Protein AF-0000000083780263 (afdb_homodimer)

InterPro domains:
  IPR006042 Xanthine/uracil permease [PS01116] (402-422)
  IPR006043 Nucleobase cation symporter 2 family [PF00860] (25-453)

Nearest PDB structures (foldseek):
  8jez-assembly1_A-2  TM=9.555E-01  e=4.041E-41  Homo sapiens
  8jew-assembly1_A-2  TM=9.636E-01  e=8.286E-41  Homo sapiens
  7ytw-assembly1_A  TM=9.635E-01  e=2.331E-39  Mus musculus
  8jf0-assembly1_A-2  TM=9.544E-01  e=4.760E-33  Homo sapiens
  8jf1-assembly1_A-2  TM=8.698E-01  e=3.124E-35  Homo sapiens

Radius of gyration: 29.52 Å; Cα contacts (8 Å, |Δi|>4): 2027; chains: 2; bounding box: 71×80×85 Å

Foldseek 3Di:
DCPPPPCPCLVPLDQDDPLVVLVVVLVLLLLLCLLVLLLLLQLVCVLLLCPLPLQVSLLLSLLQLQLQLVLLLLCCPFALVWLFGKTFDLLLRQLLSLLSLAPVNDQDPLSVPNVSDDPPDPVSLCNRLVSLLALLQLLLLLLVVLLCCLQVLCVVVVVLLQALLLQLLLQLCSLVVCVVVLCVLQQLAVVLLVQLLVQLCCLQPVLQPPWDWDFDADPVPGTDTDTDRCSNRNSNVVSLVVSLVVLAVCQVVVVADCDPPDRRNLSHLCSQVCSLVVWDQFDDQDFQPSHNHDYALLSNLLSNSSLVSLLSVQLVLQQLSCVLLVHPRRDSSSSSRSSNSQSVSSNVSSRSRSSGGMHTDSSSSVVCNVVVDTYNSSSSVSSVVSSVCSGGSSNSSVSSSRGSSSSSSSSVPVSVVSSVVSNVSCVLPDCVDPLSVCQSVVLNVQLNPQLVVCSVVVPPQCPPDPSVSSNCSSQRNHSSNSSSVSSSVSCNPPPDNPPRVVVVVVVSD/DPPPPPCPCLVPLDQDDPLVVLVVVLVLLLLLCLLVLLLLLQLVCVLLLCPLPLQVSLLLSLLQLQLQLVLLLLCCPFALVWLFGKTFDLLLRQLLSLLSLAPVNDDDPLSVDNVSDDPPDPVSLCNRLVSLLALLQLLLLLLVVLLCCLQVLVVVVVVLLQALLLQLLLQLCSLVVCVVVLCVLQQLAVVLLVQLLVQLCCLQPVCQPPWDWDFDADPVPGTDTDTDRCSNRNSNVVSLVVSLVVLAVCQVVVVADCDPPDRRNLSHLCSLVCSLVPWDQFDDQDFQPSHNHDYALLSNLLSNSSLVSLLSVQLVLQQLSCVLLVHPRRDSSSSSRSSNSQSVSSNVSSRSRSSGGMHTDSSSSVVCNVVVDTYNSSSSVSSVVSSVCSGGSSNSSVSSSRGSSSSSSSSVPVSVVSSVVSNVSCVLPDCVDPLSVCQSVVLNVQLNPQLVVCSVVVPPQCPPDPSVSSNCSSQRNHSSNSSSVSSSVSCNPPPDNPPRSVVVVVVSD

Solvent-accessible surface area (backbone atoms only — not comparable to full-atom values): 48495 Å² total; per-residue (Å²): 136,84,85,67,77,69,79,72,59,77,57,54,72,53,62,73,64,61,69,76,72,27,59,77,51,11,57,47,50,46,55,42,48,45,63,47,46,52,47,50,47,61,58,48,23,60,54,32,50,36,75,76,33,52,51,60,51,6,51,36,30,10,35,36,32,25,43,17,9,53,35,14,40,46,30,39,73,67,18,54,55,48,58,53,48,33,24,55,38,67,44,39,44,49,22,52,46,34,46,30,63,34,81,92,42,54,69,60,73,56,54,76,34,70,90,64,56,49,82,82,36,68,67,52,44,49,58,28,31,54,50,41,16,31,44,11,25,7,34,30,59,26,18,47,52,39,27,48,36,10,70,69,51,47,52,63,65,52,52,73,63,52,47,41,52,17,48,16,29,24,43,18,27,50,22,56,66,42,30,64,62,28,22,59,28,17,62,39,26,54,69,54,9,50,49,19,35,49,41,23,46,42,24,51,55,67,38,25,83,49,61,41,78,35,88,37,74,38,91,87,63,41,81,36,72,41,75,38,46,56,28,54,54,37,16,62,60,51,16,50,50,53,42,46,50,49,29,40,53,35,42,75,68,58,72,46,49,87,49,83,89,41,82,27,23,55,40,36,44,70,81,48,54,62,29,45,73,69,32,47,64,67,41,83,79,43,69,42,72,65,43,77,59,34,75,36,73,30,37,22,54,18,30,38,49,13,51,53,51,36,50,57,54,29,54,52,43,50,44,51,37,20,56,49,38,70,42,69,72,70,51,69,67,37,50,17,33,24,42,15,40,40,13,50,30,12,28,48,24,10,41,42,52,44,65,42,37,43,29,62,41,59,57,32,42,52,46,27,59,70,70,50,61,38,34,40,51,28,42,44,53,20,14,52,49,30,32,54,50,14,31,25,27,38,56,17,18,54,62,56,42,53,24,45,10,46,52,12,11,49,38,45,48,53,31,7,33,44,19,25,57,13,51,39,40,39,76,67,44,64,56,84,36,67,67,50,27,41,40,39,8,32,12,44,37,45,17,48,16,50,17,53,42,41,70,76,36,75,74,72,65,76,82,83,45,69,67,58,33,44,33,48,49,14,45,54,44,18,24,26,48,44,4,23,48,46,7,34,52,45,57,73,64,42,78,80,48,68,81,58,48,58,60,41,54,60,69,78,90,136,82,84,66,79,69,79,72,60,77,59,55,71,52,62,74,66,61,70,76,70,27,59,77,52,11,58,48,48,46,54,41,47,43,62,48,44,52,47,50,47,59,59,48,24,61,52,34,52,36,75,75,33,52,52,61,51,6,51,36,29,10,36,37,33,26,45,18,10,52,34,14,41,48,29,38,72,67,17,52,54,49,57,53,47,33,25,55,37,67,45,38,45,50,22,50,46,34,45,30,63,34,82,91,42,54,68,60,72,57,56,76,34,68,90,64,55,50,84,80,37,67,69,52,46,48,56,28,29,55,50,41,17,32,44,12,24,7,34,31,59,23,18,48,54,37,27,48,36,10,71,69,50,48,51,64,66,52,51,74,63,51,49,42,53,16,48,15,29,22,43,17,27,50,24,56,66,42,30,64,62,30,22,59,28,16,64,38,27,52,69,53,7,49,50,19,35,49,40,23,46,42,24,50,55,68,37,26,84,50,61,43,77,36,86,36,75,37,92,86,63,42,79,33,72,40,74,38,46,55,28,55,54,36,16,61,61,51,16,49,51,54,41,46,50,51,28,41,53,36,41,75,68,59,71,47,50,88,48,82,88,40,82,28,24,57,40,35,44,71,82,50,54,62,28,43,73,69,32,47,67,66,41,82,78,43,69,42,71,64,43,78,59,34,74,36,72,32,35,23,54,18,30,37,50,14,50,52,52,36,49,55,54,30,54,52,41,51,44,50,39,20,55,50,39,72,41,69,72,72,50,70,68,38,51,17,34,25,41,16,40,40,13,49,31,13,29,48,24,9,42,42,52,41,65,42,37,43,28,63,41,59,55,32,41,52,47,29,59,69,69,52,60,37,34,41,50,27,40,45,53,19,14,53,50,29,31,54,48,14,30,24,26,37,57,17,18,54,62,55,41,55,22,44,10,44,52,11,11,50,37,45,49,52,30,7,34,42,19,24,57,13,51,38,40,40,78,65,44,66,57,83,37,68,66,50,27,41,40,39,9,32,11,43,36,45,17,48,16,49,18,55,42,40,71,77,36,75,74,70,67,76,81,84,44,68,67,57,33,44,32,49,50,15,43,51,44,17,25,27,48,44,4,23,49,46,8,33,52,46,56,74,64,40,79,79,48,69,80,56,48,59,60,42,53,57,68,77,88

Sequence (1018 aa):
MDYSFPFRMRNHLTLVSSCLHCFPVSPQHCLTAFGGIIAIPLILSQGLCLQHDGLTQGHLISTIFFVSGVCTLLQVTFGIRLPIIQGGTFTLLAPSMAMLSMPEWRCPAWTQNSSLVNATSPEYIEVWQSRMRALQGSIMVGSLFQVLVGFSGLIGLFMRFIGPLTIAPTISLIGLSLYDSAGRSAGNHWGISAMTTALIILFSQYLRHIPIPFPTYSRSNKLHTSRIYIFQILPVLLGITLSWLMCYIFTVFNVLPTQPDQYGYLARTDLKGDVIDRAPWFRFPYPGQWGLPTVSLAGVVGILAGVISSMIESVGDYHACARLSGAPPPPKHAINRGIGIEGLGCLLAGAWGTGNGTTSYSENVGALGITKVGSRMVIIVGGVLMIIMGLFGKIGAIFTTIPTPVVGGMFLVMFGVISAAGVANLQYADMNSSRNIFIFGFSMFSGLVIPNWLLKNPDAISTGVVELDQLLQVLLTTSMFIGGFFGFFLDNTIPGKLNMLGQMHSLLCMDYSFPFRMRNHLTLVSSCLHCFPVSPQHCLTAFGGIIAIPLILSQGLCLQHDGLTQGHLISTIFFVSGVCTLLQVTFGIRLPIIQGGTFTLLAPSMAMLSMPEWRCPAWTQNSSLVNATSPEYIEVWQSRMRALQGSIMVGSLFQVLVGFSGLIGLFMRFIGPLTIAPTISLIGLSLYDSAGRSAGNHWGISAMTTALIILFSQYLRHIPIPFPTYSRSNKLHTSRIYIFQILPVLLGITLSWLMCYIFTVFNVLPTQPDQYGYLARTDLKGDVIDRAPWFRFPYPGQWGLPTVSLAGVVGILAGVISSMIESVGDYHACARLSGAPPPPKHAINRGIGIEGLGCLLAGAWGTGNGTTSYSENVGALGITKVGSRMVIIVGGVLMIIMGLFGKIGAIFTTIPTPVVGGMFLVMFGVISAAGVANLQYADMNSSRNIFIFGFSMFSGLVIPNWLLKNPDAISTGVVELDQLLQVLLTTSMFIGGFFGFFLDNTIPGKLNMLGQMHSLLC

pLDDT: mean 88.38, std 15.38, range [19.67, 98.81]

Organism: Esox lucius (NCBI:txid8010)

Secondary structure (DSSP, 8-state):
------------S-S-S-HHHHTTTHHHHHHTTHHHHHHHHHHHHHHHT-TT-HHHHHHHHHHHHHHHHHHHHHHHHHSS-SS--EE--GGGHHHHHHHHTSGGGPPPGGGG-TTT--TT-HHHHHHHHHHHHHHHHHHHHHHHHHHHHHHHTTHHHHHHH--HHHHHHHHHHHHHTTHHHHHHHHTT-HHHHHHHHHHHHIIIIISTT--EEEEEEETTTEEEEEEE-HHHH-HHHHHHHHHHHHHHHHHHTT-S-SSTTSTTGGG-SSTTHHHHHHS-SB----TTTT-S----HHHHHHHHHHHHHHHHHHHHHHHHHHHHTTPPPPPHHHHHHHHHHHHHHHHHHHHHT-SS--EE-HHHHHHHHHH----HHHHHHHHHHHHHHHHBHHHHHHHHTS-HHHHHHHHHHHHHHHHHHHHGGGGGS-TT-HHHHHHHHHHHHHHHHHHHHHHH-TT----S-HHHHHHHHHHHT-HHHHHHHHHHHHHHHSS--HHHHHHHHHHH-/------------S-S-S-HHHHTTTHHHHHHTTHHHHHHHHHHHHHHHT-TT-HHHHHHHHHHHHHHHHHHHHHHHHHSS-SS--EE--GGGHHHHHHHHTSGGGPPPGGGG-TTT--TT-HHHHHHHHHHHHHHHHHHHHHHHHHHHHHHHTTHHHHHHH--HHHHHHHHHHHHHTTHHHHHHHHTT-HHHHHHHHHHHHIIIIISTT-PEEEEEEETTTEEEEEEE-HHHH-HHHHHHHHHHHHHHHHHHTT-S--STTSTTGGG-SSTTHHHHHHS-SB----TTTT-S----HHHHHHHHHHHHHHHHHHHHHHHHHHHHTTPPPPPHHHHHHHHHHHHHHHHHHHHHT-SS--EE-HHHHHHHHHH----HHHHHHHHHHHHHHHHBHHHHHHHHTS-HHHHHHHHHHHHHHHHHHHHGGGGGS-TT-HHHHHHHHHHHHHHHHHHHHHHH-TT----S-HHHHHHHHHHHT-HHHHHHHHHHHHHHHSS--HHHHHHHHHHH-

Structure (mmCIF, N/CA/C/O backbone):
data_AF-0000000083780263-model_v1
#
loop_
_entity.id
_entity.type
_entity.pdbx_description
1 polymer 'Uncharacterized protein'
#
loop_
_atom_site.group_PDB
_atom_site.id
_atom_site.type_symbol
_atom_site.label_atom_id
_atom_site.label_alt_id
_atom_site.label_comp_id
_atom_site.label_asym_id
_atom_site.label_entity_id
_atom_site.label_seq_id
_atom_site.pdbx_PDB_ins_code
_atom_site.Cartn_x
_atom_site.Cartn_y
_atom_site.Cartn_z
_atom_site.occupancy
_atom_site.B_iso_or_equiv
_atom_site.auth_seq_id
_atom_site.auth_comp_id
_atom_site.auth_asym_id
_atom_site.auth_atom_id
_atom_site.pdbx_PDB_model_num
ATOM 1 N N . MET A 1 1 ? -22.578 6.152 46.688 1 20.19 1 MET A N 1
ATOM 2 C CA . MET A 1 1 ? -22.609 7.508 46.156 1 20.19 1 MET A CA 1
ATOM 3 C C . MET A 1 1 ? -22.344 7.496 44.656 1 20.19 1 MET A C 1
ATOM 5 O O . MET A 1 1 ? -21.328 6.949 44.219 1 20.19 1 MET A O 1
ATOM 9 N N . ASP A 1 2 ? -23.516 7.59 43.812 1 20.22 2 ASP A N 1
ATOM 10 C CA . ASP A 1 2 ? -23.891 7.441 42.406 1 20.22 2 ASP A CA 1
ATOM 11 C C . ASP A 1 2 ? -23.188 8.477 41.531 1 20.22 2 ASP A C 1
ATOM 13 O O . ASP A 1 2 ? -23.438 9.68 41.656 1 20.22 2 ASP A O 1
ATOM 17 N N . TYR A 1 3 ? -21.922 8.469 41.406 1 23.23 3 TYR A N 1
ATOM 18 C CA . TYR A 1 3 ? -21.078 9.398 40.656 1 23.23 3 TYR A CA 1
ATOM 19 C C . TYR A 1 3 ? -21.594 9.594 39.25 1 23.23 3 TYR A C 1
ATOM 21 O O . TYR A 1 3 ? -21.266 8.812 38.344 1 23.23 3 TYR A O 1
ATOM 29 N N . SER A 1 4 ? -23.016 9.906 39.094 1 24.27 4 SER A N 1
ATOM 30 C CA . SER A 1 4 ? -23.844 10.258 37.938 1 24.27 4 SER A CA 1
ATOM 31 C C . SER A 1 4 ? -23.297 11.5 37.25 1 24.27 4 SER A C 1
ATOM 33 O O . SER A 1 4 ? -23.312 12.594 37.812 1 24.27 4 SER A O 1
ATOM 35 N N . PHE A 1 5 ? -22.156 11.383 36.656 1 28.11 5 PHE A N 1
ATOM 36 C CA . PHE A 1 5 ? -21.781 12.516 35.812 1 28.11 5 PHE A CA 1
ATOM 37 C C . PHE A 1 5 ? -22.953 12.977 34.938 1 28.11 5 PHE A C 1
ATOM 39 O O . PHE A 1 5 ? -23.438 12.234 34.094 1 28.11 5 PHE A O 1
ATOM 46 N N . PRO A 1 6 ? -23.953 13.758 35.438 1 28.98 6 PRO A N 1
ATOM 47 C CA . PRO A 1 6 ? -25.156 14.32 34.844 1 28.98 6 PRO A CA 1
ATOM 48 C C . PRO A 1 6 ? -24.875 15.133 33.594 1 28.98 6 PRO A C 1
ATOM 50 O O . PRO A 1 6 ? -25.734 15.875 33.125 1 28.98 6 PRO A O 1
ATOM 53 N N . PHE A 1 7 ? -23.641 15.43 33.281 1 28.5 7 PHE A N 1
ATOM 54 C CA . PHE A 1 7 ? -23.656 16.328 32.125 1 28.5 7 PHE A CA 1
ATOM 55 C C . PHE A 1 7 ? -24.266 15.641 30.922 1 28.5 7 PHE A C 1
ATOM 57 O O . PHE A 1 7 ? -23.609 14.82 30.266 1 28.5 7 PHE A O 1
ATOM 64 N N . ARG A 1 8 ? -25.406 15.086 31.016 1 32.28 8 ARG A N 1
ATOM 65 C CA . ARG A 1 8 ? -26.203 14.844 29.828 1 32.28 8 ARG A CA 1
ATOM 66 C C . ARG A 1 8 ? -26.25 16.094 28.938 1 32.28 8 ARG A C 1
ATOM 68 O O . ARG A 1 8 ? -27.188 16.891 29.047 1 32.28 8 ARG A O 1
ATOM 75 N N . MET A 1 9 ? -25.109 16.781 28.766 1 26.61 9 MET A N 1
ATOM 76 C CA . MET A 1 9 ? -25.203 17.875 27.797 1 26.61 9 MET A CA 1
ATOM 77 C C . MET A 1 9 ? -25.688 17.359 26.438 1 26.61 9 MET A C 1
ATOM 79 O O . MET A 1 9 ? -24.906 16.781 25.688 1 26.61 9 MET A O 1
ATOM 83 N N . ARG A 1 10 ? -26.656 16.641 26.328 1 33.88 10 ARG A N 1
ATOM 84 C CA . ARG A 1 10 ? -27.375 16.688 25.062 1 33.88 10 ARG A CA 1
ATOM 85 C C . ARG A 1 10 ? -27.469 18.109 24.531 1 33.88 10 ARG A C 1
ATOM 87 O O . ARG A 1 10 ? -28.531 18.719 24.562 1 33.88 10 ARG A O 1
ATOM 94 N N . ASN A 1 11 ? -26.609 19 24.922 1 29.05 11 ASN A N 1
ATOM 95 C CA . ASN A 1 11 ? -26.688 20.359 24.375 1 29.05 11 ASN A CA 1
ATOM 96 C C . ASN A 1 11 ? -26.672 20.344 22.844 1 29.05 11 ASN A C 1
ATOM 98 O O . ASN A 1 11 ? -25.734 19.844 22.234 1 29.05 11 ASN A O 1
ATOM 102 N N . HIS A 1 12 ? -27.766 20.312 22.125 1 33.72 12 HIS A N 1
ATOM 103 C CA . HIS A 1 12 ? -28 20.719 20.734 1 33.72 12 HIS A CA 1
ATOM 104 C C . HIS A 1 12 ? -26.922 21.688 20.266 1 33.72 12 HIS A C 1
ATOM 106 O O . HIS A 1 12 ? -26.219 22.297 21.078 1 33.72 12 HIS A O 1
ATOM 112 N N . LEU A 1 13 ? -26.719 21.734 18.781 1 38.69 13 LEU A N 1
ATOM 113 C CA . LEU A 1 13 ? -25.953 22.719 18.016 1 38.69 13 LEU A CA 1
ATOM 114 C C . LEU A 1 13 ? -25.984 24.078 18.703 1 38.69 13 LEU A C 1
ATOM 116 O O . LEU A 1 13 ? -25.656 25.094 18.094 1 38.69 13 LEU A O 1
ATOM 120 N N . THR A 1 14 ? -26.703 24.141 19.797 1 34.56 14 THR A N 1
ATOM 121 C CA . THR A 1 14 ? -26.938 25.516 20.203 1 34.56 14 THR A CA 1
ATOM 122 C C . THR A 1 14 ? -25.641 26.172 20.688 1 34.56 14 THR A C 1
ATOM 124 O O . THR A 1 14 ? -24.828 25.516 21.344 1 34.56 14 THR A O 1
ATOM 127 N N . LEU A 1 15 ? -25.266 27.297 20.125 1 37.91 15 LEU A N 1
ATOM 128 C CA . LEU A 1 15 ? -24.266 28.344 20.359 1 37.91 15 LEU A CA 1
ATOM 129 C C . LEU A 1 15 ? -24.031 28.531 21.844 1 37.91 15 LEU A C 1
ATOM 131 O O . LEU A 1 15 ? -23 29.078 22.25 1 37.91 15 LEU A O 1
ATOM 135 N N . VAL A 1 16 ? -25.125 28.547 22.625 1 36.53 16 VAL A N 1
ATOM 136 C CA . VAL A 1 16 ? -25.047 29.438 23.766 1 36.53 16 VAL A CA 1
ATOM 137 C C . VAL A 1 16 ? -24.328 28.734 24.922 1 36.53 16 VAL A C 1
ATOM 139 O O . VAL A 1 16 ? -24.594 29.031 26.094 1 36.53 16 VAL A O 1
ATOM 142 N N . SER A 1 17 ? -23.891 27.547 24.875 1 42.94 17 SER A N 1
ATOM 143 C CA . SER A 1 17 ? -23.266 27.266 26.156 1 42.94 17 SER A CA 1
ATOM 144 C C . SER A 1 17 ? -22.156 28.266 26.469 1 42.94 17 SER A C 1
ATOM 146 O O . SER A 1 17 ? -21.516 28.797 25.547 1 42.94 17 SER A O 1
ATOM 148 N N . SER A 1 18 ? -22.047 28.875 27.688 1 45.88 18 SER A N 1
ATOM 149 C CA . SER A 1 18 ? -21.172 29.938 28.156 1 45.88 18 SER A CA 1
ATOM 150 C C . SER A 1 18 ? -19.734 29.703 27.703 1 45.88 18 SER A C 1
ATOM 152 O O . SER A 1 18 ? -19.219 28.578 27.797 1 45.88 18 SER A O 1
ATOM 154 N N . CYS A 1 19 ? -19.266 30.594 26.75 1 49.28 19 CYS A N 1
ATOM 155 C CA . CYS A 1 19 ? -17.891 30.766 26.266 1 49.28 19 CYS A CA 1
ATOM 156 C C . CYS A 1 19 ? -16.891 30.281 27.297 1 49.28 19 CYS A C 1
ATOM 158 O O . CYS A 1 19 ? -15.875 29.672 26.953 1 49.28 19 CYS A O 1
ATOM 160 N N . LEU A 1 20 ? -17.234 30.469 28.594 1 48.38 20 LEU A N 1
ATOM 161 C CA . LEU A 1 20 ? -16.266 30.172 29.641 1 48.38 20 LEU A CA 1
ATOM 162 C C . LEU A 1 20 ? -16.047 28.672 29.766 1 48.38 20 LEU A C 1
ATOM 164 O O . LEU A 1 20 ? -14.945 28.219 30.094 1 48.38 20 LEU A O 1
ATOM 168 N N . HIS A 1 21 ? -17.141 27.938 29.406 1 53.41 21 HIS A N 1
ATOM 169 C CA . HIS A 1 21 ? -17 26.484 29.562 1 53.41 21 HIS A CA 1
ATOM 170 C C . HIS A 1 21 ? -16.328 25.859 28.344 1 53.41 21 HIS A C 1
ATOM 172 O O . HIS A 1 21 ? -15.852 24.734 28.406 1 53.41 21 HIS A O 1
ATOM 178 N N . CYS A 1 22 ? -16.141 26.703 27.312 1 64.06 22 CYS A N 1
ATOM 179 C CA . CYS A 1 22 ? -15.594 26.172 26.062 1 64.06 22 CYS A CA 1
ATOM 180 C C . CYS A 1 22 ? -14.07 26.234 26.078 1 64.06 22 CYS A C 1
ATOM 182 O O . CYS A 1 22 ? -13.406 25.469 25.375 1 64.06 22 CYS A O 1
ATOM 184 N N . PHE A 1 23 ? -13.523 27.078 26.953 1 63.72 23 PHE A N 1
ATOM 185 C CA . PHE A 1 23 ? -12.102 27.391 26.906 1 63.72 23 PHE A CA 1
ATOM 186 C C . PHE A 1 23 ? -11.266 26.172 27.234 1 63.72 23 PHE A C 1
ATOM 188 O O . PHE A 1 23 ? -10.242 25.922 26.594 1 63.72 23 PHE A O 1
ATOM 195 N N . PRO A 1 24 ? -11.812 25.406 28.125 1 66.75 24 PRO A N 1
ATOM 196 C CA . PRO A 1 24 ? -10.961 24.25 28.406 1 66.75 24 PRO A CA 1
ATOM 197 C C . PRO A 1 24 ? -11.031 23.172 27.328 1 66.75 24 PRO A C 1
ATOM 199 O O . PRO A 1 24 ? -10.078 22.406 27.156 1 66.75 24 PRO A O 1
ATOM 202 N N . VAL A 1 25 ? -12.023 23.234 26.469 1 73.44 25 VAL A N 1
ATOM 203 C CA . VAL A 1 25 ? -12.242 22.141 25.516 1 73.44 25 VAL A CA 1
ATOM 204 C C . VAL A 1 25 ? -11.727 22.547 24.141 1 73.44 25 VAL A C 1
ATOM 206 O O . VAL A 1 25 ? -11.312 21.703 23.344 1 73.44 25 VAL A O 1
ATOM 209 N N . SER A 1 26 ? -11.617 23.844 23.938 1 82.25 26 SER A N 1
ATOM 210 C CA . SER A 1 26 ? -11.266 24.344 22.609 1 82.25 26 SER A CA 1
ATOM 211 C C . SER A 1 26 ? -9.836 23.953 22.234 1 82.25 26 SER A C 1
ATOM 213 O O . SER A 1 26 ? -9.586 23.516 21.125 1 82.25 26 SER A O 1
ATOM 215 N N . PRO A 1 27 ? -8.883 24.078 23.141 1 80 27 PRO A N 1
ATOM 216 C CA . PRO A 1 27 ? -7.523 23.672 22.781 1 80 27 PRO A CA 1
ATOM 217 C C . PRO A 1 27 ? -7.426 22.188 22.406 1 80 27 PRO A C 1
ATOM 219 O O . PRO A 1 27 ? -6.609 21.828 21.562 1 80 27 PRO A O 1
ATOM 222 N N . GLN A 1 28 ? -8.273 21.453 22.938 1 76.69 28 GLN A N 1
ATOM 223 C CA . GLN A 1 28 ? -8.258 20.016 22.641 1 76.69 28 GLN A CA 1
ATOM 224 C C . GLN A 1 28 ? -8.586 19.766 21.172 1 76.69 28 GLN A C 1
ATOM 226 O O . GLN A 1 28 ? -7.938 18.938 20.531 1 76.69 28 GLN A O 1
ATOM 231 N N . HIS A 1 29 ? -9.508 20.406 20.688 1 82.25 29 HIS A N 1
ATOM 232 C CA . HIS A 1 29 ? -9.898 20.234 19.297 1 82.25 29 HIS A CA 1
ATOM 233 C C . HIS A 1 29 ? -8.836 20.797 18.359 1 82.25 29 HIS A C 1
ATOM 235 O O . HIS A 1 29 ? -8.531 20.188 17.328 1 82.25 29 HIS A O 1
ATOM 241 N N . CYS A 1 30 ? -8.266 21.891 18.766 1 84.94 30 CYS A N 1
ATOM 242 C CA . CYS A 1 30 ? -7.215 22.5 17.953 1 84.94 30 CYS A CA 1
ATOM 243 C C . CYS A 1 30 ? -5.988 21.609 17.875 1 84.94 30 CYS A C 1
ATOM 245 O O . CYS A 1 30 ? -5.363 21.5 16.812 1 84.94 30 CYS A O 1
ATOM 247 N N . LEU A 1 31 ? -5.75 20.969 18.969 1 81.06 31 LEU A N 1
ATOM 248 C CA . LEU A 1 31 ? -4.531 20.172 19.078 1 81.06 31 LEU A CA 1
ATOM 249 C C . LEU A 1 31 ? -4.625 18.922 18.203 1 81.06 31 LEU A C 1
ATOM 251 O O . LEU A 1 31 ? -3.604 18.359 17.828 1 81.06 31 LEU A O 1
ATOM 255 N N . THR A 1 32 ? -5.828 18.5 17.844 1 80.25 32 THR A N 1
ATOM 256 C CA . THR A 1 32 ? -5.992 17.344 16.969 1 80.25 32 THR A CA 1
ATOM 257 C C . THR A 1 32 ? -5.488 17.641 15.562 1 80.25 32 THR A C 1
ATOM 259 O O . THR A 1 32 ? -5.191 16.719 14.797 1 80.25 32 THR A O 1
ATOM 262 N N . ALA A 1 33 ? -5.379 18.891 15.219 1 86.62 33 ALA A N 1
ATOM 263 C CA . ALA A 1 33 ? -4.977 19.297 13.875 1 86.62 33 ALA A CA 1
ATOM 264 C C . ALA A 1 33 ? -3.467 19.5 13.789 1 86.62 33 ALA A C 1
ATOM 266 O O . ALA A 1 33 ? -2.914 19.672 12.703 1 86.62 33 ALA A O 1
ATOM 267 N N . PHE A 1 34 ? -2.756 19.438 14.914 1 85.62 34 PHE A N 1
ATOM 268 C CA . PHE A 1 34 ? -1.34 19.766 14.961 1 85.62 34 PHE A CA 1
ATOM 269 C C . PHE A 1 34 ? -0.521 18.812 14.109 1 85.62 34 PHE A C 1
ATOM 271 O O . PHE A 1 34 ? 0.417 19.219 13.43 1 85.62 34 PHE A O 1
ATOM 278 N N . GLY A 1 35 ? -0.938 17.594 14.117 1 82.06 35 GLY A N 1
ATOM 279 C CA . GLY A 1 35 ? -0.195 16.625 13.32 1 82.06 35 GLY A CA 1
ATOM 280 C C . GLY A 1 35 ? -0.08 17.031 11.859 1 82.06 35 GLY A C 1
ATOM 281 O O . GLY A 1 35 ? 1.02 17.062 11.305 1 82.06 35 GLY A O 1
ATOM 282 N N . GLY A 1 36 ? -1.175 17.359 11.273 1 86.25 36 GLY A N 1
ATOM 283 C CA . GLY A 1 36 ? -1.183 17.766 9.883 1 86.25 36 GLY A CA 1
ATOM 284 C C . GLY A 1 36 ? -0.553 19.125 9.656 1 86.25 36 GLY A C 1
ATOM 285 O O . GLY A 1 36 ? 0.207 19.328 8.711 1 86.25 36 GLY A O 1
ATOM 286 N N . ILE A 1 37 ? -0.791 20.031 10.57 1 89.19 37 ILE A N 1
ATOM 287 C CA . ILE A 1 37 ? -0.328 21.406 10.422 1 89.19 37 ILE A CA 1
ATOM 288 C C . ILE A 1 37 ? 1.196 21.453 10.508 1 89.19 37 ILE A C 1
ATOM 290 O O . ILE A 1 37 ? 1.839 22.266 9.836 1 89.19 37 ILE A O 1
ATOM 294 N N . ILE A 1 38 ? 1.729 20.5 11.203 1 88.12 38 ILE A N 1
ATOM 295 C CA . ILE A 1 38 ? 3.18 20.469 11.359 1 88.12 38 ILE A CA 1
ATOM 296 C C . ILE A 1 38 ? 3.795 19.609 10.258 1 88.12 38 ILE A C 1
ATOM 298 O O . ILE A 1 38 ? 4.805 19.984 9.664 1 88.12 38 ILE A O 1
ATOM 302 N N . ALA A 1 39 ? 3.154 18.516 9.914 1 90.5 39 ALA A N 1
ATOM 303 C CA . ALA A 1 39 ? 3.721 17.531 9 1 90.5 39 ALA A CA 1
ATOM 304 C C . ALA A 1 39 ? 3.748 18.078 7.566 1 90.5 39 ALA A C 1
ATOM 306 O O . ALA A 1 39 ? 4.723 17.875 6.84 1 90.5 39 ALA A O 1
ATOM 307 N N . ILE A 1 40 ? 2.785 18.75 7.191 1 94.94 40 ILE A N 1
ATOM 308 C CA . ILE A 1 40 ? 2.609 19.156 5.797 1 94.94 40 ILE A CA 1
ATOM 309 C C . ILE A 1 40 ? 3.723 20.109 5.395 1 94.94 40 ILE A C 1
ATOM 311 O O . ILE A 1 40 ? 4.434 19.875 4.414 1 94.94 40 ILE A O 1
ATOM 315 N N . PRO A 1 41 ? 4.027 21.156 6.18 1 94.75 41 PRO A N 1
ATOM 316 C CA . PRO A 1 41 ? 5.113 22.062 5.766 1 94.75 41 PRO A CA 1
ATOM 317 C C . PRO A 1 41 ? 6.48 21.375 5.812 1 94.75 41 PRO A C 1
ATOM 319 O O . PRO A 1 41 ? 7.359 21.703 5.008 1 94.75 41 PRO A O 1
ATOM 322 N N . LEU A 1 42 ? 6.633 20.469 6.711 1 91.25 42 LEU A N 1
ATOM 323 C CA . LEU A 1 42 ? 7.922 19.797 6.812 1 91.25 42 LEU A CA 1
ATOM 324 C C . LEU A 1 42 ? 8.164 18.906 5.59 1 91.25 42 LEU A C 1
ATOM 326 O O . LEU A 1 42 ? 9.281 18.859 5.07 1 91.25 42 LEU A O 1
ATOM 330 N N . ILE A 1 43 ? 7.148 18.234 5.141 1 92.62 43 ILE A N 1
ATOM 331 C CA . ILE A 1 43 ? 7.277 17.422 3.939 1 92.62 43 ILE A CA 1
ATOM 332 C C . ILE A 1 43 ? 7.414 18.312 2.715 1 92.62 43 ILE A C 1
ATOM 334 O O . ILE A 1 43 ? 8.258 18.078 1.848 1 92.62 43 ILE A O 1
ATOM 338 N N . LEU A 1 44 ? 6.684 19.328 2.697 1 95.25 44 LEU A N 1
ATOM 339 C CA . LEU A 1 44 ? 6.684 20.25 1.569 1 95.25 44 LEU A CA 1
ATOM 340 C C . LEU A 1 44 ? 8.031 20.953 1.441 1 95.25 44 LEU A C 1
ATOM 342 O O . LEU A 1 44 ? 8.438 21.328 0.341 1 95.25 44 LEU A O 1
ATOM 346 N N . SER A 1 45 ? 8.719 21.125 2.527 1 94.31 45 SER A N 1
ATOM 347 C CA . SER A 1 45 ? 10.008 21.828 2.541 1 94.31 45 SER A CA 1
ATOM 348 C C . SER A 1 45 ? 11.039 21.094 1.686 1 94.31 45 SER A C 1
ATOM 350 O O . SER A 1 45 ? 11.938 21.719 1.122 1 94.31 45 SER A O 1
ATOM 352 N N . GLN A 1 46 ? 10.852 19.828 1.567 1 91.38 46 GLN A N 1
ATOM 353 C CA . GLN A 1 46 ? 11.758 19.062 0.712 1 91.38 46 GLN A CA 1
ATOM 354 C C . GLN A 1 46 ? 11.609 19.484 -0.75 1 91.38 46 GLN A C 1
ATOM 356 O O . GLN A 1 46 ? 12.602 19.656 -1.45 1 91.38 46 GLN A O 1
ATOM 361 N N . GLY A 1 47 ? 10.406 19.688 -1.182 1 93.81 47 GLY A N 1
ATOM 362 C CA . GLY A 1 47 ? 10.148 20.094 -2.553 1 93.81 47 GLY A CA 1
ATOM 363 C C . GLY A 1 47 ? 10.461 21.547 -2.809 1 93.81 47 GLY A C 1
ATOM 364 O O . GLY A 1 47 ? 10.781 21.938 -3.934 1 93.81 47 GLY A O 1
ATOM 365 N N . LEU A 1 48 ? 10.461 22.312 -1.745 1 97.5 48 LEU A N 1
ATOM 366 C CA . LEU A 1 48 ? 10.703 23.75 -1.862 1 97.5 48 LEU A CA 1
ATOM 367 C C . LEU A 1 48 ? 12.188 24.062 -1.687 1 97.5 48 LEU A C 1
ATOM 369 O O . LEU A 1 48 ? 12.594 25.219 -1.786 1 97.5 48 LEU A O 1
ATOM 373 N N . CYS A 1 49 ? 13.008 23.078 -1.418 1 96.62 49 CYS A N 1
ATOM 374 C CA . CYS A 1 49 ? 14.445 23.219 -1.218 1 96.62 49 CYS A CA 1
ATOM 375 C C . CYS A 1 49 ? 14.75 23.984 0.057 1 96.62 49 CYS A C 1
ATOM 377 O O . CYS A 1 49 ? 15.664 24.812 0.084 1 96.62 49 CYS A O 1
ATOM 379 N N . LEU A 1 50 ? 13.914 23.719 1.088 1 95.31 50 LEU A N 1
ATOM 380 C CA . LEU A 1 50 ? 14.031 24.469 2.334 1 95.31 50 LEU A CA 1
ATOM 381 C C . LEU A 1 50 ? 14.547 23.562 3.457 1 95.31 50 LEU A C 1
ATOM 383 O O . LEU A 1 50 ? 14.336 23.859 4.637 1 95.31 50 LEU A O 1
ATOM 387 N N . GLN A 1 51 ? 15.172 22.5 3.148 1 88.19 51 GLN A N 1
ATOM 388 C CA . GLN A 1 51 ? 15.547 21.5 4.133 1 88.19 51 GLN A CA 1
ATOM 389 C C . GLN A 1 51 ? 16.453 22.078 5.203 1 88.19 51 GLN A C 1
ATOM 391 O O . GLN A 1 51 ? 16.391 21.703 6.371 1 88.19 51 GLN A O 1
ATOM 396 N N . HIS A 1 52 ? 17.297 23.078 4.82 1 87.81 52 HIS A N 1
ATOM 397 C CA . HIS A 1 52 ? 18.281 23.594 5.754 1 87.81 52 HIS A CA 1
ATOM 398 C C . HIS A 1 52 ? 17.969 25.031 6.152 1 87.81 52 HIS A C 1
ATOM 400 O O . HIS A 1 52 ? 18.859 25.766 6.594 1 87.81 52 HIS A O 1
ATOM 406 N N . ASP A 1 53 ? 16.766 25.453 5.992 1 92.69 53 ASP A N 1
ATOM 407 C CA . ASP A 1 53 ? 16.297 26.766 6.414 1 92.69 53 ASP A CA 1
ATOM 408 C C . ASP A 1 53 ? 15.156 26.656 7.418 1 92.69 53 ASP A C 1
ATOM 410 O O . ASP A 1 53 ? 13.984 26.812 7.059 1 92.69 53 ASP A O 1
ATOM 414 N N . GLY A 1 54 ? 15.578 26.531 8.617 1 92.06 54 GLY A N 1
ATOM 415 C CA . GLY A 1 54 ? 14.609 26.312 9.68 1 92.06 54 GLY A CA 1
ATOM 416 C C . GLY A 1 54 ? 13.719 27.531 9.93 1 92.06 54 GLY A C 1
ATOM 417 O O . GLY A 1 54 ? 12.555 27.375 10.305 1 92.06 54 GLY A O 1
ATOM 418 N N . LEU A 1 55 ? 14.258 28.672 9.711 1 94.19 55 LEU A N 1
ATOM 419 C CA . LEU A 1 55 ? 13.484 29.891 9.945 1 94.19 55 LEU A CA 1
ATOM 420 C C . LEU A 1 55 ? 12.305 29.984 8.984 1 94.19 55 LEU A C 1
ATOM 422 O O . LEU A 1 55 ? 11.172 30.219 9.406 1 94.19 55 LEU A O 1
ATOM 426 N N . THR A 1 56 ? 12.578 29.781 7.734 1 95.44 56 THR A N 1
ATOM 427 C CA . THR A 1 56 ? 11.516 29.828 6.738 1 95.44 56 THR A CA 1
ATOM 428 C C . THR A 1 56 ? 10.516 28.688 6.953 1 95.44 56 THR A C 1
ATOM 430 O O . THR A 1 56 ? 9.312 28.875 6.742 1 95.44 56 THR A O 1
ATOM 433 N N . GLN A 1 57 ? 11.008 27.516 7.312 1 95.12 57 GLN A N 1
ATOM 434 C CA . GLN A 1 57 ? 10.094 26.438 7.66 1 95.12 57 GLN A CA 1
ATOM 435 C C . GLN A 1 57 ? 9.141 26.844 8.773 1 95.12 57 GLN A C 1
ATOM 437 O O . GLN A 1 57 ? 7.945 26.547 8.719 1 95.12 57 GLN A O 1
ATOM 442 N N . GLY A 1 58 ? 9.695 27.547 9.75 1 94.81 58 GLY A N 1
ATOM 443 C CA . GLY A 1 58 ? 8.867 28.047 10.836 1 94.81 58 GLY A CA 1
ATOM 444 C C . GLY A 1 58 ? 7.812 29.047 10.367 1 94.81 58 GLY A C 1
ATOM 445 O O . GLY A 1 58 ? 6.676 29.016 10.844 1 94.81 58 GLY A O 1
ATOM 446 N N . HIS A 1 59 ? 8.195 29.891 9.43 1 96.12 59 HIS A N 1
ATOM 447 C CA . HIS A 1 59 ? 7.246 30.844 8.867 1 96.12 59 HIS A CA 1
ATOM 448 C C . HIS A 1 59 ? 6.121 30.125 8.133 1 96.12 59 HIS A C 1
ATOM 450 O O . HIS A 1 59 ? 4.965 30.547 8.188 1 96.12 59 HIS A O 1
ATOM 456 N N . LEU A 1 60 ? 6.465 29.062 7.457 1 96.62 60 LEU A N 1
ATOM 457 C CA . LEU A 1 60 ? 5.453 28.297 6.75 1 96.62 60 LEU A CA 1
ATOM 458 C C . LEU A 1 60 ? 4.477 27.641 7.73 1 96.62 60 LEU A C 1
ATOM 460 O O . LEU A 1 60 ? 3.268 27.641 7.496 1 96.62 60 LEU A O 1
ATOM 464 N N . ILE A 1 61 ? 4.984 27.109 8.805 1 96.19 61 ILE A N 1
ATOM 465 C CA . ILE A 1 61 ? 4.148 26.5 9.82 1 96.19 61 ILE A CA 1
ATOM 466 C C . ILE A 1 61 ? 3.211 27.531 10.422 1 96.19 61 ILE A C 1
ATOM 468 O O . ILE A 1 61 ? 2.01 27.297 10.57 1 96.19 61 ILE A O 1
ATOM 472 N N . SER A 1 62 ? 3.775 28.703 10.703 1 96.75 62 SER A N 1
ATOM 473 C CA . SER A 1 62 ? 2.971 29.781 11.258 1 96.75 62 SER A CA 1
ATOM 474 C C . SER A 1 62 ? 1.881 30.219 10.289 1 96.75 62 SER A C 1
ATOM 476 O O . SER A 1 62 ? 0.747 30.469 10.695 1 96.75 62 SER A O 1
ATOM 478 N N . THR A 1 63 ? 2.203 30.266 9.07 1 97.81 63 THR A N 1
ATOM 479 C CA . THR A 1 63 ? 1.242 30.672 8.047 1 97.81 63 THR A CA 1
ATOM 480 C C . THR A 1 63 ? 0.104 29.656 7.949 1 97.81 63 THR A C 1
ATOM 482 O O . THR A 1 63 ? -1.062 30.031 7.824 1 97.81 63 THR A O 1
ATOM 485 N N . ILE A 1 64 ? 0.416 28.391 7.957 1 97.38 64 ILE A N 1
ATOM 486 C CA . ILE A 1 64 ? -0.612 27.359 7.883 1 97.38 64 ILE A CA 1
ATOM 487 C C . ILE A 1 64 ? -1.505 27.438 9.117 1 97.38 64 ILE A C 1
ATOM 489 O O . ILE A 1 64 ? -2.725 27.281 9.023 1 97.38 64 ILE A O 1
ATOM 493 N N . PHE A 1 65 ? -0.913 27.688 10.297 1 96.75 65 PHE A N 1
ATOM 494 C CA . PHE A 1 65 ? -1.709 27.875 11.508 1 96.75 65 PHE A CA 1
ATOM 495 C C . PHE A 1 65 ? -2.701 29.016 11.328 1 96.75 65 PHE A C 1
ATOM 497 O O . PHE A 1 65 ? -3.898 28.859 11.578 1 96.75 65 PHE A O 1
ATOM 504 N N . PHE A 1 66 ? -2.199 30.078 10.898 1 97.88 66 PHE A N 1
ATOM 505 C CA . PHE A 1 66 ? -2.998 31.297 10.75 1 97.88 66 PHE A CA 1
ATOM 506 C C . PHE A 1 66 ? -4.16 31.062 9.797 1 97.88 66 PHE A C 1
ATOM 508 O O . PHE A 1 66 ? -5.312 31.344 10.125 1 97.88 66 PHE A O 1
ATOM 515 N N . VAL A 1 67 ? -3.852 30.547 8.672 1 98.25 67 VAL A N 1
ATOM 516 C CA . VAL A 1 67 ? -4.863 30.375 7.637 1 98.25 67 VAL A CA 1
ATOM 517 C C . VAL A 1 67 ? -5.844 29.281 8.055 1 98.25 67 VAL A C 1
ATOM 519 O O . VAL A 1 67 ? -7.039 29.359 7.75 1 98.25 67 VAL A O 1
ATOM 522 N N . SER A 1 68 ? -5.371 28.203 8.672 1 97.62 68 SER A N 1
ATOM 523 C CA . SER A 1 68 ? -6.266 27.172 9.195 1 97.62 68 SER A CA 1
ATOM 524 C C . SER A 1 68 ? -7.289 27.766 10.156 1 97.62 68 SER A C 1
ATOM 526 O O . SER A 1 68 ? -8.461 27.391 10.125 1 97.62 68 SER A O 1
ATOM 528 N N . GLY A 1 69 ? -6.797 28.688 11.039 1 97.75 69 GLY A N 1
ATOM 529 C CA . GLY A 1 69 ? -7.715 29.375 11.93 1 97.75 69 GLY A CA 1
ATOM 530 C C . GLY A 1 69 ? -8.773 30.172 11.203 1 97.75 69 GLY A C 1
ATOM 531 O O . GLY A 1 69 ? -9.961 30.078 11.508 1 97.75 69 GLY A O 1
ATOM 532 N N . VAL A 1 70 ? -8.359 30.906 10.242 1 98.38 70 VAL A N 1
ATOM 533 C CA . VAL A 1 70 ? -9.258 31.734 9.445 1 98.38 70 VAL A CA 1
ATOM 534 C C . VAL A 1 70 ? -10.289 30.844 8.734 1 98.38 70 VAL A C 1
ATOM 536 O O . VAL A 1 70 ? -11.484 31.141 8.766 1 98.38 70 VAL A O 1
ATOM 539 N N . CYS A 1 71 ? -9.789 29.797 8.133 1 98.12 71 CYS A N 1
ATOM 540 C CA . CYS A 1 71 ? -10.664 28.906 7.383 1 98.12 71 CYS A CA 1
ATOM 541 C C . CYS A 1 71 ? -11.641 28.188 8.312 1 98.12 71 CYS A C 1
ATOM 543 O O . CYS A 1 71 ? -12.781 27.922 7.938 1 98.12 71 CYS A O 1
ATOM 545 N N . THR A 1 72 ? -11.156 27.797 9.477 1 97.88 72 THR A N 1
ATOM 546 C CA . THR A 1 72 ? -12.031 27.188 10.461 1 97.88 72 THR A CA 1
ATOM 547 C C . THR A 1 72 ? -13.18 28.125 10.82 1 97.88 72 THR A C 1
ATOM 549 O O . THR A 1 72 ? -14.344 27.719 10.859 1 97.88 72 THR A O 1
ATOM 552 N N . LEU A 1 73 ? -12.883 29.422 11.07 1 98.25 73 LEU A N 1
ATOM 553 C CA . LEU A 1 73 ? -13.898 30.406 11.43 1 98.25 73 LEU A CA 1
ATOM 554 C C . LEU A 1 73 ? -14.883 30.609 10.281 1 98.25 73 LEU A C 1
ATOM 556 O O . LEU A 1 73 ? -16.094 30.703 10.508 1 98.25 73 LEU A O 1
ATOM 560 N N . LEU A 1 74 ? -14.398 30.672 9.102 1 98.31 74 LEU A N 1
ATOM 561 C CA . LEU A 1 74 ? -15.266 30.828 7.938 1 98.31 74 LEU A CA 1
ATOM 562 C C . LEU A 1 74 ? -16.203 29.641 7.801 1 98.31 74 LEU A C 1
ATOM 564 O O . LEU A 1 74 ? -17.391 29.812 7.527 1 98.31 74 LEU A O 1
ATOM 568 N N . GLN A 1 75 ? -15.68 28.453 7.965 1 97.94 75 GLN A N 1
ATOM 569 C CA . GLN A 1 75 ? -16.438 27.219 7.77 1 97.94 75 GLN A CA 1
ATOM 570 C C . GLN A 1 75 ? -17.531 27.078 8.828 1 97.94 75 GLN A C 1
ATOM 572 O O . GLN A 1 75 ? -18.672 26.719 8.508 1 97.94 75 GLN A O 1
ATOM 577 N N . VAL A 1 76 ? -17.219 27.375 10.07 1 96.56 76 VAL A N 1
ATOM 578 C CA . VAL A 1 76 ? -18.141 27.172 11.172 1 96.56 76 VAL A CA 1
ATOM 579 C C . VAL A 1 76 ? -19.203 28.266 11.172 1 96.56 76 VAL A C 1
ATOM 581 O O . VAL A 1 76 ? -20.344 28.047 11.586 1 96.56 76 VAL A O 1
ATOM 584 N N . THR A 1 77 ? -18.906 29.422 10.656 1 96.69 77 THR A N 1
ATOM 585 C CA . THR A 1 77 ? -19.828 30.547 10.68 1 96.69 77 THR A CA 1
ATOM 586 C C . THR A 1 77 ? -20.688 30.562 9.422 1 96.69 77 THR A C 1
ATOM 588 O O . THR A 1 77 ? -21.906 30.781 9.492 1 96.69 77 THR A O 1
ATOM 591 N N . PHE A 1 78 ? -20.047 30.297 8.25 1 96.94 78 PHE A N 1
ATOM 592 C CA . PHE A 1 78 ? -20.766 30.5 6.996 1 96.94 78 PHE A CA 1
ATOM 593 C C . PHE A 1 78 ? -20.859 29.203 6.199 1 96.94 78 PHE A C 1
ATOM 595 O O . PHE A 1 78 ? -21.672 29.094 5.27 1 96.94 78 PHE A O 1
ATOM 602 N N . GLY A 1 79 ? -20.062 28.266 6.5 1 97.5 79 GLY A N 1
ATOM 603 C CA . GLY A 1 79 ? -19.969 27.047 5.699 1 97.5 79 GLY A CA 1
ATOM 604 C C . GLY A 1 79 ? -21 26.016 6.078 1 97.5 79 GLY A C 1
ATOM 605 O O . GLY A 1 79 ? -22.203 26.266 5.996 1 97.5 79 GLY A O 1
ATOM 606 N N . ILE A 1 80 ? -20.469 24.875 6.5 1 96.5 80 ILE A N 1
ATOM 607 C CA . ILE A 1 80 ? -21.328 23.75 6.867 1 96.5 80 ILE A CA 1
ATOM 608 C C . ILE A 1 80 ? -22 24.031 8.211 1 96.5 80 ILE A C 1
ATOM 610 O O . ILE A 1 80 ? -23.031 23.453 8.531 1 96.5 80 ILE A O 1
ATOM 614 N N . ARG A 1 81 ? -21.375 24.828 9.102 1 95.81 81 ARG A N 1
ATOM 615 C CA . ARG A 1 81 ? -21.875 25.234 10.406 1 95.81 81 ARG A CA 1
ATOM 616 C C . ARG A 1 81 ? -21.969 24.047 11.352 1 95.81 81 ARG A C 1
ATOM 618 O O . ARG A 1 81 ? -22.984 23.875 12.047 1 95.81 81 ARG A O 1
ATOM 625 N N . LEU A 1 82 ? -21.125 23.141 11.227 1 95.31 82 LEU A N 1
ATOM 626 C CA . LEU A 1 82 ? -20.844 22.047 12.164 1 95.31 82 LEU A CA 1
ATOM 627 C C . LEU A 1 82 ? -19.516 22.281 12.883 1 95.31 82 LEU A C 1
ATOM 629 O O . LEU A 1 82 ? -18.703 23.094 12.438 1 95.31 82 LEU A O 1
ATOM 633 N N . PRO A 1 83 ? -19.344 21.781 14.023 1 93.81 83 PRO A N 1
ATOM 634 C CA . PRO A 1 83 ? -18.094 21.969 14.758 1 93.81 83 PRO A CA 1
ATOM 635 C C . PRO A 1 83 ? -16.938 21.203 14.156 1 93.81 83 PRO A C 1
ATOM 637 O O . PRO A 1 83 ? -16.438 20.25 14.766 1 93.81 83 PRO A O 1
ATOM 640 N N . ILE A 1 84 ? -16.438 21.672 13.055 1 94.69 84 ILE A N 1
ATOM 641 C CA . ILE A 1 84 ? -15.367 21 12.32 1 94.69 84 ILE A CA 1
ATOM 642 C C . ILE A 1 84 ? -14.188 21.969 12.148 1 94.69 84 ILE A C 1
ATOM 644 O O . ILE A 1 84 ? -14.383 23.141 11.797 1 94.69 84 ILE A O 1
ATOM 648 N N . ILE A 1 85 ? -13.07 21.469 12.469 1 95.19 85 ILE A N 1
ATOM 649 C CA . ILE A 1 85 ? -11.836 22.219 12.258 1 95.19 85 ILE A CA 1
ATOM 650 C C . ILE A 1 85 ? -11.383 22.078 10.805 1 95.19 85 ILE A C 1
ATOM 652 O O . ILE A 1 85 ? -11.516 21 10.211 1 95.19 85 ILE A O 1
ATOM 656 N N . GLN A 1 86 ? -10.914 23.203 10.258 1 96.62 86 GLN A N 1
ATOM 657 C CA . GLN A 1 86 ? -10.281 23.234 8.938 1 96.62 86 GLN A CA 1
ATOM 658 C C . GLN A 1 86 ? -8.773 23.406 9.055 1 96.62 86 GLN A C 1
ATOM 660 O O . GLN A 1 86 ? -8.289 24.062 9.977 1 96.62 86 GLN A O 1
ATOM 665 N N . GLY A 1 87 ? -8.062 22.828 8.164 1 95.81 87 GLY A N 1
ATOM 666 C CA . GLY A 1 87 ? -6.621 23 8.148 1 95.81 87 GLY A CA 1
ATOM 667 C C . GLY A 1 87 ? -5.953 22.391 6.93 1 95.81 87 GLY A C 1
ATOM 668 O O . GLY A 1 87 ? -6.629 22.031 5.965 1 95.81 87 GLY A O 1
ATOM 669 N N . GLY A 1 88 ? -4.652 22.391 6.961 1 95.62 88 GLY A N 1
ATOM 670 C CA . GLY A 1 88 ? -3.912 21.797 5.855 1 95.62 88 GLY A CA 1
ATOM 671 C C . GLY A 1 88 ? -4.379 20.406 5.492 1 95.62 88 GLY A C 1
ATOM 672 O O . GLY A 1 88 ? -4.871 19.672 6.348 1 95.62 88 GLY A O 1
ATOM 673 N N . THR A 1 89 ? -4.16 20.047 4.211 1 95.5 89 THR A N 1
ATOM 674 C CA . THR A 1 89 ? -4.695 18.781 3.734 1 95.5 89 THR A CA 1
ATOM 675 C C . THR A 1 89 ? -3.604 17.938 3.076 1 95.5 89 THR A C 1
ATOM 677 O O . THR A 1 89 ? -2.814 18.453 2.281 1 95.5 89 THR A O 1
ATOM 680 N N . PHE A 1 90 ? -3.619 16.672 3.342 1 93.38 90 PHE A N 1
ATOM 681 C CA . PHE A 1 90 ? -2.668 15.758 2.729 1 93.38 90 PHE A CA 1
ATOM 682 C C . PHE A 1 90 ? -3.061 15.453 1.289 1 93.38 90 PHE A C 1
ATOM 684 O O . PHE A 1 90 ? -2.24 14.969 0.505 1 93.38 90 PHE A O 1
ATOM 691 N N . THR A 1 91 ? -4.262 15.766 0.892 1 94.62 91 THR A N 1
ATOM 692 C CA . THR A 1 91 ? -4.73 15.469 -0.459 1 94.62 91 THR A CA 1
ATOM 693 C C . THR A 1 91 ? -4.008 16.344 -1.482 1 94.62 91 THR A C 1
ATOM 695 O O . THR A 1 91 ? -3.939 15.992 -2.664 1 94.62 91 THR A O 1
ATOM 698 N N . LEU A 1 92 ? -3.498 17.438 -1.024 1 96.31 92 LEU A N 1
ATOM 699 C CA . LEU A 1 92 ? -2.811 18.312 -1.966 1 96.31 92 LEU A CA 1
ATOM 700 C C . LEU A 1 92 ? -1.3 18.125 -1.888 1 96.31 92 LEU A C 1
ATOM 702 O O . LEU A 1 92 ? -0.555 18.672 -2.701 1 96.31 92 LEU A O 1
ATOM 706 N N . LEU A 1 93 ? -0.915 17.359 -0.949 1 94.12 93 LEU A N 1
ATOM 707 C CA . LEU A 1 93 ? 0.517 17.172 -0.743 1 94.12 93 LEU A CA 1
ATOM 708 C C . LEU A 1 93 ? 1.132 16.375 -1.891 1 94.12 93 LEU A C 1
ATOM 710 O O . LEU A 1 93 ? 2.143 16.781 -2.465 1 94.12 93 LEU A O 1
ATOM 714 N N . ALA A 1 94 ? 0.473 15.32 -2.24 1 90.12 94 ALA A N 1
ATOM 715 C CA . ALA A 1 94 ? 1.024 14.43 -3.26 1 90.12 94 ALA A CA 1
ATOM 716 C C . ALA A 1 94 ? 1.11 15.133 -4.609 1 90.12 94 ALA A C 1
ATOM 718 O O . ALA A 1 94 ? 2.162 15.125 -5.254 1 90.12 94 ALA A O 1
ATOM 719 N N . PRO A 1 95 ? 0.091 15.766 -5.051 1 93.06 95 PRO A N 1
ATOM 720 C CA . PRO A 1 95 ? 0.209 16.469 -6.328 1 93.06 95 PRO A CA 1
ATOM 721 C C . PRO A 1 95 ? 1.225 17.609 -6.285 1 93.06 95 PRO A C 1
ATOM 723 O O . PRO A 1 95 ? 1.891 17.891 -7.285 1 93.06 95 PRO A O 1
ATOM 726 N N . SER A 1 96 ? 1.334 18.25 -5.148 1 95.5 96 SER A N 1
ATOM 727 C CA . SER A 1 96 ? 2.334 19.297 -5.004 1 95.5 96 SER A CA 1
ATOM 728 C C . SER A 1 96 ? 3.748 18.75 -5.129 1 95.5 96 SER A C 1
ATOM 730 O O . SER A 1 96 ? 4.586 19.312 -5.836 1 95.5 96 SER A O 1
ATOM 732 N N . MET A 1 97 ? 3.941 17.656 -4.48 1 92.88 97 MET A N 1
ATOM 733 C CA . MET A 1 97 ? 5.258 17.031 -4.547 1 92.88 97 MET A CA 1
ATOM 734 C C . MET A 1 97 ? 5.543 16.516 -5.953 1 92.88 97 MET A C 1
ATOM 736 O O . MET A 1 97 ? 6.684 16.562 -6.418 1 92.88 97 MET A O 1
ATOM 740 N N . ALA A 1 98 ? 4.508 15.992 -6.582 1 91.31 98 ALA A N 1
ATOM 741 C CA . ALA A 1 98 ? 4.66 15.531 -7.957 1 91.31 98 ALA A CA 1
ATOM 742 C C . ALA A 1 98 ? 5.078 16.672 -8.883 1 91.31 98 ALA A C 1
ATOM 744 O O . ALA A 1 98 ? 5.957 16.516 -9.727 1 91.31 98 ALA A O 1
ATOM 745 N N . MET A 1 99 ? 4.488 17.781 -8.727 1 92.81 99 MET A N 1
ATOM 746 C CA . MET A 1 99 ? 4.828 18.953 -9.523 1 92.81 99 MET A CA 1
ATOM 747 C C . MET A 1 99 ? 6.27 19.375 -9.281 1 92.81 99 MET A C 1
ATOM 749 O O . MET A 1 99 ? 7.016 19.641 -10.227 1 92.81 99 MET A O 1
ATOM 753 N N . LEU A 1 100 ? 6.652 19.359 -8.055 1 93.38 100 LEU A N 1
ATOM 754 C CA . LEU A 1 100 ? 7.969 19.859 -7.668 1 93.38 100 LEU A CA 1
ATOM 755 C C . LEU A 1 100 ? 9.055 18.828 -7.98 1 93.38 100 LEU A C 1
ATOM 757 O O . LEU A 1 100 ? 10.242 19.141 -7.918 1 93.38 100 LEU A O 1
ATOM 761 N N . SER A 1 101 ? 8.656 17.641 -8.383 1 87.75 101 SER A N 1
ATOM 762 C CA . SER A 1 101 ? 9.625 16.609 -8.734 1 87.75 101 SER A CA 1
ATOM 763 C C . SER A 1 101 ? 9.961 16.656 -10.219 1 87.75 101 SER A C 1
ATOM 765 O O . SER A 1 101 ? 10.852 15.938 -10.68 1 87.75 101 SER A O 1
ATOM 767 N N . MET A 1 102 ? 9.297 17.484 -10.93 1 87.88 102 MET A N 1
ATOM 768 C CA . MET A 1 102 ? 9.578 17.625 -12.359 1 87.88 102 MET A CA 1
ATOM 769 C C . MET A 1 102 ? 10.969 18.219 -12.586 1 87.88 102 MET A C 1
ATOM 771 O O . MET A 1 102 ? 11.477 18.969 -11.75 1 87.88 102 MET A O 1
ATOM 775 N N . PRO A 1 103 ? 11.57 17.906 -13.734 1 85 103 PRO A N 1
ATOM 776 C CA . PRO A 1 103 ? 12.945 18.328 -14.016 1 85 103 PRO A CA 1
ATOM 777 C C . PRO A 1 103 ? 13.125 19.844 -13.914 1 85 103 PRO A C 1
ATOM 779 O O . PRO A 1 103 ? 14.164 20.312 -13.461 1 85 103 PRO A O 1
ATOM 782 N N . GLU A 1 104 ? 12.109 20.562 -14.281 1 86.81 104 GLU A N 1
ATOM 783 C CA . GLU A 1 104 ? 12.219 22.016 -14.258 1 86.81 104 GLU A CA 1
ATOM 784 C C . GLU A 1 104 ? 12.25 22.547 -12.828 1 86.81 104 GLU A C 1
ATOM 786 O O . GLU A 1 104 ? 12.719 23.656 -12.586 1 86.81 104 GLU A O 1
ATOM 791 N N . TRP A 1 105 ? 11.797 21.797 -11.867 1 91.5 105 TRP A N 1
ATOM 792 C CA . TRP A 1 105 ? 11.703 22.25 -10.492 1 91.5 105 TRP A CA 1
ATOM 793 C C . TRP A 1 105 ? 12.688 21.516 -9.594 1 91.5 105 TRP A C 1
ATOM 795 O O . TRP A 1 105 ? 12.633 21.641 -8.367 1 91.5 105 TRP A O 1
ATOM 805 N N . ARG A 1 106 ? 13.648 20.797 -10.164 1 88.19 106 ARG A N 1
ATOM 806 C CA . ARG A 1 106 ? 14.648 20.078 -9.375 1 88.19 106 ARG A CA 1
ATOM 807 C C . ARG A 1 106 ? 15.484 21.047 -8.547 1 88.19 106 ARG A C 1
ATOM 809 O O . ARG A 1 106 ? 15.953 22.062 -9.055 1 88.19 106 ARG A O 1
ATOM 816 N N . CYS A 1 107 ? 15.625 20.734 -7.234 1 94.69 107 CYS A N 1
ATOM 817 C CA . CYS A 1 107 ? 16.422 21.594 -6.367 1 94.69 107 CYS A CA 1
ATOM 818 C C . CYS A 1 107 ? 17.891 21.547 -6.773 1 94.69 107 CYS A C 1
ATOM 820 O O . CYS A 1 107 ? 18.453 20.484 -7.023 1 94.69 107 CYS A O 1
ATOM 822 N N . PRO A 1 108 ? 18.547 22.734 -6.867 1 95 108 PRO A N 1
ATOM 823 C CA . PRO A 1 108 ? 20 22.734 -7.098 1 95 108 PRO A CA 1
ATOM 824 C C . PRO A 1 108 ? 20.766 21.938 -6.039 1 95 108 PRO A C 1
ATOM 826 O O . PRO A 1 108 ? 20.406 21.969 -4.859 1 95 108 PRO A O 1
ATOM 829 N N . ALA A 1 109 ? 21.844 21.312 -6.484 1 92.69 109 ALA A N 1
ATOM 830 C CA . ALA A 1 109 ? 22.609 20.391 -5.625 1 92.69 109 ALA A CA 1
ATOM 831 C C . ALA A 1 109 ? 23.109 21.109 -4.383 1 92.69 109 ALA A C 1
ATOM 833 O O . ALA A 1 109 ? 23.172 20.531 -3.299 1 92.69 109 ALA A O 1
ATOM 834 N N . TRP A 1 110 ? 23.469 22.359 -4.582 1 92.62 110 TRP A N 1
ATOM 835 C CA . TRP A 1 110 ? 24.062 23.109 -3.477 1 92.62 110 TRP A CA 1
ATOM 836 C C . TRP A 1 110 ? 23.031 23.328 -2.363 1 92.62 110 TRP A C 1
ATOM 838 O O . TRP A 1 110 ? 23.406 23.531 -1.206 1 92.62 110 TRP A O 1
ATOM 848 N N . THR A 1 111 ? 21.719 23.281 -2.619 1 92.44 111 THR A N 1
ATOM 849 C CA . THR A 1 111 ? 20.703 23.469 -1.605 1 92.44 111 THR A CA 1
ATOM 850 C C . THR A 1 111 ? 20.609 22.266 -0.681 1 92.44 111 THR A C 1
ATOM 852 O O . THR A 1 111 ? 20 22.344 0.394 1 92.44 111 THR A O 1
ATOM 855 N N . GLN A 1 112 ? 21.219 21.125 -1.099 1 86.44 112 GLN A N 1
ATOM 856 C CA . GLN A 1 112 ? 21.141 19.891 -0.33 1 86.44 112 GLN A CA 1
ATOM 857 C C . GLN A 1 112 ? 22.312 19.766 0.643 1 86.44 112 GLN A C 1
ATOM 859 O O . GLN A 1 112 ? 22.328 18.859 1.475 1 86.44 112 GLN A O 1
ATOM 864 N N . ASN A 1 113 ? 23.266 20.703 0.504 1 85.88 113 ASN A N 1
ATOM 865 C CA . ASN A 1 113 ? 24.422 20.75 1.387 1 85.88 113 ASN A CA 1
ATOM 866 C C . ASN A 1 113 ? 24.312 21.891 2.398 1 85.88 113 ASN A C 1
ATOM 868 O O . ASN A 1 113 ? 24.453 23.062 2.045 1 85.88 113 ASN A O 1
ATOM 872 N N . SER A 1 114 ? 24.172 21.547 3.619 1 83.25 114 SER A N 1
ATOM 873 C CA . SER A 1 114 ? 23.922 22.531 4.676 1 83.25 114 SER A CA 1
ATOM 874 C C . SER A 1 114 ? 25.047 23.562 4.738 1 83.25 114 SER A C 1
ATOM 876 O O . SER A 1 114 ? 24.812 24.719 5.082 1 83.25 114 SER A O 1
ATOM 878 N N . SER A 1 115 ? 26.219 23.156 4.379 1 85 115 SER A N 1
ATOM 879 C CA . SER A 1 115 ? 27.375 24.047 4.465 1 85 115 SER A CA 1
ATOM 880 C C . SER A 1 115 ? 27.359 25.078 3.346 1 85 115 SER A C 1
ATOM 882 O O . SER A 1 115 ? 28 26.141 3.453 1 85 115 SER A O 1
ATOM 884 N N . LEU A 1 116 ? 26.562 24.797 2.346 1 90.06 116 LEU A N 1
ATOM 885 C CA . LEU A 1 116 ? 26.578 25.672 1.181 1 90.06 116 LEU A CA 1
ATOM 886 C C . LEU A 1 116 ? 25.359 26.578 1.176 1 90.06 116 LEU A C 1
ATOM 888 O O . LEU A 1 116 ? 25.297 27.531 0.4 1 90.06 116 LEU A O 1
ATOM 892 N N . VAL A 1 117 ? 24.453 26.391 2.041 1 90.31 117 VAL A N 1
ATOM 893 C CA . VAL A 1 117 ? 23.188 27.125 2.031 1 90.31 117 VAL A CA 1
ATOM 894 C C . VAL A 1 117 ? 23.344 28.422 2.826 1 90.31 117 VAL A C 1
ATOM 896 O O . VAL A 1 117 ? 23.781 28.391 3.98 1 90.31 117 VAL A O 1
ATOM 899 N N . ASN A 1 118 ? 23.141 29.516 2.074 1 92 118 ASN A N 1
ATOM 900 C CA . ASN A 1 118 ? 22.969 30.828 2.691 1 92 118 ASN A CA 1
ATOM 901 C C . ASN A 1 118 ? 21.531 31.328 2.58 1 92 118 ASN A C 1
ATOM 903 O O . ASN A 1 118 ? 21.125 31.844 1.539 1 92 118 ASN A O 1
ATOM 907 N N . ALA A 1 119 ? 20.812 31.344 3.68 1 90.88 119 ALA A N 1
ATOM 908 C CA . ALA A 1 119 ? 19.359 31.562 3.697 1 90.88 119 ALA A CA 1
ATOM 909 C C . ALA A 1 119 ? 19.031 33 3.385 1 90.88 119 ALA A C 1
ATOM 911 O O . ALA A 1 119 ? 17.891 33.344 3.055 1 90.88 119 ALA A O 1
ATOM 912 N N . THR A 1 120 ? 20.016 33.875 3.461 1 91.5 120 THR A N 1
ATOM 913 C CA . THR A 1 120 ? 19.75 35.281 3.227 1 91.5 120 THR A CA 1
ATOM 914 C C . THR A 1 120 ? 20.156 35.688 1.81 1 91.5 120 THR A C 1
ATOM 916 O O . THR A 1 120 ? 19.906 36.812 1.374 1 91.5 120 THR A O 1
ATOM 919 N N . SER A 1 121 ? 20.75 34.719 1.138 1 95.12 121 SER A N 1
ATOM 920 C CA . SER A 1 121 ? 21.156 35 -0.23 1 95.12 121 SER A CA 1
ATOM 921 C C . SER A 1 121 ? 19.953 35.156 -1.149 1 95.12 121 SER A C 1
ATOM 923 O O . SER A 1 121 ? 19 34.375 -1.064 1 95.12 121 SER A O 1
ATOM 925 N N . PRO A 1 122 ? 20.016 36.188 -1.99 1 96.19 122 PRO A N 1
ATOM 926 C CA . PRO A 1 122 ? 18.906 36.406 -2.936 1 96.19 122 PRO A CA 1
ATOM 927 C C . PRO A 1 122 ? 18.719 35.219 -3.867 1 96.19 122 PRO A C 1
ATOM 929 O O . PRO A 1 122 ? 17.578 34.906 -4.254 1 96.19 122 PRO A O 1
ATOM 932 N N . GLU A 1 123 ? 19.781 34.625 -4.176 1 95.81 123 GLU A N 1
ATOM 933 C CA . GLU A 1 123 ? 19.688 33.438 -5.039 1 95.81 123 GLU A CA 1
ATOM 934 C C . GLU A 1 123 ? 18.906 32.312 -4.363 1 95.81 123 GLU A C 1
ATOM 936 O O . GLU A 1 123 ? 18.031 31.703 -4.973 1 95.81 123 GLU A O 1
ATOM 941 N N . TYR A 1 124 ? 19.234 32.062 -3.154 1 96.69 124 TYR A N 1
ATOM 942 C CA . TYR A 1 124 ? 18.547 31.016 -2.396 1 96.69 124 TYR A CA 1
ATOM 943 C C . TYR A 1 124 ? 17.078 31.359 -2.207 1 96.69 124 TYR A C 1
ATOM 945 O O . TYR A 1 124 ? 16.203 30.5 -2.371 1 96.69 124 TYR A O 1
ATOM 953 N N . ILE A 1 125 ? 16.797 32.562 -1.938 1 97.12 125 ILE A N 1
ATOM 954 C CA . ILE A 1 125 ? 15.43 33.031 -1.706 1 97.12 125 ILE A CA 1
ATOM 955 C C . ILE A 1 125 ? 14.602 32.875 -2.975 1 97.12 125 ILE A C 1
ATOM 957 O O . ILE A 1 125 ? 13.445 32.406 -2.914 1 97.12 125 ILE A O 1
ATOM 961 N N . GLU A 1 126 ? 15.203 33.125 -4.066 1 97 126 GLU A N 1
ATOM 962 C CA . GLU A 1 126 ? 14.477 33 -5.324 1 97 126 GLU A CA 1
ATOM 963 C C . GLU A 1 126 ? 14.219 31.516 -5.652 1 97 126 GLU A C 1
ATOM 965 O O . GLU A 1 126 ? 13.188 31.188 -6.242 1 97 126 GLU A O 1
ATOM 970 N N . VAL A 1 127 ? 15.086 30.656 -5.227 1 96.88 127 VAL A N 1
ATOM 971 C CA . VAL A 1 127 ? 14.93 29.234 -5.504 1 96.88 127 VAL A CA 1
ATOM 972 C C . VAL A 1 127 ? 13.648 28.703 -4.848 1 96.88 127 VAL A C 1
ATOM 974 O O . VAL A 1 127 ? 12.812 28.094 -5.516 1 96.88 127 VAL A O 1
ATOM 977 N N . TRP A 1 128 ? 13.453 28.984 -3.6 1 97.56 128 TRP A N 1
ATOM 978 C CA . TRP A 1 128 ? 12.289 28.391 -2.945 1 97.56 128 TRP A CA 1
ATOM 979 C C . TRP A 1 128 ? 11.039 29.234 -3.184 1 97.56 128 TRP A C 1
ATOM 981 O O . TRP A 1 128 ? 9.93 28.703 -3.279 1 97.56 128 TRP A O 1
ATOM 991 N N . GLN A 1 129 ? 11.18 30.531 -3.354 1 98.06 129 GLN A N 1
ATOM 992 C CA . GLN A 1 129 ? 9.992 31.359 -3.525 1 98.06 129 GLN A CA 1
ATOM 993 C C . GLN A 1 129 ? 9.375 31.172 -4.906 1 98.06 129 GLN A C 1
ATOM 995 O O . GLN A 1 129 ? 8.156 31.25 -5.062 1 98.06 129 GLN A O 1
ATOM 1000 N N . SER A 1 130 ? 10.188 30.969 -5.922 1 97.62 130 SER A N 1
ATOM 1001 C CA . SER A 1 130 ? 9.641 30.688 -7.246 1 97.62 130 SER A CA 1
ATOM 1002 C C . SER A 1 130 ? 8.805 29.406 -7.234 1 97.62 130 SER A C 1
ATOM 1004 O O . SER A 1 130 ? 7.75 29.344 -7.867 1 97.62 130 SER A O 1
ATOM 1006 N N . ARG A 1 131 ? 9.242 28.406 -6.531 1 97.38 131 ARG A N 1
ATOM 1007 C CA . ARG A 1 131 ? 8.508 27.156 -6.367 1 97.38 131 ARG A CA 1
ATOM 1008 C C . ARG A 1 131 ? 7.215 27.375 -5.586 1 97.38 131 ARG A C 1
ATOM 1010 O O . ARG A 1 131 ? 6.16 26.859 -5.965 1 97.38 131 ARG A O 1
ATOM 1017 N N . MET A 1 132 ? 7.344 28.219 -4.594 1 98.06 132 MET A N 1
ATOM 1018 C CA . MET A 1 132 ? 6.172 28.531 -3.783 1 98.06 132 MET A CA 1
ATOM 1019 C C . MET A 1 132 ? 5.133 29.297 -4.598 1 98.06 132 MET A C 1
ATOM 1021 O O . MET A 1 132 ? 3.938 29.016 -4.5 1 98.06 132 MET A O 1
ATOM 1025 N N . ARG A 1 133 ? 5.59 30.203 -5.371 1 98.44 133 ARG A N 1
ATOM 1026 C CA . ARG A 1 133 ? 4.688 31 -6.188 1 98.44 133 ARG A CA 1
ATOM 1027 C C . ARG A 1 133 ? 3.939 30.125 -7.191 1 98.44 133 ARG A C 1
ATOM 1029 O O . ARG A 1 133 ? 2.746 30.328 -7.43 1 98.44 133 ARG A O 1
ATOM 1036 N N . ALA A 1 134 ? 4.617 29.156 -7.734 1 96.88 134 ALA A N 1
ATOM 1037 C CA . ALA A 1 134 ? 3.977 28.234 -8.672 1 96.88 134 ALA A CA 1
ATOM 1038 C C . ALA A 1 134 ? 2.926 27.391 -7.969 1 96.88 134 ALA A C 1
ATOM 1040 O O . ALA A 1 134 ? 1.851 27.141 -8.516 1 96.88 134 ALA A O 1
ATOM 1041 N N . LEU A 1 135 ? 3.266 26.969 -6.801 1 96.88 135 LEU A N 1
ATOM 1042 C CA . LEU A 1 135 ? 2.326 26.172 -6.008 1 96.88 135 LEU A CA 1
ATOM 1043 C C . LEU A 1 135 ? 1.11 27.016 -5.621 1 96.88 135 LEU A C 1
ATOM 1045 O O . LEU A 1 135 ? -0.027 26.547 -5.73 1 96.88 135 LEU A O 1
ATOM 1049 N N . GLN A 1 136 ? 1.404 28.219 -5.188 1 97.88 136 GLN A N 1
ATOM 1050 C CA . GLN A 1 136 ? 0.349 29.141 -4.789 1 97.88 136 GLN A CA 1
ATOM 1051 C C . GLN A 1 136 ? -0.644 29.359 -5.926 1 97.88 136 GLN A C 1
ATOM 1053 O O . GLN A 1 136 ? -1.856 29.25 -5.73 1 97.88 136 GLN A O 1
ATOM 1058 N N . GLY A 1 137 ? -0.114 29.688 -7.016 1 98 137 GLY A N 1
ATOM 1059 C CA . GLY A 1 137 ? -0.981 29.938 -8.156 1 98 137 GLY A CA 1
ATOM 1060 C C . GLY A 1 137 ? -1.785 28.719 -8.578 1 98 137 GLY A C 1
ATOM 1061 O O . GLY A 1 137 ? -2.967 28.844 -8.914 1 98 137 GLY A O 1
ATOM 1062 N N . SER A 1 138 ? -1.16 27.578 -8.555 1 97.69 138 SER A N 1
ATOM 1063 C CA . SER A 1 138 ? -1.843 26.344 -8.922 1 97.69 138 SER A CA 1
ATOM 1064 C C . SER A 1 138 ? -2.969 26.031 -7.941 1 97.69 138 SER A C 1
ATOM 1066 O O . SER A 1 138 ? -4.047 25.594 -8.352 1 97.69 138 SER A O 1
ATOM 1068 N N . ILE A 1 139 ? -2.756 26.25 -6.719 1 98.06 139 ILE A N 1
ATOM 1069 C CA . ILE A 1 139 ? -3.76 26 -5.688 1 98.06 139 ILE A CA 1
ATOM 1070 C C . ILE A 1 139 ? -4.918 26.984 -5.844 1 98.06 139 ILE A C 1
ATOM 1072 O O . ILE A 1 139 ? -6.086 26.594 -5.773 1 98.06 139 ILE A O 1
ATOM 1076 N N . MET A 1 140 ? -4.59 28.219 -6.086 1 98.25 140 MET A N 1
ATOM 1077 C CA . MET A 1 140 ? -5.625 29.234 -6.227 1 98.25 140 MET A CA 1
ATOM 1078 C C . MET A 1 140 ? -6.535 28.922 -7.41 1 98.25 140 MET A C 1
ATOM 1080 O O . MET A 1 140 ? -7.758 28.938 -7.277 1 98.25 140 MET A O 1
ATOM 1084 N N . VAL A 1 141 ? -5.93 28.578 -8.5 1 98 141 VAL A N 1
ATOM 1085 C CA . VAL A 1 141 ? -6.719 28.281 -9.695 1 98 141 VAL A CA 1
ATOM 1086 C C . VAL A 1 141 ? -7.484 26.984 -9.5 1 98 141 VAL A C 1
ATOM 1088 O O . VAL A 1 141 ? -8.672 26.891 -9.836 1 98 141 VAL A O 1
ATOM 1091 N N . GLY A 1 142 ? -6.793 26 -9 1 96.75 142 GLY A N 1
ATOM 1092 C CA . GLY A 1 142 ? -7.461 24.734 -8.742 1 96.75 142 GLY A CA 1
ATOM 1093 C C . GLY A 1 142 ? -8.617 24.859 -7.773 1 96.75 142 GLY A C 1
ATOM 1094 O O . GLY A 1 142 ? -9.633 24.172 -7.918 1 96.75 142 GLY A O 1
ATOM 1095 N N . SER A 1 143 ? -8.508 25.734 -6.809 1 97.5 143 SER A N 1
ATOM 1096 C CA . SER A 1 143 ? -9.523 25.891 -5.773 1 97.5 143 SER A CA 1
ATOM 1097 C C . SER A 1 143 ? -10.789 26.516 -6.332 1 97.5 143 SER A C 1
ATOM 1099 O O . SER A 1 143 ? -11.875 26.344 -5.777 1 97.5 143 SER A O 1
ATOM 1101 N N . LEU A 1 144 ? -10.664 27.266 -7.398 1 97.75 144 LEU A N 1
ATOM 1102 C CA . LEU A 1 144 ? -11.836 27.859 -8.031 1 97.75 144 LEU A CA 1
ATOM 1103 C C . LEU A 1 144 ? -12.82 26.797 -8.484 1 97.75 144 LEU A C 1
ATOM 1105 O O . LEU A 1 144 ? -14.039 27.016 -8.453 1 97.75 14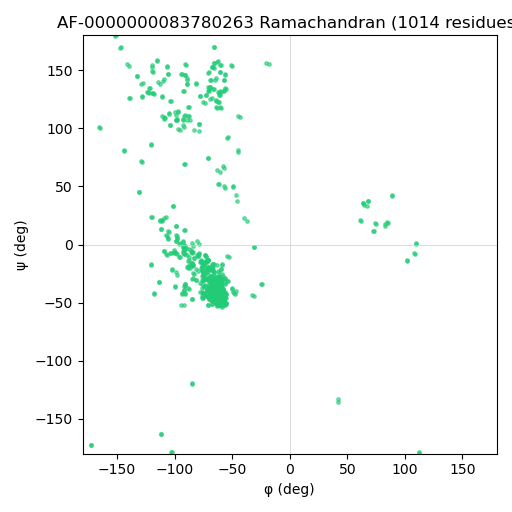4 LEU A O 1
ATOM 1109 N N . PHE A 1 145 ? -12.266 25.703 -8.883 1 96.31 145 PHE A N 1
ATOM 1110 C CA . PHE A 1 145 ? -13.141 24.578 -9.227 1 96.31 145 PHE A CA 1
ATOM 1111 C C . PHE A 1 145 ? -13.977 24.156 -8.031 1 96.31 145 PHE A C 1
ATOM 1113 O O . PHE A 1 145 ? -15.18 23.922 -8.164 1 96.31 145 PHE A O 1
ATOM 1120 N N . GLN A 1 146 ? -13.367 24.016 -6.914 1 96.69 146 GLN A N 1
ATOM 1121 C CA . GLN A 1 146 ? -14.07 23.641 -5.695 1 96.69 146 GLN A CA 1
ATOM 1122 C C . GLN A 1 146 ? -15.109 24.688 -5.305 1 96.69 146 GLN A C 1
ATOM 1124 O O . GLN A 1 146 ? -16.203 24.344 -4.848 1 96.69 146 GLN A O 1
ATOM 1129 N N . VAL A 1 147 ? -14.758 25.938 -5.453 1 97.75 147 VAL A N 1
ATOM 1130 C CA . VAL A 1 147 ? -15.695 27.031 -5.188 1 97.75 147 VAL A CA 1
ATOM 1131 C C . VAL A 1 147 ? -16.906 26.906 -6.105 1 97.75 147 VAL A C 1
ATOM 1133 O O . VAL A 1 147 ? -18.047 27 -5.648 1 97.75 147 VAL A O 1
ATOM 1136 N N . LEU A 1 148 ? -16.656 26.625 -7.32 1 96.94 148 LEU A N 1
ATOM 1137 C CA . LEU A 1 148 ? -17.719 26.516 -8.312 1 96.94 148 LEU A CA 1
ATOM 1138 C C . LEU A 1 148 ? -18.609 25.297 -8.016 1 96.94 148 LEU A C 1
ATOM 1140 O O . LEU A 1 148 ? -19.844 25.406 -8.047 1 96.94 148 LEU A O 1
ATOM 1144 N N . VAL A 1 149 ? -17.984 24.203 -7.754 1 95.06 149 VAL A N 1
ATOM 1145 C CA . VAL A 1 149 ? -18.734 22.984 -7.477 1 95.06 149 VAL A CA 1
ATOM 1146 C C . VAL A 1 149 ? -19.594 23.188 -6.223 1 95.06 149 VAL A C 1
ATOM 1148 O O . VAL A 1 149 ? -20.75 22.797 -6.191 1 95.06 149 VAL A O 1
ATOM 1151 N N . GLY A 1 150 ? -18.969 23.781 -5.23 1 95.69 150 GLY A N 1
ATOM 1152 C CA . GLY A 1 150 ? -19.672 24 -3.971 1 95.69 150 GLY A CA 1
ATOM 1153 C C . GLY A 1 150 ? -20.859 24.922 -4.098 1 95.69 150 GLY A C 1
ATOM 1154 O O . GLY A 1 150 ? -22 24.531 -3.779 1 95.69 150 GLY A O 1
ATOM 1155 N N . PHE A 1 151 ? -20.719 26.047 -4.668 1 95.94 151 PHE A N 1
ATOM 1156 C CA . PHE A 1 151 ? -21.766 27.062 -4.656 1 95.94 151 PHE A CA 1
ATOM 1157 C C . PHE A 1 151 ? -22.766 26.828 -5.781 1 95.94 151 PHE A C 1
ATOM 1159 O O . PHE A 1 151 ? -23.891 27.344 -5.738 1 95.94 151 PHE A O 1
ATOM 1166 N N . SER A 1 152 ? -22.422 25.984 -6.797 1 94.81 152 SER A N 1
ATOM 1167 C CA . SER A 1 152 ? -23.359 25.656 -7.859 1 94.81 152 SER A CA 1
ATOM 1168 C C . SER A 1 152 ? -24.281 24.5 -7.449 1 94.81 152 SER A C 1
ATOM 1170 O O . SER A 1 152 ? -25.297 24.25 -8.094 1 94.81 152 SER A O 1
ATOM 1172 N N . GLY A 1 153 ? -23.906 23.781 -6.477 1 90.94 153 GLY A N 1
ATOM 1173 C CA . GLY A 1 153 ? -24.719 22.656 -6.047 1 90.94 153 GLY A CA 1
ATOM 1174 C C . GLY A 1 153 ? -24.438 21.391 -6.84 1 90.94 153 GLY A C 1
ATOM 1175 O O . GLY A 1 153 ? -25.234 20.453 -6.82 1 90.94 153 GLY A O 1
ATOM 1176 N N . LEU A 1 154 ? -23.328 21.328 -7.492 1 89.75 154 LEU A N 1
ATOM 1177 C CA . LEU A 1 154 ? -23 20.188 -8.352 1 89.75 154 LEU A CA 1
ATOM 1178 C C . LEU A 1 154 ? -22.484 19.016 -7.527 1 89.75 154 LEU A C 1
ATOM 1180 O O . LEU A 1 154 ? -22.297 17.922 -8.055 1 89.75 154 LEU A O 1
ATOM 1184 N N . ILE A 1 155 ? -22.234 19.234 -6.266 1 86.44 155 ILE A N 1
ATOM 1185 C CA . ILE A 1 155 ? -21.688 18.188 -5.426 1 86.44 155 ILE A CA 1
ATOM 1186 C C . ILE A 1 155 ? -22.609 16.984 -5.43 1 86.44 155 ILE A C 1
ATOM 1188 O O . ILE A 1 155 ? -22.156 15.836 -5.402 1 86.44 155 ILE A O 1
ATOM 1192 N N . GLY A 1 156 ? -23.938 17.234 -5.422 1 80.81 156 GLY A N 1
ATOM 1193 C CA . GLY A 1 156 ? -24.891 16.141 -5.461 1 80.81 156 GLY A CA 1
ATOM 1194 C C . GLY A 1 156 ? -24.75 15.266 -6.688 1 80.81 156 GLY A C 1
ATOM 1195 O O . GLY A 1 156 ? -24.859 14.039 -6.594 1 80.81 156 GLY A O 1
ATOM 1196 N N . LEU A 1 157 ? -24.5 15.898 -7.785 1 81.44 157 LEU A N 1
ATOM 1197 C CA . LEU A 1 157 ? -24.297 15.156 -9.023 1 81.44 157 LEU A CA 1
ATOM 1198 C C . LEU A 1 157 ? -23.047 14.281 -8.938 1 81.44 157 LEU A C 1
ATOM 1200 O O . LEU A 1 157 ? -23.062 13.133 -9.383 1 81.44 157 LEU A O 1
ATOM 1204 N N . PHE A 1 158 ? -22.031 14.797 -8.328 1 81.5 158 PHE A N 1
ATOM 1205 C CA . PHE A 1 158 ? -20.781 14.062 -8.188 1 81.5 158 PHE A CA 1
ATOM 1206 C C . PHE A 1 158 ? -20.953 12.891 -7.223 1 81.5 158 PHE A C 1
ATOM 1208 O O . PHE A 1 158 ? -20.469 11.789 -7.48 1 81.5 158 PHE A O 1
ATOM 1215 N N . MET A 1 159 ? -21.656 13.195 -6.211 1 80.75 159 MET A N 1
ATOM 1216 C CA . MET A 1 159 ? -21.781 12.203 -5.152 1 80.75 159 MET A CA 1
ATOM 1217 C C . MET A 1 159 ? -22.625 11.016 -5.617 1 80.75 159 MET A C 1
ATOM 1219 O O . MET A 1 159 ? -22.531 9.922 -5.059 1 80.75 159 MET A O 1
ATOM 1223 N N . ARG A 1 160 ? -23.438 11.25 -6.668 1 83.19 160 ARG A N 1
ATOM 1224 C CA . ARG A 1 160 ? -24.25 10.164 -7.223 1 83.19 160 ARG A CA 1
ATOM 1225 C C . ARG A 1 160 ? -23.359 9.094 -7.852 1 83.19 160 ARG A C 1
ATOM 1227 O O . ARG A 1 160 ? -23.734 7.914 -7.871 1 83.19 160 ARG A O 1
ATOM 1234 N N . PHE A 1 161 ? -22.172 9.484 -8.234 1 87.31 161 PHE A N 1
ATOM 1235 C CA . PHE A 1 161 ? -21.328 8.547 -8.969 1 87.31 161 PHE A CA 1
ATOM 1236 C C . PHE A 1 161 ? -20.156 8.094 -8.109 1 87.31 161 PHE A C 1
ATOM 1238 O O . PHE A 1 161 ? -19.375 7.238 -8.523 1 87.31 161 PHE A O 1
ATOM 1245 N N . ILE A 1 162 ? -20.047 8.656 -6.988 1 87.88 162 ILE A N 1
ATOM 1246 C CA . ILE A 1 162 ? -18.906 8.328 -6.129 1 87.88 162 ILE A CA 1
ATOM 1247 C C . ILE A 1 162 ? -19.375 7.398 -5.004 1 87.88 162 ILE A C 1
ATOM 1249 O O . ILE A 1 162 ? -20.078 7.828 -4.086 1 87.88 162 ILE A O 1
ATOM 1253 N N . GLY A 1 163 ? -19.109 6.117 -5.09 1 88.75 163 GLY A N 1
ATOM 1254 C CA . GLY A 1 163 ? -19.438 5.133 -4.07 1 88.75 163 GLY A CA 1
ATOM 1255 C C . GLY A 1 163 ? -18.25 4.723 -3.229 1 88.75 163 GLY A C 1
ATOM 1256 O O . GLY A 1 163 ? -17.156 5.285 -3.363 1 88.75 163 GLY A O 1
ATOM 1257 N N . PRO A 1 164 ? -18.469 3.838 -2.33 1 92.5 164 PRO A N 1
ATOM 1258 C CA . PRO A 1 164 ? -17.406 3.381 -1.438 1 92.5 164 PRO A CA 1
ATOM 1259 C C . PRO A 1 164 ? -16.188 2.836 -2.195 1 92.5 164 PRO A C 1
ATOM 1261 O O . PRO A 1 164 ? -15.055 2.961 -1.727 1 92.5 164 PRO A O 1
ATOM 1264 N N . LEU A 1 165 ? -16.422 2.287 -3.393 1 96.19 165 LEU A N 1
ATOM 1265 C CA . LEU A 1 165 ? -15.352 1.677 -4.168 1 96.19 165 LEU A CA 1
ATOM 1266 C C . LEU A 1 165 ? -14.492 2.742 -4.836 1 96.19 165 LEU A C 1
ATOM 1268 O O . LEU A 1 165 ? -13.398 2.447 -5.324 1 96.19 165 LEU A O 1
ATOM 1272 N N . THR A 1 166 ? -14.977 3.977 -4.867 1 94.69 166 THR A N 1
ATOM 1273 C CA . THR A 1 166 ? -14.172 5.113 -5.305 1 94.69 166 THR A CA 1
ATOM 1274 C C . THR A 1 166 ? -13.508 5.793 -4.113 1 94.69 166 THR A C 1
ATOM 1276 O O . THR A 1 166 ? -12.32 6.141 -4.176 1 94.69 166 THR A O 1
ATOM 1279 N N . ILE A 1 167 ? -14.203 5.965 -3.023 1 92.56 167 ILE A N 1
ATOM 1280 C CA . ILE A 1 167 ? -13.75 6.699 -1.847 1 92.56 167 ILE A CA 1
ATOM 1281 C C . ILE A 1 167 ? -12.609 5.941 -1.174 1 92.56 167 ILE A C 1
ATOM 1283 O O . ILE A 1 167 ? -11.578 6.527 -0.84 1 92.56 167 ILE A O 1
ATOM 1287 N N . ALA A 1 168 ? -12.781 4.637 -0.998 1 96.12 168 ALA A N 1
ATOM 1288 C CA . ALA A 1 168 ? -11.844 3.824 -0.224 1 96.12 168 ALA A CA 1
ATOM 1289 C C . ALA A 1 168 ? -10.445 3.879 -0.826 1 96.12 168 ALA A C 1
ATOM 1291 O O . ALA A 1 168 ? -9.484 4.238 -0.142 1 96.12 168 ALA A O 1
ATOM 1292 N N . PRO A 1 169 ? -10.305 3.578 -2.15 1 97.44 169 PRO A N 1
ATOM 1293 C CA . PRO A 1 169 ? -8.945 3.666 -2.689 1 97.44 169 PRO A CA 1
ATOM 1294 C C . PRO A 1 169 ? -8.414 5.098 -2.717 1 97.44 169 PRO A C 1
ATOM 1296 O O . PRO A 1 169 ? -7.223 5.32 -2.486 1 97.44 169 PRO A O 1
ATOM 1299 N N . THR A 1 170 ? -9.242 6.082 -2.969 1 95 170 THR A N 1
ATOM 1300 C CA . THR A 1 170 ? -8.812 7.473 -3.041 1 95 170 THR A CA 1
ATOM 1301 C C . THR A 1 170 ? -8.211 7.926 -1.71 1 95 170 THR A C 1
ATOM 1303 O O . THR A 1 170 ? -7.074 8.391 -1.661 1 95 170 THR A O 1
ATOM 1306 N N . ILE A 1 171 ? -8.898 7.73 -0.641 1 92.81 171 ILE A N 1
ATOM 1307 C CA . ILE A 1 171 ? -8.469 8.219 0.667 1 92.81 171 ILE A CA 1
ATOM 1308 C C . ILE A 1 171 ? -7.328 7.344 1.193 1 92.81 171 ILE A C 1
ATOM 1310 O O . ILE A 1 171 ? -6.355 7.855 1.752 1 92.81 171 ILE A O 1
ATOM 1314 N N . SER A 1 172 ? -7.422 6.023 1.021 1 97.12 172 SER A N 1
ATOM 1315 C CA . SER A 1 172 ? -6.383 5.125 1.504 1 97.12 172 SER A CA 1
ATOM 1316 C C . SER A 1 172 ? -5.027 5.469 0.893 1 97.12 172 SER A C 1
ATOM 1318 O O . SER A 1 172 ? -4.004 5.426 1.578 1 97.12 172 SER A O 1
ATOM 1320 N N . LEU A 1 173 ? -5.047 5.824 -0.376 1 97.44 173 LEU A N 1
ATOM 1321 C CA . LEU A 1 173 ? -3.801 6.047 -1.099 1 97.44 173 LEU A CA 1
ATOM 1322 C C . LEU A 1 173 ? -3.225 7.422 -0.782 1 97.44 173 LEU A C 1
ATOM 1324 O O . LEU A 1 173 ? -2.08 7.719 -1.129 1 97.44 173 LEU A O 1
ATOM 1328 N N . ILE A 1 174 ? -3.992 8.266 -0.097 1 93.31 174 ILE A N 1
ATOM 1329 C CA . ILE A 1 174 ? -3.41 9.492 0.438 1 93.31 174 ILE A CA 1
ATOM 1330 C C . ILE A 1 174 ? -2.328 9.148 1.458 1 93.31 174 ILE A C 1
ATOM 1332 O O . ILE A 1 174 ? -1.201 9.641 1.367 1 93.31 174 ILE A O 1
ATOM 1336 N N . GLY A 1 175 ? -2.695 8.258 2.363 1 94 175 GLY A N 1
ATOM 1337 C CA . GLY A 1 175 ? -1.748 7.855 3.389 1 94 175 GLY A CA 1
ATOM 1338 C C . GLY A 1 175 ? -0.685 6.902 2.877 1 94 175 GLY A C 1
ATOM 1339 O O . GLY A 1 175 ? 0.509 7.125 3.09 1 94 175 GLY A O 1
ATOM 1340 N N . LEU A 1 176 ? -1.062 5.879 2.111 1 96.69 176 LEU A N 1
ATOM 1341 C CA . LEU A 1 176 ? -0.169 4.797 1.704 1 96.69 176 LEU A CA 1
ATOM 1342 C C . LEU A 1 176 ? 0.924 5.316 0.777 1 96.69 176 LEU A C 1
ATOM 1344 O O . LEU A 1 176 ? 2.037 4.785 0.762 1 96.69 176 LEU A O 1
ATOM 1348 N N . SER A 1 177 ? 0.626 6.336 0.052 1 94.31 177 SER A N 1
ATOM 1349 C CA . SER A 1 177 ? 1.582 6.828 -0.934 1 94.31 177 SER A CA 1
ATOM 1350 C C . SER A 1 177 ? 2.742 7.559 -0.263 1 94.31 177 SER A C 1
ATOM 1352 O O . SER A 1 177 ? 3.744 7.867 -0.91 1 94.31 177 SER A O 1
ATOM 1354 N N . LEU A 1 178 ? 2.639 7.801 1.017 1 93.88 178 LEU A N 1
ATOM 1355 C CA . LEU A 1 178 ? 3.67 8.555 1.723 1 93.88 178 LEU A CA 1
ATOM 1356 C C . LEU A 1 178 ? 4.625 7.613 2.451 1 93.88 178 LEU A C 1
ATOM 1358 O O . LEU A 1 178 ? 5.355 8.039 3.352 1 93.88 178 LEU A O 1
ATOM 1362 N N . TYR A 1 179 ? 4.598 6.328 2.078 1 96.62 179 TYR A N 1
ATOM 1363 C CA . TYR A 1 179 ? 5.41 5.328 2.766 1 96.62 179 TYR A CA 1
ATOM 1364 C C . TYR A 1 179 ? 6.895 5.625 2.605 1 96.62 179 TYR A C 1
ATOM 1366 O O . TYR A 1 179 ? 7.688 5.379 3.52 1 96.62 179 TYR A O 1
ATOM 1374 N N . ASP A 1 180 ? 7.297 6.164 1.459 1 94.5 180 ASP A N 1
ATOM 1375 C CA . ASP A 1 180 ? 8.711 6.449 1.221 1 94.5 180 ASP A CA 1
ATOM 1376 C C . ASP A 1 180 ? 9.18 7.637 2.061 1 94.5 180 ASP A C 1
ATOM 1378 O O . ASP A 1 180 ? 10.258 7.598 2.65 1 94.5 180 ASP A O 1
ATOM 1382 N N . SER A 1 181 ? 8.367 8.719 2.115 1 91.56 181 SER A N 1
ATOM 1383 C CA . SER A 1 181 ? 8.68 9.891 2.92 1 91.56 181 SER A CA 1
ATOM 1384 C C . SER A 1 181 ? 8.758 9.547 4.402 1 91.56 181 SER A C 1
ATOM 1386 O O . SER A 1 181 ? 9.648 10.016 5.109 1 91.56 181 SER A O 1
ATOM 1388 N N . ALA A 1 182 ? 7.816 8.75 4.832 1 96.19 182 ALA A N 1
ATOM 1389 C CA . ALA A 1 182 ? 7.82 8.312 6.223 1 96.19 182 ALA A CA 1
ATOM 1390 C C . ALA A 1 182 ? 9.078 7.504 6.543 1 96.19 182 ALA A C 1
ATOM 1392 O O . ALA A 1 182 ? 9.672 7.672 7.609 1 96.19 182 ALA A O 1
ATOM 1393 N N . GLY A 1 183 ? 9.508 6.629 5.637 1 97.31 183 GLY A N 1
ATOM 1394 C CA . GLY A 1 183 ? 10.703 5.832 5.84 1 97.31 183 GLY A CA 1
ATOM 1395 C C . GLY A 1 183 ? 11.969 6.66 5.895 1 97.31 183 GLY A C 1
ATOM 1396 O O . GLY A 1 183 ? 12.859 6.391 6.703 1 97.31 183 GLY A O 1
ATOM 1397 N N . ARG A 1 184 ? 12.109 7.66 5.078 1 93.94 184 ARG A N 1
ATOM 1398 C CA . ARG A 1 184 ? 13.273 8.539 5.062 1 93.94 184 ARG A CA 1
ATOM 1399 C C . ARG A 1 184 ? 13.414 9.289 6.383 1 93.94 184 ARG A C 1
ATOM 1401 O O . ARG A 1 184 ? 14.516 9.406 6.922 1 93.94 184 ARG A O 1
ATOM 1408 N N . SER A 1 185 ? 12.258 9.773 6.887 1 94.88 185 SER A N 1
ATOM 1409 C CA . SER A 1 185 ? 12.273 10.492 8.156 1 94.88 185 SER A CA 1
ATOM 1410 C C . SER A 1 185 ? 12.562 9.547 9.32 1 94.88 185 SER A C 1
ATOM 1412 O O . SER A 1 185 ? 13.406 9.836 10.172 1 94.88 185 SER A O 1
ATOM 1414 N N . ALA A 1 186 ? 11.875 8.422 9.328 1 97.81 186 ALA A N 1
ATOM 1415 C CA . ALA A 1 186 ? 12.055 7.449 10.406 1 97.81 186 ALA A CA 1
ATOM 1416 C C . ALA A 1 186 ? 13.453 6.836 10.367 1 97.81 186 ALA A C 1
ATOM 1418 O O . ALA A 1 186 ? 14.039 6.535 11.414 1 97.81 186 ALA A O 1
ATOM 1419 N N . GLY A 1 187 ? 14.016 6.668 9.203 1 97.06 187 GLY A N 1
ATOM 1420 C CA . GLY A 1 187 ? 15.273 5.977 8.992 1 97.06 187 GLY A CA 1
ATOM 1421 C C . GLY A 1 187 ? 16.484 6.77 9.461 1 97.06 187 GLY A C 1
ATOM 1422 O O . GLY A 1 187 ? 17.578 6.227 9.586 1 97.06 187 GLY A O 1
ATOM 1423 N N . ASN A 1 188 ? 16.25 8.055 9.797 1 95.38 188 ASN A N 1
ATOM 1424 C CA . ASN A 1 188 ? 17.344 8.844 10.336 1 95.38 188 ASN A CA 1
ATOM 1425 C C . ASN A 1 188 ? 17.781 8.336 11.703 1 95.38 188 ASN A C 1
ATOM 1427 O O . ASN A 1 188 ? 18.922 8.57 12.125 1 95.38 188 ASN A O 1
ATOM 1431 N N . HIS A 1 189 ? 16.906 7.758 12.422 1 97.44 189 HIS A N 1
ATOM 1432 C CA . HIS A 1 189 ? 17.188 7.027 13.648 1 97.44 189 HIS A CA 1
ATOM 1433 C C . HIS A 1 189 ? 16.016 6.16 14.078 1 97.44 189 HIS A C 1
ATOM 1435 O O . HIS A 1 189 ? 15.141 6.613 14.82 1 97.44 189 HIS A O 1
ATOM 1441 N N . TRP A 1 190 ? 16.062 4.91 13.82 1 97.56 190 TRP A N 1
ATOM 1442 C CA . TRP A 1 190 ? 14.922 4.012 14.023 1 97.56 190 TRP A CA 1
ATOM 1443 C C . TRP A 1 190 ? 14.609 3.857 15.508 1 97.56 190 TRP A C 1
ATOM 1445 O O . TRP A 1 190 ? 13.453 3.654 15.883 1 97.56 190 TRP A O 1
ATOM 1455 N N . GLY A 1 191 ? 15.648 3.902 16.375 1 97.44 191 GLY A N 1
ATOM 1456 C CA . GLY A 1 191 ? 15.406 3.838 17.812 1 97.44 191 GLY A CA 1
ATOM 1457 C C . GLY A 1 191 ? 14.477 4.93 18.312 1 97.44 191 GLY A C 1
ATOM 1458 O O . GLY A 1 191 ? 13.523 4.656 19.031 1 97.44 191 GLY A O 1
ATOM 1459 N N . ILE A 1 192 ? 14.773 6.145 17.891 1 98.25 192 ILE A N 1
ATOM 1460 C CA . ILE A 1 192 ? 13.977 7.297 18.312 1 98.25 192 ILE A CA 1
ATOM 1461 C C . ILE A 1 192 ? 12.594 7.23 17.656 1 98.25 192 ILE A C 1
ATOM 1463 O O . ILE A 1 192 ? 11.586 7.531 18.297 1 98.25 192 ILE A O 1
ATOM 1467 N N . SER A 1 193 ? 12.555 6.898 16.375 1 98.5 193 SER A N 1
ATOM 1468 C CA . SER A 1 193 ? 11.273 6.766 15.688 1 98.5 193 SER A CA 1
ATOM 1469 C C . SER A 1 193 ? 10.398 5.711 16.359 1 98.5 193 SER A C 1
ATOM 1471 O O . SER A 1 193 ? 9.195 5.918 16.531 1 98.5 193 SER A O 1
ATOM 1473 N N . ALA A 1 194 ? 11.016 4.582 16.703 1 98.38 194 ALA A N 1
ATOM 1474 C CA . ALA A 1 194 ? 10.273 3.521 17.391 1 98.38 194 ALA A CA 1
ATOM 1475 C C . ALA A 1 194 ? 9.789 3.984 18.766 1 98.38 194 ALA A C 1
ATOM 1477 O O . ALA A 1 194 ? 8.68 3.635 19.188 1 98.38 194 ALA A O 1
ATOM 1478 N N . MET A 1 195 ? 10.625 4.672 19.438 1 98.44 195 MET A N 1
ATOM 1479 C CA . MET A 1 195 ? 10.234 5.211 20.734 1 98.44 195 MET A CA 1
ATOM 1480 C C . MET A 1 195 ? 9.031 6.141 20.594 1 98.44 195 MET A C 1
ATOM 1482 O O . MET A 1 195 ? 8.062 6.027 21.359 1 98.44 195 MET A O 1
ATOM 1486 N N . THR A 1 196 ? 9.094 7.066 19.641 1 98.19 196 THR A N 1
ATOM 1487 C CA . THR A 1 196 ? 7.992 7.996 19.391 1 98.19 196 THR A CA 1
ATOM 1488 C C . THR A 1 196 ? 6.711 7.238 19.062 1 98.19 196 THR A C 1
ATOM 1490 O O . THR A 1 196 ? 5.648 7.527 19.625 1 98.19 196 THR A O 1
ATOM 1493 N N . THR A 1 197 ? 6.812 6.285 18.172 1 98.5 197 THR A N 1
ATOM 1494 C CA . THR A 1 197 ? 5.68 5.453 17.797 1 98.5 197 THR A CA 1
ATOM 1495 C C . THR A 1 197 ? 5.105 4.723 19 1 98.5 197 THR A C 1
ATOM 1497 O O . THR A 1 197 ? 3.889 4.715 19.203 1 98.5 197 THR A O 1
ATOM 1500 N N . ALA A 1 198 ? 5.969 4.152 19.797 1 98.38 198 ALA A N 1
ATOM 1501 C CA . ALA A 1 198 ? 5.547 3.404 20.969 1 98.38 198 ALA A CA 1
ATOM 1502 C C . ALA A 1 198 ? 4.824 4.309 21.969 1 98.38 198 ALA A C 1
ATOM 1504 O O . ALA A 1 198 ? 3.842 3.9 22.594 1 98.38 198 ALA A O 1
ATOM 1505 N N . LEU A 1 199 ? 5.32 5.496 22.141 1 98 199 LEU A N 1
ATOM 1506 C CA . LEU A 1 199 ? 4.691 6.445 23.047 1 98 199 LEU A CA 1
ATOM 1507 C C . LEU A 1 199 ? 3.309 6.848 22.547 1 98 199 LEU A C 1
ATOM 1509 O O . LEU A 1 199 ? 2.354 6.895 23.328 1 98 199 LEU A O 1
ATOM 1513 N N . ILE A 1 200 ? 3.211 7.129 21.281 1 96 200 ILE A N 1
ATOM 1514 C CA . ILE A 1 200 ? 1.913 7.5 20.719 1 96 200 ILE A CA 1
ATOM 1515 C C . ILE A 1 200 ? 0.932 6.34 20.891 1 96 200 ILE A C 1
ATOM 1517 O O . ILE A 1 200 ? -0.224 6.547 21.266 1 96 200 ILE A O 1
ATOM 1521 N N . ILE A 1 201 ? 1.401 5.125 20.641 1 97.12 201 ILE A N 1
ATOM 1522 C CA . ILE A 1 201 ? 0.557 3.947 20.812 1 97.12 201 ILE A CA 1
ATOM 1523 C C . ILE A 1 201 ? 0.16 3.795 22.266 1 97.12 201 ILE A C 1
ATOM 1525 O O . ILE A 1 201 ? -1.008 3.551 22.578 1 97.12 201 ILE A O 1
ATOM 1529 N N . LEU A 1 202 ? 1.134 3.934 23.141 1 96.88 202 LEU A N 1
ATOM 1530 C CA . LEU A 1 202 ? 0.875 3.828 24.562 1 96.88 202 LEU A CA 1
ATOM 1531 C C . LEU A 1 202 ? -0.205 4.812 25 1 96.88 202 LEU A C 1
ATOM 1533 O O . LEU A 1 202 ? -1.166 4.43 25.672 1 96.88 202 LEU A O 1
ATOM 1537 N N . PHE A 1 203 ? -0.152 6.023 24.578 1 94.25 203 PHE A N 1
ATOM 1538 C CA . PHE A 1 203 ? -1.071 7.074 25 1 94.25 203 PHE A CA 1
ATOM 1539 C C . PHE A 1 203 ? -2.426 6.914 24.312 1 94.25 203 PHE A C 1
ATOM 1541 O O . PHE A 1 203 ? -3.469 7.055 24.953 1 94.25 203 PHE A O 1
ATOM 1548 N N . SER A 1 204 ? -2.447 6.594 23.078 1 91.38 204 SER A N 1
ATOM 1549 C CA . SER A 1 204 ? -3.684 6.605 22.297 1 91.38 204 SER A CA 1
ATOM 1550 C C . SER A 1 204 ? -4.465 5.309 22.484 1 91.38 204 SER A C 1
ATOM 1552 O O . SER A 1 204 ? -5.688 5.285 22.328 1 91.38 204 SER A O 1
ATOM 1554 N N . GLN A 1 205 ? -3.736 4.234 22.844 1 93.19 205 GLN A N 1
ATOM 1555 C CA . GLN A 1 205 ? -4.434 2.951 22.844 1 93.19 205 GLN A CA 1
ATOM 1556 C C . GLN A 1 205 ? -4.465 2.354 24.25 1 93.19 205 GLN A C 1
ATOM 1558 O O . GLN A 1 205 ? -5.5 1.852 24.688 1 93.19 205 GLN A O 1
ATOM 1563 N N . TYR A 1 206 ? -3.402 2.416 24.969 1 94.31 206 TYR A N 1
ATOM 1564 C CA . TYR A 1 206 ? -3.318 1.714 26.234 1 94.31 206 TYR A CA 1
ATOM 1565 C C . TYR A 1 206 ? -3.77 2.613 27.391 1 94.31 206 TYR A C 1
ATOM 1567 O O . TYR A 1 206 ? -4.422 2.15 28.328 1 94.31 206 TYR A O 1
ATOM 1575 N N . LEU A 1 207 ? -3.48 3.869 27.312 1 92.56 207 LEU A N 1
ATOM 1576 C CA . LEU A 1 207 ? -3.771 4.777 28.422 1 92.56 207 LEU A CA 1
ATOM 1577 C C . LEU A 1 207 ? -4.977 5.652 28.094 1 92.56 207 LEU A C 1
ATOM 1579 O O . LEU A 1 207 ? -5.328 6.543 28.875 1 92.56 207 LEU A O 1
ATOM 1583 N N . ARG A 1 208 ? -5.516 5.371 27.047 1 85.56 208 ARG A N 1
ATOM 1584 C CA . ARG A 1 208 ? -6.57 6.203 26.484 1 85.56 208 ARG A CA 1
ATOM 1585 C C . ARG A 1 208 ? -7.691 6.43 27.5 1 85.56 208 ARG A C 1
ATOM 1587 O O . ARG A 1 208 ? -8.289 7.508 27.547 1 85.56 208 ARG A O 1
ATOM 1594 N N . HIS A 1 209 ? -7.988 5.473 28.422 1 83.94 209 HIS A N 1
ATOM 1595 C CA . HIS A 1 209 ? -9.156 5.555 29.281 1 83.94 209 HIS A CA 1
ATOM 1596 C C . HIS A 1 209 ? -8.75 5.93 30.703 1 83.94 209 HIS A C 1
ATOM 1598 O O . HIS A 1 209 ? -9.586 5.922 31.625 1 83.94 209 HIS A O 1
ATOM 1604 N N . ILE A 1 210 ? -7.547 6.324 30.875 1 86.75 210 ILE A N 1
ATOM 1605 C CA . ILE A 1 210 ? -7.094 6.727 32.188 1 86.75 210 ILE A CA 1
ATOM 1606 C C . ILE A 1 210 ? -7.262 8.234 32.375 1 86.75 210 ILE A C 1
ATOM 1608 O O . ILE A 1 210 ? -6.602 9.016 31.688 1 86.75 210 ILE A O 1
ATOM 1612 N N . PRO A 1 211 ? -8.211 8.617 33.188 1 85.69 211 PRO A N 1
ATOM 1613 C CA . PRO A 1 211 ? -8.398 10.047 33.438 1 85.69 211 PRO A CA 1
ATOM 1614 C C . PRO A 1 211 ? -7.289 10.641 34.281 1 85.69 211 PRO A C 1
ATOM 1616 O O . PRO A 1 211 ? -6.801 9.984 35.219 1 85.69 211 PRO A O 1
ATOM 1619 N N . ILE A 1 212 ? -6.789 11.711 33.969 1 84.69 212 ILE A N 1
ATOM 1620 C CA . ILE A 1 212 ? -5.793 12.422 34.75 1 84.69 212 ILE A CA 1
ATOM 1621 C C . ILE A 1 212 ? -6.453 13.602 35.469 1 84.69 212 ILE A C 1
ATOM 1623 O O . ILE A 1 212 ? -7.223 14.352 34.844 1 84.69 212 ILE A O 1
ATOM 1627 N N . PRO A 1 213 ? -6.305 13.594 36.781 1 82.75 213 PRO A N 1
ATOM 1628 C CA . PRO A 1 213 ? -6.883 14.719 37.531 1 82.75 213 PRO A CA 1
ATOM 1629 C C . PRO A 1 213 ? -6.227 16.047 37.188 1 82.75 213 PRO A C 1
ATOM 1631 O O . PRO A 1 213 ? -5 16.125 37.062 1 82.75 213 PRO A O 1
ATOM 1634 N N . PHE A 1 214 ? -6.961 16.969 36.781 1 77.69 214 PHE A N 1
ATOM 1635 C CA . PHE A 1 214 ? -6.492 18.312 36.469 1 77.69 214 PHE A CA 1
ATOM 1636 C C . PHE A 1 214 ? -7.199 19.344 37.344 1 77.69 214 PHE A C 1
ATOM 1638 O O . PHE A 1 214 ? -8.406 19.266 37.531 1 77.69 214 PHE A O 1
ATOM 1645 N N . PRO A 1 215 ? -6.387 20.203 37.938 1 75.44 215 PRO A N 1
ATOM 1646 C CA . PRO A 1 215 ? -7.012 21.25 38.75 1 75.44 215 PRO A CA 1
ATOM 1647 C C . PRO A 1 215 ? -7.891 22.188 37.938 1 75.44 215 PRO A C 1
ATOM 1649 O O . PRO A 1 215 ? -7.484 22.656 36.875 1 75.44 215 PRO A O 1
ATOM 1652 N N . THR A 1 216 ? -9.148 22.203 38.25 1 71.44 216 THR A N 1
ATOM 1653 C CA . THR A 1 216 ? -10.078 23.094 37.562 1 71.44 216 THR A CA 1
ATOM 1654 C C . THR A 1 216 ? -10.758 24.016 38.594 1 71.44 216 THR A C 1
ATOM 1656 O O . THR A 1 216 ? -10.984 23.641 39.719 1 71.44 216 THR A O 1
ATOM 1659 N N . TYR A 1 217 ? -10.852 25.297 38.312 1 62.56 217 TYR A N 1
ATOM 1660 C CA . TYR A 1 217 ? -11.5 26.266 39.188 1 62.56 217 TYR A CA 1
ATOM 1661 C C . TYR A 1 217 ? -12.914 26.562 38.688 1 62.56 217 TYR A C 1
ATOM 1663 O O . TYR A 1 217 ? -13.148 26.766 37.5 1 62.56 217 TYR A O 1
ATOM 1671 N N . SER A 1 218 ? -13.836 26.219 39.375 1 63.94 218 SER A N 1
ATOM 1672 C CA . SER A 1 218 ? -15.211 26.641 39.094 1 63.94 218 SER A CA 1
ATOM 1673 C C . SER A 1 218 ? -15.742 27.531 40.188 1 63.94 218 SER A C 1
ATOM 1675 O O . SER A 1 218 ? -15.258 27.5 41.344 1 63.94 218 SER A O 1
ATOM 1677 N N . ARG A 1 219 ? -16.516 28.609 39.719 1 62.91 219 ARG A N 1
ATOM 1678 C CA . ARG A 1 219 ? -17.094 29.562 40.656 1 62.91 219 ARG A CA 1
ATOM 1679 C C . ARG A 1 219 ? -17.812 28.828 41.781 1 62.91 219 ARG A C 1
ATOM 1681 O O . ARG A 1 219 ? -17.766 29.266 42.938 1 62.91 219 ARG A O 1
ATOM 1688 N N . SER A 1 220 ? -18.422 27.891 41.406 1 63.47 220 SER A N 1
ATOM 1689 C CA . SER A 1 220 ? -19.234 27.188 42.406 1 63.47 220 SER A CA 1
ATOM 1690 C C . SER A 1 220 ? -18.359 26.344 43.312 1 63.47 220 SER A C 1
ATOM 1692 O O . SER A 1 220 ? -18.562 26.328 44.531 1 63.47 220 SER A O 1
ATOM 1694 N N . ASN A 1 221 ? -17.406 25.594 42.688 1 66.56 221 ASN A N 1
ATOM 1695 C CA . ASN A 1 221 ? -16.672 24.609 43.469 1 66.56 221 ASN A CA 1
ATOM 1696 C C . ASN A 1 221 ? -15.234 25.047 43.719 1 66.56 221 ASN A C 1
ATOM 1698 O O . ASN A 1 221 ? -14.445 24.297 44.312 1 66.56 221 ASN A O 1
ATOM 1702 N N . LYS A 1 222 ? -15.047 26.297 43.656 1 66.25 222 LYS A N 1
ATOM 1703 C CA . LYS A 1 222 ? -13.703 26.828 43.844 1 66.25 222 LYS A CA 1
ATOM 1704 C C . LYS A 1 222 ? -12.656 25.969 43.125 1 66.25 222 LYS A C 1
ATOM 1706 O O . LYS A 1 222 ? -12.906 25.469 42.031 1 66.25 222 LYS A O 1
ATOM 1711 N N . LEU A 1 223 ? -11.57 25.656 43.688 1 73.25 223 LEU A N 1
ATOM 1712 C CA . LEU A 1 223 ? -10.516 24.812 43.156 1 73.25 223 LEU A CA 1
ATOM 1713 C C . LEU A 1 223 ? -10.883 23.328 43.281 1 73.25 223 LEU A C 1
ATOM 1715 O O . LEU A 1 223 ? -11.109 22.828 44.375 1 73.25 223 LEU A O 1
ATOM 1719 N N . HIS A 1 224 ? -11.398 22.719 42.188 1 73.94 224 HIS A N 1
ATOM 1720 C CA . HIS A 1 224 ? -11.664 21.281 42.188 1 73.94 224 HIS A CA 1
ATOM 1721 C C . HIS A 1 224 ? -10.867 20.562 41.125 1 73.94 224 HIS A C 1
ATOM 1723 O O . HIS A 1 224 ? -10.211 21.188 40.312 1 73.94 224 HIS A O 1
ATOM 1729 N N . THR A 1 225 ? -10.641 19.328 41.375 1 76.06 225 THR A N 1
ATOM 1730 C CA . THR A 1 225 ? -9.914 18.484 40.438 1 76.06 225 THR A CA 1
ATOM 1731 C C . THR A 1 225 ? -10.867 17.828 39.438 1 76.06 225 THR A C 1
ATOM 1733 O O . THR A 1 225 ? -11.875 17.234 39.844 1 76.06 225 THR A O 1
ATOM 1736 N N . SER A 1 226 ? -10.805 18.344 38.156 1 73.88 226 SER A N 1
ATOM 1737 C CA . SER A 1 226 ? -11.578 17.688 37.125 1 73.88 226 SER A CA 1
ATOM 1738 C C . SER A 1 226 ? -10.773 16.578 36.469 1 73.88 226 SER A C 1
ATOM 1740 O O . SER A 1 226 ? -9.539 16.641 36.406 1 73.88 226 SER A O 1
ATOM 1742 N N . ARG A 1 227 ? -11.453 15.406 36.094 1 78.31 227 ARG A N 1
ATOM 1743 C CA . ARG A 1 227 ? -10.82 14.281 35.406 1 78.31 227 ARG A CA 1
ATOM 1744 C C . ARG A 1 227 ? -10.875 14.461 33.906 1 78.31 227 ARG A C 1
ATOM 1746 O O . ARG A 1 227 ? -11.961 14.578 33.312 1 78.31 227 ARG A O 1
ATOM 1753 N N . ILE A 1 228 ? -9.641 14.703 33.375 1 74.94 228 ILE A N 1
ATOM 1754 C CA . ILE A 1 228 ? -9.57 14.875 31.922 1 74.94 228 ILE A CA 1
ATOM 1755 C C . ILE A 1 228 ? -8.875 13.672 31.281 1 74.94 228 ILE A C 1
ATOM 1757 O O . ILE A 1 228 ? -7.918 13.133 31.859 1 74.94 228 ILE A O 1
ATOM 1761 N N . TYR A 1 229 ? -9.344 13.266 30.141 1 79.25 229 TYR A N 1
ATOM 1762 C CA . TYR A 1 229 ? -8.734 12.18 29.391 1 79.25 229 TYR A CA 1
ATOM 1763 C C . TYR A 1 229 ? -7.703 12.711 28.391 1 79.25 229 TYR A C 1
ATOM 1765 O O . TYR A 1 229 ? -7.898 12.625 27.188 1 79.25 229 TYR A O 1
ATOM 1773 N N . ILE A 1 230 ? -6.633 13.195 28.953 1 79.31 230 ILE A N 1
ATOM 1774 C CA . ILE A 1 230 ? -5.617 13.906 28.188 1 79.31 230 ILE A CA 1
ATOM 1775 C C . ILE A 1 230 ? -4.996 12.969 27.156 1 79.31 230 ILE A C 1
ATOM 1777 O O . ILE A 1 230 ? -4.656 13.398 26.047 1 79.31 230 ILE A O 1
ATOM 1781 N N . PHE A 1 231 ? -4.824 11.672 27.422 1 85.12 231 PHE A N 1
ATOM 1782 C CA . PHE A 1 231 ? -4.195 10.719 26.516 1 85.12 231 PHE A CA 1
ATOM 1783 C C . PHE A 1 231 ? -5.082 10.453 25.297 1 85.12 231 PHE A C 1
ATOM 1785 O O . PHE A 1 231 ? -4.582 10.188 24.203 1 85.12 231 PHE A O 1
ATOM 1792 N N . GLN A 1 232 ? -6.262 10.531 25.547 1 76.56 232 GLN A N 1
ATOM 1793 C CA . GLN A 1 232 ? -7.215 10.305 24.469 1 76.56 232 GLN A CA 1
ATOM 1794 C C . GLN A 1 232 ? -7.258 11.5 23.516 1 76.56 232 GLN A C 1
ATOM 1796 O O . GLN A 1 232 ? -7.465 11.328 22.312 1 76.56 232 GLN A O 1
ATOM 1801 N N . ILE A 1 233 ? -6.996 12.594 24.125 1 73.38 233 ILE A N 1
ATOM 1802 C CA . ILE A 1 233 ? -7.195 13.82 23.344 1 73.38 233 ILE A CA 1
ATOM 1803 C C . ILE A 1 233 ? -5.895 14.195 22.641 1 73.38 233 ILE A C 1
ATOM 1805 O O . ILE A 1 233 ? -5.914 14.688 21.516 1 73.38 233 ILE A O 1
ATOM 1809 N N . LEU A 1 234 ? -4.75 13.914 23.281 1 81.81 234 LEU A N 1
ATOM 1810 C CA . LEU A 1 234 ? -3.492 14.445 22.781 1 81.81 234 LEU A CA 1
ATOM 1811 C C . LEU A 1 234 ? -2.441 13.352 22.672 1 81.81 234 LEU A C 1
ATOM 1813 O O . LEU A 1 234 ? -1.294 13.539 23.078 1 81.81 234 LEU A O 1
ATOM 1817 N N . PRO A 1 235 ? -2.824 12.258 22.141 1 87.25 235 PRO A N 1
ATOM 1818 C CA . PRO A 1 235 ? -1.814 11.195 22.172 1 87.25 235 PRO A CA 1
ATOM 1819 C C . PRO A 1 235 ? -0.601 11.5 21.297 1 87.25 235 PRO A C 1
ATOM 1821 O O . PRO A 1 235 ? 0.538 11.273 21.719 1 87.25 235 PRO A O 1
ATOM 1824 N N . VAL A 1 236 ? -0.832 12.07 20.156 1 88.75 236 VAL A N 1
ATOM 1825 C CA . VAL A 1 236 ? 0.249 12.32 19.203 1 88.75 236 VAL A CA 1
ATOM 1826 C C . VAL A 1 236 ? 1.142 13.445 19.719 1 88.75 236 VAL A C 1
ATOM 1828 O O . VAL A 1 236 ? 2.369 13.328 19.719 1 88.75 236 VAL A O 1
ATOM 1831 N N . LEU A 1 237 ? 0.564 14.523 20.219 1 88.56 237 LEU A N 1
ATOM 1832 C CA . LEU A 1 237 ? 1.322 15.656 20.734 1 88.56 237 LEU A CA 1
ATOM 1833 C C . LEU A 1 237 ? 2.15 15.25 21.938 1 88.56 237 LEU A C 1
ATOM 1835 O O . LEU A 1 237 ? 3.293 15.688 22.094 1 88.56 237 LEU A O 1
ATOM 1839 N N . LEU A 1 238 ? 1.534 14.461 22.797 1 91.56 238 LEU A N 1
ATOM 1840 C CA . LEU A 1 238 ? 2.256 13.984 23.984 1 91.56 238 LEU A CA 1
ATOM 1841 C C . LEU A 1 238 ? 3.439 13.109 23.562 1 91.56 238 LEU A C 1
ATOM 1843 O O . LEU A 1 238 ? 4.52 13.211 24.156 1 91.56 238 LEU A O 1
ATOM 1847 N N . GLY A 1 239 ? 3.209 12.258 22.562 1 94.44 239 GLY A N 1
ATOM 1848 C CA . GLY A 1 239 ? 4.289 11.422 22.062 1 94.44 239 GLY A CA 1
ATOM 1849 C C . GLY A 1 239 ? 5.441 12.219 21.484 1 94.44 239 GLY A C 1
ATOM 1850 O O . GLY A 1 239 ? 6.605 11.953 21.797 1 94.44 239 GLY A O 1
ATOM 1851 N N . ILE A 1 240 ? 5.148 13.227 20.734 1 93.88 240 ILE A N 1
ATOM 1852 C CA . ILE A 1 240 ? 6.156 14.07 20.109 1 93.88 240 ILE A CA 1
ATOM 1853 C C . ILE A 1 240 ? 6.914 14.852 21.172 1 93.88 240 ILE A C 1
ATOM 1855 O O . ILE A 1 240 ? 8.141 14.953 21.125 1 93.88 240 ILE A O 1
ATOM 1859 N N . THR A 1 241 ? 6.223 15.367 22.156 1 93.44 241 THR A N 1
ATOM 1860 C CA . THR A 1 241 ? 6.832 16.203 23.188 1 93.44 241 THR A CA 1
ATOM 1861 C C . THR A 1 241 ? 7.797 15.375 24.047 1 93.44 241 THR A C 1
ATOM 1863 O O . THR A 1 241 ? 8.922 15.805 24.312 1 93.44 241 THR A O 1
ATOM 1866 N N . LEU A 1 242 ? 7.332 14.234 24.422 1 97.06 242 LEU A N 1
ATOM 1867 C CA . LEU A 1 242 ? 8.188 13.391 25.25 1 97.06 242 LEU A CA 1
ATOM 1868 C C . LEU A 1 242 ? 9.391 12.891 24.453 1 97.06 242 LEU A C 1
ATOM 1870 O O . LEU A 1 242 ? 10.492 12.781 25 1 97.06 242 LEU A O 1
ATOM 1874 N N . SER A 1 243 ? 9.156 12.562 23.234 1 97.56 243 SER A N 1
ATOM 1875 C CA . SER A 1 243 ? 10.266 12.141 22.391 1 97.56 243 SER A CA 1
ATOM 1876 C C . SER A 1 243 ? 11.258 13.281 22.172 1 97.56 243 SER A C 1
ATOM 1878 O O . SER A 1 243 ? 12.469 13.062 22.141 1 97.56 243 SER A O 1
ATOM 1880 N N . TRP A 1 244 ? 10.781 14.469 21.938 1 95.44 244 TRP A N 1
ATOM 1881 C CA . TRP A 1 244 ? 11.633 15.648 21.797 1 95.44 244 TRP A CA 1
ATOM 1882 C C . TRP A 1 244 ? 12.477 15.852 23.047 1 95.44 244 TRP A C 1
ATOM 1884 O O . TRP A 1 244 ? 13.672 16.141 22.969 1 95.44 244 TRP A O 1
ATOM 1894 N N . LEU A 1 245 ? 11.82 15.688 24.203 1 96.88 245 LEU A N 1
ATOM 1895 C CA . LEU A 1 245 ? 12.531 15.836 25.469 1 96.88 245 LEU A CA 1
ATOM 1896 C C . LEU A 1 245 ? 13.648 14.812 25.594 1 96.88 245 LEU A C 1
ATOM 1898 O O . LEU A 1 245 ? 14.75 15.141 26.047 1 96.88 245 LEU A O 1
ATOM 1902 N N . MET A 1 246 ? 13.328 13.602 25.219 1 98.06 246 MET A N 1
ATOM 1903 C CA . MET A 1 246 ? 14.352 12.562 25.266 1 98.06 246 MET A CA 1
ATOM 1904 C C . MET A 1 246 ? 15.5 12.891 24.328 1 98.06 246 MET A C 1
ATOM 1906 O O . MET A 1 246 ? 16.672 12.703 24.672 1 98.06 246 MET A O 1
ATOM 1910 N N . CYS A 1 247 ? 15.203 13.344 23.141 1 97.19 247 CYS A N 1
ATOM 1911 C CA . CYS A 1 247 ? 16.234 13.758 22.203 1 97.19 247 CYS A CA 1
ATOM 1912 C C . CYS A 1 247 ? 17.078 14.891 22.781 1 97.19 247 CYS A C 1
ATOM 1914 O O . CYS A 1 247 ? 18.297 14.93 22.578 1 97.19 247 CYS A O 1
ATOM 1916 N N . TYR A 1 248 ? 16.469 15.797 23.484 1 95.19 248 TYR A N 1
ATOM 1917 C CA . TYR A 1 248 ? 17.172 16.891 24.125 1 95.19 248 TYR A CA 1
ATOM 1918 C C . TYR A 1 248 ? 18.156 16.375 25.172 1 95.19 248 TYR A C 1
ATOM 1920 O O . TYR A 1 248 ? 19.312 16.781 25.188 1 95.19 248 TYR A O 1
ATOM 1928 N N . ILE A 1 249 ? 17.672 15.453 25.969 1 97.56 249 ILE A N 1
ATOM 1929 C CA . ILE A 1 249 ? 18.5 14.852 27 1 97.56 249 ILE A CA 1
ATOM 1930 C C . ILE A 1 249 ? 19.672 14.117 26.344 1 97.56 249 ILE A C 1
ATOM 1932 O O . ILE A 1 249 ? 20.828 14.266 26.781 1 97.56 249 ILE A O 1
ATOM 1936 N N . PHE A 1 250 ? 19.406 13.312 25.297 1 97.69 250 PHE A N 1
ATOM 1937 C CA . PHE A 1 250 ? 20.453 12.57 24.609 1 97.69 250 PHE A CA 1
ATOM 1938 C C . PHE A 1 250 ? 21.453 13.523 23.984 1 97.69 250 PHE A C 1
ATOM 1940 O O . PHE A 1 250 ? 22.656 13.211 23.906 1 97.69 250 PHE A O 1
ATOM 1947 N N . THR A 1 251 ? 20.984 14.648 23.5 1 95.62 251 THR A N 1
ATOM 1948 C CA . THR A 1 251 ? 21.859 15.648 22.891 1 95.62 251 THR A CA 1
ATOM 1949 C C . THR A 1 251 ? 22.781 16.281 23.938 1 95.62 251 THR A C 1
ATOM 1951 O O . THR A 1 251 ? 23.984 16.406 23.719 1 95.62 251 THR A O 1
ATOM 1954 N N . VAL A 1 252 ? 22.25 16.625 25.109 1 95.62 252 VAL A N 1
ATOM 1955 C CA . VAL A 1 252 ? 22.984 17.297 26.172 1 95.62 252 VAL A CA 1
ATOM 1956 C C . VAL A 1 252 ? 24.047 16.359 26.734 1 95.62 252 VAL A C 1
ATOM 1958 O O . VAL A 1 252 ? 25.172 16.781 27.062 1 95.62 252 VAL A O 1
ATOM 1961 N N . PHE A 1 253 ? 23.75 15.086 26.781 1 97.25 253 PHE A N 1
ATOM 1962 C CA . PHE A 1 253 ? 24.672 14.117 27.344 1 97.25 253 PHE A CA 1
ATOM 1963 C C . PHE A 1 253 ? 25.562 13.516 26.266 1 97.25 253 PHE A C 1
ATOM 1965 O O . PHE A 1 253 ? 26.281 12.539 26.516 1 97.25 253 PHE A O 1
ATOM 1972 N N . ASN A 1 254 ? 25.469 13.922 25.062 1 95.44 254 ASN A N 1
ATOM 1973 C CA . ASN A 1 254 ? 26.328 13.555 23.938 1 95.44 254 ASN A CA 1
ATOM 1974 C C . ASN A 1 254 ? 26.219 12.062 23.625 1 95.44 254 ASN A C 1
ATOM 1976 O O . ASN A 1 254 ? 27.234 11.414 23.344 1 95.44 254 ASN A O 1
ATOM 1980 N N . VAL A 1 255 ? 25.031 11.602 23.797 1 96.25 255 VAL A N 1
ATOM 1981 C CA . VAL A 1 255 ? 24.75 10.227 23.391 1 96.25 255 VAL A CA 1
ATOM 1982 C C . VAL A 1 255 ? 24.625 10.141 21.875 1 96.25 255 VAL A C 1
ATOM 1984 O O . VAL A 1 255 ? 25.031 9.141 21.266 1 96.25 255 VAL A O 1
ATOM 1987 N N . LEU A 1 256 ? 24.172 11.164 21.141 1 96.69 256 LEU A N 1
ATOM 1988 C CA . LEU A 1 256 ? 23.969 11.242 19.688 1 96.69 256 LEU A CA 1
ATOM 1989 C C . LEU A 1 256 ? 25.219 11.766 18.984 1 96.69 256 LEU A C 1
ATOM 1991 O O . LEU A 1 256 ? 25.953 12.586 19.547 1 96.69 256 LEU A O 1
ATOM 1995 N N . PRO A 1 257 ? 25.406 11.242 17.828 1 95.19 257 PRO A N 1
ATOM 1996 C CA . PRO A 1 257 ? 26.609 11.641 17.125 1 95.19 257 PRO A CA 1
ATOM 1997 C C . PRO A 1 257 ? 26.609 13.117 16.734 1 95.19 257 PRO A C 1
ATOM 1999 O O . PRO A 1 257 ? 25.562 13.695 16.484 1 95.19 257 PRO A O 1
ATOM 2002 N N . THR A 1 258 ? 27.844 13.703 16.547 1 91.75 258 THR A N 1
ATOM 2003 C CA . THR A 1 258 ? 27.984 15.125 16.266 1 91.75 258 THR A CA 1
ATOM 2004 C C . THR A 1 258 ? 28.359 15.352 14.805 1 91.75 258 THR A C 1
ATOM 2006 O O . THR A 1 258 ? 28.281 16.469 14.305 1 91.75 258 THR A O 1
ATOM 2009 N N . GLN A 1 259 ? 28.672 14.227 14.133 1 90.31 259 GLN A N 1
ATOM 2010 C CA . GLN A 1 259 ? 29 14.344 12.719 1 90.31 259 GLN A CA 1
ATOM 2011 C C . GLN A 1 259 ? 27.781 14.164 11.836 1 90.31 259 GLN A C 1
ATOM 2013 O O . GLN A 1 259 ? 26.984 13.234 12.039 1 90.31 259 GLN A O 1
ATOM 2018 N N . PRO A 1 260 ? 27.531 15.016 10.859 1 86.38 260 PRO A N 1
ATOM 2019 C CA . PRO A 1 260 ? 26.312 15.031 10.047 1 86.38 260 PRO A CA 1
ATOM 2020 C C . PRO A 1 260 ? 26.125 13.758 9.234 1 86.38 260 PRO A C 1
ATOM 2022 O O . PRO A 1 260 ? 25 13.391 8.906 1 86.38 260 PRO A O 1
ATOM 2025 N N . ASP A 1 261 ? 27.172 13.023 8.961 1 86 261 ASP A N 1
ATOM 2026 C CA . ASP A 1 261 ? 27.078 11.844 8.102 1 86 261 ASP A CA 1
ATOM 2027 C C . ASP A 1 261 ? 26.797 10.586 8.914 1 86 261 ASP A C 1
ATOM 2029 O O . ASP A 1 261 ? 26.531 9.523 8.352 1 86 261 ASP A O 1
ATOM 2033 N N . GLN A 1 262 ? 26.719 10.805 10.156 1 90.5 262 GLN A N 1
ATOM 2034 C CA . GLN A 1 262 ? 26.547 9.641 11.016 1 90.5 262 GLN A CA 1
ATOM 2035 C C . GLN A 1 262 ? 25.062 9.383 11.32 1 90.5 262 GLN A C 1
ATOM 2037 O O . GLN A 1 262 ? 24.281 10.328 11.445 1 90.5 262 GLN A O 1
ATOM 2042 N N . TYR A 1 263 ? 24.75 8.117 11.453 1 92.12 263 TYR A N 1
ATOM 2043 C CA . TYR A 1 263 ? 23.422 7.672 11.82 1 92.12 263 TYR A CA 1
ATOM 2044 C C . TYR A 1 263 ? 23 8.227 13.18 1 92.12 263 TYR A C 1
ATOM 2046 O O . TYR A 1 263 ? 23.719 8.047 14.172 1 92.12 263 TYR A O 1
ATOM 2054 N N . GLY A 1 264 ? 21.953 9.023 13.242 1 93.56 264 GLY A N 1
ATOM 2055 C CA . GLY A 1 264 ? 21.438 9.555 14.492 1 93.56 264 GLY A CA 1
ATOM 2056 C C . GLY A 1 264 ? 21.688 11.039 14.664 1 93.56 264 GLY A C 1
ATOM 2057 O O . GLY A 1 264 ? 21.172 11.664 15.586 1 93.56 264 GLY A O 1
ATOM 2058 N N . TYR A 1 265 ? 22.484 11.586 13.727 1 93.12 265 TYR A N 1
ATOM 2059 C CA . TYR A 1 265 ? 22.812 13 13.805 1 93.12 265 TYR A CA 1
ATOM 2060 C C . TYR A 1 265 ? 21.562 13.867 13.781 1 93.12 265 TYR A C 1
ATOM 2062 O O . TYR A 1 265 ? 21.453 14.828 14.547 1 93.12 265 TYR A O 1
ATOM 2070 N N . LEU A 1 266 ? 20.594 13.5 13.016 1 91.88 266 LEU A N 1
ATOM 2071 C CA . LEU A 1 266 ? 19.406 14.32 12.797 1 91.88 266 LEU A CA 1
ATOM 2072 C C . LEU A 1 266 ? 18.422 14.172 13.953 1 91.88 266 LEU A C 1
ATOM 2074 O O . LEU A 1 266 ? 17.375 14.812 13.961 1 91.88 266 LEU A O 1
ATOM 2078 N N . ALA A 1 267 ? 18.797 13.414 14.945 1 95.94 267 ALA A N 1
ATOM 2079 C CA . ALA A 1 267 ? 18 13.289 16.156 1 95.94 267 ALA A CA 1
ATOM 2080 C C . ALA A 1 267 ? 18.391 14.359 17.188 1 95.94 267 ALA A C 1
ATOM 2082 O O . ALA A 1 267 ? 17.688 14.562 18.172 1 95.94 267 ALA A O 1
ATOM 2083 N N . ARG A 1 268 ? 19.453 15.023 16.875 1 93.81 268 ARG A N 1
ATOM 2084 C CA . ARG A 1 268 ? 19.938 16.047 17.812 1 93.81 268 ARG A CA 1
ATOM 2085 C C . ARG A 1 268 ? 19 17.25 17.828 1 93.81 268 ARG A C 1
ATOM 2087 O O . ARG A 1 268 ? 18.422 17.609 16.797 1 93.81 268 ARG A O 1
ATOM 2094 N N . THR A 1 269 ? 18.859 17.922 18.984 1 91.56 269 THR A N 1
ATOM 2095 C CA . THR A 1 269 ? 17.938 19.062 19.141 1 91.56 269 THR A CA 1
ATOM 2096 C C . THR A 1 269 ? 18.688 20.375 19 1 91.56 269 THR A C 1
ATOM 2098 O O . THR A 1 269 ? 18.062 21.438 18.922 1 91.56 269 THR A O 1
ATOM 2101 N N . ASP A 1 270 ? 19.969 20.344 18.938 1 88 270 ASP A N 1
ATOM 2102 C CA . ASP A 1 270 ? 20.766 21.578 18.906 1 88 270 ASP A CA 1
ATOM 2103 C C . ASP A 1 270 ? 21.109 21.953 17.469 1 88 270 ASP A C 1
ATOM 2105 O O . ASP A 1 270 ? 21.891 22.875 17.234 1 88 270 ASP A O 1
ATOM 2109 N N . LEU A 1 271 ? 20.672 21.188 16.531 1 83.12 271 LEU A N 1
ATOM 2110 C CA . LEU A 1 271 ? 21 21.453 15.125 1 83.12 271 LEU A CA 1
ATOM 2111 C C . LEU A 1 271 ? 20.344 22.75 14.648 1 83.12 271 LEU A C 1
ATOM 2113 O O . LEU A 1 271 ? 20.844 23.406 13.742 1 83.12 271 LEU A O 1
ATOM 2117 N N . LYS A 1 272 ? 19.188 22.984 15.281 1 77.31 272 LYS A N 1
ATOM 2118 C CA . LYS A 1 272 ? 18.422 24.141 14.852 1 77.31 272 LYS A CA 1
ATOM 2119 C C . LYS A 1 272 ? 18.219 25.141 15.992 1 77.31 272 LYS A C 1
ATOM 2121 O O . LYS A 1 272 ? 17.203 25.828 16.062 1 77.31 272 LYS A O 1
ATOM 2126 N N . GLY A 1 273 ? 19.031 25.094 16.891 1 69.25 273 GLY A N 1
ATOM 2127 C CA . GLY A 1 273 ? 18.891 25.891 18.109 1 69.25 273 GLY A CA 1
ATOM 2128 C C . GLY A 1 273 ? 18.812 27.375 17.844 1 69.25 273 GLY A C 1
ATOM 2129 O O . GLY A 1 273 ? 18.125 28.109 18.562 1 69.25 273 GLY A O 1
ATOM 2130 N N . ASP A 1 274 ? 19.375 27.781 16.797 1 84.88 274 ASP A N 1
ATOM 2131 C CA . ASP A 1 274 ? 19.391 29.234 16.578 1 84.88 274 ASP A CA 1
ATOM 2132 C C . ASP A 1 274 ? 18.109 29.703 15.891 1 84.88 274 ASP A C 1
ATOM 2134 O O . ASP A 1 274 ? 17.875 30.906 15.781 1 84.88 274 ASP A O 1
ATOM 2138 N N . VAL A 1 275 ? 17.281 28.844 15.531 1 89.38 275 VAL A N 1
ATOM 2139 C CA . VAL A 1 275 ? 16.078 29.188 14.781 1 89.38 275 VAL A CA 1
ATOM 2140 C C . VAL A 1 275 ? 15.094 29.906 15.695 1 89.38 275 VAL A C 1
ATOM 2142 O O . VAL A 1 275 ? 14.484 30.906 15.289 1 89.38 275 VAL A O 1
ATOM 2145 N N . ILE A 1 276 ? 14.984 29.484 16.891 1 90.88 276 ILE A N 1
ATOM 2146 C CA . ILE A 1 276 ? 14.047 30.094 17.844 1 90.88 276 ILE A CA 1
ATOM 2147 C C . ILE A 1 276 ? 14.484 31.516 18.156 1 90.88 276 ILE A C 1
ATOM 2149 O O . ILE A 1 276 ? 13.648 32.406 18.25 1 90.88 276 ILE A O 1
ATOM 2153 N N . ASP A 1 277 ? 15.773 31.625 18.312 1 91.38 277 ASP A N 1
ATOM 2154 C CA . ASP A 1 277 ? 16.297 32.938 18.641 1 91.38 277 ASP A CA 1
ATOM 2155 C C . ASP A 1 277 ? 16.125 33.906 17.469 1 91.38 277 ASP A C 1
ATOM 2157 O O . ASP A 1 277 ? 15.844 35.094 17.672 1 91.38 277 ASP A O 1
ATOM 2161 N N . ARG A 1 278 ? 16.266 33.375 16.312 1 92.94 278 ARG A N 1
ATOM 2162 C CA . ARG A 1 278 ? 16.203 34.25 15.133 1 92.94 278 ARG A CA 1
ATOM 2163 C C . ARG A 1 278 ? 14.758 34.531 14.75 1 92.94 278 ARG A C 1
ATOM 2165 O O . ARG A 1 278 ? 14.484 35.531 14.078 1 92.94 278 ARG A O 1
ATOM 2172 N N . ALA A 1 279 ? 13.852 33.719 15.156 1 95.25 279 ALA A N 1
ATOM 2173 C CA . ALA A 1 279 ? 12.445 33.875 14.805 1 95.25 279 ALA A CA 1
ATOM 2174 C C . ALA A 1 279 ? 11.844 35.094 15.508 1 95.25 279 ALA A C 1
ATOM 2176 O O . ALA A 1 279 ? 12.078 35.312 16.703 1 95.25 279 ALA A O 1
ATOM 2177 N N . PRO A 1 280 ? 11.141 35.906 14.773 1 95.12 280 PRO A N 1
ATOM 2178 C CA . PRO A 1 280 ? 10.477 37.062 15.43 1 95.12 280 PRO A CA 1
ATOM 2179 C C . PRO A 1 280 ? 9.359 36.594 16.375 1 95.12 280 PRO A C 1
ATOM 2181 O O . PRO A 1 280 ? 8.758 35.531 16.172 1 95.12 280 PRO A O 1
ATOM 2184 N N . TRP A 1 281 ? 9.125 37.438 17.375 1 95.38 281 TRP A N 1
ATOM 2185 C CA . TRP A 1 281 ? 8.016 37.156 18.281 1 95.38 281 TRP A CA 1
ATOM 2186 C C . TRP A 1 281 ? 6.68 37.25 17.562 1 95.38 281 TRP A C 1
ATOM 2188 O O . TRP A 1 281 ? 5.805 36.406 17.734 1 95.38 281 TRP A O 1
ATOM 2198 N N . PHE A 1 282 ? 6.598 38.281 16.781 1 96.44 282 PHE A N 1
ATOM 2199 C CA . PHE A 1 282 ? 5.34 38.5 16.078 1 96.44 282 PHE A CA 1
ATOM 2200 C C . PHE A 1 282 ? 5.582 38.688 14.578 1 96.44 282 PHE A C 1
ATOM 2202 O O . PHE A 1 282 ? 6.523 39.375 14.172 1 96.44 282 PHE A O 1
ATOM 2209 N N . ARG A 1 283 ? 4.887 37.938 13.859 1 95.62 283 ARG A N 1
ATOM 2210 C CA . ARG A 1 283 ? 4.879 38.031 12.406 1 95.62 283 ARG A CA 1
ATOM 2211 C C . ARG A 1 283 ? 3.469 37.844 11.852 1 95.62 283 ARG A C 1
ATOM 2213 O O . ARG A 1 283 ? 2.777 36.875 12.18 1 95.62 283 ARG A O 1
ATOM 2220 N N . PHE A 1 284 ? 3.059 38.812 11.07 1 96.94 284 PHE A N 1
ATOM 2221 C CA . PHE A 1 284 ? 1.727 38.781 10.477 1 96.94 284 PHE A CA 1
ATOM 2222 C C . PHE A 1 284 ? 1.789 38.25 9.047 1 96.94 284 PHE A C 1
ATOM 2224 O O . PHE A 1 284 ? 2.266 38.938 8.141 1 96.94 284 PHE A O 1
ATOM 2231 N N . PRO A 1 285 ? 1.305 36.969 8.852 1 97.31 285 PRO A N 1
ATOM 2232 C CA . PRO A 1 285 ? 1.235 36.5 7.469 1 97.31 285 PRO A CA 1
ATOM 2233 C C . PRO A 1 285 ? 0.25 37.312 6.617 1 97.31 285 PRO A C 1
ATOM 2235 O O . PRO A 1 285 ? -0.812 37.688 7.102 1 97.31 285 PRO A O 1
ATOM 2238 N N . TYR A 1 286 ? 0.582 37.531 5.367 1 97.31 286 TYR A N 1
ATOM 2239 C CA . TYR A 1 286 ? -0.281 38.281 4.473 1 97.31 286 TYR A CA 1
ATOM 2240 C C . TYR A 1 286 ? -0.282 37.688 3.072 1 97.31 286 TYR A C 1
ATOM 2242 O O . TYR A 1 286 ? 0.645 36.969 2.697 1 97.31 286 TYR A O 1
ATOM 2250 N N . PRO A 1 287 ? -1.363 37.938 2.311 1 97.5 287 PRO A N 1
ATOM 2251 C CA . PRO A 1 287 ? -1.431 37.406 0.949 1 97.5 287 PRO A CA 1
ATOM 2252 C C . PRO A 1 287 ? -0.296 37.906 0.06 1 97.5 287 PRO A C 1
ATOM 2254 O O . PRO A 1 287 ? 0.016 39.094 0.065 1 97.5 287 PRO A O 1
ATOM 2257 N N . GLY A 1 288 ? 0.37 37.062 -0.623 1 96.44 288 GLY A N 1
ATOM 2258 C CA . GLY A 1 288 ? 1.431 37.438 -1.548 1 96.44 288 GLY A CA 1
ATOM 2259 C C . GLY A 1 288 ? 2.77 37.656 -0.867 1 96.44 288 GLY A C 1
ATOM 2260 O O . GLY A 1 288 ? 3.68 38.25 -1.447 1 96.44 288 GLY A O 1
ATOM 2261 N N . GLN A 1 289 ? 2.883 37.188 0.312 1 97.25 289 GLN A N 1
ATOM 2262 C CA . GLN A 1 289 ? 4.086 37.438 1.095 1 97.25 289 GLN A CA 1
ATOM 2263 C C . GLN A 1 289 ? 5.316 36.812 0.437 1 97.25 289 GLN A C 1
ATOM 2265 O O . GLN A 1 289 ? 6.445 37.25 0.698 1 97.25 289 GLN A O 1
ATOM 2270 N N . TRP A 1 290 ? 5.152 35.875 -0.479 1 97.94 290 TRP A N 1
ATOM 2271 C CA . TRP A 1 290 ? 6.293 35.25 -1.133 1 97.94 290 TRP A CA 1
ATOM 2272 C C . TRP A 1 290 ? 6.438 35.719 -2.57 1 97.94 290 TRP A C 1
ATOM 2274 O O . TRP A 1 290 ? 7.188 35.156 -3.357 1 97.94 290 TRP A O 1
ATOM 2284 N N . GLY A 1 291 ? 5.656 36.719 -2.988 1 97.19 291 GLY A N 1
ATOM 2285 C CA . GLY A 1 291 ? 5.645 37.219 -4.352 1 97.19 291 GLY A CA 1
ATOM 2286 C C . GLY A 1 291 ? 4.344 36.938 -5.082 1 97.19 291 GLY A C 1
ATOM 2287 O O . GLY A 1 291 ? 3.447 36.281 -4.535 1 97.19 291 GLY A O 1
ATOM 2288 N N . LEU A 1 292 ? 4.324 37.344 -6.305 1 97.06 292 LEU A N 1
ATOM 2289 C CA . LEU A 1 292 ? 3.127 37.156 -7.121 1 97.06 292 LEU A CA 1
ATOM 2290 C C . LEU A 1 292 ? 2.975 35.719 -7.555 1 97.06 292 LEU A C 1
ATOM 2292 O O . LEU A 1 292 ? 3.873 35.156 -8.188 1 97.06 292 LEU A O 1
ATOM 2296 N N . PRO A 1 293 ? 1.872 35.094 -7.23 1 97.56 293 PRO A N 1
ATOM 2297 C CA . PRO A 1 293 ? 1.66 33.719 -7.621 1 97.56 293 PRO A CA 1
ATOM 2298 C C . PRO A 1 293 ? 1.747 33.5 -9.133 1 97.56 293 PRO A C 1
ATOM 2300 O O . PRO A 1 293 ? 1.308 34.344 -9.906 1 97.56 293 PRO A O 1
ATOM 2303 N N . THR A 1 294 ? 2.328 32.406 -9.516 1 96.94 294 THR A N 1
ATOM 2304 C CA . THR A 1 294 ? 2.367 31.953 -10.906 1 96.94 294 THR A CA 1
ATOM 2305 C C . THR A 1 294 ? 1.603 30.641 -11.07 1 96.94 294 THR A C 1
ATOM 2307 O O . THR A 1 294 ? 1.326 29.938 -10.094 1 96.94 294 THR A O 1
ATOM 2310 N N . VAL A 1 295 ? 1.2 30.406 -12.352 1 94.94 295 VAL A N 1
ATOM 2311 C CA . VAL A 1 295 ? 0.328 29.25 -12.555 1 94.94 295 VAL A CA 1
ATOM 2312 C C . VAL A 1 295 ? 1.004 28.25 -13.492 1 94.94 295 VAL A C 1
ATOM 2314 O O . VAL A 1 295 ? 1.606 28.641 -14.5 1 94.94 295 VAL A O 1
ATOM 2317 N N . SER A 1 296 ? 1.006 27.047 -13.062 1 90.81 296 SER A N 1
ATOM 2318 C CA . SER A 1 296 ? 1.442 25.922 -13.875 1 90.81 296 SER A CA 1
ATOM 2319 C C . SER A 1 296 ? 0.269 25.016 -14.242 1 90.81 296 SER A C 1
ATOM 2321 O O . SER A 1 296 ? -0.503 24.609 -13.375 1 90.81 296 SER A O 1
ATOM 2323 N N . LEU A 1 297 ? 0.145 24.75 -15.531 1 91.81 297 LEU A N 1
ATOM 2324 C CA . LEU A 1 297 ? -0.962 23.906 -15.969 1 91.81 297 LEU A CA 1
ATOM 2325 C C . LEU A 1 297 ? -0.904 22.547 -15.289 1 91.81 297 LEU A C 1
ATOM 2327 O O . LEU A 1 297 ? -1.928 22.031 -14.836 1 91.81 297 LEU A O 1
ATOM 2331 N N . ALA A 1 298 ? 0.279 21.953 -15.273 1 91.81 298 ALA A N 1
ATOM 2332 C CA . ALA A 1 298 ? 0.453 20.672 -14.617 1 91.81 298 ALA A CA 1
ATOM 2333 C C . ALA A 1 298 ? 0.09 20.75 -13.141 1 91.81 298 ALA A C 1
ATOM 2335 O O . ALA A 1 298 ? -0.524 19.828 -12.594 1 91.81 298 ALA A O 1
ATOM 2336 N N . GLY A 1 299 ? 0.472 21.859 -12.539 1 94.31 299 GLY A N 1
ATOM 2337 C CA . GLY A 1 299 ? 0.129 22.062 -11.141 1 94.31 299 GLY A CA 1
ATOM 2338 C C . GLY A 1 299 ? -1.365 22.188 -10.906 1 94.31 299 GLY A C 1
ATOM 2339 O O . GLY A 1 299 ? -1.897 21.594 -9.961 1 94.31 299 GLY A O 1
ATOM 2340 N N . VAL A 1 300 ? -2.004 22.828 -11.758 1 96.62 300 VAL A N 1
ATOM 2341 C CA . VAL A 1 300 ? -3.438 23.047 -11.617 1 96.62 300 VAL A CA 1
ATOM 2342 C C . VAL A 1 300 ? -4.184 21.719 -11.727 1 96.62 300 VAL A C 1
ATOM 2344 O O . VAL A 1 300 ? -5.07 21.438 -10.922 1 96.62 300 VAL A O 1
ATOM 2347 N N . VAL A 1 301 ? -3.818 20.922 -12.625 1 93.62 301 VAL A N 1
ATOM 2348 C CA . VAL A 1 301 ? -4.508 19.656 -12.844 1 93.62 301 VAL A CA 1
ATOM 2349 C C . VAL A 1 301 ? -4.242 18.719 -11.672 1 93.62 301 VAL A C 1
ATOM 2351 O O . VAL A 1 301 ? -5.133 17.984 -11.234 1 93.62 301 VAL A O 1
ATOM 2354 N N . GLY A 1 302 ? -2.965 18.734 -11.281 1 93 302 GLY A N 1
ATOM 2355 C CA . GLY A 1 302 ? -2.674 17.984 -10.078 1 93 302 GLY A CA 1
ATOM 2356 C C . GLY A 1 302 ? -3.486 18.422 -8.875 1 93 302 GLY A C 1
ATOM 2357 O O . GLY A 1 302 ? -4.035 17.594 -8.148 1 93 302 GLY A O 1
ATOM 2358 N N . ILE A 1 303 ? -3.613 19.703 -8.672 1 96.25 303 ILE A N 1
ATOM 2359 C CA . ILE A 1 303 ? -4.344 20.266 -7.547 1 96.25 303 ILE A CA 1
ATOM 2360 C C . ILE A 1 303 ? -5.832 19.953 -7.691 1 96.25 303 ILE A C 1
ATOM 2362 O O . ILE A 1 303 ? -6.523 19.703 -6.699 1 96.25 303 ILE A O 1
ATOM 2366 N N . LEU A 1 304 ? -6.324 19.906 -8.906 1 95.31 304 LEU A N 1
ATOM 2367 C CA . LEU A 1 304 ? -7.719 19.547 -9.148 1 95.31 304 LEU A CA 1
ATOM 2368 C C . LEU A 1 304 ? -8.016 18.156 -8.633 1 95.31 304 LEU A C 1
ATOM 2370 O O . LEU A 1 304 ? -9.047 17.922 -7.992 1 95.31 304 LEU A O 1
ATOM 2374 N N . ALA A 1 305 ? -7.109 17.234 -8.891 1 92 305 ALA A N 1
ATOM 2375 C CA . ALA A 1 305 ? -7.277 15.891 -8.352 1 92 305 ALA A CA 1
ATOM 2376 C C . ALA A 1 305 ? -7.289 15.906 -6.828 1 92 305 ALA A C 1
ATOM 2378 O O . ALA A 1 305 ? -8.07 15.188 -6.199 1 92 305 ALA A O 1
ATOM 2379 N N . GLY A 1 306 ? -6.465 16.75 -6.281 1 94.88 306 GLY A N 1
ATOM 2380 C CA . GLY A 1 306 ? -6.402 16.875 -4.836 1 94.88 306 GLY A CA 1
ATOM 2381 C C . GLY A 1 306 ? -7.664 17.469 -4.234 1 94.88 306 GLY A C 1
ATOM 2382 O O . GLY A 1 306 ? -8.141 17 -3.199 1 94.88 306 GLY A O 1
ATOM 2383 N N . VAL A 1 307 ? -8.195 18.406 -4.891 1 95.25 307 VAL A N 1
ATOM 2384 C CA . VAL A 1 307 ? -9.375 19.109 -4.383 1 95.25 307 VAL A CA 1
ATOM 2385 C C . VAL A 1 307 ? -10.586 18.188 -4.449 1 95.25 307 VAL A C 1
ATOM 2387 O O . VAL A 1 307 ? -11.445 18.203 -3.561 1 95.25 307 VAL A O 1
ATOM 2390 N N . ILE A 1 308 ? -10.648 17.375 -5.441 1 91.69 308 ILE A N 1
ATOM 2391 C CA . ILE A 1 308 ? -11.742 16.406 -5.547 1 91.69 308 ILE A CA 1
ATOM 2392 C C . ILE A 1 308 ? -11.664 15.414 -4.391 1 91.69 308 ILE A C 1
ATOM 2394 O O . ILE A 1 308 ? -12.672 15.125 -3.744 1 91.69 308 ILE A O 1
ATOM 2398 N N . SER A 1 309 ? -10.477 14.961 -4.191 1 91.06 309 SER A N 1
ATOM 2399 C CA . SER A 1 309 ? -10.273 14.047 -3.076 1 91.06 309 SER A CA 1
ATOM 2400 C C . SER A 1 309 ? -10.617 14.703 -1.745 1 91.06 309 SER A C 1
ATOM 2402 O O . SER A 1 309 ? -11.188 14.062 -0.859 1 91.06 309 SER A O 1
ATOM 2404 N N . SER A 1 310 ? -10.266 15.922 -1.612 1 94.44 310 SER A N 1
ATOM 2405 C CA . SER A 1 310 ? -10.57 16.672 -0.393 1 94.44 310 SER A CA 1
ATOM 2406 C C . SER A 1 310 ? -12.078 16.812 -0.201 1 94.44 310 SER A C 1
ATOM 2408 O O . SER A 1 310 ? -12.578 16.719 0.922 1 94.44 310 SER A O 1
ATOM 2410 N N . MET A 1 311 ? -12.812 17.031 -1.257 1 94.31 311 MET A N 1
ATOM 2411 C CA . MET A 1 311 ? -14.266 17.156 -1.188 1 94.31 311 MET A CA 1
ATOM 2412 C C . MET A 1 311 ? -14.898 15.859 -0.696 1 94.31 311 MET A C 1
ATOM 2414 O O . MET A 1 311 ? -15.789 15.883 0.157 1 94.31 311 MET A O 1
ATOM 2418 N N . ILE A 1 312 ? -14.391 14.789 -1.241 1 88.38 312 ILE A N 1
ATOM 2419 C CA . ILE A 1 312 ? -14.891 13.477 -0.846 1 88.38 312 ILE A CA 1
ATOM 2420 C C . ILE A 1 312 ? -14.641 13.258 0.646 1 88.38 312 ILE A C 1
ATOM 2422 O O . ILE A 1 312 ? -15.539 12.828 1.372 1 88.38 312 ILE A O 1
ATOM 2426 N N . GLU A 1 313 ? -13.492 13.539 1.073 1 89.31 313 GLU A N 1
ATOM 2427 C CA . GLU A 1 313 ? -13.125 13.414 2.482 1 89.31 313 GLU A CA 1
ATOM 2428 C C . GLU A 1 313 ? -14 14.312 3.355 1 89.31 313 GLU A C 1
ATOM 2430 O O . GLU A 1 313 ? -14.492 13.883 4.398 1 89.31 313 GLU A O 1
ATOM 2435 N N . SER A 1 314 ? -14.266 15.539 2.932 1 94.69 314 SER A N 1
ATOM 2436 C CA . SER A 1 314 ? -15.016 16.516 3.705 1 94.69 314 SER A CA 1
ATOM 2437 C C . SER A 1 314 ? -16.484 16.109 3.838 1 94.69 314 SER A C 1
ATOM 2439 O O . SER A 1 314 ? -17.078 16.266 4.902 1 94.69 314 SER A O 1
ATOM 2441 N N . VAL A 1 315 ? -17.078 15.617 2.82 1 91.62 315 VAL A N 1
ATOM 2442 C CA . VAL A 1 315 ? -18.484 15.195 2.877 1 91.62 315 VAL A CA 1
ATOM 2443 C C . VAL A 1 315 ? -18.641 14.094 3.916 1 91.62 315 VAL A C 1
ATOM 2445 O O . VAL A 1 315 ? -19.609 14.094 4.688 1 91.62 315 VAL A O 1
ATOM 2448 N N . GLY A 1 316 ? -17.719 13.188 3.871 1 87 316 GLY A N 1
ATOM 2449 C CA . GLY A 1 316 ? -17.734 12.172 4.906 1 87 316 GLY A CA 1
ATOM 2450 C C . GLY A 1 316 ? -17.641 12.742 6.309 1 87 316 GLY A C 1
ATOM 2451 O O . GLY A 1 316 ? -18.375 12.32 7.203 1 87 316 GLY A O 1
ATOM 2452 N N . ASP A 1 317 ? -16.797 13.648 6.484 1 91.38 317 ASP A N 1
ATOM 2453 C CA . ASP A 1 317 ? -16.594 14.289 7.781 1 91.38 317 ASP A CA 1
ATOM 2454 C C . ASP A 1 317 ? -17.859 15.031 8.219 1 91.38 317 ASP A C 1
ATOM 2456 O O . ASP A 1 317 ? -18.188 15.055 9.406 1 91.38 317 ASP A O 1
ATOM 2460 N N . TYR A 1 318 ? -18.516 15.641 7.258 1 93.75 318 TYR A N 1
ATOM 2461 C CA . TYR A 1 318 ? -19.75 16.375 7.57 1 93.75 318 TYR A CA 1
ATOM 2462 C C . TYR A 1 318 ? -20.797 15.438 8.148 1 93.75 318 TYR A C 1
ATOM 2464 O O . TYR A 1 318 ? -21.406 15.742 9.18 1 93.75 318 TYR A O 1
ATOM 2472 N N . HIS A 1 319 ? -21 14.352 7.57 1 87.69 319 HIS A N 1
ATOM 2473 C CA . HIS A 1 319 ? -21.984 13.383 8.031 1 87.69 319 HIS A CA 1
ATOM 2474 C C . HIS A 1 319 ? -21.578 12.789 9.375 1 87.69 319 HIS A C 1
ATOM 2476 O O . HIS A 1 319 ? -22.422 12.633 10.266 1 87.69 319 HIS A O 1
ATOM 2482 N N . ALA A 1 320 ? -20.375 12.477 9.453 1 85.56 320 ALA A N 1
ATOM 2483 C CA . ALA A 1 320 ? -19.891 11.898 10.711 1 85.56 320 ALA A CA 1
ATOM 2484 C C . ALA A 1 320 ? -20.016 12.898 11.852 1 85.56 320 ALA A C 1
ATOM 2486 O O . ALA A 1 320 ? -20.406 12.531 12.969 1 85.56 320 ALA A O 1
ATOM 2487 N N . CYS A 1 321 ? -19.672 14.086 11.578 1 91.56 321 CYS A N 1
ATOM 2488 C CA . CYS A 1 321 ? -19.75 15.141 12.578 1 91.56 321 CYS A CA 1
ATOM 2489 C C . CYS A 1 321 ? -21.188 15.359 13.016 1 91.56 321 CYS A C 1
ATOM 2491 O O . CYS A 1 321 ? -21.469 15.508 14.203 1 91.56 321 CYS A O 1
ATOM 2493 N N . ALA A 1 322 ? -22.062 15.352 12.047 1 91.38 322 ALA A N 1
ATOM 2494 C CA . ALA A 1 322 ? -23.484 15.5 12.367 1 91.38 322 ALA A CA 1
ATOM 2495 C C . ALA A 1 322 ? -23.984 14.344 13.234 1 91.38 322 ALA A C 1
ATOM 2497 O O . ALA A 1 322 ? -24.656 14.555 14.242 1 91.38 322 ALA A O 1
ATOM 2498 N N . ARG A 1 323 ? -23.641 13.258 12.844 1 85.19 323 ARG A N 1
ATOM 2499 C CA . ARG A 1 323 ? -24.047 12.07 13.586 1 85.19 323 ARG A CA 1
ATOM 2500 C C . ARG A 1 323 ? -23.484 12.086 15.008 1 85.19 323 ARG A C 1
ATOM 2502 O O . ARG A 1 323 ? -24.219 11.844 15.969 1 85.19 323 ARG A O 1
ATOM 2509 N N . LEU A 1 324 ? -22.328 12.414 15.18 1 82.56 324 LEU A N 1
ATOM 2510 C CA . LEU A 1 324 ? -21.641 12.375 16.469 1 82.56 324 LEU A CA 1
ATOM 2511 C C . LEU A 1 324 ? -22.078 13.531 17.359 1 82.56 324 LEU A C 1
ATOM 2513 O O . LEU A 1 324 ? -22.016 13.445 18.578 1 82.56 324 LEU A O 1
ATOM 2517 N N . SER A 1 325 ? -22.547 14.57 16.703 1 86.19 325 SER A N 1
ATOM 2518 C CA . SER A 1 325 ? -23.016 15.734 17.438 1 86.19 325 SER A CA 1
ATOM 2519 C C . SER A 1 325 ? -24.5 15.633 17.75 1 86.19 325 SER A C 1
ATOM 2521 O O . SER A 1 325 ? -25.078 16.531 18.375 1 86.19 325 SER A O 1
ATOM 2523 N N . GLY A 1 326 ? -25.125 14.547 17.234 1 83.56 326 GLY A N 1
ATOM 2524 C CA . GLY A 1 326 ? -26.562 14.383 17.438 1 83.56 326 GLY A CA 1
ATOM 2525 C C . GLY A 1 326 ? -27.391 15.305 16.562 1 83.56 326 GLY A C 1
ATOM 2526 O O . GLY A 1 326 ? -28.547 15.594 16.891 1 83.56 326 GLY A O 1
ATOM 2527 N N . ALA A 1 327 ? -26.766 15.773 15.602 1 86.81 327 ALA A N 1
ATOM 2528 C CA . ALA A 1 327 ? -27.469 16.625 14.648 1 86.81 327 ALA A CA 1
ATOM 2529 C C . ALA A 1 327 ? -28.062 15.797 13.508 1 86.81 327 ALA A C 1
ATOM 2531 O O . ALA A 1 327 ? -27.625 14.672 13.258 1 86.81 327 ALA A O 1
ATOM 2532 N N . PRO A 1 328 ? -29.094 16.312 12.922 1 89.94 328 PRO A N 1
ATOM 2533 C CA . PRO A 1 328 ? -29.594 15.633 11.719 1 89.94 328 PRO A CA 1
ATOM 2534 C C . PRO A 1 328 ? -28.562 15.625 10.586 1 89.94 328 PRO A C 1
ATOM 2536 O O . PRO A 1 328 ? -27.656 16.453 10.562 1 89.94 328 PRO A O 1
ATOM 2539 N N . PRO A 1 329 ? -28.719 14.703 9.703 1 89.31 329 PRO A N 1
ATOM 2540 C CA . PRO A 1 329 ? -27.828 14.711 8.539 1 89.31 329 PRO A CA 1
ATOM 2541 C C . PRO A 1 329 ? -27.859 16.031 7.773 1 89.31 329 PRO A C 1
ATOM 2543 O O . PRO A 1 329 ? -28.938 16.609 7.594 1 89.31 329 PRO A O 1
ATOM 2546 N N . PRO A 1 330 ? -26.703 16.484 7.445 1 92.38 330 PRO A N 1
ATOM 2547 C CA . PRO A 1 330 ? -26.688 17.766 6.754 1 92.38 330 PRO A CA 1
ATOM 2548 C C . PRO A 1 330 ? -27.438 17.734 5.426 1 92.38 330 PRO A C 1
ATOM 2550 O O . PRO A 1 330 ? -27.25 16.812 4.625 1 92.38 330 PRO A O 1
ATOM 2553 N N . PRO A 1 331 ? -28.297 18.656 5.289 1 90.56 331 PRO A N 1
ATOM 2554 C CA . PRO A 1 331 ? -28.984 18.734 4 1 90.56 331 PRO A CA 1
ATOM 2555 C C . PRO A 1 331 ? -28.047 19.094 2.848 1 90.56 331 PRO A C 1
ATOM 2557 O O . PRO A 1 331 ? -26.922 19.547 3.078 1 90.56 331 PRO A O 1
ATOM 2560 N N . LYS A 1 332 ? -28.531 18.984 1.662 1 89.62 332 LYS A N 1
ATOM 2561 C CA . LYS A 1 332 ? -27.734 19.172 0.458 1 89.62 332 LYS A CA 1
ATOM 2562 C C . LYS A 1 332 ? -27.203 20.594 0.37 1 89.62 332 LYS A C 1
ATOM 2564 O O . LYS A 1 332 ? -26.047 20.812 -0.007 1 89.62 332 LYS A O 1
ATOM 2569 N N . HIS A 1 333 ? -28 21.5 0.657 1 92.38 333 HIS A N 1
ATOM 2570 C CA . HIS A 1 333 ? -27.578 22.891 0.521 1 92.38 333 HIS A CA 1
ATOM 2571 C C . HIS A 1 333 ? -26.469 23.219 1.505 1 92.38 333 HIS A C 1
ATOM 2573 O O . HIS A 1 333 ? -25.594 24.031 1.198 1 92.38 333 HIS A O 1
ATOM 2579 N N . ALA A 1 334 ? -26.531 22.656 2.67 1 94.88 334 ALA A N 1
ATOM 2580 C CA . ALA A 1 334 ? -25.469 22.875 3.658 1 94.88 334 ALA A CA 1
ATOM 2581 C C . ALA A 1 334 ? -24.156 22.25 3.203 1 94.88 334 ALA A C 1
ATOM 2583 O O . ALA A 1 334 ? -23.078 22.828 3.404 1 94.88 334 ALA A O 1
ATOM 2584 N N . ILE A 1 335 ? -24.25 21.094 2.637 1 95 335 ILE A N 1
ATOM 2585 C CA . ILE A 1 335 ? -23.062 20.422 2.109 1 95 335 ILE A CA 1
ATOM 2586 C C . ILE A 1 335 ? -22.453 21.266 0.993 1 95 335 ILE A C 1
ATOM 2588 O O . ILE A 1 335 ? -21.234 21.453 0.949 1 95 335 ILE A O 1
ATOM 2592 N N . ASN A 1 336 ? -23.297 21.766 0.147 1 95.56 336 ASN A N 1
ATOM 2593 C CA . ASN A 1 336 ? -22.844 22.625 -0.94 1 95.56 336 ASN A CA 1
ATOM 2594 C C . ASN A 1 336 ? -22.125 23.875 -0.413 1 95.56 336 ASN A C 1
ATOM 2596 O O . ASN A 1 336 ? -21.047 24.219 -0.898 1 95.56 336 ASN A O 1
ATOM 2600 N N . ARG A 1 337 ? -22.703 24.469 0.523 1 96.69 337 ARG A N 1
ATOM 2601 C CA . ARG A 1 337 ? -22.109 25.641 1.126 1 96.69 337 ARG A CA 1
ATOM 2602 C C . ARG A 1 337 ? -20.781 25.312 1.792 1 96.69 337 ARG A C 1
ATOM 2604 O O . ARG A 1 337 ? -19.812 26.078 1.695 1 96.69 337 ARG A O 1
ATOM 2611 N N . GLY A 1 338 ? -20.766 24.188 2.498 1 97.75 338 GLY A N 1
ATOM 2612 C CA . GLY A 1 338 ? -19.516 23.75 3.121 1 97.75 338 GLY A CA 1
ATOM 2613 C C . GLY A 1 338 ? -18.391 23.562 2.131 1 97.75 338 GLY A C 1
ATOM 2614 O O . GLY A 1 338 ? -17.266 24.031 2.365 1 97.75 338 GLY A O 1
ATOM 2615 N N . ILE A 1 339 ? -18.703 22.906 1.035 1 97.69 339 ILE A N 1
ATOM 2616 C CA . ILE A 1 339 ? -17.703 22.641 0.003 1 97.69 339 ILE A CA 1
ATOM 2617 C C . ILE A 1 339 ? -17.281 23.969 -0.645 1 97.69 339 ILE A C 1
ATOM 2619 O O . ILE A 1 339 ? -16.094 24.172 -0.946 1 97.69 339 ILE A O 1
ATOM 2623 N N . GLY A 1 340 ? -18.203 24.828 -0.88 1 98.12 340 GLY A N 1
ATOM 2624 C CA . GLY A 1 340 ? -17.891 26.141 -1.429 1 98.12 340 GLY A CA 1
ATOM 2625 C C . GLY A 1 340 ? -16.953 26.938 -0.546 1 98.12 340 GLY A C 1
ATOM 2626 O O . GLY A 1 340 ? -15.969 27.5 -1.028 1 98.12 340 GLY A O 1
ATOM 2627 N N . ILE A 1 341 ? -17.266 26.984 0.734 1 98.38 341 ILE A N 1
ATOM 2628 C CA . ILE A 1 341 ? -16.438 27.734 1.68 1 98.38 341 ILE A CA 1
ATOM 2629 C C . ILE A 1 341 ? -15.07 27.078 1.811 1 98.38 341 ILE A C 1
ATOM 2631 O O . ILE A 1 341 ? -14.055 27.766 1.972 1 98.38 341 ILE A O 1
ATOM 2635 N N . GLU A 1 342 ? -15.031 25.719 1.773 1 98.19 342 GLU A N 1
ATOM 2636 C CA . GLU A 1 342 ? -13.742 25.047 1.763 1 98.19 342 GLU A CA 1
ATOM 2637 C C . GLU A 1 342 ? -12.914 25.453 0.545 1 98.19 342 GLU A C 1
ATOM 2639 O O . GLU A 1 342 ? -11.703 25.641 0.649 1 98.19 342 GLU A O 1
ATOM 2644 N N . GLY A 1 343 ? -13.602 25.531 -0.585 1 98.31 343 GLY A N 1
ATOM 2645 C CA . GLY A 1 343 ? -12.922 26.031 -1.77 1 98.31 343 GLY A CA 1
ATOM 2646 C C . GLY A 1 343 ? -12.375 27.438 -1.593 1 98.31 343 GLY A C 1
ATOM 2647 O O . GLY A 1 343 ? -11.25 27.719 -2.004 1 98.31 343 GLY A O 1
ATOM 2648 N N . LEU A 1 344 ? -13.156 28.312 -1.012 1 98.44 344 LEU A N 1
ATOM 2649 C CA . LEU A 1 344 ? -12.688 29.672 -0.694 1 98.44 344 LEU A CA 1
ATOM 2650 C C . LEU A 1 344 ? -11.5 29.609 0.264 1 98.44 344 LEU A C 1
ATOM 2652 O O . LEU A 1 344 ? -10.578 30.422 0.155 1 98.44 344 LEU A O 1
ATOM 2656 N N . GLY A 1 345 ? -11.633 28.734 1.224 1 98.38 345 GLY A N 1
ATOM 2657 C CA . GLY A 1 345 ? -10.508 28.531 2.123 1 98.38 345 GLY A CA 1
ATOM 2658 C C . GLY A 1 345 ? -9.234 28.141 1.402 1 98.38 345 GLY A C 1
ATOM 2659 O O . GLY A 1 345 ? -8.156 28.656 1.723 1 98.38 345 GLY A O 1
ATOM 2660 N N . CYS A 1 346 ? -9.328 27.203 0.451 1 98.44 346 CYS A N 1
ATOM 2661 C CA . CYS A 1 346 ? -8.164 26.812 -0.341 1 98.44 346 CYS A CA 1
ATOM 2662 C C . CYS A 1 346 ? -7.621 28 -1.138 1 98.44 346 CYS A C 1
ATOM 2664 O O . CYS A 1 346 ? -6.41 28.125 -1.303 1 98.44 346 CYS A O 1
ATOM 2666 N N . LEU A 1 347 ? -8.516 28.781 -1.651 1 98.31 347 LEU A N 1
ATOM 2667 C CA . LEU A 1 347 ? -8.109 29.984 -2.363 1 98.31 347 LEU A CA 1
ATOM 2668 C C . LEU A 1 347 ? -7.309 30.906 -1.452 1 98.31 347 LEU A C 1
ATOM 2670 O O . LEU A 1 347 ? -6.266 31.438 -1.852 1 98.31 347 LEU A O 1
ATOM 2674 N N . LEU A 1 348 ? -7.789 31.109 -0.252 1 98.44 348 LEU A N 1
ATOM 2675 C CA . LEU A 1 348 ? -7.094 31.938 0.728 1 98.44 348 LEU A CA 1
ATOM 2676 C C . LEU A 1 348 ? -5.746 31.328 1.1 1 98.44 348 LEU A C 1
ATOM 2678 O O . LEU A 1 348 ? -4.75 32.031 1.215 1 98.44 348 LEU A O 1
ATOM 2682 N N . ALA A 1 349 ? -5.754 30 1.311 1 98.44 349 ALA A N 1
ATOM 2683 C CA . ALA A 1 349 ? -4.508 29.328 1.646 1 98.44 349 ALA A CA 1
ATOM 2684 C C . ALA A 1 349 ? -3.457 29.531 0.559 1 98.44 349 ALA A C 1
ATOM 2686 O O . ALA A 1 349 ? -2.283 29.766 0.856 1 98.44 349 ALA A O 1
ATOM 2687 N N . GLY A 1 350 ? -3.914 29.422 -0.689 1 98.19 350 GLY A N 1
ATOM 2688 C CA . GLY A 1 350 ? -3.014 29.703 -1.792 1 98.19 350 GLY A CA 1
ATOM 2689 C C . GLY A 1 350 ? -2.539 31.156 -1.809 1 98.19 350 GLY A C 1
ATOM 2690 O O . GLY A 1 350 ? -1.351 31.422 -1.997 1 98.19 350 GLY A O 1
ATOM 2691 N N . ALA A 1 351 ? -3.383 32.062 -1.594 1 98.31 351 ALA A N 1
ATOM 2692 C CA . ALA A 1 351 ? -3.059 33.469 -1.635 1 98.31 351 ALA A CA 1
ATOM 2693 C C . ALA A 1 351 ? -2.094 33.844 -0.514 1 98.31 351 ALA A C 1
ATOM 2695 O O . ALA A 1 351 ? -1.179 34.656 -0.716 1 98.31 351 ALA A O 1
ATOM 2696 N N . TRP A 1 352 ? -2.32 33.312 0.673 1 98.5 352 TRP A N 1
ATOM 2697 C CA . TRP A 1 352 ? -1.487 33.625 1.827 1 98.5 352 TRP A CA 1
ATOM 2698 C C . TRP A 1 352 ? -0.13 32.938 1.729 1 98.5 352 TRP A C 1
ATOM 2700 O O . TRP A 1 352 ? 0.813 33.312 2.432 1 98.5 352 TRP A O 1
ATOM 2710 N N . GLY A 1 353 ? -0.053 31.906 0.903 1 98.06 353 GLY A N 1
ATOM 2711 C CA . GLY A 1 353 ? 1.231 31.25 0.692 1 98.06 353 GLY A CA 1
ATOM 2712 C C . GLY A 1 353 ? 1.504 30.141 1.681 1 98.06 353 GLY A C 1
ATOM 2713 O O . GLY A 1 353 ? 2.615 30.016 2.201 1 98.06 353 GLY A O 1
ATOM 2714 N N . THR A 1 354 ? 0.514 29.297 1.995 1 97.5 354 THR A N 1
ATOM 2715 C CA . THR A 1 354 ? 0.738 28.125 2.84 1 97.5 354 THR A CA 1
ATOM 2716 C C . THR A 1 354 ? 1.426 27.016 2.053 1 97.5 354 THR A C 1
ATOM 2718 O O . THR A 1 354 ? 1.984 26.078 2.639 1 97.5 354 THR A O 1
ATOM 2721 N N . GLY A 1 355 ? 1.347 27.078 0.718 1 96.75 355 GLY A N 1
ATOM 2722 C CA . GLY A 1 355 ? 1.821 26 -0.139 1 96.75 355 GLY A CA 1
ATOM 2723 C C . GLY A 1 355 ? 0.921 24.781 -0.121 1 96.75 355 GLY A C 1
ATOM 2724 O O . GLY A 1 355 ? 1.307 23.719 -0.595 1 96.75 355 GLY A O 1
ATOM 2725 N N . ASN A 1 356 ? -0.166 24.906 0.406 1 97.62 356 ASN A N 1
ATOM 2726 C CA . ASN A 1 356 ? -1.13 23.828 0.576 1 97.62 356 ASN A CA 1
ATOM 2727 C C . ASN A 1 356 ? -2.562 24.359 0.589 1 97.62 356 ASN A C 1
ATOM 2729 O O . ASN A 1 356 ? -2.807 25.516 0.268 1 97.62 356 ASN A O 1
ATOM 2733 N N . GLY A 1 357 ? -3.518 23.547 0.728 1 96.88 357 GLY A N 1
ATOM 2734 C CA . GLY A 1 357 ? -4.926 23.891 0.841 1 96.88 357 GLY A CA 1
ATOM 2735 C C . GLY A 1 357 ? -5.504 23.609 2.211 1 96.88 357 GLY A C 1
ATOM 2736 O O . GLY A 1 357 ? -4.766 23.5 3.195 1 96.88 357 GLY A O 1
ATOM 2737 N N . THR A 1 358 ? -6.84 23.562 2.266 1 96 358 THR A N 1
ATOM 2738 C CA . THR A 1 358 ? -7.527 23.281 3.521 1 96 358 THR A CA 1
ATOM 2739 C C . THR A 1 358 ? -8.609 22.219 3.326 1 96 358 THR A C 1
ATOM 2741 O O . THR A 1 358 ? -9.133 22.062 2.223 1 96 358 THR A O 1
ATOM 2744 N N . THR A 1 359 ? -8.781 21.438 4.277 1 95.88 359 THR A N 1
ATOM 2745 C CA . THR A 1 359 ? -9.859 20.453 4.305 1 95.88 359 THR A CA 1
ATOM 2746 C C . THR A 1 359 ? -10.359 20.25 5.73 1 95.88 359 THR A C 1
ATOM 2748 O O . THR A 1 359 ? -9.859 20.859 6.668 1 95.88 359 THR A O 1
ATOM 2751 N N . SER A 1 360 ? -11.492 19.531 5.844 1 95.06 360 SER A N 1
ATOM 2752 C CA . SER A 1 360 ? -12.016 19.156 7.156 1 95.06 360 SER A CA 1
ATOM 2753 C C . SER A 1 360 ? -11.125 18.125 7.84 1 95.06 360 SER A C 1
ATOM 2755 O O . SER A 1 360 ? -10.602 17.219 7.188 1 95.06 360 SER A O 1
ATOM 2757 N N . TYR A 1 361 ? -10.953 18.25 9.141 1 91.69 361 TYR A N 1
ATOM 2758 C CA . TYR A 1 361 ? -10.078 17.344 9.875 1 91.69 361 TYR A CA 1
ATOM 2759 C C . TYR A 1 361 ? -10.883 16.219 10.516 1 91.69 361 TYR A C 1
ATOM 2761 O O . TYR A 1 361 ? -11.656 16.453 11.453 1 91.69 361 TYR A O 1
ATOM 2769 N N . SER A 1 362 ? -10.648 15.07 10.07 1 85.62 362 SER A N 1
ATOM 2770 C CA . SER A 1 362 ? -11.312 13.875 10.578 1 85.62 362 SER A CA 1
ATOM 2771 C C . SER A 1 362 ? -10.93 13.609 12.031 1 85.62 362 SER A C 1
ATOM 2773 O O . SER A 1 362 ? -11.727 13.055 12.797 1 85.62 362 SER A O 1
ATOM 2775 N N . GLU A 1 363 ? -9.719 14.008 12.391 1 80.06 363 GLU A N 1
ATOM 2776 C CA . GLU A 1 363 ? -9.273 13.781 13.766 1 80.06 363 GLU A CA 1
ATOM 2777 C C . GLU A 1 363 ? -10.102 14.586 14.758 1 80.06 363 GLU A C 1
ATOM 2779 O O . GLU A 1 363 ? -10.398 14.109 15.859 1 80.06 363 GLU A O 1
ATOM 2784 N N . ASN A 1 364 ? -10.406 15.781 14.359 1 87 364 ASN A N 1
ATOM 2785 C CA . ASN A 1 364 ? -11.281 16.594 15.195 1 87 364 ASN A CA 1
ATOM 2786 C C . ASN A 1 364 ? -12.672 15.984 15.32 1 87 364 ASN A C 1
ATOM 2788 O O . ASN A 1 364 ? -13.281 16.016 16.391 1 87 364 ASN A O 1
ATOM 2792 N N . VAL A 1 365 ? -13.188 15.406 14.258 1 85.69 365 VAL A N 1
ATOM 2793 C CA . VAL A 1 365 ? -14.492 14.75 14.25 1 85.69 365 VAL A CA 1
ATOM 2794 C C . VAL A 1 365 ? -14.461 13.531 15.172 1 85.69 365 VAL A C 1
ATOM 2796 O O . VAL A 1 365 ? -15.414 13.273 15.906 1 85.69 365 VAL A O 1
ATOM 2799 N N . GLY A 1 366 ? -13.398 12.867 15.133 1 77.62 366 GLY A N 1
ATOM 28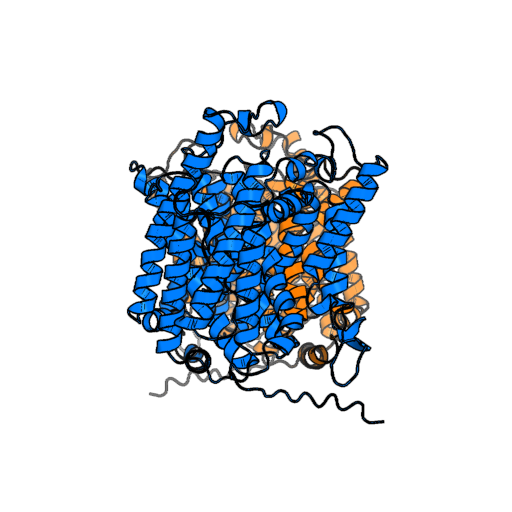00 C CA . GLY A 1 366 ? -13.234 11.75 16.047 1 77.62 366 GLY A CA 1
ATOM 2801 C C . GLY A 1 366 ? -13.227 12.164 17.5 1 77.62 366 GLY A C 1
ATOM 2802 O O . GLY A 1 366 ? -13.797 11.477 18.359 1 77.62 366 GLY A O 1
ATOM 2803 N N . ALA A 1 367 ? -12.586 13.258 17.766 1 77.5 367 ALA A N 1
ATOM 2804 C CA . ALA A 1 367 ? -12.539 13.789 19.125 1 77.5 367 ALA A CA 1
ATOM 2805 C C . ALA A 1 367 ? -13.93 14.172 19.625 1 77.5 367 ALA A C 1
ATOM 2807 O O . ALA A 1 367 ? -14.242 14.039 20.812 1 77.5 367 ALA A O 1
ATOM 2808 N N . LEU A 1 368 ? -14.719 14.594 18.688 1 81.44 368 LEU A N 1
ATOM 2809 C CA . LEU A 1 368 ? -16.109 14.93 19 1 81.44 368 LEU A CA 1
ATOM 2810 C C . LEU A 1 368 ? -16.859 13.695 19.484 1 81.44 368 LEU A C 1
ATOM 2812 O O . LEU A 1 368 ? -17.734 13.797 20.359 1 81.44 368 LEU A O 1
ATOM 2816 N N . GLY A 1 369 ? -16.531 12.609 18.922 1 74.62 369 GLY A N 1
ATOM 2817 C CA . GLY A 1 369 ? -17.188 11.375 19.344 1 74.62 369 GLY A CA 1
ATOM 2818 C C . GLY A 1 369 ? -16.812 10.961 20.75 1 74.62 369 GLY A C 1
ATOM 2819 O O . GLY A 1 369 ? -17.609 10.305 21.438 1 74.62 369 GLY A O 1
ATOM 2820 N N . ILE A 1 370 ? -15.758 11.461 21.172 1 68.88 370 ILE A N 1
ATOM 2821 C CA . ILE A 1 370 ? -15.266 11.102 22.5 1 68.88 370 ILE A CA 1
ATOM 2822 C C . ILE A 1 370 ? -15.75 12.125 23.516 1 68.88 370 ILE A C 1
ATOM 2824 O O . ILE A 1 370 ? -16.266 11.766 24.578 1 68.88 370 ILE A O 1
ATOM 2828 N N . THR A 1 371 ? -15.492 13.375 23.203 1 70.62 371 THR A N 1
ATOM 2829 C CA . THR A 1 371 ? -15.812 14.445 24.141 1 70.62 371 THR A CA 1
ATOM 2830 C C . THR A 1 371 ? -17.312 14.703 24.156 1 70.62 371 THR A C 1
ATOM 2832 O O . THR A 1 371 ? -17.844 15.258 25.141 1 70.62 371 THR A O 1
ATOM 2835 N N . LYS A 1 372 ? -17.969 14.375 23.062 1 73.94 372 LYS A N 1
ATOM 2836 C CA . LYS A 1 372 ? -19.406 14.578 22.875 1 73.94 372 LYS A CA 1
ATOM 2837 C C . LYS A 1 372 ? -19.766 16.062 22.953 1 73.94 372 LYS A C 1
ATOM 2839 O O . LYS A 1 372 ? -20.891 16.406 23.344 1 73.94 372 LYS A O 1
ATOM 2844 N N . VAL A 1 373 ? -18.766 16.875 22.75 1 76.25 373 VAL A N 1
ATOM 2845 C CA . VAL A 1 373 ? -19 18.328 22.75 1 76.25 373 VAL A CA 1
ATOM 2846 C C . VAL A 1 373 ? -19.203 18.812 21.312 1 76.25 373 VAL A C 1
ATOM 2848 O O . VAL A 1 373 ? -18.219 19.078 20.609 1 76.25 373 VAL A O 1
ATOM 2851 N N . GLY A 1 374 ? -20.422 18.953 20.969 1 81.06 374 GLY A N 1
ATOM 2852 C CA . GLY A 1 374 ? -20.75 19.328 19.609 1 81.06 374 GLY A CA 1
ATOM 2853 C C . GLY A 1 374 ? -21.094 20.797 19.453 1 81.06 374 GLY A C 1
ATOM 2854 O O . GLY A 1 374 ? -21.938 21.156 18.625 1 81.06 374 GLY A O 1
ATOM 2855 N N . SER A 1 375 ? -20.438 21.594 20.266 1 86.94 375 SER A N 1
ATOM 2856 C CA . SER A 1 375 ? -20.75 23.016 20.219 1 86.94 375 SER A CA 1
ATOM 2857 C C . SER A 1 375 ? -19.875 23.734 19.188 1 86.94 375 SER A C 1
ATOM 2859 O O . SER A 1 375 ? -18.656 23.531 19.156 1 86.94 375 SER A O 1
ATOM 2861 N N . ARG A 1 376 ? -20.422 24.609 18.438 1 92.12 376 ARG A N 1
ATOM 2862 C CA . ARG A 1 376 ? -19.703 25.406 17.438 1 92.12 376 ARG A CA 1
ATOM 2863 C C . ARG A 1 376 ? -18.781 26.422 18.125 1 92.12 376 ARG A C 1
ATOM 2865 O O . ARG A 1 376 ? -17.75 26.781 17.578 1 92.12 376 ARG A O 1
ATOM 2872 N N . MET A 1 377 ? -19.203 26.875 19.297 1 91.38 377 MET A N 1
ATOM 2873 C CA . MET A 1 377 ? -18.422 27.875 20.016 1 91.38 377 MET A CA 1
ATOM 2874 C C . MET A 1 377 ? -17.047 27.344 20.375 1 91.38 377 MET A C 1
ATOM 2876 O O . MET A 1 377 ? -16.062 28.094 20.406 1 91.38 377 MET A O 1
ATOM 2880 N N . VAL A 1 378 ? -17 26.109 20.688 1 89.69 378 VAL A N 1
ATOM 2881 C CA . VAL A 1 378 ? -15.727 25.469 21.016 1 89.69 378 VAL A CA 1
ATOM 2882 C C . VAL A 1 378 ? -14.781 25.547 19.812 1 89.69 378 VAL A C 1
ATOM 2884 O O . VAL A 1 378 ? -13.586 25.828 19.969 1 89.69 378 VAL A O 1
ATOM 2887 N N . ILE A 1 379 ? -15.32 25.391 18.625 1 93.5 379 ILE A N 1
ATOM 2888 C CA . ILE A 1 379 ? -14.516 25.422 17.406 1 93.5 379 ILE A CA 1
ATOM 2889 C C . ILE A 1 379 ? -14.18 26.859 17.047 1 93.5 379 ILE A C 1
ATOM 2891 O O . ILE A 1 379 ? -13.094 27.141 16.531 1 93.5 379 ILE A O 1
ATOM 2895 N N . ILE A 1 380 ? -15.055 27.797 17.328 1 95.12 380 ILE A N 1
ATOM 2896 C CA . ILE A 1 380 ? -14.781 29.203 17.078 1 95.12 380 ILE A CA 1
ATOM 2897 C C . ILE A 1 380 ? -13.602 29.656 17.938 1 95.12 380 ILE A C 1
ATOM 2899 O O . ILE A 1 380 ? -12.664 30.281 17.438 1 95.12 380 ILE A O 1
ATOM 2903 N N . VAL A 1 381 ? -13.633 29.281 19.172 1 93.75 381 VAL A N 1
ATOM 2904 C CA . VAL A 1 381 ? -12.523 29.625 20.062 1 93.75 381 VAL A CA 1
ATOM 2905 C C . VAL A 1 381 ? -11.25 28.938 19.578 1 93.75 381 VAL A C 1
ATOM 2907 O O . VAL A 1 381 ? -10.164 29.516 19.625 1 93.75 381 VAL A O 1
ATOM 2910 N N . GLY A 1 382 ? -11.43 27.719 19.125 1 93.38 382 GLY A N 1
ATOM 2911 C CA . GLY A 1 382 ? -10.289 27.016 18.547 1 93.38 382 GLY A CA 1
ATOM 2912 C C . GLY A 1 382 ? -9.688 27.719 17.359 1 93.38 382 GLY A C 1
ATOM 2913 O O . GLY A 1 382 ? -8.469 27.828 17.234 1 93.38 382 GLY A O 1
ATOM 2914 N N . GLY A 1 383 ? -10.555 28.188 16.453 1 95.88 383 GLY A N 1
ATOM 2915 C CA . GLY A 1 383 ? -10.086 28.953 15.305 1 95.88 383 GLY A CA 1
ATOM 2916 C C . GLY A 1 383 ? -9.328 30.203 15.688 1 95.88 383 GLY A C 1
ATOM 2917 O O . GLY A 1 383 ? -8.281 30.516 15.102 1 95.88 383 GLY A O 1
ATOM 2918 N N . VAL A 1 384 ? -9.766 30.891 16.672 1 96.56 384 VAL A N 1
ATOM 2919 C CA . VAL A 1 384 ? -9.117 32.125 17.141 1 96.56 384 VAL A CA 1
ATOM 2920 C C . VAL A 1 384 ? -7.754 31.766 17.75 1 96.56 384 VAL A C 1
ATOM 2922 O O . VAL A 1 384 ? -6.773 32.469 17.531 1 96.56 384 VAL A O 1
ATOM 2925 N N . LEU A 1 385 ? -7.766 30.703 18.469 1 94.75 385 LEU A N 1
ATOM 2926 C CA . LEU A 1 385 ? -6.508 30.25 19.062 1 94.75 385 LEU A CA 1
ATOM 2927 C C . LEU A 1 385 ? -5.484 29.922 17.984 1 94.75 385 LEU A C 1
ATOM 2929 O O . LEU A 1 385 ? -4.305 30.234 18.125 1 94.75 385 LEU A O 1
ATOM 2933 N N . MET A 1 386 ? -5.91 29.281 16.938 1 96.31 386 MET A N 1
ATOM 2934 C CA . MET A 1 386 ? -5.008 28.938 15.844 1 96.31 386 MET A CA 1
ATOM 2935 C C . MET A 1 386 ? -4.469 30.203 15.172 1 96.31 386 MET A C 1
ATOM 2937 O O . MET A 1 386 ? -3.295 30.25 14.805 1 96.31 386 MET A O 1
ATOM 2941 N N . ILE A 1 387 ? -5.297 31.219 15.047 1 97.5 387 ILE A N 1
ATOM 2942 C CA . ILE A 1 387 ? -4.867 32.469 14.469 1 97.5 387 ILE A CA 1
ATOM 2943 C C . ILE A 1 387 ? -3.803 33.125 15.359 1 97.5 387 ILE A C 1
ATOM 2945 O O . ILE A 1 387 ? -2.764 33.562 14.867 1 97.5 387 ILE A O 1
ATOM 2949 N N . ILE A 1 388 ? -4.008 33.094 16.609 1 96.56 388 ILE A N 1
ATOM 2950 C CA . ILE A 1 388 ? -3.061 33.656 17.562 1 96.56 388 ILE A CA 1
ATOM 2951 C C . ILE A 1 388 ? -1.739 32.875 17.5 1 96.56 388 ILE A C 1
ATOM 2953 O O . ILE A 1 388 ? -0.666 33.5 17.484 1 96.56 388 ILE A O 1
ATOM 2957 N N . MET A 1 389 ? -1.834 31.625 17.438 1 94.94 389 MET A N 1
ATOM 2958 C CA . MET A 1 389 ? -0.625 30.812 17.344 1 94.94 389 MET A CA 1
ATOM 2959 C C . MET A 1 389 ? 0.132 31.109 16.047 1 94.94 389 MET A C 1
ATOM 2961 O O . MET A 1 389 ? 1.363 31.125 16.047 1 94.94 389 MET A O 1
ATOM 2965 N N . GLY A 1 390 ? -0.587 31.375 14.977 1 96.62 390 GLY A N 1
ATOM 2966 C CA . GLY A 1 390 ? 0.027 31.688 13.703 1 96.62 390 GLY A CA 1
ATOM 2967 C C . GLY A 1 390 ? 0.711 33.062 13.688 1 96.62 390 GLY A C 1
ATOM 2968 O O . GLY A 1 390 ? 1.623 33.281 12.898 1 96.62 390 GLY A O 1
ATOM 2969 N N . LEU A 1 391 ? 0.348 33.875 14.578 1 97.5 391 LEU A N 1
ATOM 2970 C CA . LEU A 1 391 ? 0.91 35.219 14.648 1 97.5 391 LEU A CA 1
ATOM 2971 C C . LEU A 1 391 ? 2.186 35.25 15.492 1 97.5 391 LEU A C 1
ATOM 2973 O O . LEU A 1 391 ? 2.994 36.156 15.383 1 97.5 391 LEU A O 1
ATOM 2977 N N . PHE A 1 392 ? 2.334 34.219 16.281 1 95.81 392 PHE A N 1
ATOM 2978 C CA . PHE A 1 392 ? 3.543 34.125 17.094 1 95.81 392 PHE A CA 1
ATOM 2979 C C . PHE A 1 392 ? 4.609 33.312 16.359 1 95.81 392 PHE A C 1
ATOM 2981 O O . PHE A 1 392 ? 4.613 32.062 16.422 1 95.81 392 PHE A O 1
ATOM 2988 N N . GLY A 1 393 ? 5.523 34.031 15.828 1 92.69 393 GLY A N 1
ATOM 2989 C CA . GLY A 1 393 ? 6.555 33.406 15.008 1 92.69 393 GLY A CA 1
ATOM 2990 C C . GLY A 1 393 ? 7.387 32.406 15.766 1 92.69 393 GLY A C 1
ATOM 2991 O O . GLY A 1 393 ? 7.871 31.422 15.188 1 92.69 393 GLY A O 1
ATOM 2992 N N . LYS A 1 394 ? 7.551 32.531 17.078 1 94.06 394 LYS A N 1
ATOM 2993 C CA . LYS A 1 394 ? 8.352 31.625 17.906 1 94.06 394 LYS A CA 1
ATOM 2994 C C . LYS A 1 394 ? 7.688 30.25 18 1 94.06 394 LYS A C 1
ATOM 2996 O O . LYS A 1 394 ? 8.367 29.234 18.109 1 94.06 394 LYS A O 1
ATOM 3001 N N . ILE A 1 395 ? 6.398 30.234 17.875 1 91.25 395 ILE A N 1
ATOM 3002 C CA . ILE A 1 395 ? 5.68 28.969 17.938 1 91.25 395 ILE A CA 1
ATOM 3003 C C . ILE A 1 395 ? 6.02 28.125 16.703 1 91.25 395 ILE A C 1
ATOM 3005 O O . ILE A 1 395 ? 6.348 26.938 16.828 1 91.25 395 ILE A O 1
ATOM 3009 N N . GLY A 1 396 ? 5.961 28.734 15.547 1 91 396 GLY A N 1
ATOM 3010 C CA . GLY A 1 396 ? 6.375 28.016 14.344 1 91 396 GLY A CA 1
ATOM 3011 C C . GLY A 1 396 ? 7.805 27.516 14.406 1 91 396 GLY A C 1
ATOM 3012 O O . GLY A 1 396 ? 8.102 26.406 13.969 1 91 396 GLY A O 1
ATOM 3013 N N . ALA A 1 397 ? 8.664 28.359 14.93 1 92.88 397 ALA A N 1
ATOM 3014 C CA . ALA A 1 397 ? 10.078 28.016 15.055 1 92.88 397 ALA A CA 1
ATOM 3015 C C . ALA A 1 397 ? 10.273 26.812 15.977 1 92.88 397 ALA A C 1
ATOM 3017 O O . ALA A 1 397 ? 11.125 25.953 15.719 1 92.88 397 ALA A O 1
ATOM 3018 N N . ILE A 1 398 ? 9.539 26.734 17.031 1 89.94 398 ILE A N 1
ATOM 3019 C CA . ILE A 1 398 ? 9.648 25.641 17.984 1 89.94 398 ILE A CA 1
ATOM 3020 C C . ILE A 1 398 ? 9.344 24.312 17.281 1 89.94 398 ILE A C 1
ATOM 3022 O O . ILE A 1 398 ? 10.039 23.312 17.484 1 89.94 398 ILE A O 1
ATOM 3026 N N . PHE A 1 399 ? 8.391 24.281 16.406 1 89.44 399 PHE A N 1
ATOM 3027 C CA . PHE A 1 399 ? 7.965 23.047 15.766 1 89.44 399 PHE A CA 1
ATOM 3028 C C . PHE A 1 399 ? 8.992 22.594 14.734 1 89.44 399 PHE A C 1
ATOM 3030 O O . PHE A 1 399 ? 9.094 21.406 14.422 1 89.44 399 PHE A O 1
ATOM 3037 N N . THR A 1 400 ? 9.82 23.484 14.227 1 89.69 400 THR A N 1
ATOM 3038 C CA . THR A 1 400 ? 10.859 23.109 13.281 1 89.69 400 THR A CA 1
ATOM 3039 C C . THR A 1 400 ? 12.008 22.391 13.992 1 89.69 400 THR A C 1
ATOM 3041 O O . THR A 1 400 ? 12.836 21.75 13.352 1 89.69 400 THR A O 1
ATOM 3044 N N . THR A 1 401 ? 12.023 22.547 15.312 1 89 401 THR A N 1
ATOM 3045 C CA . THR A 1 401 ? 13.125 21.953 16.062 1 89 401 THR A CA 1
ATOM 3046 C C . THR A 1 401 ? 12.852 20.484 16.359 1 89 401 THR A C 1
ATOM 3048 O O . THR A 1 401 ? 13.711 19.781 16.906 1 89 401 THR A O 1
ATOM 3051 N N . ILE A 1 402 ? 11.648 20.016 16.031 1 91.88 402 ILE A N 1
ATOM 3052 C CA . ILE A 1 402 ? 11.352 18.594 16.219 1 91.88 402 ILE A CA 1
ATOM 3053 C C . ILE A 1 402 ? 12.281 17.766 15.344 1 91.88 402 ILE A C 1
ATOM 3055 O O . ILE A 1 402 ? 12.32 17.938 14.125 1 91.88 402 ILE A O 1
ATOM 3059 N N . PRO A 1 403 ? 13.023 16.875 15.984 1 94.5 403 PRO A N 1
ATOM 3060 C CA . PRO A 1 403 ? 13.953 16.062 15.203 1 94.5 403 PRO A CA 1
ATOM 3061 C C . PRO A 1 403 ? 13.258 15.203 14.148 1 94.5 403 PRO A C 1
ATOM 3063 O O . PRO A 1 403 ? 12.148 14.719 14.383 1 94.5 403 PRO A O 1
ATOM 3066 N N . THR A 1 404 ? 13.984 15 13.062 1 93.56 404 THR A N 1
ATOM 3067 C CA . THR A 1 404 ? 13.422 14.312 11.906 1 93.56 404 THR A CA 1
ATOM 3068 C C . THR A 1 404 ? 12.969 12.906 12.281 1 93.56 404 THR A C 1
ATOM 3070 O O . THR A 1 404 ? 11.914 12.453 11.828 1 93.56 404 THR A O 1
ATOM 3073 N N . PRO A 1 405 ? 13.719 12.117 13.078 1 97.31 405 PRO A N 1
ATOM 3074 C CA . PRO A 1 405 ? 13.227 10.781 13.414 1 97.31 405 PRO A CA 1
ATOM 3075 C C . PRO A 1 405 ? 11.961 10.805 14.266 1 97.31 405 PRO A C 1
ATOM 3077 O O . PRO A 1 405 ? 11.156 9.867 14.211 1 97.31 405 PRO A O 1
ATOM 3080 N N . VAL A 1 406 ? 11.781 11.844 15.102 1 97.12 406 VAL A N 1
ATOM 3081 C CA . VAL A 1 406 ? 10.547 12 15.859 1 97.12 406 VAL A CA 1
ATOM 3082 C C . VAL A 1 406 ? 9.367 12.188 14.906 1 97.12 406 VAL A C 1
ATOM 3084 O O . VAL A 1 406 ? 8.32 11.57 15.078 1 97.12 406 VAL A O 1
ATOM 3087 N N . VAL A 1 407 ? 9.586 13 13.906 1 94.62 407 VAL A N 1
ATOM 3088 C CA . VAL A 1 407 ? 8.578 13.211 12.875 1 94.62 407 VAL A CA 1
ATOM 3089 C C . VAL A 1 407 ? 8.289 11.898 12.156 1 94.62 407 VAL A C 1
ATOM 3091 O O . VAL A 1 407 ? 7.129 11.594 11.852 1 94.62 407 VAL A O 1
ATOM 3094 N N . GLY A 1 408 ? 9.336 11.18 11.891 1 96.62 408 GLY A N 1
ATOM 3095 C CA . GLY A 1 408 ? 9.172 9.883 11.266 1 96.62 408 GLY A CA 1
ATOM 3096 C C . GLY A 1 408 ? 8.273 8.945 12.055 1 96.62 408 GLY A C 1
ATOM 3097 O O . GLY A 1 408 ? 7.426 8.258 11.484 1 96.62 408 GLY A O 1
ATOM 3098 N N . GLY A 1 409 ? 8.508 8.898 13.367 1 97.69 409 GLY A N 1
ATOM 3099 C CA . GLY A 1 409 ? 7.652 8.094 14.219 1 97.69 409 GLY A CA 1
ATOM 3100 C C . GLY A 1 409 ? 6.195 8.516 14.172 1 97.69 409 GLY A C 1
ATOM 3101 O O . GLY A 1 409 ? 5.301 7.668 14.156 1 97.69 409 GLY A O 1
ATOM 3102 N N . MET A 1 410 ? 5.973 9.766 14.156 1 95.25 410 MET A N 1
ATOM 3103 C CA . MET A 1 410 ? 4.617 10.305 14.047 1 95.25 410 MET A CA 1
ATOM 3104 C C . MET A 1 410 ? 3.982 9.906 12.711 1 95.25 410 MET A C 1
ATOM 3106 O O . MET A 1 410 ? 2.809 9.531 12.672 1 95.25 410 MET A O 1
ATOM 3110 N N . PHE A 1 411 ? 4.738 9.938 11.602 1 95.88 411 PHE A N 1
ATOM 3111 C CA . PHE A 1 411 ? 4.238 9.602 10.273 1 95.88 411 PHE A CA 1
ATOM 3112 C C . PHE A 1 411 ? 3.77 8.148 10.219 1 95.88 411 PHE A C 1
ATOM 3114 O O . PHE A 1 411 ? 2.756 7.844 9.594 1 95.88 411 PHE A O 1
ATOM 3121 N N . LEU A 1 412 ? 4.48 7.258 10.922 1 97.69 412 LEU A N 1
ATOM 3122 C CA . LEU A 1 412 ? 4.121 5.844 10.914 1 97.69 412 LEU A CA 1
ATOM 3123 C C . LEU A 1 412 ? 2.701 5.641 11.43 1 97.69 412 LEU A C 1
ATOM 3125 O O . LEU A 1 412 ? 1.955 4.812 10.906 1 97.69 412 LEU A O 1
ATOM 3129 N N . VAL A 1 413 ? 2.346 6.426 12.414 1 95.69 413 VAL A N 1
ATOM 3130 C CA . VAL A 1 413 ? 1.039 6.27 13.047 1 95.69 413 VAL A CA 1
ATOM 3131 C C . VAL A 1 413 ? -0.013 7.039 12.25 1 95.69 413 VAL A C 1
ATOM 3133 O O . VAL A 1 413 ? -1.049 6.48 11.875 1 95.69 413 VAL A O 1
ATOM 3136 N N . MET A 1 414 ? 0.273 8.227 11.914 1 92.38 414 MET A N 1
ATOM 3137 C CA . MET A 1 414 ? -0.72 9.117 11.32 1 92.38 414 MET A CA 1
ATOM 3138 C C . MET A 1 414 ? -1.105 8.648 9.922 1 92.38 414 MET A C 1
ATOM 3140 O O . MET A 1 414 ? -2.289 8.578 9.594 1 92.38 414 MET A O 1
ATOM 3144 N N . PHE A 1 415 ? -0.174 8.3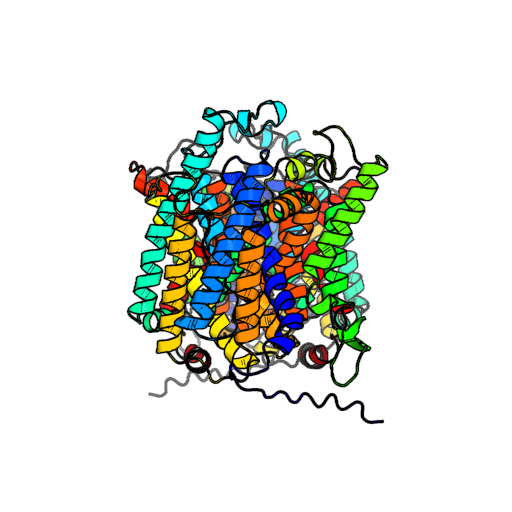12 9.094 1 95.06 415 PHE A N 1
ATOM 3145 C CA . PHE A 1 415 ? -0.478 7.914 7.723 1 95.06 415 PHE A CA 1
ATOM 3146 C C . PHE A 1 415 ? -1.118 6.531 7.695 1 95.06 415 PHE A C 1
ATOM 3148 O O . PHE A 1 415 ? -1.954 6.246 6.832 1 95.06 415 PHE A O 1
ATOM 3155 N N . GLY A 1 416 ? -0.748 5.719 8.672 1 96.56 416 GLY A N 1
ATOM 3156 C CA . GLY A 1 416 ? -1.465 4.461 8.82 1 96.56 416 GLY A CA 1
ATOM 3157 C C . GLY A 1 416 ? -2.945 4.645 9.094 1 96.56 416 GLY A C 1
ATOM 3158 O O . GLY A 1 416 ? -3.785 4.027 8.438 1 96.56 416 GLY A O 1
ATOM 3159 N N . VAL A 1 417 ? -3.252 5.504 9.984 1 93 417 VAL A N 1
ATOM 3160 C CA . VAL A 1 417 ? -4.641 5.734 10.375 1 93 417 VAL A CA 1
ATOM 3161 C C . VAL A 1 417 ? -5.41 6.348 9.211 1 93 417 VAL A C 1
ATOM 3163 O O . VAL A 1 417 ? -6.566 5.988 8.969 1 93 417 VAL A O 1
ATOM 3166 N N . ILE A 1 418 ? -4.812 7.238 8.5 1 90.62 418 ILE A N 1
ATOM 3167 C CA . ILE A 1 418 ? -5.461 7.855 7.348 1 90.62 418 ILE A CA 1
ATOM 3168 C C . ILE A 1 418 ? -5.797 6.785 6.312 1 90.62 418 ILE A C 1
ATOM 3170 O O . ILE A 1 418 ? -6.906 6.758 5.777 1 90.62 418 ILE A O 1
ATOM 3174 N N . SER A 1 419 ? -4.867 5.906 6.02 1 96.44 419 SER A N 1
ATOM 3175 C CA . SER A 1 419 ? -5.082 4.828 5.062 1 96.44 419 SER A CA 1
ATOM 3176 C C . SER A 1 419 ? -6.238 3.93 5.488 1 96.44 419 SER A C 1
ATOM 3178 O O . SER A 1 419 ? -7.078 3.557 4.668 1 96.44 419 SER A O 1
ATOM 3180 N N . ALA A 1 420 ? -6.223 3.615 6.801 1 96.81 420 ALA A N 1
ATOM 3181 C CA . ALA A 1 420 ? -7.262 2.729 7.316 1 96.81 420 ALA A CA 1
ATOM 3182 C C . ALA A 1 420 ? -8.625 3.408 7.289 1 96.81 420 ALA A C 1
ATOM 3184 O O . ALA A 1 420 ? -9.648 2.752 7.086 1 96.81 420 ALA A O 1
ATOM 3185 N N . ALA A 1 421 ? -8.664 4.699 7.527 1 90.62 421 ALA A N 1
ATOM 3186 C CA . ALA A 1 421 ? -9.93 5.434 7.453 1 90.62 421 ALA A CA 1
ATOM 3187 C C . ALA A 1 421 ? -10.547 5.324 6.066 1 90.62 421 ALA A C 1
ATOM 3189 O O . ALA A 1 421 ? -11.773 5.285 5.926 1 90.62 421 ALA A O 1
ATOM 3190 N N . GLY A 1 422 ? -9.703 5.34 5.062 1 93.56 422 GLY A N 1
ATOM 3191 C CA . GLY A 1 422 ? -10.195 5.094 3.715 1 93.56 422 GLY A CA 1
ATOM 3192 C C . GLY A 1 422 ? -10.812 3.719 3.547 1 93.56 422 GLY A C 1
ATOM 3193 O O . GLY A 1 422 ? -11.938 3.594 3.062 1 93.56 422 GLY A O 1
ATOM 3194 N N . VAL A 1 423 ? -10.125 2.715 4.023 1 96.75 423 VAL A N 1
ATOM 3195 C CA . VAL A 1 423 ? -10.562 1.33 3.883 1 96.75 423 VAL A CA 1
ATOM 3196 C C . VAL A 1 423 ? -11.859 1.117 4.664 1 96.75 423 VAL A C 1
ATOM 3198 O O . VAL A 1 423 ? -12.711 0.325 4.258 1 96.75 423 VAL A O 1
ATOM 3201 N N . ALA A 1 424 ? -12.008 1.84 5.758 1 92.75 424 ALA A N 1
ATOM 3202 C CA . ALA A 1 424 ? -13.188 1.694 6.609 1 92.75 424 ALA A CA 1
ATOM 3203 C C . ALA A 1 424 ? -14.461 1.998 5.832 1 92.75 424 ALA A C 1
ATOM 3205 O O . ALA A 1 424 ? -15.539 1.513 6.184 1 92.75 424 ALA A O 1
ATOM 3206 N N . ASN A 1 425 ? -14.367 2.707 4.746 1 90.25 425 ASN A N 1
ATOM 3207 C CA . ASN A 1 425 ? -15.539 3.035 3.943 1 90.25 425 ASN A CA 1
ATOM 3208 C C . ASN A 1 425 ? -16.078 1.81 3.207 1 90.25 425 ASN A C 1
ATOM 3210 O O . ASN A 1 425 ? -17.219 1.816 2.725 1 90.25 425 ASN A O 1
ATOM 3214 N N . LEU A 1 426 ? -15.328 0.752 3.148 1 94.44 426 LEU A N 1
ATOM 3215 C CA . LEU A 1 426 ? -15.766 -0.466 2.477 1 94.44 426 LEU A CA 1
ATOM 3216 C C . LEU A 1 426 ? -16.859 -1.159 3.275 1 94.44 426 LEU A C 1
ATOM 3218 O O . LEU A 1 426 ? -17.531 -2.059 2.764 1 94.44 426 LEU A O 1
ATOM 3222 N N . GLN A 1 427 ? -17.047 -0.751 4.516 1 89.31 427 GLN A N 1
ATOM 3223 C CA . GLN A 1 427 ? -18.125 -1.315 5.312 1 89.31 427 GLN A CA 1
ATOM 3224 C C . GLN A 1 427 ? -19.484 -1.075 4.645 1 89.31 427 GLN A C 1
ATOM 3226 O O . GLN A 1 427 ? -20.453 -1.791 4.918 1 89.31 427 GLN A O 1
ATOM 3231 N N . TYR A 1 428 ? -19.469 -0.166 3.748 1 87.62 428 TYR A N 1
ATOM 3232 C CA . TYR A 1 428 ? -20.703 0.169 3.047 1 87.62 428 TYR A CA 1
ATOM 3233 C C . TYR A 1 428 ? -20.781 -0.541 1.7 1 87.62 428 TYR A C 1
ATOM 3235 O O . TYR A 1 428 ? -21.656 -0.243 0.881 1 87.62 428 TYR A O 1
ATOM 3243 N N . ALA A 1 429 ? -19.875 -1.351 1.414 1 90.56 429 ALA A N 1
ATOM 3244 C CA . ALA A 1 429 ? -19.844 -2.176 0.21 1 90.56 429 ALA A CA 1
ATOM 3245 C C . ALA A 1 429 ? -19.844 -3.66 0.562 1 90.56 429 ALA A C 1
ATOM 3247 O O . ALA A 1 429 ? -19.375 -4.051 1.635 1 90.56 429 ALA A O 1
ATOM 3248 N N . ASP A 1 430 ? -20.438 -4.504 -0.302 1 92.75 430 ASP A N 1
ATOM 3249 C CA . ASP A 1 430 ? -20.391 -5.949 -0.127 1 92.75 430 ASP A CA 1
ATOM 3250 C C . ASP A 1 430 ? -19.047 -6.516 -0.59 1 92.75 430 ASP A C 1
ATOM 3252 O O . ASP A 1 430 ? -18.844 -6.746 -1.784 1 92.75 430 ASP A O 1
ATOM 3256 N N . MET A 1 431 ? -18.234 -6.828 0.303 1 91.56 431 MET A N 1
ATOM 3257 C CA . MET A 1 431 ? -16.891 -7.285 -0.049 1 91.56 431 MET A CA 1
ATOM 3258 C C . MET A 1 431 ? -16.859 -8.805 -0.193 1 91.56 431 MET A C 1
ATOM 3260 O O . MET A 1 431 ? -15.781 -9.398 -0.244 1 91.56 431 MET A O 1
ATOM 3264 N N . ASN A 1 432 ? -18 -9.406 -0.24 1 83.81 432 ASN A N 1
ATOM 3265 C CA . ASN A 1 432 ? -18.109 -10.797 -0.678 1 83.81 432 ASN A CA 1
ATOM 3266 C C . ASN A 1 432 ? -18.266 -10.898 -2.191 1 83.81 432 ASN A C 1
ATOM 3268 O O . ASN A 1 432 ? -18.109 -11.977 -2.766 1 83.81 432 ASN A O 1
ATOM 3272 N N . SER A 1 433 ? -18.547 -9.781 -2.73 1 88.25 433 SER A N 1
ATOM 3273 C CA . SER A 1 433 ? -18.734 -9.711 -4.176 1 88.25 433 SER A CA 1
ATOM 3274 C C . SER A 1 433 ? -17.391 -9.703 -4.902 1 88.25 433 SER A C 1
ATOM 3276 O O . SER A 1 433 ? -16.531 -8.875 -4.609 1 88.25 433 SER A O 1
ATOM 3278 N N . SER A 1 434 ? -17.234 -10.602 -5.859 1 87.19 434 SER A N 1
ATOM 3279 C CA . SER A 1 434 ? -16.016 -10.656 -6.656 1 87.19 434 SER A CA 1
ATOM 3280 C C . SER A 1 434 ? -15.805 -9.367 -7.441 1 87.19 434 SER A C 1
ATOM 3282 O O . SER A 1 434 ? -14.672 -8.938 -7.656 1 87.19 434 SER A O 1
ATOM 3284 N N . ARG A 1 435 ? -16.891 -8.781 -7.879 1 92.69 435 ARG A N 1
ATOM 3285 C CA . ARG A 1 435 ? -16.828 -7.512 -8.586 1 92.69 435 ARG A CA 1
ATOM 3286 C C . ARG A 1 435 ? -16.188 -6.434 -7.727 1 92.69 435 ARG A C 1
ATOM 3288 O O . ARG A 1 435 ? -15.289 -5.723 -8.18 1 92.69 435 ARG A O 1
ATOM 3295 N N . ASN A 1 436 ? -16.688 -6.332 -6.461 1 95.44 436 ASN A N 1
ATOM 3296 C CA . ASN A 1 436 ? -16.203 -5.297 -5.559 1 95.44 436 ASN A CA 1
ATOM 3297 C C . ASN A 1 436 ? -14.75 -5.547 -5.145 1 95.44 436 ASN A C 1
ATOM 3299 O O . ASN A 1 436 ? -13.953 -4.609 -5.051 1 95.44 436 ASN A O 1
ATOM 3303 N N . ILE A 1 437 ? -14.438 -6.758 -5.012 1 94.62 437 ILE A N 1
ATOM 3304 C CA . ILE A 1 437 ? -13.062 -7.137 -4.688 1 94.62 437 ILE A CA 1
ATOM 3305 C C . ILE A 1 437 ? -12.133 -6.738 -5.832 1 94.62 437 ILE A C 1
ATOM 3307 O O . ILE A 1 437 ? -11.07 -6.16 -5.605 1 94.62 437 ILE A O 1
ATOM 3311 N N . PHE A 1 438 ? -12.586 -7.008 -7.016 1 95.44 438 PHE A N 1
ATOM 3312 C CA . PHE A 1 438 ? -11.781 -6.684 -8.195 1 95.44 438 PHE A CA 1
ATOM 3313 C C . PHE A 1 438 ? -11.578 -5.18 -8.312 1 95.44 438 PHE A C 1
ATOM 3315 O O . PHE A 1 438 ? -10.453 -4.715 -8.5 1 95.44 438 PHE A O 1
ATOM 3322 N N . ILE A 1 439 ? -12.617 -4.434 -8.203 1 97.88 439 ILE A N 1
ATOM 3323 C CA . ILE A 1 439 ? -12.562 -2.988 -8.406 1 97.88 439 ILE A CA 1
ATOM 3324 C C . ILE A 1 439 ? -11.641 -2.355 -7.371 1 97.88 439 ILE A C 1
ATOM 3326 O O . ILE A 1 439 ? -10.727 -1.603 -7.715 1 97.88 439 ILE A O 1
ATOM 3330 N N . PHE A 1 440 ? -11.914 -2.691 -6.117 1 98.12 440 PHE A N 1
ATOM 3331 C CA . PHE A 1 440 ? -11.094 -2.127 -5.047 1 98.12 440 PHE A CA 1
ATOM 3332 C C . PHE A 1 440 ? -9.641 -2.551 -5.199 1 98.12 440 PHE A C 1
ATOM 3334 O O . PHE A 1 440 ? -8.734 -1.717 -5.129 1 98.12 440 PHE A O 1
ATOM 3341 N N . GLY A 1 441 ? -9.445 -3.828 -5.418 1 98.31 441 GLY A N 1
ATOM 3342 C CA . GLY A 1 441 ? -8.094 -4.367 -5.508 1 98.31 441 GLY A CA 1
ATOM 3343 C C . GLY A 1 441 ? -7.293 -3.777 -6.652 1 98.31 441 GLY A C 1
ATOM 3344 O O . GLY A 1 441 ? -6.168 -3.312 -6.449 1 98.31 441 GLY A O 1
ATOM 3345 N N . PHE A 1 442 ? -7.883 -3.764 -7.828 1 98.44 442 PHE A N 1
ATOM 3346 C CA . PHE A 1 442 ? -7.199 -3.234 -9 1 98.44 442 PHE A CA 1
ATOM 3347 C C . PHE A 1 442 ? -6.867 -1.759 -8.812 1 98.44 442 PHE A C 1
ATOM 3349 O O . PHE A 1 442 ? -5.777 -1.31 -9.18 1 98.44 442 PHE A O 1
ATOM 3356 N N . SER A 1 443 ? -7.781 -1.011 -8.227 1 98.69 443 SER A N 1
ATOM 3357 C CA . SER A 1 443 ? -7.605 0.42 -8.008 1 98.69 443 SER A CA 1
ATOM 3358 C C . SER A 1 443 ? -6.465 0.691 -7.027 1 98.69 443 SER A C 1
ATOM 3360 O O . SER A 1 443 ? -5.59 1.516 -7.297 1 98.69 443 SER A O 1
ATOM 3362 N N . MET A 1 444 ? -6.469 -0.029 -5.938 1 98.69 444 MET A N 1
ATOM 3363 C CA . MET A 1 444 ? -5.461 0.141 -4.898 1 98.69 444 MET A CA 1
ATOM 3364 C C . MET A 1 444 ? -4.074 -0.218 -5.422 1 98.69 444 MET A C 1
ATOM 3366 O O . MET A 1 444 ? -3.119 0.538 -5.234 1 98.69 444 MET A O 1
ATOM 3370 N N . PHE A 1 445 ? -4.02 -1.357 -6.031 1 98.62 445 PHE A N 1
ATOM 3371 C CA . PHE A 1 445 ? -2.729 -1.883 -6.461 1 98.62 445 PHE A CA 1
ATOM 3372 C C . PHE A 1 445 ? -2.137 -1.024 -7.574 1 98.62 445 PHE A C 1
ATOM 3374 O O . PHE A 1 445 ? -0.948 -0.701 -7.551 1 98.62 445 PHE A O 1
ATOM 3381 N N . SER A 1 446 ? -2.939 -0.621 -8.609 1 98.75 446 SER A N 1
ATOM 3382 C CA . SER A 1 446 ? -2.48 0.231 -9.703 1 98.75 446 SER A CA 1
ATOM 3383 C C . SER A 1 446 ? -2.033 1.596 -9.188 1 98.75 446 SER A C 1
ATOM 3385 O O . SER A 1 446 ? -1.124 2.209 -9.75 1 98.75 446 SER A O 1
ATOM 3387 N N . GLY A 1 447 ? -2.695 2.016 -8.094 1 98.25 447 GLY A N 1
ATOM 3388 C CA . GLY A 1 447 ? -2.34 3.283 -7.477 1 98.25 447 GLY A CA 1
ATOM 3389 C C . GLY A 1 447 ? -0.959 3.275 -6.852 1 98.25 447 GLY A C 1
ATOM 3390 O O . GLY A 1 447 ? -0.402 4.336 -6.555 1 98.25 447 GLY A O 1
ATOM 3391 N N . LEU A 1 448 ? -0.367 2.148 -6.609 1 98.19 448 LEU A N 1
ATOM 3392 C CA . LEU A 1 448 ? 0.995 2.049 -6.094 1 98.19 448 LEU A CA 1
ATOM 3393 C C . LEU A 1 448 ? 1.98 1.748 -7.219 1 98.19 448 LEU A C 1
ATOM 3395 O O . LEU A 1 448 ? 3.08 2.305 -7.25 1 98.19 448 LEU A O 1
ATOM 3399 N N . VAL A 1 449 ? 1.562 0.939 -8.203 1 98.56 449 VAL A N 1
ATOM 3400 C CA . VAL A 1 449 ? 2.453 0.437 -9.242 1 98.56 449 VAL A CA 1
ATOM 3401 C C . VAL A 1 449 ? 2.838 1.573 -10.188 1 98.56 449 VAL A C 1
ATOM 3403 O O . VAL A 1 449 ? 4.023 1.814 -10.43 1 98.56 449 VAL A O 1
ATOM 3406 N N . ILE A 1 450 ? 1.837 2.289 -10.703 1 98.12 450 ILE A N 1
ATOM 3407 C CA . ILE A 1 450 ? 2.045 3.236 -11.789 1 98.12 450 ILE A CA 1
ATOM 3408 C C . ILE A 1 450 ? 2.869 4.422 -11.297 1 98.12 450 ILE A C 1
ATOM 3410 O O . ILE A 1 450 ? 3.902 4.754 -11.875 1 98.12 450 ILE A O 1
ATOM 3414 N N . PRO A 1 451 ? 2.496 5.012 -10.133 1 96.25 451 PRO A N 1
ATOM 3415 C CA . PRO A 1 451 ? 3.311 6.133 -9.656 1 96.25 451 PRO A CA 1
ATOM 3416 C C . PRO A 1 451 ? 4.738 5.719 -9.312 1 96.25 451 PRO A C 1
ATOM 3418 O O . PRO A 1 451 ? 5.691 6.426 -9.648 1 96.25 451 PRO A O 1
ATOM 3421 N N . ASN A 1 452 ? 4.855 4.59 -8.664 1 96.12 452 ASN A N 1
ATOM 3422 C CA . ASN A 1 452 ? 6.184 4.113 -8.297 1 96.12 452 ASN A CA 1
ATOM 3423 C C . ASN A 1 452 ? 7.066 3.916 -9.531 1 96.12 452 ASN A C 1
ATOM 3425 O O . ASN A 1 452 ? 8.234 4.312 -9.523 1 96.12 452 ASN A O 1
ATOM 3429 N N . TRP A 1 453 ? 6.551 3.324 -10.586 1 96.88 453 TRP A N 1
ATOM 3430 C CA . TRP A 1 453 ? 7.32 3.072 -11.797 1 96.88 453 TRP A CA 1
ATOM 3431 C C . TRP A 1 453 ? 7.695 4.383 -12.484 1 96.88 453 TRP A C 1
ATOM 3433 O O . TRP A 1 453 ? 8.836 4.551 -12.938 1 96.88 453 TRP A O 1
ATOM 3443 N N . LEU A 1 454 ? 6.785 5.301 -12.562 1 95.06 454 LEU A N 1
ATOM 3444 C CA . LEU A 1 454 ? 7.027 6.562 -13.25 1 95.06 454 LEU A CA 1
ATOM 3445 C C . LEU A 1 454 ? 8.047 7.41 -12.5 1 95.06 454 LEU A C 1
ATOM 3447 O O . LEU A 1 454 ? 8.844 8.125 -13.109 1 95.06 454 LEU A O 1
ATOM 3451 N N . LEU A 1 455 ? 7.996 7.383 -11.164 1 91.19 455 LEU A N 1
ATOM 3452 C CA . LEU A 1 455 ? 8.977 8.109 -10.359 1 91.19 455 LEU A CA 1
ATOM 3453 C C . LEU A 1 455 ? 10.383 7.566 -10.602 1 91.19 455 LEU A C 1
ATOM 3455 O O . LEU A 1 455 ? 11.359 8.32 -10.555 1 91.19 455 LEU A O 1
ATOM 3459 N N . LYS A 1 456 ? 10.477 6.297 -10.914 1 91.94 456 LYS A N 1
ATOM 3460 C CA . LYS A 1 456 ? 11.766 5.66 -11.188 1 91.94 456 LYS A CA 1
ATOM 3461 C C . LYS A 1 456 ? 12.195 5.875 -12.633 1 91.94 456 LYS A C 1
ATOM 3463 O O . LYS A 1 456 ? 13.359 5.66 -12.984 1 91.94 456 LYS A O 1
ATOM 3468 N N . ASN A 1 457 ? 11.18 6.254 -13.461 1 92.81 457 ASN A N 1
ATOM 3469 C CA . ASN A 1 457 ? 11.422 6.508 -14.875 1 92.81 457 ASN A CA 1
ATOM 3470 C C . ASN A 1 457 ? 10.867 7.867 -15.305 1 92.81 457 ASN A C 1
ATOM 3472 O O . ASN A 1 457 ? 9.969 7.938 -16.141 1 92.81 457 ASN A O 1
ATOM 3476 N N . PRO A 1 458 ? 11.469 8.977 -14.883 1 87.31 458 PRO A N 1
ATOM 3477 C CA . PRO A 1 458 ? 10.906 10.312 -15.07 1 87.31 458 PRO A CA 1
ATOM 3478 C C . PRO A 1 458 ? 10.859 10.727 -16.547 1 87.31 458 PRO A C 1
ATOM 3480 O O . PRO A 1 458 ? 10.07 11.602 -16.922 1 87.31 458 PRO A O 1
ATOM 3483 N N . ASP A 1 459 ? 11.648 10.078 -17.453 1 88.12 459 ASP A N 1
ATOM 3484 C CA . ASP A 1 459 ? 11.703 10.453 -18.859 1 88.12 459 ASP A CA 1
ATOM 3485 C C . ASP A 1 459 ? 10.797 9.562 -19.719 1 88.12 459 ASP A C 1
ATOM 3487 O O . ASP A 1 459 ? 10.805 9.648 -20.938 1 88.12 459 ASP A O 1
ATOM 3491 N N . ALA A 1 460 ? 10.047 8.75 -19.016 1 90.94 460 ALA A N 1
ATOM 3492 C CA . ALA A 1 460 ? 9.25 7.754 -19.719 1 90.94 460 ALA A CA 1
ATOM 3493 C C . ALA A 1 460 ? 8.156 8.422 -20.562 1 90.94 460 ALA A C 1
ATOM 3495 O O . ALA A 1 460 ? 7.789 7.922 -21.625 1 90.94 460 ALA A O 1
ATOM 3496 N N . ILE A 1 461 ? 7.617 9.539 -20.125 1 92 461 ILE A N 1
ATOM 3497 C CA . ILE A 1 461 ? 6.566 10.234 -20.844 1 92 461 ILE A CA 1
ATOM 3498 C C . ILE A 1 461 ? 7.188 11.281 -21.781 1 92 461 ILE A C 1
ATOM 3500 O O . ILE A 1 461 ? 7.793 12.25 -21.312 1 92 461 ILE A O 1
ATOM 3504 N N . SER A 1 462 ? 7.117 11.07 -23.109 1 91.69 462 SER A N 1
ATOM 3505 C CA . SER A 1 462 ? 7.656 11.969 -24.125 1 91.69 462 SER A CA 1
ATOM 3506 C C . SER A 1 462 ? 6.766 12.016 -25.359 1 91.69 462 SER A C 1
ATOM 3508 O O . SER A 1 462 ? 7.043 11.344 -26.359 1 91.69 462 SER A O 1
ATOM 3510 N N . THR A 1 463 ? 5.715 12.781 -25.328 1 92.56 463 THR A N 1
ATOM 3511 C CA . THR A 1 463 ? 4.754 12.883 -26.422 1 92.56 463 THR A CA 1
ATOM 3512 C C . THR A 1 463 ? 5.207 13.922 -27.438 1 92.56 463 THR A C 1
ATOM 3514 O O . THR A 1 463 ? 4.684 13.969 -28.562 1 92.56 463 THR A O 1
ATOM 3517 N N . GLY A 1 464 ? 6.117 14.766 -27.047 1 92.56 464 GLY A N 1
ATOM 3518 C CA . GLY A 1 464 ? 6.551 15.852 -27.906 1 92.56 464 GLY A CA 1
ATOM 3519 C C . GLY A 1 464 ? 5.945 17.188 -27.531 1 92.56 464 GLY A C 1
ATOM 3520 O O . GLY A 1 464 ? 6.406 18.234 -27.984 1 92.56 464 GLY A O 1
ATOM 3521 N N . VAL A 1 465 ? 4.906 17.156 -26.672 1 94.06 465 VAL A N 1
ATOM 3522 C CA . VAL A 1 465 ? 4.289 18.375 -26.156 1 94.06 465 VAL A CA 1
ATOM 3523 C C . VAL A 1 465 ? 4.605 18.516 -24.672 1 94.06 465 VAL A C 1
ATOM 3525 O O . VAL A 1 465 ? 4.055 17.781 -23.844 1 94.06 465 VAL A O 1
ATOM 3528 N N . VAL A 1 466 ? 5.414 19.469 -24.312 1 88.56 466 VAL A N 1
ATOM 3529 C CA . VAL A 1 466 ? 5.965 19.641 -22.969 1 88.56 466 VAL A CA 1
ATOM 3530 C C . VAL A 1 466 ? 4.828 19.75 -21.953 1 88.56 466 VAL A C 1
ATOM 3532 O O . VAL A 1 466 ? 4.871 19.141 -20.891 1 88.56 466 VAL A O 1
ATOM 3535 N N . GLU A 1 467 ? 3.807 20.562 -22.203 1 88.19 467 GLU A N 1
ATOM 3536 C CA . GLU A 1 467 ? 2.689 20.781 -21.297 1 88.19 467 GLU A CA 1
ATOM 3537 C C . GLU A 1 467 ? 1.927 19.484 -21.047 1 88.19 467 GLU A C 1
ATOM 3539 O O . GLU A 1 467 ? 1.502 19.219 -19.922 1 88.19 467 GLU A O 1
ATOM 3544 N N . LEU A 1 468 ? 1.773 18.766 -22.078 1 92.81 468 LEU A N 1
ATOM 3545 C CA . LEU A 1 468 ? 1.083 17.484 -21.953 1 92.81 468 LEU A CA 1
ATOM 3546 C C . LEU A 1 468 ? 1.911 16.5 -21.141 1 92.81 468 LEU A C 1
ATOM 3548 O O . LEU A 1 468 ? 1.366 15.742 -20.328 1 92.81 468 LEU A O 1
ATOM 3552 N N . ASP A 1 469 ? 3.199 16.484 -21.406 1 92.88 469 ASP A N 1
ATOM 3553 C CA . ASP A 1 469 ? 4.094 15.609 -20.656 1 92.88 469 ASP A CA 1
ATOM 3554 C C . ASP A 1 469 ? 4.059 15.93 -19.172 1 92.88 469 ASP A C 1
ATOM 3556 O O . ASP A 1 469 ? 3.986 15.023 -18.328 1 92.88 469 ASP A O 1
ATOM 3560 N N . GLN A 1 470 ? 4.062 17.203 -18.859 1 90.06 470 GLN A N 1
ATOM 3561 C CA . GLN A 1 470 ? 4.031 17.641 -17.453 1 90.06 470 GLN A CA 1
ATOM 3562 C C . GLN A 1 470 ? 2.703 17.266 -16.797 1 90.06 470 GLN A C 1
ATOM 3564 O O . GLN A 1 470 ? 2.676 16.828 -15.648 1 90.06 470 GLN A O 1
ATOM 3569 N N . LEU A 1 471 ? 1.657 17.5 -17.531 1 92.88 471 LEU A N 1
ATOM 3570 C CA . LEU A 1 471 ? 0.323 17.172 -17.047 1 92.88 471 LEU A CA 1
ATOM 3571 C C . LEU A 1 471 ? 0.214 15.68 -16.734 1 92.88 471 LEU A C 1
ATOM 3573 O O . LEU A 1 471 ? -0.226 15.297 -15.656 1 92.88 471 LEU A O 1
ATOM 3577 N N . LEU A 1 472 ? 0.67 14.891 -17.625 1 94.12 472 LEU A N 1
ATOM 3578 C CA . LEU A 1 472 ? 0.591 13.438 -17.469 1 94.12 472 LEU A CA 1
ATOM 3579 C C . LEU A 1 472 ? 1.5 12.969 -16.328 1 94.12 472 LEU A C 1
ATOM 3581 O O . LEU A 1 472 ? 1.136 12.07 -15.57 1 94.12 472 LEU A O 1
ATOM 3585 N N . GLN A 1 473 ? 2.615 13.57 -16.266 1 93 473 GLN A N 1
ATOM 3586 C CA . GLN A 1 473 ? 3.555 13.195 -15.203 1 93 473 GLN A CA 1
ATOM 3587 C C . GLN A 1 473 ? 2.951 13.438 -13.828 1 93 473 GLN A C 1
ATOM 3589 O O . GLN A 1 473 ? 3.041 12.578 -12.945 1 93 473 GLN A O 1
ATOM 3594 N N . VAL A 1 474 ? 2.34 14.562 -13.625 1 92.88 474 VAL A N 1
ATOM 3595 C CA . VAL A 1 474 ? 1.779 14.906 -12.328 1 92.88 474 VAL A CA 1
ATOM 3596 C C . VAL A 1 474 ? 0.593 14 -12.016 1 92.88 474 VAL A C 1
ATOM 3598 O O . VAL A 1 474 ? 0.497 13.445 -10.914 1 92.88 474 VAL A O 1
ATOM 3601 N N . LEU A 1 475 ? -0.257 13.797 -12.938 1 94.44 475 LEU A N 1
ATOM 3602 C CA . LEU A 1 475 ? -1.45 12.984 -12.719 1 94.44 475 LEU A CA 1
ATOM 3603 C C . LEU A 1 475 ? -1.076 11.531 -12.453 1 94.44 475 LEU A C 1
ATOM 3605 O O . LEU A 1 475 ? -1.583 10.914 -11.516 1 94.44 475 LEU A O 1
ATOM 3609 N N . LEU A 1 476 ? -0.132 11.016 -13.234 1 95.44 476 LEU A N 1
ATOM 3610 C CA . LEU A 1 476 ? 0.166 9.586 -13.188 1 95.44 476 LEU A CA 1
ATOM 3611 C C . LEU A 1 476 ? 1.117 9.273 -12.031 1 95.44 476 LEU A C 1
ATOM 3613 O O . LEU A 1 476 ? 1.289 8.109 -11.672 1 95.44 476 LEU A O 1
ATOM 3617 N N . THR A 1 477 ? 1.716 10.273 -11.406 1 94.12 477 THR A N 1
ATOM 3618 C CA . THR A 1 477 ? 2.545 10.047 -10.227 1 94.12 477 THR A CA 1
ATOM 3619 C C . THR A 1 477 ? 1.762 10.336 -8.953 1 94.12 477 THR A C 1
ATOM 3621 O O . THR A 1 477 ? 2.324 10.32 -7.852 1 94.12 477 THR A O 1
ATOM 3624 N N . THR A 1 478 ? 0.51 10.672 -9.07 1 94.19 478 THR A N 1
ATOM 3625 C CA . THR A 1 478 ? -0.365 10.891 -7.93 1 94.19 478 THR A CA 1
ATOM 3626 C C . THR A 1 478 ? -1.215 9.656 -7.652 1 94.19 478 THR A C 1
ATOM 3628 O O . THR A 1 478 ? -2.217 9.422 -8.328 1 94.19 478 THR A O 1
ATOM 3631 N N . SER A 1 479 ? -0.877 8.969 -6.59 1 96.38 479 SER A N 1
ATOM 3632 C CA . SER A 1 479 ? -1.462 7.672 -6.27 1 96.38 479 SER A CA 1
ATOM 3633 C C . SER A 1 479 ? -2.969 7.777 -6.066 1 96.38 479 SER A C 1
ATOM 3635 O O . SER A 1 479 ? -3.73 6.961 -6.59 1 96.38 479 SER A O 1
ATOM 3637 N N . MET A 1 480 ? -3.383 8.742 -5.242 1 95.69 480 MET A N 1
ATOM 3638 C CA . MET A 1 480 ? -4.805 8.867 -4.941 1 95.69 480 MET A CA 1
ATOM 3639 C C . MET A 1 480 ? -5.609 9.125 -6.211 1 95.69 480 MET A C 1
ATOM 3641 O O . MET A 1 480 ? -6.758 8.68 -6.324 1 95.69 480 MET A O 1
ATOM 3645 N N . PHE A 1 481 ? -5.039 9.859 -7.16 1 95 481 PHE A N 1
ATOM 3646 C CA . PHE A 1 481 ? -5.719 10.094 -8.43 1 95 481 PHE A CA 1
ATOM 3647 C C . PHE A 1 481 ? -5.906 8.789 -9.195 1 95 481 PHE A C 1
ATOM 3649 O O . PHE A 1 481 ? -7 8.5 -9.68 1 95 481 PHE A O 1
ATOM 3656 N N . ILE A 1 482 ? -4.844 7.996 -9.367 1 97.19 482 ILE A N 1
ATOM 3657 C CA . ILE A 1 482 ? -4.895 6.742 -10.117 1 97.19 482 ILE A CA 1
ATOM 3658 C C . ILE A 1 482 ? -5.906 5.801 -9.477 1 97.19 482 ILE A C 1
ATOM 3660 O O . ILE A 1 482 ? -6.785 5.266 -10.156 1 97.19 482 ILE A O 1
ATOM 3664 N N . GLY A 1 483 ? -5.785 5.609 -8.172 1 97.44 483 GLY A N 1
ATOM 3665 C CA . GLY A 1 483 ? -6.715 4.746 -7.469 1 97.44 483 GLY A CA 1
ATOM 3666 C C . GLY A 1 483 ? -8.156 5.211 -7.566 1 97.44 483 GLY A C 1
ATOM 3667 O O . GLY A 1 483 ? -9.055 4.41 -7.82 1 97.44 483 GLY A O 1
ATOM 3668 N N . GLY A 1 484 ? -8.336 6.531 -7.328 1 95.38 484 GLY A N 1
ATOM 3669 C CA . GLY A 1 484 ? -9.68 7.09 -7.418 1 95.38 484 GLY A CA 1
ATOM 3670 C C . GLY A 1 484 ? -10.266 7 -8.812 1 95.38 484 GLY A C 1
ATOM 3671 O O . GLY A 1 484 ? -11.453 6.715 -8.977 1 95.38 484 GLY A O 1
ATOM 3672 N N . PHE A 1 485 ? -9.469 7.227 -9.828 1 96.38 485 PHE A N 1
ATOM 3673 C CA . PHE A 1 485 ? -9.93 7.18 -11.211 1 96.38 485 PHE A CA 1
ATOM 3674 C C . PHE A 1 485 ? -10.414 5.785 -11.57 1 96.38 485 PHE A C 1
ATOM 3676 O O . PHE A 1 485 ? -11.523 5.621 -12.094 1 96.38 485 PHE A O 1
ATOM 3683 N N . PHE A 1 486 ? -9.617 4.777 -11.344 1 98.25 486 PHE A N 1
ATOM 3684 C CA . PHE A 1 486 ? -10.008 3.418 -11.688 1 98.25 486 PHE A CA 1
ATOM 3685 C C . PHE A 1 486 ? -11.203 2.967 -10.844 1 98.25 486 PHE A C 1
ATOM 3687 O O . PHE A 1 486 ? -12.086 2.262 -11.336 1 98.25 486 PHE A O 1
ATOM 3694 N N . GLY A 1 487 ? -11.18 3.32 -9.5 1 97.06 487 GLY A N 1
ATOM 3695 C CA . GLY A 1 487 ? -12.344 3.023 -8.68 1 97.06 487 GLY A CA 1
ATOM 3696 C C . GLY A 1 487 ? -13.625 3.619 -9.219 1 97.06 487 GLY A C 1
ATOM 3697 O O . GLY A 1 487 ? -14.648 2.934 -9.305 1 97.06 487 GLY A O 1
ATOM 3698 N N . PHE A 1 488 ? -13.531 4.855 -9.625 1 94.88 488 PHE A N 1
ATOM 3699 C CA . PHE A 1 488 ? -14.68 5.57 -10.164 1 94.88 488 PHE A CA 1
ATOM 3700 C C . PHE A 1 488 ? -15.117 4.973 -11.492 1 94.88 488 PHE A C 1
ATOM 3702 O O . PHE A 1 488 ? -16.297 4.656 -11.688 1 94.88 488 PHE A O 1
ATOM 3709 N N . PHE A 1 489 ? -14.234 4.809 -12.414 1 97.25 489 PHE A N 1
ATOM 3710 C CA . PHE A 1 489 ? -14.523 4.348 -13.766 1 97.25 489 PHE A CA 1
ATOM 3711 C C . PHE A 1 489 ? -15.109 2.939 -13.75 1 97.25 489 PHE A C 1
ATOM 3713 O O . PHE A 1 489 ? -16.141 2.678 -14.375 1 97.25 489 PHE A O 1
ATOM 3720 N N . LEU A 1 490 ? -14.492 2.029 -13.07 1 97.81 490 LEU A N 1
ATOM 3721 C CA . LEU A 1 490 ? -14.914 0.631 -13.07 1 97.81 490 LEU A CA 1
ATOM 3722 C C . LEU A 1 490 ? -16.219 0.454 -12.289 1 97.81 490 LEU A C 1
ATOM 3724 O O . LEU A 1 490 ? -17.062 -0.346 -12.672 1 97.81 490 LEU A O 1
ATOM 3728 N N . ASP A 1 491 ? -16.312 1.193 -11.148 1 95.88 491 ASP A N 1
ATOM 3729 C CA . ASP A 1 491 ? -17.531 1.096 -10.359 1 95.88 491 ASP A CA 1
ATOM 3730 C C . ASP A 1 491 ? -18.75 1.512 -11.172 1 95.88 491 ASP A C 1
ATOM 3732 O O . ASP A 1 491 ? -19.844 0.968 -10.992 1 95.88 491 ASP A O 1
ATOM 3736 N N . ASN A 1 492 ? -18.578 2.449 -12.086 1 95.25 492 ASN A N 1
ATOM 3737 C CA . ASN A 1 492 ? -19.703 2.99 -12.828 1 95.25 492 ASN A CA 1
ATOM 3738 C C . ASN A 1 492 ? -19.891 2.289 -14.164 1 95.25 492 ASN A C 1
ATOM 3740 O O . ASN A 1 492 ? -20.922 2.465 -14.828 1 95.25 492 ASN A O 1
ATOM 3744 N N . THR A 1 493 ? -18.984 1.49 -14.609 1 96.12 493 THR A N 1
ATOM 3745 C CA . THR A 1 493 ? -19.094 0.911 -15.945 1 96.12 493 THR A CA 1
ATOM 3746 C C . THR A 1 493 ? -19.297 -0.599 -15.859 1 96.12 493 THR A C 1
ATOM 3748 O O . THR A 1 493 ? -19.891 -1.199 -16.75 1 96.12 493 THR A O 1
ATOM 3751 N N . ILE A 1 494 ? -18.719 -1.235 -14.844 1 95 494 ILE A N 1
ATOM 3752 C CA . ILE A 1 494 ? -18.906 -2.676 -14.703 1 95 494 ILE A CA 1
ATOM 3753 C C . ILE A 1 494 ? -20.328 -2.973 -14.234 1 95 494 ILE A C 1
ATOM 3755 O O . ILE A 1 494 ? -20.812 -2.35 -13.289 1 95 494 ILE A O 1
ATOM 3759 N N . PRO A 1 495 ? -21.062 -3.803 -14.836 1 88.06 495 PRO A N 1
ATOM 3760 C CA . PRO A 1 495 ? -22.438 -4.129 -14.453 1 88.06 495 PRO A CA 1
ATOM 3761 C C . PRO A 1 495 ? -22.531 -4.695 -13.039 1 88.06 495 PRO A C 1
ATOM 3763 O O . PRO A 1 495 ? -21.578 -5.293 -12.539 1 88.06 495 PRO A O 1
ATOM 3766 N N . GLY A 1 496 ? -23.672 -4.574 -12.344 1 75.69 496 GLY A N 1
ATOM 3767 C CA . GLY A 1 496 ? -23.922 -5.16 -11.039 1 75.69 496 GLY A CA 1
ATOM 3768 C C . GLY A 1 496 ? -23.984 -4.133 -9.922 1 75.69 496 GLY A C 1
ATOM 3769 O O . GLY A 1 496 ? -24.109 -4.484 -8.75 1 75.69 496 GLY A O 1
ATOM 3770 N N . LYS A 1 497 ? -23.828 -2.811 -10.336 1 62.66 497 LYS A N 1
ATOM 3771 C CA . LYS A 1 497 ? -23.828 -1.717 -9.367 1 62.66 497 LYS A CA 1
ATOM 3772 C C . LYS A 1 497 ? -25.156 -1.642 -8.617 1 62.66 497 LYS A C 1
ATOM 3774 O O . LYS A 1 497 ? -25.188 -1.33 -7.426 1 62.66 497 LYS A O 1
ATOM 3779 N N . LEU A 1 498 ? -26.328 -1.786 -9.203 1 56.31 498 LEU A N 1
ATOM 3780 C CA . LEU A 1 498 ? -27.641 -1.35 -8.758 1 56.31 498 LEU A CA 1
ATOM 3781 C C . LEU A 1 498 ? -27.953 -1.892 -7.363 1 56.31 498 LEU A C 1
ATOM 3783 O O . LEU A 1 498 ? -28.547 -1.195 -6.543 1 56.31 498 LEU A O 1
ATOM 3787 N N . ASN A 1 499 ? -27.797 -3.203 -7.148 1 47.19 499 ASN A N 1
ATOM 3788 C CA . ASN A 1 499 ? -28.359 -3.707 -5.902 1 47.19 499 ASN A CA 1
ATOM 3789 C C . ASN A 1 499 ? -27.656 -3.117 -4.688 1 47.19 499 ASN A C 1
ATOM 3791 O O . ASN A 1 499 ? -28.234 -3.033 -3.604 1 47.19 499 ASN A O 1
ATOM 3795 N N . MET A 1 500 ? -26.453 -2.764 -4.832 1 42.56 500 MET A N 1
ATOM 3796 C CA . MET A 1 500 ? -25.703 -2.457 -3.621 1 42.56 500 MET A CA 1
ATOM 3797 C C . MET A 1 500 ? -25.656 -0.953 -3.371 1 42.56 500 MET A C 1
ATOM 3799 O O . MET A 1 500 ? -25.359 -0.512 -2.26 1 42.56 500 MET A O 1
ATOM 3803 N N . LEU A 1 501 ? -25.812 -0.182 -4.344 1 43.75 501 LEU A N 1
ATOM 3804 C CA . LEU A 1 501 ? -25.797 1.272 -4.234 1 43.75 501 LEU A CA 1
ATOM 3805 C C . LEU A 1 501 ? -27.031 1.773 -3.492 1 43.75 501 LEU A C 1
ATOM 3807 O O . LEU A 1 501 ? -27.047 2.906 -3.008 1 43.75 501 LEU A O 1
ATOM 3811 N N . GLY A 1 502 ? -28.109 1.074 -3.664 1 38.84 502 GLY A N 1
ATOM 3812 C CA . GLY A 1 502 ? -29.312 1.533 -2.973 1 38.84 502 GLY A CA 1
ATOM 3813 C C . GLY A 1 502 ? -29.062 1.85 -1.509 1 38.84 502 GLY A C 1
ATOM 3814 O O . GLY A 1 502 ? -29.625 2.811 -0.975 1 38.84 502 GLY A O 1
ATOM 3815 N N . GLN A 1 503 ? -28.328 1.015 -0.897 1 38.75 503 GLN A N 1
ATOM 3816 C CA . GLN A 1 503 ? -28.266 1.218 0.546 1 38.75 503 GLN A CA 1
ATOM 3817 C C . GLN A 1 503 ? -27.391 2.418 0.896 1 38.75 503 GLN A C 1
ATOM 3819 O O . GLN A 1 503 ? -27.672 3.135 1.86 1 38.75 503 GLN A O 1
ATOM 3824 N N . MET A 1 504 ? -26.344 2.656 0.216 1 39.75 504 MET A N 1
ATOM 3825 C CA . MET A 1 504 ? -25.5 3.766 0.632 1 39.75 504 MET A CA 1
ATOM 3826 C C . MET A 1 504 ? -26.125 5.105 0.265 1 39.75 504 MET A C 1
ATOM 3828 O O . MET A 1 504 ? -25.922 6.102 0.958 1 39.75 504 MET A O 1
ATOM 3832 N N . HIS A 1 505 ? -26.688 5.223 -0.914 1 41.97 505 HIS A N 1
ATOM 3833 C CA . HIS A 1 505 ? -27.391 6.477 -1.174 1 41.97 505 HIS A CA 1
ATOM 3834 C C . HIS A 1 505 ? -28.359 6.816 -0.039 1 41.97 505 HIS A C 1
ATOM 3836 O O . HIS A 1 505 ? -28.547 7.992 0.286 1 41.97 505 HIS A O 1
ATOM 3842 N N . SER A 1 506 ? -28.969 5.809 0.452 1 39.31 506 SER A N 1
ATOM 3843 C CA . SER A 1 506 ? -29.828 6.16 1.569 1 39.31 506 SER A CA 1
ATOM 3844 C C . SER A 1 506 ? -29.031 6.617 2.777 1 39.31 506 SER A C 1
ATOM 3846 O O . SER A 1 506 ? -29.547 7.328 3.645 1 39.31 506 SER A O 1
ATOM 3848 N N . LEU A 1 507 ? -27.828 6.148 2.996 1 37.56 507 LEU A N 1
ATOM 3849 C CA . LEU A 1 507 ? -27.094 6.477 4.211 1 37.56 507 LEU A CA 1
ATOM 3850 C C . LEU A 1 507 ? -26.281 7.758 4.023 1 37.56 507 LEU A C 1
ATOM 3852 O O . LEU A 1 507 ? -26 8.461 4.996 1 37.56 507 LEU A O 1
ATOM 3856 N N . LEU A 1 508 ? -25.719 7.965 2.871 1 41.12 508 LEU A N 1
ATOM 3857 C CA . LEU A 1 508 ? -24.953 9.188 2.676 1 41.12 508 LEU A CA 1
ATOM 3858 C C . LEU A 1 508 ? -25.859 10.359 2.344 1 41.12 508 LEU A C 1
ATOM 3860 O O . LEU A 1 508 ? -25.438 11.516 2.4 1 41.12 508 LEU A O 1
ATOM 3864 N N . CYS A 1 509 ? -26.969 10.18 1.705 1 36.31 509 CYS A N 1
ATOM 3865 C CA . CYS A 1 509 ? -27.984 11.211 1.55 1 36.31 509 CYS A CA 1
ATOM 3866 C C . CYS A 1 509 ? -29.031 11.109 2.652 1 36.31 509 CYS A C 1
ATOM 3868 O O . CYS A 1 509 ? -29.438 10.016 3.029 1 36.31 509 CYS A O 1
ATOM 3870 N N . MET B 1 1 ? -41.688 -22.297 -22.75 1 19.67 1 MET B N 1
ATOM 3871 C CA . MET B 1 1 ? -40.781 -23.406 -22.484 1 19.67 1 MET B CA 1
ATOM 3872 C C . MET B 1 1 ? -39.688 -22.984 -21.516 1 19.67 1 MET B C 1
ATOM 3874 O O . MET B 1 1 ? -39 -21.984 -21.766 1 19.67 1 MET B O 1
ATOM 3878 N N . ASP B 1 2 ? -39.875 -23.391 -20.141 1 20.28 2 ASP B N 1
ATOM 3879 C CA . ASP B 1 2 ? -39.281 -23.219 -18.797 1 20.28 2 ASP B CA 1
ATOM 3880 C C . ASP B 1 2 ? -37.844 -23.719 -18.75 1 20.28 2 ASP B C 1
ATOM 3882 O O . ASP B 1 2 ? -37.625 -24.922 -18.891 1 20.28 2 ASP B O 1
ATOM 3886 N N . TYR B 1 3 ? -36.969 -23.188 -19.453 1 23.19 3 TYR B N 1
ATOM 3887 C CA . TYR B 1 3 ? -35.562 -23.594 -19.562 1 23.19 3 TYR B CA 1
ATOM 3888 C C . TYR B 1 3 ? -34.938 -23.781 -18.188 1 23.19 3 TYR B C 1
ATOM 3890 O O . TYR B 1 3 ? -34.438 -22.828 -17.578 1 23.19 3 TYR B O 1
ATOM 3898 N N . SER B 1 4 ? -35.656 -24.625 -17.234 1 24.45 4 SER B N 1
ATOM 3899 C CA . SER B 1 4 ? -35.344 -25.141 -15.898 1 24.45 4 SER B CA 1
ATOM 3900 C C . SER B 1 4 ? -34.062 -25.953 -15.891 1 24.45 4 SER B C 1
ATOM 3902 O O . SER B 1 4 ? -34 -27.016 -16.484 1 24.45 4 SER B O 1
ATOM 3904 N N . PHE B 1 5 ? -32.969 -25.297 -16.141 1 28.25 5 PHE B N 1
ATOM 3905 C CA . PHE B 1 5 ? -31.766 -26.078 -15.914 1 28.25 5 PHE B CA 1
ATOM 3906 C C . PHE B 1 5 ? -31.844 -26.844 -14.602 1 28.25 5 PHE B C 1
ATOM 3908 O O . PHE B 1 5 ? -31.922 -26.25 -13.523 1 28.25 5 PHE B O 1
ATOM 3915 N N . PRO B 1 6 ? -32.5 -28.016 -14.492 1 29.09 6 PRO B N 1
ATOM 3916 C CA . PRO B 1 6 ? -32.719 -28.938 -13.383 1 29.09 6 PRO B CA 1
ATOM 3917 C C . PRO B 1 6 ? -31.422 -29.359 -12.695 1 29.09 6 PRO B C 1
ATOM 3919 O O . PRO B 1 6 ? -31.422 -30.328 -11.93 1 29.09 6 PRO B O 1
ATOM 3922 N N . PHE B 1 7 ? -30.281 -29.062 -13.25 1 28.67 7 PHE B N 1
ATOM 3923 C CA . PHE B 1 7 ? -29.219 -29.688 -12.469 1 28.67 7 PHE B CA 1
ATOM 3924 C C . PHE B 1 7 ? -29.219 -29.156 -11.047 1 28.67 7 PHE B C 1
ATOM 3926 O O . PHE B 1 7 ? -28.734 -28.047 -10.797 1 28.67 7 PHE B O 1
ATOM 3933 N N . ARG B 1 8 ? -30.266 -29.156 -10.352 1 32.06 8 ARG B N 1
ATOM 3934 C CA . ARG B 1 8 ? -30.203 -29.094 -8.898 1 32.06 8 ARG B CA 1
ATOM 3935 C C . ARG B 1 8 ? -29.156 -30.078 -8.359 1 32.06 8 ARG B C 1
ATOM 3937 O O . ARG B 1 8 ? -29.5 -31.203 -7.984 1 32.06 8 ARG B O 1
ATOM 3944 N N . MET B 1 9 ? -28.016 -30.219 -9.078 1 26.88 9 MET B N 1
ATOM 3945 C CA . MET B 1 9 ? -27.047 -31.125 -8.445 1 26.88 9 MET B CA 1
ATOM 3946 C C . MET B 1 9 ? -26.703 -30.641 -7.039 1 26.88 9 MET B C 1
ATOM 3948 O O . MET B 1 9 ? -25.969 -29.672 -6.867 1 26.88 9 MET B O 1
ATOM 3952 N N . ARG B 1 10 ? -27.562 -30.359 -6.211 1 33.84 10 ARG B N 1
ATOM 3953 C CA . ARG B 1 10 ? -27.234 -30.516 -4.797 1 33.84 10 ARG B CA 1
ATOM 3954 C C . ARG B 1 10 ? -26.359 -31.734 -4.57 1 33.84 10 ARG B C 1
ATOM 3956 O O . ARG B 1 10 ? -26.812 -32.719 -3.99 1 33.84 10 ARG B O 1
ATOM 3963 N N . ASN B 1 11 ? -25.672 -32.25 -5.559 1 29.11 11 ASN B N 1
ATOM 3964 C CA . ASN B 1 11 ? -24.828 -33.406 -5.301 1 29.11 11 ASN B CA 1
ATOM 3965 C C . ASN B 1 11 ? -23.844 -33.156 -4.156 1 29.11 11 ASN B C 1
ATOM 3967 O O . ASN B 1 11 ? -23.047 -32.219 -4.219 1 29.11 11 ASN B O 1
ATOM 3971 N N . HIS B 1 12 ? -24.094 -33.438 -2.916 1 33.84 12 HIS B N 1
ATOM 3972 C CA . HIS B 1 12 ? -23.203 -33.688 -1.784 1 33.84 12 HIS B CA 1
ATOM 3973 C C . HIS B 1 12 ? -21.797 -34.031 -2.25 1 33.84 12 HIS B C 1
ATOM 3975 O O . HIS B 1 12 ? -21.594 -34.438 -3.398 1 33.84 12 HIS B O 1
ATOM 3981 N N . LEU B 1 13 ? -20.703 -33.75 -1.27 1 39.03 13 LEU B N 1
ATOM 3982 C CA . LEU B 1 13 ? -19.312 -34.188 -1.329 1 39.03 13 LEU B CA 1
ATOM 3983 C C . LEU B 1 13 ? -19.203 -35.531 -2.041 1 39.03 13 LEU B C 1
ATOM 3985 O O . LEU B 1 13 ? -18.188 -36.219 -1.92 1 39.03 13 LEU B O 1
ATOM 3989 N N . THR B 1 14 ? -20.344 -36.062 -2.418 1 34.88 14 THR B N 1
ATOM 3990 C CA . THR B 1 14 ? -20.188 -37.469 -2.789 1 34.88 14 THR B CA 1
ATOM 3991 C C . THR B 1 14 ? -19.359 -37.594 -4.059 1 34.88 14 THR B C 1
ATOM 3993 O O . THR B 1 14 ? -19.469 -36.781 -4.973 1 34.88 14 THR B O 1
ATOM 3996 N N . LEU B 1 15 ? -18.281 -38.375 -4.051 1 38.12 15 LEU B N 1
ATOM 3997 C CA . LEU B 1 15 ? -17.328 -38.969 -4.996 1 38.12 15 LEU B CA 1
ATOM 3998 C C . LEU B 1 15 ? -18.016 -39.25 -6.332 1 38.12 15 LEU B C 1
ATOM 4000 O O . LEU B 1 15 ? -17.344 -39.375 -7.363 1 38.12 15 LEU B O 1
ATOM 4004 N N . VAL B 1 16 ? -19.219 -39.812 -6.273 1 36.41 16 VAL B N 1
ATOM 4005 C CA . VAL B 1 16 ? -19.531 -40.75 -7.348 1 36.41 16 VAL B CA 1
ATOM 4006 C C . VAL B 1 16 ? -20.062 -40 -8.562 1 36.41 16 VAL B C 1
ATOM 4008 O O . VAL B 1 16 ? -20.906 -40.5 -9.297 1 36.41 16 VAL B O 1
ATOM 4011 N N . SER B 1 17 ? -20.188 -38.75 -8.625 1 43 17 SER B N 1
ATOM 4012 C CA . SER B 1 17 ? -20.688 -38.406 -9.953 1 43 17 SER B CA 1
ATOM 4013 C C . SER B 1 17 ? -19.734 -38.938 -11.039 1 43 17 SER B C 1
ATOM 4015 O O . SER B 1 17 ? -18.531 -39 -10.82 1 43 17 SER B O 1
ATOM 4017 N N . SER B 1 18 ? -20.188 -39.625 -12.117 1 46.25 18 SER B N 1
ATOM 4018 C CA . SER B 1 18 ? -19.469 -40.281 -13.195 1 46.25 18 SER B CA 1
ATOM 4019 C C . SER B 1 18 ? -18.312 -39.438 -13.719 1 46.25 18 SER B C 1
ATOM 4021 O O . SER B 1 18 ? -18.484 -38.219 -13.953 1 46.25 18 SER B O 1
ATOM 4023 N N . CYS B 1 19 ? -17.047 -39.906 -13.414 1 49.5 19 CYS B N 1
ATOM 4024 C CA . CYS B 1 19 ? -15.773 -39.406 -13.93 1 49.5 19 CYS B CA 1
ATOM 4025 C C . CYS B 1 19 ? -15.945 -38.719 -15.273 1 49.5 19 CYS B C 1
ATOM 4027 O O . CYS B 1 19 ? -15.289 -37.719 -15.555 1 49.5 19 CYS B O 1
ATOM 4029 N N . LEU B 1 20 ? -16.906 -39.25 -16.078 1 48.47 20 LEU B N 1
ATOM 4030 C CA . LEU B 1 20 ? -17.031 -38.75 -17.438 1 48.47 20 LEU B CA 1
ATOM 4031 C C . LEU B 1 20 ? -17.578 -37.312 -17.438 1 48.47 20 LEU B C 1
ATOM 4033 O O . LEU B 1 20 ? -17.203 -36.531 -18.312 1 48.47 20 LEU B O 1
ATOM 4037 N N . HIS B 1 21 ? -18.375 -37.031 -16.375 1 53.59 21 HIS B N 1
ATOM 4038 C CA . HIS B 1 21 ? -18.953 -35.719 -16.375 1 53.59 21 HIS B CA 1
ATOM 4039 C C . HIS B 1 21 ? -18 -34.688 -15.75 1 53.59 21 HIS B C 1
ATOM 4041 O O . HIS B 1 21 ? -18.172 -33.469 -15.922 1 53.59 21 HIS B O 1
ATOM 4047 N N . CYS B 1 22 ? -16.891 -35.219 -15.211 1 64.81 22 CYS B N 1
ATOM 4048 C CA . CYS B 1 22 ? -15.961 -34.344 -14.523 1 64.81 22 CYS B CA 1
ATOM 4049 C C . CYS B 1 22 ? -14.93 -33.75 -15.492 1 64.81 22 CYS B C 1
ATOM 4051 O O . CYS B 1 22 ? -14.367 -32.688 -15.25 1 64.81 22 CYS B O 1
ATOM 4053 N N . PHE B 1 23 ? -14.773 -34.406 -16.641 1 64.19 23 PHE B N 1
ATOM 4054 C CA . PHE B 1 23 ? -13.664 -34.125 -17.547 1 64.19 23 PHE B CA 1
ATOM 4055 C C . PHE B 1 23 ? -13.812 -32.719 -18.125 1 64.19 23 PHE B C 1
ATOM 4057 O O . PHE B 1 23 ? -12.828 -31.969 -18.234 1 64.19 23 PHE B O 1
ATOM 4064 N N . PRO B 1 24 ? -15.055 -32.375 -18.344 1 67.06 24 PRO B N 1
ATOM 4065 C CA . PRO B 1 24 ? -15.133 -31.047 -18.922 1 67.06 24 PRO B CA 1
ATOM 4066 C C . PRO B 1 24 ? -14.938 -29.938 -17.875 1 67.06 24 PRO B C 1
ATOM 4068 O O . PRO B 1 24 ? -14.516 -28.828 -18.203 1 67.06 24 PRO B O 1
ATOM 4071 N N . VAL B 1 25 ? -15.039 -30.266 -16.609 1 73.88 25 VAL B N 1
ATOM 4072 C CA . VAL B 1 25 ? -15.039 -29.234 -15.57 1 73.88 25 VAL B CA 1
ATOM 4073 C C . VAL B 1 25 ? -13.664 -29.188 -14.898 1 73.88 25 VAL B C 1
ATOM 4075 O O . VAL B 1 25 ? -13.242 -28.125 -14.422 1 73.88 25 VAL B O 1
ATOM 4078 N N . SER B 1 26 ? -12.945 -30.281 -15.008 1 82.75 26 SER B N 1
ATOM 4079 C CA . SER B 1 26 ? -11.68 -30.391 -14.297 1 82.75 26 SER B CA 1
ATOM 4080 C C . SER B 1 26 ? -10.656 -29.391 -14.844 1 82.75 26 SER B C 1
ATOM 4082 O O . SER B 1 26 ? -9.969 -28.719 -14.078 1 82.75 26 SER B O 1
ATOM 4084 N N . PRO B 1 27 ? -10.547 -29.25 -16.156 1 80.38 27 PRO B N 1
ATOM 4085 C CA . PRO B 1 27 ? -9.578 -28.281 -16.672 1 80.38 27 PRO B CA 1
ATOM 4086 C C . PRO B 1 27 ? -9.875 -26.844 -16.219 1 80.38 27 PRO B C 1
ATOM 4088 O O . PRO B 1 27 ? -8.953 -26.062 -16.016 1 80.38 27 PRO B O 1
ATOM 4091 N N . GLN B 1 28 ? -11.07 -26.594 -15.984 1 77 28 GLN B N 1
ATOM 4092 C CA . GLN B 1 28 ? -11.461 -25.266 -15.547 1 77 28 GLN B CA 1
ATOM 4093 C C . GLN B 1 28 ? -10.859 -24.938 -14.18 1 77 28 GLN B C 1
ATOM 4095 O O . GLN B 1 28 ? -10.352 -23.828 -13.969 1 77 28 GLN B O 1
ATOM 4100 N N . HIS B 1 29 ? -10.914 -25.828 -13.328 1 82.75 29 HIS B N 1
ATOM 4101 C CA . HIS B 1 29 ? -10.367 -25.609 -11.992 1 82.75 29 HIS B CA 1
ATOM 4102 C C . HIS B 1 29 ? -8.844 -25.547 -12.023 1 82.75 29 HIS B C 1
ATOM 4104 O O . HIS B 1 29 ? -8.242 -24.719 -11.336 1 82.75 29 HIS B O 1
ATOM 4110 N N . CYS B 1 30 ? -8.273 -26.359 -12.859 1 85.25 30 CYS B N 1
ATOM 4111 C CA . CYS B 1 30 ? -6.824 -26.359 -13 1 85.25 30 CYS B CA 1
ATOM 4112 C C . CYS B 1 30 ? -6.32 -25.031 -13.562 1 85.25 30 CYS B C 1
ATOM 4114 O O . CYS B 1 30 ? -5.293 -24.516 -13.125 1 85.25 30 CYS B O 1
ATOM 4116 N N . LEU B 1 31 ? -7.105 -24.547 -14.453 1 81.44 31 LEU B N 1
ATOM 4117 C CA . LEU B 1 31 ? -6.684 -23.344 -15.172 1 81.44 31 LEU B CA 1
ATOM 4118 C C . LEU B 1 31 ? -6.719 -22.125 -14.258 1 81.44 31 LEU B C 1
ATOM 4120 O O . LEU B 1 31 ? -6.031 -21.125 -14.516 1 81.44 31 LEU B O 1
ATOM 4124 N N . THR B 1 32 ? -7.469 -22.172 -13.164 1 80.75 32 THR B N 1
ATOM 4125 C CA . THR B 1 32 ? -7.516 -21.062 -12.219 1 80.75 32 THR B CA 1
ATOM 4126 C C . THR B 1 32 ? -6.18 -20.906 -11.492 1 80.75 32 THR B C 1
ATOM 4128 O O . THR B 1 32 ? -5.883 -19.844 -10.945 1 80.75 32 THR B O 1
ATOM 4131 N N . ALA B 1 33 ? -5.383 -21.953 -11.484 1 86.88 33 ALA B N 1
ATOM 4132 C CA . ALA B 1 33 ? -4.113 -21.938 -10.766 1 86.88 33 ALA B CA 1
ATOM 4133 C C . ALA B 1 33 ? -2.971 -21.5 -11.672 1 86.88 33 ALA B C 1
ATOM 4135 O O . ALA B 1 33 ? -1.857 -21.25 -11.203 1 86.88 33 ALA B O 1
ATOM 4136 N N . PHE B 1 34 ? -3.221 -21.312 -12.961 1 85.81 34 PHE B N 1
ATOM 4137 C CA . PHE B 1 34 ? -2.168 -21.047 -13.93 1 85.81 34 PHE B CA 1
ATOM 4138 C C . PHE B 1 34 ? -1.485 -19.719 -13.641 1 85.81 34 PHE B C 1
ATOM 4140 O O . PHE B 1 34 ? -0.264 -19.594 -13.766 1 85.81 34 PHE B O 1
ATOM 4147 N N . GLY B 1 35 ? -2.264 -18.781 -13.203 1 82.38 35 GLY B N 1
ATOM 4148 C CA . GLY B 1 35 ? -1.661 -17.5 -12.898 1 82.38 35 GLY B CA 1
ATOM 4149 C C . GLY B 1 35 ? -0.509 -17.594 -11.914 1 82.38 35 GLY B C 1
ATOM 4150 O O . GLY B 1 35 ? 0.585 -17.094 -12.18 1 82.38 35 GLY B O 1
ATOM 4151 N N . GLY B 1 36 ? -0.741 -18.25 -10.828 1 86.5 36 GLY B N 1
ATOM 4152 C CA . GLY B 1 36 ? 0.292 -18.422 -9.82 1 86.5 36 GLY B CA 1
ATOM 4153 C C . GLY B 1 36 ? 1.406 -19.344 -10.258 1 86.5 36 GLY B C 1
ATOM 4154 O O . GLY B 1 36 ? 2.584 -19.062 -10.031 1 86.5 36 GLY B O 1
ATOM 4155 N N . ILE B 1 37 ? 1.053 -20.391 -10.945 1 89.44 37 ILE B N 1
ATOM 4156 C CA . ILE B 1 37 ? 2.012 -21.406 -11.336 1 89.44 37 ILE B CA 1
ATOM 4157 C C . ILE B 1 37 ? 2.994 -20.844 -12.359 1 89.44 37 ILE B C 1
ATOM 4159 O O . ILE B 1 37 ? 4.172 -21.203 -12.367 1 89.44 37 ILE B O 1
ATOM 4163 N N . ILE B 1 38 ? 2.521 -19.875 -13.078 1 88.38 38 ILE B N 1
ATOM 4164 C CA . ILE B 1 38 ? 3.379 -19.281 -14.094 1 88.38 38 ILE B CA 1
ATOM 4165 C C . ILE B 1 38 ? 4.125 -18.078 -13.492 1 88.38 38 ILE B C 1
ATOM 4167 O O . ILE B 1 38 ? 5.324 -17.922 -13.719 1 88.38 38 ILE B O 1
ATOM 4171 N N . ALA B 1 39 ? 3.461 -17.312 -12.672 1 90.81 39 ALA B N 1
ATOM 4172 C CA . ALA B 1 39 ? 4.008 -16.062 -12.164 1 90.81 39 ALA B CA 1
ATOM 4173 C C . ALA B 1 39 ? 5.133 -16.312 -11.164 1 90.81 39 ALA B C 1
ATOM 4175 O O . ALA B 1 39 ? 6.156 -15.625 -11.188 1 90.81 39 ALA B O 1
ATOM 4176 N N . ILE B 1 40 ? 5 -17.266 -10.375 1 95.06 40 ILE B N 1
ATOM 4177 C CA . ILE B 1 40 ? 5.91 -17.484 -9.258 1 95.06 40 ILE B CA 1
ATOM 4178 C C . ILE B 1 40 ? 7.297 -17.844 -9.789 1 95.06 40 ILE B C 1
ATOM 4180 O O . ILE B 1 40 ? 8.289 -17.188 -9.453 1 95.06 40 ILE B O 1
ATOM 4184 N N . PRO B 1 41 ? 7.441 -18.766 -10.734 1 94.88 41 PRO B N 1
ATOM 4185 C CA . PRO B 1 41 ? 8.789 -19.078 -11.234 1 94.88 41 PRO B CA 1
ATOM 4186 C C . PRO B 1 41 ? 9.398 -17.922 -12.023 1 94.88 41 PRO B C 1
ATOM 4188 O O . PRO B 1 41 ? 10.617 -17.719 -12 1 94.88 41 PRO B O 1
ATOM 4191 N N . LEU B 1 42 ? 8.57 -17.172 -12.672 1 91.44 42 LEU B N 1
ATOM 4192 C CA . LEU B 1 42 ? 9.094 -16.047 -13.445 1 91.44 42 LEU B CA 1
ATOM 4193 C C . LEU B 1 42 ? 9.656 -14.969 -12.523 1 91.44 42 LEU B C 1
ATOM 4195 O O . LEU B 1 42 ? 10.711 -14.391 -12.812 1 91.44 42 LEU B O 1
ATOM 4199 N N . ILE B 1 43 ? 8.984 -14.703 -11.453 1 92.88 43 ILE B N 1
ATOM 4200 C CA . ILE B 1 43 ? 9.484 -13.727 -10.484 1 92.88 43 ILE B CA 1
ATOM 4201 C C . ILE B 1 43 ? 10.703 -14.297 -9.766 1 92.88 43 ILE B C 1
ATOM 4203 O O . ILE B 1 43 ? 11.703 -13.602 -9.586 1 92.88 43 ILE B O 1
ATOM 4207 N N . LEU B 1 44 ? 10.633 -15.508 -9.445 1 95.38 44 LEU B N 1
ATOM 4208 C CA . LEU B 1 44 ? 11.719 -16.172 -8.727 1 95.38 44 LEU B CA 1
ATOM 4209 C C . LEU B 1 44 ? 12.984 -16.234 -9.578 1 95.38 44 LEU B C 1
ATOM 4211 O O . LEU B 1 44 ? 14.094 -16.234 -9.047 1 95.38 44 LEU B O 1
ATOM 4215 N N . SER B 1 4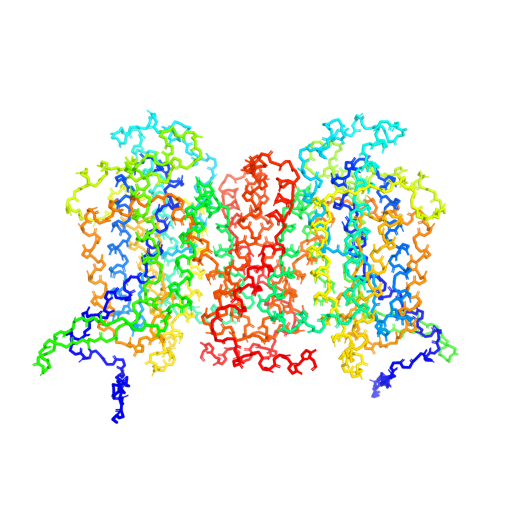5 ? 12.836 -16.281 -10.859 1 94.38 45 SER B N 1
ATOM 4216 C CA . SER B 1 45 ? 13.961 -16.375 -11.781 1 94.38 45 SER B CA 1
ATOM 4217 C C . SER B 1 45 ? 14.883 -15.172 -11.664 1 94.38 45 SER B C 1
ATOM 4219 O O . SER B 1 45 ? 16.094 -15.273 -11.891 1 94.38 45 SER B O 1
ATOM 4221 N N . GLN B 1 46 ? 14.312 -14.086 -11.266 1 91.5 46 GLN B N 1
ATOM 4222 C CA . GLN B 1 46 ? 15.133 -12.898 -11.055 1 91.5 46 GLN B CA 1
ATOM 4223 C C . GLN B 1 46 ? 16.109 -13.102 -9.906 1 91.5 46 GLN B C 1
ATOM 4225 O O . GLN B 1 46 ? 17.297 -12.75 -10.023 1 91.5 46 GLN B O 1
ATOM 4230 N N . GLY B 1 47 ? 15.664 -13.711 -8.859 1 93.88 47 GLY B N 1
ATOM 4231 C CA . GLY B 1 47 ? 16.516 -13.969 -7.711 1 93.88 47 GLY B CA 1
ATOM 4232 C C . GLY B 1 47 ? 17.484 -15.117 -7.93 1 93.88 47 GLY B C 1
ATOM 4233 O O . GLY B 1 47 ? 18.562 -15.156 -7.324 1 93.88 47 GLY B O 1
ATOM 4234 N N . LEU B 1 48 ? 17.141 -15.969 -8.859 1 97.56 48 LEU B N 1
ATOM 4235 C CA . LEU B 1 48 ? 17.969 -17.141 -9.141 1 97.56 48 LEU B CA 1
ATOM 4236 C C . LEU B 1 48 ? 18.969 -16.844 -10.242 1 97.56 48 LEU B C 1
ATOM 4238 O O . LEU B 1 48 ? 19.781 -17.703 -10.602 1 97.56 48 LEU B O 1
ATOM 4242 N N . CYS B 1 49 ? 18.953 -15.656 -10.82 1 96.69 49 CYS B N 1
ATOM 4243 C CA . CYS B 1 49 ? 19.844 -15.227 -11.883 1 96.69 49 CYS B CA 1
ATOM 4244 C C . CYS B 1 49 ? 19.562 -15.992 -13.172 1 96.69 49 CYS B C 1
ATOM 4246 O O . CYS B 1 49 ? 20.5 -16.359 -13.891 1 96.69 49 CYS B O 1
ATOM 4248 N N . LEU B 1 50 ? 18.25 -16.25 -13.398 1 95.38 50 LEU B N 1
ATOM 4249 C CA . LEU B 1 50 ? 17.859 -17.062 -14.547 1 95.38 50 LEU B CA 1
ATOM 4250 C C . LEU B 1 50 ? 17.141 -16.219 -15.594 1 95.38 50 LEU B C 1
ATOM 4252 O O . LEU B 1 50 ? 16.391 -16.75 -16.406 1 95.38 50 LEU B O 1
ATOM 4256 N N . GLN B 1 51 ? 17.312 -14.961 -15.57 1 88.31 51 GLN B N 1
ATOM 4257 C CA . GLN B 1 51 ? 16.531 -14.055 -16.406 1 88.31 51 GLN B CA 1
ATOM 4258 C C . GLN B 1 51 ? 16.719 -14.375 -17.891 1 88.31 51 GLN B C 1
ATOM 4260 O O . GLN B 1 51 ? 15.781 -14.234 -18.688 1 88.31 51 GLN B O 1
ATOM 4265 N N . HIS B 1 52 ? 17.906 -14.859 -18.266 1 88 52 HIS B N 1
ATOM 4266 C CA . HIS B 1 52 ? 18.203 -15.062 -19.688 1 88 52 HIS B CA 1
ATOM 4267 C C . HIS B 1 52 ? 18.344 -16.547 -20.016 1 88 52 HIS B C 1
ATOM 4269 O O . HIS B 1 52 ? 18.953 -16.922 -21.016 1 88 52 HIS B O 1
ATOM 4275 N N . ASP B 1 53 ? 17.812 -17.406 -19.203 1 92.81 53 ASP B N 1
ATOM 4276 C CA . ASP B 1 53 ? 17.781 -18.844 -19.438 1 92.81 53 ASP B CA 1
ATOM 4277 C C . ASP B 1 53 ? 16.344 -19.359 -19.469 1 92.81 53 ASP B C 1
ATOM 4279 O O . ASP B 1 53 ? 15.852 -19.922 -18.5 1 92.81 53 ASP B O 1
ATOM 4283 N N . GLY B 1 54 ? 15.82 -19.266 -20.641 1 92.12 54 GLY B N 1
ATOM 4284 C CA . GLY B 1 54 ? 14.422 -19.625 -20.812 1 92.12 54 GLY B CA 1
ATOM 4285 C C . GLY B 1 54 ? 14.172 -21.109 -20.641 1 92.12 54 GLY B C 1
ATOM 4286 O O . GLY B 1 54 ? 13.102 -21.516 -20.172 1 92.12 54 GLY B O 1
ATOM 4287 N N . LEU B 1 55 ? 15.133 -21.891 -20.984 1 94.25 55 LEU B N 1
ATOM 4288 C CA . LEU B 1 55 ? 14.969 -23.344 -20.875 1 94.25 55 LEU B CA 1
ATOM 4289 C C . LEU B 1 55 ? 14.82 -23.75 -19.406 1 94.25 55 LEU B C 1
ATOM 4291 O O . LEU B 1 55 ? 13.906 -24.5 -19.062 1 94.25 55 LEU B O 1
ATOM 4295 N N . THR B 1 56 ? 15.695 -23.266 -18.578 1 95.5 56 THR B N 1
ATOM 4296 C CA . THR B 1 56 ? 15.633 -23.594 -17.156 1 95.5 56 THR B CA 1
ATOM 4297 C C . THR B 1 56 ? 14.367 -23.016 -16.531 1 95.5 56 THR B C 1
ATOM 4299 O O . THR B 1 56 ? 13.766 -23.641 -15.648 1 95.5 56 THR B O 1
ATOM 4302 N N . G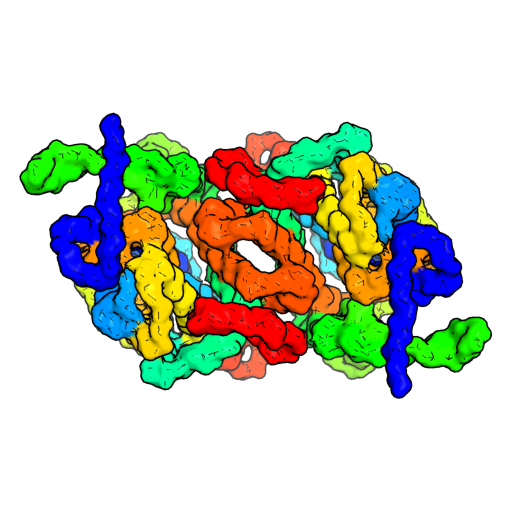LN B 1 57 ? 13.992 -21.812 -16.938 1 95.19 57 GLN B N 1
ATOM 4303 C CA . GLN B 1 57 ? 12.727 -21.266 -16.469 1 95.19 57 GLN B CA 1
ATOM 4304 C C . GLN B 1 57 ? 11.562 -22.203 -16.797 1 95.19 57 GLN B C 1
ATOM 4306 O O . GLN B 1 57 ? 10.672 -22.391 -15.969 1 95.19 57 GLN B O 1
ATOM 4311 N N . GLY B 1 58 ? 11.609 -22.75 -18 1 94.88 58 GLY B N 1
ATOM 4312 C CA . GLY B 1 58 ? 10.586 -23.703 -18.391 1 94.88 58 GLY B CA 1
ATOM 4313 C C . GLY B 1 58 ? 10.586 -24.953 -17.531 1 94.88 58 GLY B C 1
ATOM 4314 O O . GLY B 1 58 ? 9.516 -25.469 -17.188 1 94.88 58 GLY B O 1
ATOM 4315 N N . HIS B 1 59 ? 11.766 -25.422 -17.172 1 96.12 59 HIS B N 1
ATOM 4316 C CA . HIS B 1 59 ? 11.867 -26.578 -16.297 1 96.12 59 HIS B CA 1
ATOM 4317 C C . HIS B 1 59 ? 11.281 -26.281 -14.922 1 96.12 59 HIS B C 1
ATOM 4319 O O . HIS B 1 59 ? 10.656 -27.141 -14.305 1 96.12 59 HIS B O 1
ATOM 4325 N N . LEU B 1 60 ? 11.5 -25.078 -14.453 1 96.69 60 LEU B N 1
ATOM 4326 C CA . LEU B 1 60 ? 10.953 -24.688 -13.164 1 96.69 60 LEU B CA 1
ATOM 4327 C C . LEU B 1 60 ? 9.43 -24.656 -13.203 1 96.69 60 LEU B C 1
ATOM 4329 O O . LEU B 1 60 ? 8.766 -25.125 -12.273 1 96.69 60 LEU B O 1
ATOM 4333 N N . ILE B 1 61 ? 8.883 -24.141 -14.266 1 96.25 61 ILE B N 1
ATOM 4334 C CA . ILE B 1 61 ? 7.43 -24.078 -14.438 1 96.25 61 ILE B CA 1
ATOM 4335 C C . ILE B 1 61 ? 6.855 -25.484 -14.469 1 96.25 61 ILE B C 1
ATOM 4337 O O . ILE B 1 61 ? 5.871 -25.781 -13.789 1 96.25 61 ILE B O 1
ATOM 4341 N N . SER B 1 62 ? 7.535 -26.344 -15.211 1 96.81 62 SER B N 1
ATOM 4342 C CA . SER B 1 62 ? 7.098 -27.734 -15.297 1 96.81 62 SER B CA 1
ATOM 4343 C C . SER B 1 62 ? 7.152 -28.422 -13.938 1 96.81 62 SER B C 1
ATOM 4345 O O . SER B 1 62 ? 6.25 -29.188 -13.586 1 96.81 62 SER B O 1
ATOM 4347 N N . THR B 1 63 ? 8.148 -28.156 -13.219 1 97.81 63 THR B N 1
ATOM 4348 C CA . THR B 1 63 ? 8.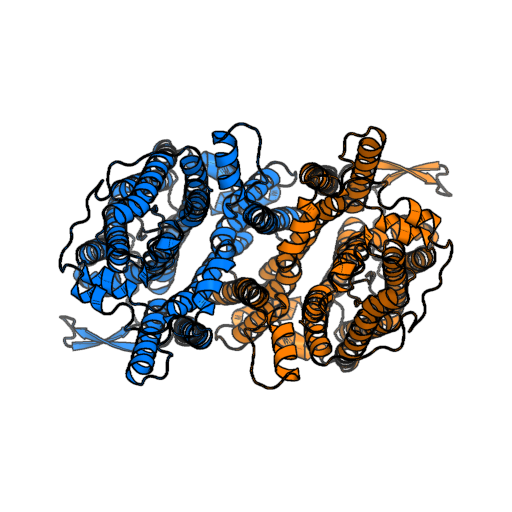312 -28.75 -11.898 1 97.81 63 THR B CA 1
ATOM 4349 C C . THR B 1 63 ? 7.203 -28.297 -10.953 1 97.81 63 THR B C 1
ATOM 4351 O O . THR B 1 63 ? 6.656 -29.094 -10.195 1 97.81 63 THR B O 1
ATOM 4354 N N . ILE B 1 64 ? 6.883 -27.031 -10.969 1 97.38 64 ILE B N 1
ATOM 4355 C CA . ILE B 1 64 ? 5.824 -26.5 -10.117 1 97.38 64 ILE B CA 1
ATOM 4356 C C . ILE B 1 64 ? 4.488 -27.125 -10.516 1 97.38 64 ILE B C 1
ATOM 4358 O O . ILE B 1 64 ? 3.672 -27.469 -9.656 1 97.38 64 ILE B O 1
ATOM 4362 N N . PHE B 1 65 ? 4.254 -27.297 -11.828 1 96.81 65 PHE B N 1
ATOM 4363 C CA . PHE B 1 65 ? 3.047 -27.969 -12.289 1 96.81 65 PHE B CA 1
ATOM 4364 C C . PHE B 1 65 ? 2.963 -29.375 -11.703 1 96.81 65 PHE B C 1
ATOM 4366 O O . PHE B 1 65 ? 1.943 -29.75 -11.125 1 96.81 65 PHE B O 1
ATOM 4373 N N . PHE B 1 66 ? 4 -30.062 -11.852 1 97.94 66 PHE B N 1
ATOM 4374 C CA . PHE B 1 66 ? 4.055 -31.453 -11.43 1 97.94 66 PHE B CA 1
ATOM 4375 C C . PHE B 1 66 ? 3.783 -31.578 -9.93 1 97.94 66 PHE B C 1
ATOM 4377 O O . PHE B 1 66 ? 2.918 -32.344 -9.516 1 97.94 66 PHE B O 1
ATOM 4384 N N . VAL B 1 67 ? 4.48 -30.828 -9.188 1 98.25 67 VAL B N 1
ATOM 4385 C CA . VAL B 1 67 ? 4.383 -30.922 -7.734 1 98.25 67 VAL B CA 1
ATOM 4386 C C . VAL B 1 67 ? 3.021 -30.406 -7.273 1 98.25 67 VAL B C 1
ATOM 4388 O O . VAL B 1 67 ? 2.449 -30.922 -6.309 1 98.25 67 VAL B O 1
ATOM 4391 N N . SER B 1 68 ? 2.514 -29.328 -7.879 1 97.69 68 SER B N 1
ATOM 4392 C CA . SER B 1 68 ? 1.172 -28.844 -7.566 1 97.69 68 SER B CA 1
ATOM 4393 C C . SER B 1 68 ? 0.132 -29.938 -7.754 1 97.69 68 SER B C 1
ATOM 4395 O O . SER B 1 68 ? -0.788 -30.078 -6.945 1 97.69 68 SER B O 1
ATOM 4397 N N . GLY B 1 69 ? 0.281 -30.703 -8.875 1 97.81 69 GLY B N 1
ATOM 4398 C CA . GLY B 1 69 ? -0.611 -31.828 -9.094 1 97.81 69 GLY B CA 1
ATOM 4399 C C . GLY B 1 69 ? -0.527 -32.875 -7.996 1 97.81 69 GLY B C 1
ATOM 4400 O O . GLY B 1 69 ? -1.552 -33.312 -7.477 1 97.81 69 GLY B O 1
ATOM 4401 N N . VAL B 1 70 ? 0.64 -33.219 -7.629 1 98.44 70 VAL B N 1
ATOM 4402 C CA . VAL B 1 70 ? 0.872 -34.219 -6.586 1 98.44 70 VAL B CA 1
ATOM 4403 C C . VAL B 1 70 ? 0.27 -33.719 -5.27 1 98.44 70 VAL B C 1
ATOM 4405 O O . VAL B 1 70 ? -0.429 -34.469 -4.586 1 98.44 70 VAL B O 1
ATOM 4408 N N . CYS B 1 71 ? 0.552 -32.469 -4.953 1 98.19 71 CYS B N 1
ATOM 4409 C CA . CYS B 1 71 ? 0.069 -31.922 -3.695 1 98.19 71 CYS B CA 1
ATOM 4410 C C . CYS B 1 71 ? -1.452 -31.828 -3.693 1 98.19 71 CYS B C 1
ATOM 4412 O O . CYS B 1 71 ? -2.088 -31.984 -2.65 1 98.19 71 CYS B O 1
ATOM 4414 N N . THR B 1 72 ? -2.01 -31.453 -4.828 1 97.94 72 THR B N 1
ATOM 4415 C CA . THR B 1 72 ? -3.463 -31.406 -4.945 1 97.94 72 THR B CA 1
ATOM 4416 C C . THR B 1 72 ? -4.07 -32.781 -4.648 1 97.94 72 THR B C 1
ATOM 4418 O O . THR B 1 72 ? -5.031 -32.875 -3.887 1 97.94 72 THR B O 1
ATOM 4421 N N . LEU B 1 73 ? -3.504 -33.844 -5.215 1 98.25 73 LEU B N 1
ATOM 4422 C CA . LEU B 1 73 ? -4 -35.219 -5.004 1 98.25 73 LEU B CA 1
ATOM 4423 C C . LEU B 1 73 ? -3.859 -35.625 -3.541 1 98.25 73 LEU B C 1
ATOM 4425 O O . LEU B 1 73 ? -4.766 -36.219 -2.971 1 98.25 73 LEU B O 1
ATOM 4429 N N . LEU B 1 74 ? -2.76 -35.312 -2.953 1 98.31 74 LEU B N 1
ATOM 4430 C CA . LEU B 1 74 ? -2.551 -35.625 -1.542 1 98.31 74 LEU B CA 1
ATOM 4431 C C . LEU B 1 74 ? -3.58 -34.906 -0.671 1 98.31 74 LEU B C 1
ATOM 4433 O O . LEU B 1 74 ? -4.137 -35.5 0.254 1 98.31 74 LEU B O 1
ATOM 4437 N N . GLN B 1 75 ? -3.82 -33.656 -0.946 1 97.94 75 GLN B N 1
ATOM 4438 C CA . GLN B 1 75 ? -4.711 -32.812 -0.139 1 97.94 75 GLN B CA 1
ATOM 4439 C C . GLN B 1 75 ? -6.156 -33.312 -0.243 1 97.94 75 GLN B C 1
ATOM 4441 O O . GLN B 1 75 ? -6.859 -33.375 0.765 1 97.94 75 GLN B O 1
ATOM 4446 N N . VAL B 1 76 ? -6.594 -33.625 -1.446 1 96.62 76 VAL B N 1
ATOM 4447 C CA . VAL B 1 76 ? -7.992 -34 -1.682 1 96.62 76 VAL B CA 1
ATOM 4448 C C . VAL B 1 76 ? -8.25 -35.406 -1.18 1 96.62 76 VAL B C 1
ATOM 4450 O O . VAL B 1 76 ? -9.367 -35.719 -0.76 1 96.62 76 VAL B O 1
ATOM 4453 N N . THR B 1 77 ? -7.254 -36.25 -1.149 1 96.75 77 THR B N 1
ATOM 4454 C CA . THR B 1 77 ? -7.43 -37.625 -0.753 1 96.75 77 THR B CA 1
ATOM 4455 C C . THR B 1 77 ? -7.207 -37.812 0.747 1 96.75 77 THR B C 1
ATOM 4457 O O . THR B 1 77 ? -7.969 -38.5 1.418 1 96.75 77 THR B O 1
ATOM 4460 N N . PHE B 1 78 ? -6.156 -37.125 1.287 1 96.94 78 PHE B N 1
ATOM 4461 C CA . PHE B 1 78 ? -5.766 -37.406 2.662 1 96.94 78 PHE B CA 1
ATOM 4462 C C . PHE B 1 78 ? -5.855 -36.156 3.527 1 96.94 78 PHE B C 1
ATOM 4464 O O . PHE B 1 78 ? -5.844 -36.25 4.758 1 96.94 78 PHE B O 1
ATOM 4471 N N . GLY B 1 79 ? -5.91 -35.031 2.932 1 97.5 79 GLY B N 1
ATOM 4472 C CA . GLY B 1 79 ? -5.848 -33.781 3.67 1 97.5 79 GLY B CA 1
ATOM 4473 C C . GLY B 1 79 ? -7.199 -33.344 4.184 1 97.5 79 GLY B C 1
ATOM 4474 O O . GLY B 1 79 ? -7.852 -34.031 4.953 1 97.5 79 GLY B O 1
ATOM 4475 N N . ILE B 1 80 ? -7.566 -32.156 3.707 1 96.56 80 ILE B N 1
ATOM 4476 C CA . ILE B 1 80 ? -8.828 -31.562 4.137 1 96.56 80 ILE B CA 1
ATOM 4477 C C . ILE B 1 80 ? -9.992 -32.281 3.473 1 96.56 80 ILE B C 1
ATOM 4479 O O . ILE B 1 80 ? -11.125 -32.25 3.963 1 96.56 80 ILE B O 1
ATOM 4483 N N . ARG B 1 81 ? -9.812 -32.906 2.299 1 95.88 81 ARG B N 1
ATOM 4484 C CA . ARG B 1 81 ? -10.789 -33.656 1.538 1 95.88 81 ARG B CA 1
ATOM 4485 C C . ARG B 1 81 ? -11.93 -32.781 1.055 1 95.88 81 ARG B C 1
ATOM 4487 O O . ARG B 1 81 ? -13.102 -33.156 1.174 1 95.88 81 ARG B O 1
ATOM 4494 N N . LEU B 1 82 ? -11.664 -31.594 0.757 1 95.44 82 LEU B N 1
ATOM 4495 C CA . LEU B 1 82 ? -12.5 -30.641 0.026 1 95.44 82 LEU B CA 1
ATOM 4496 C C . LEU B 1 82 ? -11.961 -30.422 -1.385 1 95.44 82 LEU B C 1
ATOM 4498 O O . LEU B 1 82 ? -10.812 -30.75 -1.674 1 95.44 82 LEU B O 1
ATOM 4502 N N . PRO B 1 83 ? -12.773 -30.078 -2.293 1 93.88 83 PRO B N 1
ATOM 4503 C CA . PRO B 1 83 ? -12.312 -29.859 -3.666 1 93.88 83 PRO B CA 1
ATOM 4504 C C . PRO B 1 83 ? -11.477 -28.594 -3.809 1 93.88 83 PRO B C 1
ATOM 4506 O O . PRO B 1 83 ? -11.906 -27.625 -4.445 1 93.88 83 PRO B O 1
ATOM 4509 N N . ILE B 1 84 ? -10.273 -28.641 -3.34 1 94.81 84 ILE B N 1
ATOM 4510 C CA . ILE B 1 84 ? -9.367 -27.5 -3.348 1 94.81 84 ILE B CA 1
ATOM 4511 C C . ILE B 1 84 ? -8.086 -27.859 -4.098 1 94.81 84 ILE B C 1
ATOM 4513 O O . ILE B 1 84 ? -7.523 -28.938 -3.895 1 94.81 84 ILE B O 1
ATOM 4517 N N . ILE B 1 85 ? -7.742 -27 -4.961 1 95.25 85 ILE B N 1
ATOM 4518 C CA . ILE B 1 85 ? -6.484 -27.125 -5.688 1 95.25 85 ILE B CA 1
ATOM 4519 C C . ILE B 1 85 ? -5.336 -26.594 -4.832 1 95.25 85 ILE B C 1
ATOM 4521 O O . ILE B 1 85 ? -5.488 -25.594 -4.141 1 95.25 85 ILE B O 1
ATOM 4525 N N . GLN B 1 86 ? -4.211 -27.344 -4.871 1 96.75 86 GLN B N 1
ATOM 4526 C CA . GLN B 1 86 ? -2.961 -26.906 -4.262 1 96.75 86 GLN B CA 1
ATOM 4527 C C . GLN B 1 86 ? -1.955 -26.469 -5.32 1 96.75 86 GLN B C 1
ATOM 4529 O O . GLN B 1 86 ? -1.929 -27.016 -6.426 1 96.75 86 GLN B O 1
ATOM 4534 N N . GLY B 1 87 ? -1.168 -25.516 -4.992 1 95.88 87 GLY B N 1
ATOM 4535 C CA . GLY B 1 87 ? -0.125 -25.078 -5.91 1 95.88 87 GLY B CA 1
ATOM 4536 C C . GLY B 1 87 ? 0.83 -24.062 -5.293 1 95.88 87 GLY B C 1
ATOM 4537 O O . GLY B 1 87 ? 0.839 -23.875 -4.074 1 95.88 87 GLY B O 1
ATOM 4538 N N . GLY B 1 88 ? 1.673 -23.531 -6.129 1 95.69 88 GLY B N 1
ATOM 4539 C CA . GLY B 1 88 ? 2.619 -22.547 -5.648 1 95.69 88 GLY B CA 1
ATOM 4540 C C . GLY B 1 88 ? 1.96 -21.422 -4.863 1 95.69 88 GLY B C 1
ATOM 4541 O O . GLY B 1 88 ? 0.793 -21.094 -5.094 1 95.69 88 GLY B O 1
ATOM 4542 N N . THR B 1 89 ? 2.756 -20.797 -3.971 1 95.56 89 THR B N 1
ATOM 4543 C CA . THR B 1 89 ? 2.176 -19.812 -3.076 1 95.56 89 THR B CA 1
ATOM 4544 C C . THR B 1 89 ? 2.975 -18.516 -3.121 1 95.56 89 THR B C 1
ATOM 4546 O O . THR B 1 89 ? 4.207 -18.531 -3.08 1 95.56 89 THR B O 1
ATOM 4549 N N . PHE B 1 90 ? 2.283 -17.422 -3.131 1 93.5 90 PHE B N 1
ATOM 4550 C CA . PHE B 1 90 ? 2.926 -16.109 -3.111 1 93.5 90 PHE B CA 1
ATOM 4551 C C . PHE B 1 90 ? 3.438 -15.781 -1.715 1 93.5 90 PHE B C 1
ATOM 4553 O O . PHE B 1 90 ? 4.277 -14.898 -1.55 1 93.5 90 PHE B O 1
ATOM 4560 N N . THR B 1 91 ? 3.004 -16.5 -0.708 1 94.81 91 THR B N 1
ATOM 4561 C CA . THR B 1 91 ? 3.414 -16.219 0.665 1 94.81 91 THR B CA 1
ATOM 4562 C C . THR B 1 91 ? 4.887 -16.562 0.868 1 94.81 91 THR B C 1
ATOM 4564 O O . THR B 1 91 ? 5.527 -16.047 1.788 1 94.81 91 THR B O 1
ATOM 4567 N N . LEU B 1 92 ? 5.391 -17.391 0.03 1 96.44 92 LEU B N 1
ATOM 4568 C CA . LEU B 1 92 ? 6.793 -17.766 0.19 1 96.44 92 LEU B CA 1
ATOM 4569 C C . LEU B 1 92 ? 7.672 -16.984 -0.783 1 96.44 92 LEU B C 1
ATOM 4571 O O . LEU B 1 92 ? 8.898 -17.047 -0.705 1 96.44 92 LEU B O 1
ATOM 4575 N N . LEU B 1 93 ? 7.035 -16.281 -1.629 1 94.31 93 LEU B N 1
ATOM 4576 C CA . LEU B 1 93 ? 7.785 -15.562 -2.648 1 94.31 93 LEU B CA 1
ATOM 4577 C C . LEU B 1 93 ? 8.586 -14.422 -2.029 1 94.31 93 LEU B C 1
ATOM 4579 O O . LEU B 1 93 ? 9.781 -14.289 -2.277 1 94.31 93 LEU B O 1
ATOM 4583 N N . ALA B 1 94 ? 7.922 -13.688 -1.191 1 90.25 94 ALA B N 1
ATOM 4584 C CA . ALA B 1 94 ? 8.562 -12.508 -0.614 1 90.25 94 ALA B CA 1
ATOM 4585 C C . ALA B 1 94 ? 9.75 -12.906 0.26 1 90.25 94 ALA B C 1
ATOM 4587 O O . ALA B 1 94 ? 10.852 -12.375 0.095 1 90.25 94 ALA B O 1
ATOM 4588 N N . PRO B 1 95 ? 9.602 -13.82 1.141 1 93.12 95 PRO B N 1
ATOM 4589 C CA . PRO B 1 95 ? 10.773 -14.211 1.939 1 93.12 95 PRO B CA 1
ATOM 4590 C C . PRO B 1 95 ? 11.883 -14.828 1.097 1 93.12 95 PRO B C 1
ATOM 4592 O O . PRO B 1 95 ? 13.062 -14.648 1.404 1 93.12 95 PRO B O 1
ATOM 4595 N N . SER B 1 96 ? 11.508 -15.523 0.06 1 95.56 96 SER B N 1
ATOM 4596 C CA . SER B 1 96 ? 12.516 -16.094 -0.834 1 95.56 96 SER B CA 1
ATOM 4597 C C . SER B 1 96 ? 13.312 -14.992 -1.534 1 95.56 96 SER B C 1
ATOM 4599 O O . SER B 1 96 ? 14.539 -15.055 -1.604 1 95.56 96 SER B O 1
ATOM 4601 N N . MET B 1 97 ? 12.594 -14.031 -1.99 1 93 97 MET B N 1
ATOM 4602 C CA . MET B 1 97 ? 13.258 -12.922 -2.664 1 93 97 MET B CA 1
ATOM 4603 C C . MET B 1 97 ? 14.109 -12.125 -1.686 1 93 97 MET B C 1
ATOM 4605 O O . MET B 1 97 ? 15.18 -11.633 -2.045 1 93 97 MET B O 1
ATOM 4609 N N . ALA B 1 98 ? 13.602 -11.992 -0.483 1 91.5 98 ALA B N 1
ATOM 4610 C CA . ALA B 1 98 ? 14.367 -11.297 0.548 1 91.5 98 ALA B CA 1
ATOM 4611 C C . ALA B 1 98 ? 15.688 -12.023 0.82 1 91.5 98 ALA B C 1
ATOM 4613 O O . ALA B 1 98 ? 16.734 -11.383 0.939 1 91.5 98 ALA B O 1
ATOM 4614 N N . MET B 1 99 ? 15.656 -13.281 0.908 1 93 99 MET B N 1
ATOM 4615 C CA . MET B 1 99 ? 16.859 -14.078 1.127 1 93 99 MET B CA 1
ATOM 4616 C C . MET B 1 99 ? 17.844 -13.914 -0.026 1 93 99 MET B C 1
ATOM 4618 O O . MET B 1 99 ? 19.031 -13.695 0.197 1 93 99 MET B O 1
ATOM 4622 N N . LEU B 1 100 ? 17.312 -13.914 -1.201 1 93.5 100 LEU B N 1
ATOM 4623 C CA . LEU B 1 100 ? 18.156 -13.883 -2.395 1 93.5 100 LEU B CA 1
ATOM 4624 C C . LEU B 1 100 ? 18.656 -12.477 -2.672 1 93.5 100 LEU B C 1
ATOM 4626 O O . LEU B 1 100 ? 19.547 -12.273 -3.514 1 93.5 100 LEU B O 1
ATOM 4630 N N . SER B 1 101 ? 18.156 -11.508 -1.939 1 87.88 101 SER B N 1
ATOM 4631 C CA . SER B 1 101 ? 18.594 -10.125 -2.109 1 87.88 101 SER B CA 1
ATOM 4632 C C . SER B 1 101 ? 19.75 -9.797 -1.182 1 87.88 101 SER B C 1
ATOM 4634 O O . SER B 1 101 ? 20.344 -8.719 -1.273 1 87.88 101 SER B O 1
ATOM 4636 N N . MET B 1 102 ? 20.109 -10.711 -0.355 1 88 102 MET B N 1
ATOM 4637 C CA . MET B 1 102 ? 21.234 -10.508 0.546 1 88 102 MET B CA 1
ATOM 4638 C C . MET B 1 102 ? 22.547 -10.43 -0.231 1 88 102 MET B C 1
ATOM 4640 O O . MET B 1 102 ? 22.672 -11.023 -1.303 1 88 102 MET B O 1
ATOM 4644 N N . PRO B 1 103 ? 23.531 -9.719 0.324 1 85.06 103 PRO B N 1
ATOM 4645 C CA . PRO B 1 103 ? 24.797 -9.5 -0.377 1 85.06 103 PRO B CA 1
ATOM 4646 C C . PRO B 1 103 ? 25.484 -10.805 -0.797 1 85.06 103 PRO B C 1
ATOM 4648 O O . PRO B 1 103 ? 26.078 -10.875 -1.871 1 85.06 103 PRO B O 1
ATOM 4651 N N . GLU B 1 104 ? 25.328 -11.82 -0.004 1 86.81 104 GLU B N 1
ATOM 4652 C CA . GLU B 1 104 ? 25.984 -13.078 -0.312 1 86.81 104 GLU B CA 1
ATOM 4653 C C . GLU B 1 104 ? 25.328 -13.766 -1.511 1 86.81 104 GLU B C 1
ATOM 4655 O O . GLU B 1 104 ? 25.953 -14.609 -2.162 1 86.81 104 GLU B O 1
ATOM 4660 N N . TRP B 1 105 ? 24.125 -13.422 -1.848 1 91.62 105 TRP B N 1
ATOM 4661 C CA . TRP B 1 105 ? 23.391 -14.094 -2.916 1 91.62 105 TRP B CA 1
ATOM 4662 C C . TRP B 1 105 ? 23.188 -13.164 -4.109 1 91.62 105 TRP B C 1
ATOM 4664 O O . TRP B 1 105 ? 22.453 -13.484 -5.039 1 91.62 105 TRP B O 1
ATOM 4674 N N . ARG B 1 106 ? 23.891 -12.023 -4.16 1 88.25 106 ARG B N 1
ATOM 4675 C CA . ARG B 1 106 ? 23.781 -11.094 -5.277 1 88.25 106 ARG B CA 1
ATOM 4676 C C . ARG B 1 106 ? 24.219 -11.742 -6.582 1 88.25 106 ARG B C 1
ATOM 4678 O O . ARG B 1 106 ? 25.266 -12.391 -6.633 1 88.25 106 ARG B O 1
ATOM 4685 N N . CYS B 1 107 ? 23.359 -11.609 -7.621 1 94.69 107 CYS B N 1
ATOM 4686 C CA . CYS B 1 107 ? 23.703 -12.18 -8.922 1 94.69 107 CYS B CA 1
ATOM 4687 C C . CYS B 1 107 ? 24.922 -11.477 -9.516 1 94.69 107 CYS B C 1
ATOM 4689 O O . CYS B 1 107 ? 25.016 -10.25 -9.492 1 94.69 107 CYS B O 1
ATOM 4691 N N . PRO B 1 108 ? 25.906 -12.258 -10.039 1 95 108 PRO B N 1
ATOM 4692 C CA . PRO B 1 108 ? 27 -11.625 -10.758 1 95 108 PRO B CA 1
ATOM 4693 C C . PRO B 1 108 ? 26.531 -10.758 -11.922 1 95 108 PRO B C 1
ATOM 4695 O O . PRO B 1 108 ? 25.562 -11.117 -12.617 1 95 108 PRO B O 1
ATOM 4698 N N . ALA B 1 109 ? 27.266 -9.68 -12.164 1 92.75 109 ALA B N 1
ATOM 4699 C CA . ALA B 1 109 ? 26.859 -8.68 -13.148 1 92.75 109 ALA B CA 1
ATOM 4700 C C . ALA B 1 109 ? 26.719 -9.305 -14.539 1 92.75 109 ALA B C 1
ATOM 4702 O O . ALA B 1 109 ? 25.844 -8.922 -15.312 1 92.75 109 ALA B O 1
ATOM 4703 N N . TRP B 1 110 ? 27.594 -10.258 -14.781 1 92.69 110 TRP B N 1
ATOM 4704 C CA . TRP B 1 110 ? 27.609 -10.852 -16.109 1 92.69 110 TRP B CA 1
ATOM 4705 C C . TRP B 1 110 ? 26.328 -11.641 -16.375 1 92.69 110 TRP B C 1
ATOM 4707 O O . TRP B 1 110 ? 25.938 -11.844 -17.516 1 92.69 110 TRP B O 1
ATOM 4717 N N . THR B 1 111 ? 25.578 -12.086 -15.352 1 92.5 111 THR B N 1
ATOM 4718 C CA . THR B 1 111 ? 24.344 -12.844 -15.516 1 92.5 111 THR B CA 1
ATOM 4719 C C . THR B 1 111 ? 23.219 -11.938 -15.984 1 92.5 111 THR B C 1
ATOM 4721 O O . THR B 1 111 ? 22.172 -12.414 -16.438 1 92.5 111 THR B O 1
ATOM 4724 N N . GLN B 1 112 ? 23.406 -10.594 -15.867 1 86.44 112 GLN B N 1
ATOM 4725 C CA . GLN B 1 112 ? 22.375 -9.633 -16.219 1 86.44 112 GLN B CA 1
ATOM 4726 C C . GLN B 1 112 ? 22.484 -9.195 -17.672 1 86.44 112 GLN B C 1
ATOM 4728 O O . GLN B 1 112 ? 21.609 -8.5 -18.188 1 86.44 112 GLN B O 1
ATOM 4733 N N . ASN B 1 113 ? 23.609 -9.633 -18.312 1 85.94 113 ASN B N 1
ATOM 4734 C CA . ASN B 1 113 ? 23.844 -9.336 -19.719 1 85.94 113 ASN B CA 1
ATOM 4735 C C . ASN B 1 113 ? 23.609 -10.562 -20.594 1 85.94 113 ASN B C 1
ATOM 4737 O O . ASN B 1 113 ? 24.406 -11.508 -20.578 1 85.94 113 ASN B O 1
ATOM 4741 N N . SER B 1 114 ? 22.609 -10.5 -21.391 1 83.25 114 SER B N 1
ATOM 4742 C CA . SER B 1 114 ? 22.203 -11.641 -22.203 1 83.25 114 SER B CA 1
ATOM 4743 C C . SER B 1 114 ? 23.328 -12.117 -23.109 1 83.25 114 SER B C 1
ATOM 4745 O O . SER B 1 114 ? 23.438 -13.312 -23.391 1 83.25 114 SER B O 1
ATOM 4747 N N . SER B 1 115 ? 24.172 -11.219 -23.5 1 85.12 115 SER B N 1
ATOM 4748 C CA . SER B 1 115 ? 25.25 -11.555 -24.422 1 85.12 115 SER B CA 1
ATOM 4749 C C . SER B 1 115 ? 26.359 -12.32 -23.703 1 85.12 115 SER B C 1
ATOM 4751 O O . SER B 1 115 ? 27.141 -13.016 -24.359 1 85.12 115 SER B O 1
ATOM 4753 N N . LEU B 1 116 ? 26.328 -12.227 -22.406 1 90.19 116 LEU B N 1
ATOM 4754 C CA . LEU B 1 116 ? 27.422 -12.836 -21.656 1 90.19 116 LEU B CA 1
ATOM 4755 C C . LEU B 1 116 ? 26.984 -14.156 -21.031 1 90.19 116 LEU B C 1
ATOM 4757 O O . LEU B 1 116 ? 27.812 -14.93 -20.547 1 90.19 116 LEU B O 1
ATOM 4761 N N . VAL B 1 117 ? 25.766 -14.492 -21.094 1 90.44 117 VAL B N 1
ATOM 4762 C CA . VAL B 1 117 ? 25.234 -15.672 -20.422 1 90.44 117 VAL B CA 1
ATOM 4763 C C . VAL B 1 117 ? 25.375 -16.891 -21.328 1 90.44 117 VAL B C 1
ATOM 4765 O O . VAL B 1 117 ? 24.922 -16.875 -22.484 1 90.44 117 VAL B O 1
ATOM 4768 N N . ASN B 1 118 ? 26.156 -17.859 -20.797 1 92.06 118 ASN B N 1
ATOM 4769 C CA . ASN B 1 118 ? 26.188 -19.203 -21.359 1 92.06 118 ASN B CA 1
ATOM 4770 C C . ASN B 1 118 ? 25.5 -20.219 -20.453 1 92.06 118 ASN B C 1
ATOM 4772 O O . ASN B 1 118 ? 26.094 -20.688 -19.484 1 92.06 118 ASN B O 1
ATOM 4776 N N . ALA B 1 119 ? 24.344 -20.703 -20.859 1 91 119 ALA B N 1
ATOM 4777 C CA . ALA B 1 119 ? 23.453 -21.484 -20 1 91 119 ALA B CA 1
ATOM 4778 C C . ALA B 1 119 ? 24.016 -22.891 -19.766 1 91 119 ALA B C 1
ATOM 4780 O O . ALA B 1 119 ? 23.594 -23.594 -18.844 1 91 119 ALA B O 1
ATOM 4781 N N . THR B 1 120 ? 24.984 -23.25 -20.562 1 91.5 120 THR B N 1
ATOM 4782 C CA . THR B 1 120 ? 25.531 -24.594 -20.438 1 91.5 120 THR B CA 1
ATOM 4783 C C . THR B 1 120 ? 26.844 -24.562 -19.656 1 91.5 120 THR B C 1
ATOM 4785 O O . THR B 1 120 ? 27.406 -25.625 -19.328 1 91.5 120 THR B O 1
ATOM 4788 N N . SER B 1 121 ? 27.266 -23.359 -19.375 1 95.19 121 SER B N 1
ATOM 4789 C CA . SER B 1 121 ? 28.516 -23.25 -18.625 1 95.19 121 SER B CA 1
ATOM 4790 C C . SER B 1 121 ? 28.344 -23.734 -17.188 1 95.19 121 SER B C 1
ATOM 4792 O O . SER B 1 121 ? 27.344 -23.438 -16.531 1 95.19 121 SER B O 1
ATOM 4794 N N . PRO B 1 122 ? 29.328 -24.516 -16.734 1 96.19 122 PRO B N 1
ATOM 4795 C CA . PRO B 1 122 ? 29.266 -25 -15.359 1 96.19 122 PRO B CA 1
ATOM 4796 C C . PRO B 1 122 ? 29.234 -23.859 -14.344 1 96.19 122 PRO B C 1
ATOM 4798 O O . PRO B 1 122 ? 28.594 -23.984 -13.289 1 96.19 122 PRO B O 1
ATOM 4801 N N . GLU B 1 123 ? 29.891 -22.844 -14.68 1 95.88 123 GLU B N 1
ATOM 4802 C CA . GLU B 1 123 ? 29.891 -21.703 -13.781 1 95.88 123 GLU B CA 1
ATOM 4803 C C . GLU B 1 123 ? 28.5 -21.109 -13.648 1 95.88 123 GLU B C 1
ATOM 4805 O O . GLU B 1 123 ? 28.031 -20.828 -12.531 1 95.88 123 GLU B O 1
ATOM 4810 N N . TYR B 1 124 ? 27.844 -20.922 -14.727 1 96.69 124 TYR B N 1
ATOM 4811 C CA . TYR B 1 124 ? 26.484 -20.375 -14.719 1 96.69 124 TYR B CA 1
ATOM 4812 C C . TYR B 1 124 ? 25.531 -21.328 -14 1 96.69 124 TYR B C 1
ATOM 4814 O O . TYR B 1 124 ? 24.703 -20.875 -13.203 1 96.69 124 TYR B O 1
ATOM 4822 N N . ILE B 1 125 ? 25.672 -22.578 -14.227 1 97.12 125 ILE B N 1
ATOM 4823 C CA . ILE B 1 125 ? 24.812 -23.594 -13.625 1 97.12 125 ILE B CA 1
ATOM 4824 C C . ILE B 1 125 ? 24.984 -23.578 -12.102 1 97.12 125 ILE B C 1
ATOM 4826 O O . ILE B 1 125 ? 24 -23.656 -11.367 1 97.12 125 ILE B O 1
ATOM 4830 N N . GLU B 1 126 ? 26.172 -23.391 -11.68 1 97 126 GLU B N 1
ATOM 4831 C CA . GLU B 1 126 ? 26.422 -23.375 -10.242 1 97 126 GLU B CA 1
ATOM 4832 C C . GLU B 1 126 ? 25.844 -22.109 -9.609 1 97 126 GLU B C 1
ATOM 4834 O O . GLU B 1 126 ? 25.391 -22.141 -8.461 1 97 126 GLU B O 1
ATOM 4839 N N . VAL B 1 127 ? 25.797 -21.031 -10.344 1 96.88 127 VAL B N 1
ATOM 4840 C CA . VAL B 1 127 ? 25.281 -19.781 -9.82 1 96.88 127 VAL B CA 1
ATOM 4841 C C . VAL B 1 127 ? 23.812 -19.938 -9.445 1 96.88 127 VAL B C 1
ATOM 4843 O O . VAL B 1 127 ? 23.422 -19.641 -8.32 1 96.88 127 VAL B O 1
ATOM 4846 N N . TRP B 1 128 ? 23.016 -20.453 -10.328 1 97.56 128 TRP B N 1
ATOM 4847 C CA . TRP B 1 128 ? 21.594 -20.5 -10.016 1 97.56 128 TRP B CA 1
ATOM 4848 C C . TRP B 1 128 ? 21.25 -21.734 -9.18 1 97.56 128 TRP B C 1
ATOM 4850 O O . TRP B 1 128 ? 20.359 -21.688 -8.336 1 97.56 128 TRP B O 1
ATOM 4860 N N . GLN B 1 129 ? 21.984 -22.828 -9.32 1 98.06 129 GLN B N 1
ATOM 4861 C CA . GLN B 1 129 ? 21.641 -24.031 -8.578 1 98.06 129 GLN B CA 1
ATOM 4862 C C . GLN B 1 129 ? 22.016 -23.891 -7.105 1 98.06 129 GLN B C 1
ATOM 4864 O O . GLN B 1 129 ? 21.328 -24.438 -6.238 1 98.06 129 GLN B O 1
ATOM 4869 N N . SER B 1 130 ? 23.109 -23.219 -6.809 1 97.62 130 SER B N 1
ATOM 4870 C CA . SER B 1 130 ? 23.453 -23 -5.406 1 97.62 130 SER B CA 1
ATOM 4871 C C . SER B 1 130 ? 22.359 -22.188 -4.703 1 97.62 130 SER B C 1
ATOM 4873 O O . SER B 1 130 ? 22.031 -22.469 -3.549 1 97.62 130 SER B O 1
ATOM 4875 N N . ARG B 1 131 ? 21.797 -21.219 -5.359 1 97.44 131 ARG B N 1
ATOM 4876 C CA . ARG B 1 131 ? 20.703 -20.422 -4.836 1 97.44 131 ARG B CA 1
ATOM 4877 C C . ARG B 1 131 ? 19.438 -21.266 -4.664 1 97.44 131 ARG B C 1
ATOM 4879 O O . ARG B 1 131 ? 18.766 -21.172 -3.639 1 97.44 131 ARG B O 1
ATOM 4886 N N . MET B 1 132 ? 19.266 -22.109 -5.633 1 98.06 132 MET B N 1
ATOM 4887 C CA . MET B 1 132 ? 18.094 -23 -5.574 1 98.06 132 MET B CA 1
ATOM 4888 C C . MET B 1 132 ? 18.234 -23.984 -4.422 1 98.06 132 MET B C 1
ATOM 4890 O O . MET B 1 132 ? 17.266 -24.25 -3.707 1 98.06 132 MET B O 1
ATOM 4894 N N . ARG B 1 133 ? 19.375 -24.5 -4.258 1 98.44 133 ARG B N 1
ATOM 4895 C CA . ARG B 1 133 ? 19.625 -25.469 -3.189 1 98.44 133 ARG B CA 1
ATOM 4896 C C . ARG B 1 133 ? 19.391 -24.844 -1.819 1 98.44 133 ARG B C 1
ATOM 4898 O O . ARG B 1 133 ? 18.828 -25.469 -0.925 1 98.44 133 ARG B O 1
ATOM 4905 N N . ALA B 1 134 ? 19.781 -23.609 -1.672 1 96.88 134 ALA B N 1
ATOM 4906 C CA . ALA B 1 134 ? 19.562 -22.906 -0.414 1 96.88 134 ALA B CA 1
ATOM 4907 C C . ALA B 1 134 ? 18.078 -22.672 -0.169 1 96.88 134 ALA B C 1
ATOM 4909 O O . ALA B 1 134 ? 17.594 -22.812 0.96 1 96.88 134 ALA B O 1
ATOM 4910 N N . LEU B 1 135 ? 17.406 -22.328 -1.211 1 96.94 135 LEU B N 1
ATOM 4911 C CA . LEU B 1 135 ? 15.961 -22.125 -1.115 1 96.94 135 LEU B CA 1
ATOM 4912 C C . LEU B 1 135 ? 15.25 -23.438 -0.783 1 96.94 135 LEU B C 1
ATOM 4914 O O . LEU B 1 135 ? 14.375 -23.469 0.085 1 96.94 135 LEU B O 1
ATOM 4918 N N . GLN B 1 136 ? 15.664 -24.453 -1.475 1 97.88 136 GLN B N 1
ATOM 4919 C CA . GLN B 1 136 ? 15.086 -25.781 -1.268 1 97.88 136 GLN B CA 1
ATOM 4920 C C . GLN B 1 136 ? 15.227 -26.219 0.187 1 97.88 136 GLN B C 1
ATOM 4922 O O . GLN B 1 136 ? 14.258 -26.641 0.811 1 97.88 136 GLN B O 1
ATOM 4927 N N . GLY B 1 137 ? 16.391 -26.141 0.644 1 98 137 GLY B N 1
ATOM 4928 C CA . GLY B 1 137 ? 16.625 -26.547 2.018 1 98 137 GLY B CA 1
ATOM 4929 C C . GLY B 1 137 ? 15.867 -25.719 3.031 1 98 137 GLY B C 1
ATOM 4930 O O . GLY B 1 137 ? 15.336 -26.25 4.008 1 98 137 GLY B O 1
ATOM 4931 N N . SER B 1 138 ? 15.805 -24.438 2.799 1 97.75 138 SER B N 1
ATOM 4932 C CA . SER B 1 138 ? 15.078 -23.547 3.695 1 97.75 138 SER B CA 1
ATOM 4933 C C . SER B 1 138 ? 13.586 -23.859 3.697 1 97.75 138 SER B C 1
ATOM 4935 O O . SER B 1 138 ? 12.945 -23.844 4.75 1 97.75 138 SER B O 1
ATOM 4937 N N . ILE B 1 139 ? 13.055 -24.156 2.592 1 98.06 139 ILE B N 1
ATOM 4938 C CA . ILE B 1 139 ? 11.641 -24.5 2.469 1 98.06 139 ILE B CA 1
ATOM 4939 C C . ILE B 1 139 ? 11.367 -25.828 3.162 1 98.06 139 ILE B C 1
ATOM 4941 O O . ILE B 1 139 ? 10.391 -25.969 3.9 1 98.06 139 ILE B O 1
ATOM 4945 N N . MET B 1 140 ? 12.234 -26.766 2.955 1 98.31 140 MET B N 1
ATOM 4946 C CA . MET B 1 140 ? 12.047 -28.094 3.553 1 98.31 140 MET B CA 1
ATOM 4947 C C . MET B 1 140 ? 12.055 -28 5.074 1 98.31 140 MET B C 1
ATOM 4949 O O . MET B 1 140 ? 11.164 -28.531 5.734 1 98.31 140 MET B O 1
ATOM 4953 N N . VAL B 1 141 ? 13 -27.281 5.586 1 98 141 VAL B N 1
ATOM 4954 C CA . VAL B 1 141 ? 13.102 -27.156 7.039 1 98 141 VAL B CA 1
ATOM 4955 C C . VAL B 1 141 ? 11.938 -26.312 7.566 1 98 141 VAL B C 1
ATOM 4957 O O . VAL B 1 141 ? 11.32 -26.672 8.57 1 98 141 VAL B O 1
ATOM 4960 N N . GLY B 1 142 ? 11.688 -25.234 6.898 1 96.81 142 GLY B N 1
ATOM 4961 C CA . GLY B 1 142 ? 10.57 -24.391 7.316 1 96.81 142 GLY B CA 1
ATOM 4962 C C . GLY B 1 142 ? 9.234 -25.125 7.273 1 96.81 142 GLY B C 1
ATOM 4963 O O . GLY B 1 142 ? 8.375 -24.891 8.125 1 96.81 142 GLY B O 1
ATOM 4964 N N . SER B 1 143 ? 9.055 -26.016 6.332 1 97.5 143 SER B N 1
ATOM 4965 C CA . SER B 1 143 ? 7.793 -26.719 6.145 1 97.5 143 SER B CA 1
ATOM 4966 C C . SER B 1 143 ? 7.555 -27.734 7.266 1 97.5 143 SER B C 1
ATOM 4968 O O . SER B 1 143 ? 6.414 -28.109 7.539 1 97.5 143 SER B O 1
ATOM 4970 N N . LEU B 1 144 ? 8.609 -28.172 7.898 1 97.75 144 LEU B N 1
ATOM 4971 C CA . LEU B 1 144 ? 8.469 -29.094 9.023 1 97.75 144 LEU B CA 1
ATOM 4972 C C . LEU B 1 144 ? 7.648 -28.469 10.141 1 97.75 144 LEU B C 1
ATOM 4974 O O . LEU B 1 144 ? 6.91 -29.156 10.844 1 97.75 144 LEU B O 1
ATOM 4978 N N . PHE B 1 145 ? 7.812 -27.203 10.258 1 96.31 145 PHE B N 1
ATOM 4979 C CA . PHE B 1 145 ? 6.992 -26.5 11.242 1 96.31 145 PHE B CA 1
ATOM 4980 C C . PHE B 1 145 ? 5.512 -26.641 10.906 1 96.31 145 PHE B C 1
ATOM 4982 O O . PHE B 1 145 ? 4.691 -26.891 11.789 1 96.31 145 PHE B O 1
ATOM 4989 N N . GLN B 1 146 ? 5.172 -26.438 9.695 1 96.69 146 GLN B N 1
ATOM 4990 C CA . GLN B 1 146 ? 3.787 -26.578 9.258 1 96.69 146 GLN B CA 1
ATOM 4991 C C . GLN B 1 146 ? 3.281 -28 9.445 1 96.69 146 GLN B C 1
ATOM 4993 O O . GLN B 1 146 ? 2.127 -28.203 9.82 1 96.69 146 GLN B O 1
ATOM 4998 N N . VAL B 1 147 ? 4.125 -28.953 9.164 1 97.75 147 VAL B N 1
ATOM 4999 C CA . VAL B 1 147 ? 3.781 -30.359 9.375 1 97.75 147 VAL B CA 1
ATOM 5000 C C . VAL B 1 147 ? 3.492 -30.609 10.852 1 97.75 147 VAL B C 1
ATOM 5002 O O . VAL B 1 147 ? 2.482 -31.234 11.195 1 97.75 147 VAL B O 1
ATOM 5005 N N . LEU B 1 148 ? 4.297 -30.062 11.664 1 97 148 LEU B N 1
ATOM 5006 C CA . LEU B 1 148 ? 4.152 -30.25 13.109 1 97 148 LEU B CA 1
ATOM 5007 C C . LEU B 1 148 ? 2.889 -29.562 13.617 1 97 148 LEU B C 1
ATOM 5009 O O . LEU B 1 148 ? 2.129 -30.156 14.391 1 97 148 LEU B O 1
ATOM 5013 N N . VAL B 1 149 ? 2.695 -28.359 13.195 1 95.12 149 VAL B N 1
ATOM 5014 C CA . VAL B 1 149 ? 1.525 -27.609 13.633 1 95.12 149 VAL B CA 1
ATOM 5015 C C . VAL B 1 149 ? 0.253 -28.328 13.172 1 95.12 149 VAL B C 1
ATOM 5017 O O . VAL B 1 149 ? -0.703 -28.453 13.938 1 95.12 149 VAL B O 1
ATOM 5020 N N . GLY B 1 150 ? 0.286 -28.766 11.93 1 95.75 150 GLY B N 1
ATOM 5021 C CA . GLY B 1 150 ? -0.876 -29.438 11.367 1 95.75 150 GLY B CA 1
ATOM 5022 C C . GLY B 1 150 ? -1.216 -30.734 12.07 1 95.75 150 GLY B C 1
ATOM 5023 O O . GLY B 1 150 ? -2.324 -30.906 12.594 1 95.75 150 GLY B O 1
ATOM 5024 N N . PHE B 1 151 ? -0.305 -31.594 12.25 1 96.06 151 PHE B N 1
ATOM 5025 C CA . PHE B 1 151 ? -0.587 -32.938 12.742 1 96.06 151 PHE B CA 1
ATOM 5026 C C . PHE B 1 151 ? -0.643 -32.969 14.266 1 96.06 151 PHE B C 1
ATOM 5028 O O . PHE B 1 151 ? -1.21 -33.875 14.852 1 96.06 151 PHE B O 1
ATOM 5035 N N . SER B 1 152 ? -0.126 -31.906 14.945 1 94.88 152 SER B N 1
ATOM 5036 C CA . SER B 1 152 ? -0.226 -31.828 16.406 1 94.88 152 SER B CA 1
ATOM 5037 C C . SER B 1 152 ? -1.562 -31.234 16.828 1 94.88 152 SER B C 1
ATOM 5039 O O . SER B 1 152 ? -1.938 -31.312 18 1 94.88 152 SER B O 1
ATOM 5041 N N . GLY B 1 153 ? -2.223 -30.594 15.969 1 91.12 153 GLY B N 1
ATOM 5042 C CA . GLY B 1 153 ? -3.49 -29.969 16.312 1 91.12 153 GLY B CA 1
ATOM 5043 C C . GLY B 1 153 ? -3.328 -28.594 16.938 1 91.12 153 GLY B C 1
ATOM 5044 O O . GLY B 1 153 ? -4.254 -28.078 17.562 1 91.12 153 GLY B O 1
ATOM 5045 N N . LEU B 1 154 ? -2.217 -27.984 16.766 1 89.88 154 LEU B N 1
ATOM 5046 C CA . LEU B 1 154 ? -1.922 -26.688 17.375 1 89.88 154 LEU B CA 1
ATOM 5047 C C . LEU B 1 154 ? -2.57 -25.547 16.609 1 89.88 154 LEU B C 1
ATOM 5049 O O . LEU B 1 154 ? -2.553 -24.406 17.047 1 89.88 154 LEU B O 1
ATOM 5053 N N . ILE B 1 155 ? -3.105 -25.844 15.453 1 86.62 155 ILE B N 1
ATOM 5054 C CA . ILE B 1 155 ? -3.689 -24.812 14.617 1 86.62 155 ILE B CA 1
ATOM 5055 C C . ILE B 1 155 ? -4.801 -24.094 15.383 1 86.62 155 ILE B C 1
ATOM 5057 O O . ILE B 1 155 ? -4.977 -22.875 15.25 1 86.62 155 ILE B O 1
ATOM 5061 N N . GLY B 1 156 ? -5.582 -24.859 16.156 1 81.06 156 GLY B N 1
ATOM 5062 C CA . GLY B 1 156 ? -6.645 -24.266 16.953 1 81.06 156 GLY B CA 1
ATOM 5063 C C . GLY B 1 156 ? -6.141 -23.219 17.938 1 81.06 156 GLY B C 1
ATOM 5064 O O . GLY B 1 156 ? -6.77 -22.172 18.125 1 81.06 156 GLY B O 1
ATOM 5065 N N . LEU B 1 157 ? -5.039 -23.516 18.531 1 81.44 157 LEU B N 1
ATOM 5066 C CA . LEU B 1 157 ? -4.434 -22.578 19.469 1 81.44 157 LEU B CA 1
ATOM 5067 C C . LEU B 1 157 ? -4.004 -21.312 18.766 1 81.44 157 LEU B C 1
ATOM 5069 O O . LEU B 1 157 ? -4.207 -20.203 19.281 1 81.44 157 LEU B O 1
ATOM 5073 N N . PHE B 1 158 ? -3.498 -21.453 17.578 1 81.69 158 PHE B N 1
ATOM 5074 C CA . PHE B 1 158 ? -3.053 -20.312 16.797 1 81.69 158 PHE B CA 1
ATOM 5075 C C . PHE B 1 158 ? -4.238 -19.469 16.344 1 81.69 158 PHE B C 1
ATOM 5077 O O . PHE B 1 158 ? -4.195 -18.234 16.406 1 81.69 158 PHE B O 1
ATOM 5084 N N . MET B 1 159 ? -5.211 -20.172 15.969 1 81.06 159 MET B N 1
ATOM 5085 C CA . MET B 1 159 ? -6.363 -19.484 15.383 1 81.06 159 MET B CA 1
ATOM 5086 C C . MET B 1 159 ? -7.121 -18.703 16.453 1 81.06 159 MET B C 1
ATOM 5088 O O . MET B 1 159 ? -7.855 -17.766 16.125 1 81.06 159 MET B O 1
ATOM 5092 N N . ARG B 1 160 ? -6.914 -19.078 17.719 1 83.56 160 ARG B N 1
ATOM 5093 C CA . ARG B 1 160 ? -7.547 -18.344 18.812 1 83.56 160 ARG B CA 1
ATOM 5094 C C . ARG B 1 160 ? -7 -16.922 18.906 1 83.56 160 ARG B C 1
ATOM 5096 O O . ARG B 1 160 ? -7.711 -16 19.328 1 83.56 160 ARG B O 1
ATOM 5103 N N . PHE B 1 161 ? -5.812 -16.734 18.406 1 87.56 161 PHE B N 1
ATOM 5104 C CA . PHE B 1 161 ? -5.168 -15.445 18.578 1 87.56 161 PHE B CA 1
ATOM 5105 C C . PHE B 1 161 ? -5.109 -14.688 17.266 1 87.56 161 PHE B C 1
ATOM 5107 O O . PHE B 1 161 ? -4.672 -13.531 17.219 1 87.56 161 PHE B O 1
ATOM 5114 N N . ILE B 1 162 ? -5.504 -15.32 16.25 1 88.19 162 ILE B N 1
ATOM 5115 C CA . ILE B 1 162 ? -5.418 -14.688 14.93 1 88.19 162 ILE B CA 1
ATOM 5116 C C . ILE B 1 162 ? -6.801 -14.219 14.492 1 88.19 162 ILE B C 1
ATOM 5118 O O . ILE B 1 162 ? -7.668 -15.039 14.156 1 88.19 162 ILE B O 1
ATOM 5122 N N . GLY B 1 163 ? -7.102 -12.945 14.578 1 89.06 163 GLY B N 1
ATOM 5123 C CA . GLY B 1 163 ? -8.359 -12.352 14.156 1 89.06 163 GLY B CA 1
ATOM 5124 C C . GLY B 1 163 ? -8.258 -11.625 12.828 1 89.06 163 GLY B C 1
ATOM 5125 O O . GLY B 1 163 ? -7.215 -11.664 12.172 1 89.06 163 GLY B O 1
ATOM 5126 N N . PRO B 1 164 ? -9.32 -11.055 12.414 1 92.69 164 PRO B N 1
ATOM 5127 C CA . PRO B 1 164 ? -9.352 -10.344 11.133 1 92.69 164 PRO B CA 1
ATOM 5128 C C . PRO B 1 164 ? -8.297 -9.242 11.047 1 92.69 164 PRO B C 1
ATOM 5130 O O . PRO B 1 164 ? -7.785 -8.969 9.961 1 92.69 164 PRO B O 1
ATOM 5133 N N . LEU B 1 165 ? -7.934 -8.656 12.195 1 96.25 165 LEU B N 1
ATOM 5134 C CA . LEU B 1 165 ? -6.984 -7.555 12.211 1 96.25 165 LEU B CA 1
ATOM 5135 C C . LEU B 1 165 ? -5.559 -8.062 12.023 1 96.25 165 LEU B C 1
ATOM 5137 O O . LEU B 1 165 ? -4.645 -7.273 11.758 1 96.25 165 LEU B O 1
ATOM 5141 N N . THR B 1 166 ? -5.355 -9.359 12.156 1 94.88 166 THR B N 1
ATOM 5142 C CA . THR B 1 166 ? -4.086 -9.992 11.82 1 94.88 166 THR B CA 1
ATOM 5143 C C . THR B 1 166 ? -4.102 -10.508 10.383 1 94.88 166 THR B C 1
ATOM 5145 O O . THR B 1 166 ? -3.135 -10.328 9.641 1 94.88 166 THR B O 1
ATOM 5148 N N . ILE B 1 167 ? -5.176 -11.117 9.961 1 92.81 167 ILE B N 1
ATOM 5149 C CA . ILE B 1 167 ? -5.305 -11.773 8.664 1 92.81 167 ILE B CA 1
ATOM 5150 C C . ILE B 1 167 ? -5.27 -10.719 7.551 1 92.81 167 ILE B C 1
ATOM 5152 O O . ILE B 1 167 ? -4.551 -10.883 6.562 1 92.81 167 ILE B O 1
ATOM 5156 N N . ALA B 1 168 ? -6.027 -9.648 7.719 1 96.31 168 ALA B N 1
ATOM 5157 C CA . ALA B 1 168 ? -6.215 -8.648 6.668 1 96.31 168 ALA B CA 1
ATOM 5158 C C . ALA B 1 168 ? -4.883 -8.039 6.246 1 96.31 168 ALA B C 1
ATOM 5160 O O . ALA B 1 168 ? -4.52 -8.078 5.07 1 96.31 168 ALA B O 1
ATOM 5161 N N . PRO B 1 169 ? -4.09 -7.512 7.227 1 97.5 169 PRO B N 1
ATOM 5162 C CA . PRO B 1 169 ? -2.811 -6.953 6.777 1 97.5 169 PRO B CA 1
ATOM 5163 C C . PRO B 1 169 ? -1.854 -8.023 6.25 1 97.5 169 PRO B C 1
ATOM 5165 O O . PRO B 1 169 ? -1.112 -7.773 5.297 1 97.5 169 PRO B O 1
ATOM 5168 N N . THR B 1 170 ? -1.848 -9.211 6.809 1 95.19 170 THR B N 1
ATOM 5169 C CA . THR B 1 170 ? -0.945 -10.273 6.383 1 95.19 170 THR B CA 1
ATOM 5170 C C . THR B 1 170 ? -1.191 -10.641 4.922 1 95.19 170 THR B C 1
ATOM 5172 O O . THR B 1 170 ? -0.271 -10.602 4.102 1 95.19 170 THR B O 1
ATOM 5175 N N . ILE B 1 171 ? -2.396 -10.914 4.562 1 93.12 171 ILE B N 1
ATOM 5176 C CA . ILE B 1 171 ? -2.729 -11.375 3.219 1 93.12 171 ILE B CA 1
ATOM 5177 C C . ILE B 1 171 ? -2.652 -10.211 2.238 1 93.12 171 ILE B C 1
ATOM 5179 O O . ILE B 1 171 ? -2.143 -10.359 1.125 1 93.12 171 ILE B O 1
ATOM 5183 N N . SER B 1 172 ? -3.148 -9.023 2.625 1 97.25 172 SER B N 1
ATOM 5184 C CA . SER B 1 172 ? -3.121 -7.863 1.742 1 97.25 172 SER B CA 1
ATOM 5185 C C . SER B 1 172 ? -1.696 -7.527 1.314 1 97.25 172 SER B C 1
ATOM 5187 O O . SER B 1 172 ? -1.457 -7.176 0.157 1 97.25 172 SER B O 1
ATOM 5189 N N . LEU B 1 173 ? -0.775 -7.668 2.248 1 97.5 173 LEU B N 1
ATOM 5190 C CA . LEU B 1 173 ? 0.599 -7.25 1.99 1 97.5 173 LEU B CA 1
ATOM 5191 C C . LEU B 1 173 ? 1.345 -8.305 1.18 1 97.5 173 LEU B C 1
ATOM 5193 O O . LEU B 1 173 ? 2.443 -8.047 0.683 1 97.5 173 LEU B O 1
ATOM 5197 N N . ILE B 1 174 ? 0.751 -9.469 1.002 1 93.56 174 ILE B N 1
ATOM 5198 C CA . ILE B 1 174 ? 1.305 -10.422 0.044 1 93.56 174 ILE B CA 1
ATOM 5199 C C . ILE B 1 174 ? 1.249 -9.828 -1.362 1 93.56 174 ILE B C 1
ATOM 5201 O O . ILE B 1 174 ? 2.258 -9.805 -2.072 1 93.56 174 ILE B O 1
ATOM 5205 N N . GLY B 1 175 ? 0.074 -9.328 -1.692 1 94.12 175 GLY B N 1
ATOM 5206 C CA . GLY B 1 175 ? -0.097 -8.734 -3.01 1 94.12 175 GLY B CA 1
ATOM 5207 C C . GLY B 1 175 ? 0.545 -7.363 -3.137 1 94.12 175 GLY B C 1
ATOM 5208 O O . GLY B 1 175 ? 1.3 -7.109 -4.078 1 94.12 175 GLY B O 1
ATOM 5209 N N . LEU B 1 176 ? 0.358 -6.469 -2.158 1 96.75 176 LEU B N 1
ATOM 5210 C CA . LEU B 1 176 ? 0.772 -5.074 -2.24 1 96.75 176 LEU B CA 1
ATOM 5211 C C . LEU B 1 176 ? 2.293 -4.961 -2.293 1 96.75 176 LEU B C 1
ATOM 5213 O O . LEU B 1 176 ? 2.828 -4.027 -2.895 1 96.75 176 LEU B O 1
ATOM 5217 N N . SER B 1 177 ? 2.961 -5.887 -1.7 1 94.44 177 SER B N 1
ATOM 5218 C CA . SER B 1 177 ? 4.414 -5.797 -1.618 1 94.44 177 SER B CA 1
ATOM 5219 C C . SER B 1 177 ? 5.062 -6.086 -2.967 1 94.44 177 SER B C 1
ATOM 5221 O O . SER B 1 177 ? 6.262 -5.859 -3.146 1 94.44 177 SER B O 1
ATOM 5223 N N . LEU B 1 178 ? 4.293 -6.539 -3.922 1 94.06 178 LEU B N 1
ATOM 5224 C CA . LEU B 1 178 ? 4.844 -6.906 -5.223 1 94.06 178 LEU B CA 1
ATOM 5225 C C . LEU B 1 178 ? 4.645 -5.781 -6.23 1 94.06 178 LEU B C 1
ATOM 5227 O O . LEU B 1 178 ? 4.734 -6.004 -7.441 1 94.06 178 LEU B O 1
ATOM 5231 N N . TYR B 1 179 ? 4.34 -4.578 -5.734 1 96.69 179 TYR B N 1
ATOM 5232 C CA . TYR B 1 179 ? 4.047 -3.451 -6.613 1 96.69 179 TYR B CA 1
ATOM 5233 C C . TYR B 1 179 ? 5.262 -3.092 -7.461 1 96.69 179 TYR B C 1
ATOM 5235 O O . TYR B 1 179 ? 5.121 -2.686 -8.617 1 96.69 179 TYR B O 1
ATOM 5243 N N . ASP B 1 180 ? 6.465 -3.248 -6.922 1 94.56 180 ASP B N 1
ATOM 5244 C CA . ASP B 1 180 ? 7.672 -2.902 -7.664 1 94.56 180 ASP B CA 1
ATOM 5245 C C . ASP B 1 180 ? 7.938 -3.908 -8.781 1 94.56 180 ASP B C 1
ATOM 5247 O O . ASP B 1 180 ? 8.273 -3.523 -9.906 1 94.56 180 ASP B O 1
ATOM 5251 N N . SER B 1 181 ? 7.793 -5.219 -8.477 1 91.69 181 SER B N 1
ATOM 5252 C CA . SER B 1 181 ? 7.973 -6.273 -9.477 1 91.69 181 SER B CA 1
ATOM 5253 C C . SER B 1 181 ? 6.957 -6.145 -10.602 1 91.69 181 SER B C 1
ATOM 5255 O O . SER B 1 181 ? 7.305 -6.305 -11.773 1 91.69 181 SER B O 1
ATOM 5257 N N . ALA B 1 182 ? 5.734 -5.871 -10.234 1 96.31 182 ALA B N 1
ATOM 5258 C CA . ALA B 1 182 ? 4.691 -5.68 -11.234 1 96.31 182 ALA B CA 1
ATOM 5259 C C . ALA B 1 182 ? 5.008 -4.492 -12.141 1 96.31 182 ALA B C 1
ATOM 5261 O O . ALA B 1 182 ? 4.812 -4.559 -13.352 1 96.31 182 ALA B O 1
ATOM 5262 N N . GLY B 1 183 ? 5.512 -3.393 -11.57 1 97.38 183 GLY B N 1
ATOM 5263 C CA . GLY B 1 183 ? 5.867 -2.217 -12.352 1 97.38 183 GLY B CA 1
ATOM 5264 C C . GLY B 1 183 ? 7.016 -2.463 -13.312 1 97.38 183 GLY B C 1
ATOM 5265 O O . GLY B 1 183 ? 7 -1.981 -14.445 1 97.38 183 GLY B O 1
ATOM 5266 N N . ARG B 1 184 ? 8.023 -3.191 -12.922 1 93.94 184 ARG B N 1
ATOM 5267 C CA . ARG B 1 184 ? 9.164 -3.51 -13.773 1 93.94 184 ARG B CA 1
ATOM 5268 C C . ARG B 1 184 ? 8.734 -4.324 -14.984 1 93.94 184 ARG B C 1
ATOM 5270 O O . ARG B 1 184 ? 9.188 -4.07 -16.109 1 93.94 184 ARG B O 1
ATOM 5277 N N . SER B 1 185 ? 7.848 -5.305 -14.734 1 95 185 SER B N 1
ATOM 5278 C CA . SER B 1 185 ? 7.352 -6.133 -15.828 1 95 185 SER B CA 1
ATOM 5279 C C . SER B 1 185 ? 6.434 -5.336 -16.75 1 95 185 SER B C 1
ATOM 5281 O O . SER B 1 185 ? 6.582 -5.383 -17.969 1 95 185 SER B O 1
ATOM 5283 N N . ALA B 1 186 ? 5.512 -4.598 -16.156 1 97.88 186 ALA B N 1
ATOM 5284 C CA . ALA B 1 186 ? 4.562 -3.818 -16.953 1 97.88 186 ALA B CA 1
ATOM 5285 C C . ALA B 1 186 ? 5.27 -2.688 -17.688 1 97.88 186 ALA B C 1
ATOM 5287 O O . ALA B 1 186 ? 4.887 -2.338 -18.812 1 97.88 186 ALA B O 1
ATOM 5288 N N . GLY B 1 187 ? 6.305 -2.131 -17.125 1 97.06 187 GLY B N 1
ATOM 5289 C CA . GLY B 1 187 ? 7 -0.961 -17.641 1 97.06 187 GLY B CA 1
ATOM 5290 C C . GLY B 1 187 ? 7.828 -1.257 -18.875 1 97.06 187 GLY B C 1
ATOM 5291 O O . GLY B 1 187 ? 8.266 -0.338 -19.578 1 97.06 187 GLY B O 1
ATOM 5292 N N . ASN B 1 188 ? 7.992 -2.564 -19.188 1 95.38 188 ASN B N 1
ATOM 5293 C CA . ASN B 1 188 ? 8.711 -2.912 -20.422 1 95.38 188 ASN B CA 1
ATOM 5294 C C . ASN B 1 188 ? 7.938 -2.48 -21.656 1 95.38 188 ASN B C 1
ATOM 5296 O O . ASN B 1 188 ? 8.523 -2.301 -22.734 1 95.38 188 ASN B O 1
ATOM 5300 N N . HIS B 1 189 ? 6.664 -2.422 -21.562 1 97.44 189 HIS B N 1
ATOM 5301 C CA . HIS B 1 189 ? 5.793 -1.83 -22.578 1 97.44 189 HIS B CA 1
ATOM 5302 C C . HIS B 1 189 ? 4.391 -1.597 -22.031 1 97.44 189 HIS B C 1
ATOM 5304 O O . HIS B 1 189 ? 3.527 -2.471 -22.125 1 97.44 189 HIS B O 1
ATOM 5310 N N . TRP B 1 190 ? 4.066 -0.415 -21.672 1 97.56 190 TRP B N 1
ATOM 5311 C CA . TRP B 1 190 ? 2.818 -0.096 -20.984 1 97.56 190 TRP B CA 1
ATOM 5312 C C . TRP B 1 190 ? 1.619 -0.309 -21.891 1 97.56 190 TRP B C 1
ATOM 5314 O O . TRP B 1 190 ? 0.529 -0.652 -21.422 1 97.56 190 TRP B O 1
ATOM 5324 N N . GLY B 1 191 ? 1.8 -0.056 -23.219 1 97.5 191 GLY B N 1
ATOM 5325 C CA . GLY B 1 191 ? 0.714 -0.312 -24.156 1 97.5 191 GLY B CA 1
ATOM 5326 C C . GLY B 1 191 ? 0.229 -1.749 -24.125 1 97.5 191 GLY B C 1
ATOM 5327 O O . GLY B 1 191 ? -0.975 -2.002 -24.047 1 97.5 191 GLY B O 1
ATOM 5328 N N . ILE B 1 192 ? 1.169 -2.67 -24.188 1 98.25 192 ILE B N 1
ATOM 5329 C CA . ILE B 1 192 ? 0.846 -4.094 -24.172 1 98.25 192 ILE B CA 1
ATOM 5330 C C . ILE B 1 192 ? 0.308 -4.496 -22.812 1 98.25 192 ILE B C 1
ATOM 5332 O O . ILE B 1 192 ? -0.642 -5.277 -22.719 1 98.25 192 ILE B O 1
ATOM 5336 N N . SER B 1 193 ? 0.951 -4.016 -21.75 1 98.5 193 SER B N 1
ATOM 5337 C CA . SER B 1 193 ? 0.473 -4.312 -20.406 1 98.5 193 SER B CA 1
ATOM 5338 C C . SER B 1 193 ? -0.957 -3.82 -20.203 1 98.5 193 SER B C 1
ATOM 5340 O O . SER B 1 193 ? -1.785 -4.523 -19.625 1 98.5 193 SER B O 1
ATOM 5342 N N . ALA B 1 194 ? -1.229 -2.605 -20.688 1 98.38 194 ALA B N 1
ATOM 5343 C CA . ALA B 1 194 ? -2.578 -2.055 -20.578 1 98.38 194 ALA B CA 1
ATOM 5344 C C . ALA B 1 194 ? -3.57 -2.877 -21.391 1 98.38 194 ALA B C 1
ATOM 5346 O O . ALA B 1 194 ? -4.711 -3.08 -20.984 1 98.38 194 ALA B O 1
ATOM 5347 N N . MET B 1 195 ? -3.156 -3.26 -22.547 1 98.5 195 MET B N 1
ATOM 5348 C CA . MET B 1 195 ? -4.012 -4.102 -23.375 1 98.5 195 MET B CA 1
ATOM 5349 C C . MET B 1 195 ? -4.348 -5.406 -22.672 1 98.5 195 MET B C 1
ATOM 5351 O O . MET B 1 195 ? -5.508 -5.816 -22.625 1 98.5 195 MET B O 1
ATOM 5355 N N . THR B 1 196 ? -3.332 -6.07 -22.109 1 98.19 196 THR B N 1
ATOM 5356 C CA . THR B 1 196 ? -3.537 -7.316 -21.375 1 98.19 196 THR B CA 1
ATOM 5357 C C . THR B 1 196 ? -4.492 -7.109 -20.203 1 98.19 196 THR B C 1
ATOM 5359 O O . THR B 1 196 ? -5.43 -7.887 -20.016 1 98.19 196 THR B O 1
ATOM 5362 N N . THR B 1 197 ? -4.262 -6.07 -19.453 1 98.5 197 THR B N 1
ATOM 5363 C CA . THR B 1 197 ? -5.117 -5.727 -18.312 1 98.5 197 THR B CA 1
ATOM 5364 C C . THR B 1 197 ? -6.551 -5.484 -18.766 1 98.5 197 THR B C 1
ATOM 5366 O O . THR B 1 197 ? -7.496 -6.008 -18.172 1 98.5 197 THR B O 1
ATOM 5369 N N . ALA B 1 198 ? -6.699 -4.738 -19.828 1 98.38 198 ALA B N 1
ATOM 5370 C CA . ALA B 1 198 ? -8.023 -4.414 -20.359 1 98.38 198 ALA B CA 1
ATOM 5371 C C . ALA B 1 198 ? -8.758 -5.672 -20.812 1 98.38 198 ALA B C 1
ATOM 5373 O O . ALA B 1 198 ? -9.969 -5.801 -20.609 1 98.38 198 ALA B O 1
ATOM 5374 N N . LEU B 1 199 ? -8.047 -6.574 -21.422 1 98 199 LEU B N 1
ATOM 5375 C CA . LEU B 1 199 ? -8.648 -7.824 -21.875 1 98 199 LEU B CA 1
ATOM 5376 C C . LEU B 1 199 ? -9.094 -8.672 -20.703 1 98 199 LEU B C 1
ATOM 5378 O O . LEU B 1 199 ? -10.195 -9.219 -20.703 1 98 199 LEU B O 1
ATOM 5382 N N . ILE B 1 200 ? -8.258 -8.781 -19.703 1 96.06 200 ILE B N 1
ATOM 5383 C CA . ILE B 1 200 ? -8.625 -9.555 -18.516 1 96.06 200 ILE B CA 1
ATOM 5384 C C . ILE B 1 200 ? -9.852 -8.93 -17.859 1 96.06 200 ILE B C 1
ATOM 5386 O O . ILE B 1 200 ? -10.773 -9.641 -17.453 1 96.06 200 ILE B O 1
ATOM 5390 N N . ILE B 1 201 ? -9.875 -7.605 -17.781 1 97.12 201 ILE B N 1
ATOM 5391 C CA . ILE B 1 201 ? -11.023 -6.91 -17.203 1 97.12 201 ILE B CA 1
ATOM 5392 C C . ILE B 1 201 ? -12.266 -7.156 -18.062 1 97.12 201 ILE B C 1
ATOM 5394 O O . ILE B 1 201 ? -13.336 -7.461 -17.531 1 97.12 201 ILE B O 1
ATOM 5398 N N . LEU B 1 202 ? -12.094 -7.012 -19.344 1 96.88 202 LEU B N 1
ATOM 5399 C CA . LEU B 1 202 ? -13.203 -7.238 -20.266 1 96.88 202 LEU B CA 1
ATOM 5400 C C . LEU B 1 202 ? -13.789 -8.633 -20.078 1 96.88 202 LEU B C 1
ATOM 5402 O O . LEU B 1 202 ? -15.008 -8.781 -19.922 1 96.88 202 LEU B O 1
ATOM 5406 N N . PHE B 1 203 ? -12.992 -9.641 -19.953 1 94.31 203 PHE B N 1
ATOM 5407 C CA . PHE B 1 203 ? -13.445 -11.023 -19.875 1 94.31 203 PHE B CA 1
ATOM 5408 C C . PHE B 1 203 ? -13.984 -11.32 -18.484 1 94.31 203 PHE B C 1
ATOM 5410 O O . PHE B 1 203 ? -15.031 -11.969 -18.344 1 94.31 203 PHE B O 1
ATOM 5417 N N . SER B 1 204 ? -13.359 -10.852 -17.469 1 91.5 204 SER B N 1
ATOM 5418 C CA . SER B 1 204 ? -13.695 -11.242 -16.094 1 91.5 204 SER B CA 1
ATOM 5419 C C . SER B 1 204 ? -14.859 -10.422 -15.555 1 91.5 204 SER B C 1
ATOM 5421 O O . SER B 1 204 ? -15.586 -10.875 -14.664 1 91.5 204 SER B O 1
ATOM 5423 N N . GLN B 1 205 ? -15.031 -9.211 -16.109 1 93.31 205 GLN B N 1
ATOM 5424 C CA . GLN B 1 205 ? -16.016 -8.344 -15.484 1 93.31 205 GLN B CA 1
ATOM 5425 C C . GLN B 1 205 ? -17.156 -8.023 -16.453 1 93.31 205 GLN B C 1
ATOM 5427 O O . GLN B 1 205 ? -18.328 -8.055 -16.062 1 93.31 205 GLN B O 1
ATOM 5432 N N . TYR B 1 206 ? -16.875 -7.758 -17.672 1 94.31 206 TYR B N 1
ATOM 5433 C CA . TYR B 1 206 ? -17.891 -7.289 -18.594 1 94.31 206 TYR B CA 1
ATOM 5434 C C . TYR B 1 206 ? -18.547 -8.453 -19.328 1 94.31 206 TYR B C 1
ATOM 5436 O O . TYR B 1 206 ? -19.766 -8.445 -19.562 1 94.31 206 TYR B O 1
ATOM 5444 N N . LEU B 1 207 ? -17.797 -9.469 -19.641 1 92.56 207 LEU B N 1
ATOM 5445 C CA . LEU B 1 207 ? -18.312 -10.57 -20.453 1 92.56 207 LEU B CA 1
ATOM 5446 C C . LEU B 1 207 ? -18.562 -11.805 -19.578 1 92.56 207 LEU B C 1
ATOM 5448 O O . LEU B 1 207 ? -18.922 -12.867 -20.094 1 92.56 207 LEU B O 1
ATOM 5452 N N . ARG B 1 208 ? -18.391 -11.617 -18.406 1 85.62 208 ARG B N 1
ATOM 5453 C CA . ARG B 1 208 ? -18.406 -12.711 -17.438 1 85.62 208 ARG B CA 1
ATOM 5454 C C . ARG B 1 208 ? -19.703 -13.516 -17.547 1 85.62 208 ARG B C 1
ATOM 5456 O O . ARG B 1 208 ? -19.703 -14.734 -17.375 1 85.62 208 ARG B O 1
ATOM 5463 N N . HIS B 1 209 ? -20.859 -12.906 -17.922 1 83.88 209 HIS B N 1
ATOM 5464 C CA . HIS B 1 209 ? -22.141 -13.578 -17.875 1 83.88 209 HIS B CA 1
ATOM 5465 C C . HIS B 1 209 ? -22.609 -13.977 -19.266 1 83.88 209 HIS B C 1
ATOM 5467 O O . HIS B 1 209 ? -23.734 -14.453 -19.453 1 83.88 209 HIS B O 1
ATOM 5473 N N . ILE B 1 210 ? -21.734 -13.867 -20.203 1 86.62 210 ILE B N 1
ATOM 5474 C CA . ILE B 1 210 ? -22.094 -14.258 -21.562 1 86.62 210 ILE B CA 1
ATOM 5475 C C . ILE B 1 210 ? -21.703 -15.711 -21.812 1 86.62 210 ILE B C 1
ATOM 5477 O O . ILE B 1 210 ? -20.516 -16.047 -21.797 1 86.62 210 ILE B O 1
ATOM 5481 N N . PRO B 1 211 ? -22.688 -16.578 -21.875 1 85.62 211 PRO B N 1
ATOM 5482 C CA . PRO B 1 211 ? -22.391 -17.984 -22.172 1 85.62 211 PRO B CA 1
ATOM 5483 C C . PRO B 1 211 ? -21.938 -18.203 -23.609 1 85.62 211 PRO B C 1
ATOM 5485 O O . PRO B 1 211 ? -22.453 -17.562 -24.531 1 85.62 211 PRO B O 1
ATOM 5488 N N . ILE B 1 212 ? -20.953 -18.906 -23.828 1 84.56 212 ILE B N 1
ATOM 5489 C CA . ILE B 1 212 ? -20.5 -19.266 -25.172 1 84.56 212 ILE B CA 1
ATOM 5490 C C . ILE B 1 212 ? -20.906 -20.703 -25.484 1 84.56 212 ILE B C 1
ATOM 5492 O O . ILE B 1 212 ? -20.734 -21.609 -24.641 1 84.56 212 ILE B O 1
ATOM 5496 N N . PRO B 1 213 ? -21.641 -20.844 -26.578 1 82.5 213 PRO B N 1
ATOM 5497 C CA . PRO B 1 213 ? -22.031 -22.203 -26.953 1 82.5 213 PRO B CA 1
ATOM 5498 C C . PRO B 1 213 ? -20.844 -23.094 -27.312 1 82.5 213 PRO B C 1
ATOM 5500 O O . PRO B 1 213 ? -19.938 -22.656 -28 1 82.5 213 PRO B O 1
ATOM 5503 N N . PHE B 1 214 ? -20.719 -24.156 -26.703 1 77.56 214 PHE B N 1
ATOM 5504 C CA . PHE B 1 214 ? -19.672 -25.141 -26.969 1 77.56 214 PHE B CA 1
ATOM 5505 C C . PHE B 1 214 ? -20.266 -26.5 -27.328 1 77.56 214 PHE B C 1
ATOM 5507 O O . PHE B 1 214 ? -21.234 -26.938 -26.719 1 77.56 214 PHE B O 1
ATOM 5514 N N . PRO B 1 215 ? -19.766 -27.016 -28.406 1 75.38 215 PRO B N 1
ATOM 5515 C CA . PRO B 1 215 ? -20.281 -28.328 -28.797 1 75.38 215 PRO B CA 1
ATOM 5516 C C . PRO B 1 215 ? -19.969 -29.406 -27.781 1 75.38 215 PRO B C 1
ATOM 5518 O O . PRO B 1 215 ? -18.844 -29.5 -27.281 1 75.38 215 PRO B O 1
ATOM 5521 N N . THR B 1 216 ? -20.984 -29.984 -27.234 1 71.62 216 THR B N 1
ATOM 5522 C CA . THR B 1 216 ? -20.812 -31.062 -26.266 1 71.62 216 THR B CA 1
ATOM 5523 C C . THR B 1 216 ? -21.531 -32.312 -26.75 1 71.62 216 THR B C 1
ATOM 5525 O O . THR B 1 216 ? -22.562 -32.25 -27.422 1 71.62 216 THR B O 1
ATOM 5528 N N . TYR B 1 217 ? -20.906 -33.438 -26.672 1 62.62 217 TYR B N 1
ATOM 5529 C CA . TYR B 1 217 ? -21.484 -34.719 -27.062 1 62.62 217 TYR B CA 1
ATOM 5530 C C . TYR B 1 217 ? -22 -35.5 -25.844 1 62.62 217 TYR B C 1
ATOM 5532 O O . TYR B 1 217 ? -21.328 -35.594 -24.828 1 62.62 217 TYR B O 1
ATOM 5540 N N . SER B 1 218 ? -23.172 -35.656 -25.703 1 63.69 218 SER B N 1
ATOM 5541 C CA . SER B 1 218 ? -23.75 -36.531 -24.703 1 63.69 218 SER B CA 1
ATOM 5542 C C . SER B 1 218 ? -24.438 -37.719 -25.344 1 63.69 218 SER B C 1
ATOM 5544 O O . SER B 1 218 ? -24.859 -37.656 -26.5 1 63.69 218 SER B O 1
ATOM 5546 N N . ARG B 1 219 ? -24.188 -38.938 -24.656 1 62.59 219 ARG B N 1
ATOM 5547 C CA . ARG B 1 219 ? -24.797 -40.188 -25.156 1 62.59 219 ARG B CA 1
ATOM 5548 C C . ARG B 1 219 ? -26.266 -39.969 -25.453 1 62.59 219 ARG B C 1
ATOM 5550 O O . ARG B 1 219 ? -26.781 -40.5 -26.438 1 62.59 219 ARG B O 1
ATOM 5557 N N . SER B 1 220 ? -26.812 -39.281 -24.625 1 63.75 220 SER B N 1
ATOM 5558 C CA . SER B 1 220 ? -28.266 -39.125 -24.781 1 63.75 220 SER B CA 1
ATOM 5559 C C . SER B 1 220 ? -28.594 -38.156 -25.891 1 63.75 220 SER B C 1
ATOM 5561 O O . SER B 1 220 ? -29.5 -38.375 -26.688 1 63.75 220 SER B O 1
ATOM 5563 N N . ASN B 1 221 ? -27.859 -37.031 -25.906 1 67.44 221 ASN B N 1
ATOM 5564 C CA . ASN B 1 221 ? -28.266 -35.969 -26.812 1 67.44 221 ASN B CA 1
ATOM 5565 C C . ASN B 1 221 ? -27.297 -35.812 -27.984 1 67.44 221 ASN B C 1
ATOM 5567 O O . ASN B 1 221 ? -27.453 -34.906 -28.812 1 67.44 221 ASN B O 1
ATOM 5571 N N . LYS B 1 222 ? -26.594 -36.875 -28.234 1 65.81 222 LYS B N 1
ATOM 5572 C CA . LYS B 1 222 ? -25.594 -36.844 -29.297 1 65.81 222 LYS B CA 1
ATOM 5573 C C . LYS B 1 222 ? -24.812 -35.531 -29.281 1 65.81 222 LYS B C 1
ATOM 5575 O O . LYS B 1 222 ? -24.484 -35 -28.203 1 65.81 222 LYS B O 1
ATOM 5580 N N . LEU B 1 223 ? -24.625 -34.875 -30.375 1 73 223 LEU B N 1
ATOM 5581 C CA . LEU B 1 223 ? -23.906 -33.625 -30.484 1 73 223 LEU B CA 1
ATOM 5582 C C . LEU B 1 223 ? -24.828 -32.438 -30.125 1 73 223 LEU B C 1
ATOM 5584 O O . LEU B 1 223 ? -25.875 -32.25 -30.75 1 73 223 LEU B O 1
ATOM 5588 N N . HIS B 1 224 ? -24.719 -31.938 -28.844 1 73.38 224 HIS B N 1
ATOM 5589 C CA . HIS B 1 224 ? -25.484 -30.75 -28.469 1 73.38 224 HIS B CA 1
ATOM 5590 C C . HIS B 1 224 ? -24.578 -29.609 -28.031 1 73.38 224 HIS B C 1
ATOM 5592 O O . HIS B 1 224 ? -23.359 -29.797 -27.922 1 73.38 224 HIS B O 1
ATOM 5598 N N . THR B 1 225 ? -25.078 -28.453 -28.219 1 75.5 225 THR B N 1
ATOM 5599 C CA . THR B 1 225 ? -24.344 -27.266 -27.828 1 75.5 225 THR B CA 1
ATOM 5600 C C . THR B 1 225 ? -24.609 -26.906 -26.359 1 75.5 225 THR B C 1
ATOM 5602 O O . THR B 1 225 ? -25.766 -26.844 -25.938 1 75.5 225 THR B O 1
ATOM 5605 N N . SER B 1 226 ? -23.562 -27.156 -25.5 1 73.75 226 SER B N 1
ATOM 5606 C CA . SER B 1 226 ? -23.688 -26.719 -24.109 1 73.75 226 SER B CA 1
ATOM 5607 C C . SER B 1 226 ? -23.172 -25.281 -23.953 1 73.75 226 SER B C 1
ATOM 5609 O O . SER B 1 226 ? -22.297 -24.844 -24.688 1 73.75 226 SER B O 1
ATOM 5611 N N . ARG B 1 227 ? -23.891 -24.469 -23.094 1 77.69 227 ARG B N 1
ATOM 5612 C CA . ARG B 1 227 ? -23.5 -23.094 -22.797 1 77.69 227 ARG B CA 1
ATOM 5613 C C . ARG B 1 227 ? -22.516 -23.047 -21.625 1 77.69 227 ARG B C 1
ATOM 5615 O O . ARG B 1 227 ? -22.828 -23.5 -20.531 1 77.69 227 ARG B O 1
ATOM 5622 N N . ILE B 1 228 ? -21.266 -22.672 -22.031 1 75 228 ILE B N 1
ATOM 5623 C CA . ILE B 1 228 ? -20.234 -22.578 -21 1 75 228 ILE B CA 1
ATOM 5624 C C . ILE B 1 228 ? -19.859 -21.109 -20.781 1 75 228 ILE B C 1
ATOM 5626 O O . ILE B 1 228 ? -19.812 -20.328 -21.734 1 75 228 ILE B O 1
ATOM 5630 N N . TYR B 1 229 ? -19.641 -20.75 -19.547 1 79.44 229 TYR B N 1
ATOM 5631 C CA . TYR B 1 229 ? -19.203 -19.406 -19.188 1 79.44 229 TYR B CA 1
ATOM 5632 C C . TYR B 1 229 ? -17.688 -19.312 -19.156 1 79.44 229 TYR B C 1
ATOM 5634 O O . TYR B 1 229 ? -17.094 -19.125 -18.094 1 79.44 229 TYR B O 1
ATOM 5642 N N . ILE B 1 230 ? -17.125 -19.406 -20.312 1 79.25 230 ILE B N 1
ATOM 5643 C CA . ILE B 1 230 ? -15.68 -19.516 -20.469 1 79.25 230 ILE B CA 1
ATOM 5644 C C . ILE B 1 230 ? -15.008 -18.266 -19.938 1 79.25 230 ILE B C 1
ATOM 5646 O O . ILE B 1 230 ? -13.914 -18.328 -19.359 1 79.25 230 ILE B O 1
ATOM 5650 N N . PHE B 1 231 ? -15.586 -17.062 -20.047 1 85.19 231 PHE B N 1
ATOM 5651 C CA . PHE B 1 231 ? -14.992 -15.797 -19.609 1 85.19 231 PHE B CA 1
ATOM 5652 C C . PHE B 1 231 ? -14.93 -15.734 -18.094 1 85.19 231 PHE B C 1
ATOM 5654 O O . PHE B 1 231 ? -14.031 -15.117 -17.516 1 85.19 231 PHE B O 1
ATOM 5661 N N . GLN B 1 232 ? -15.844 -16.344 -17.547 1 76.81 232 GLN B N 1
ATOM 5662 C CA . GLN B 1 232 ? -15.891 -16.359 -16.094 1 76.81 232 GLN B CA 1
ATOM 5663 C C . GLN B 1 232 ? -14.836 -17.297 -15.508 1 76.81 232 GLN B C 1
ATOM 5665 O O . GLN B 1 232 ? -14.297 -17.047 -14.43 1 76.81 232 GLN B O 1
ATOM 5670 N N . ILE B 1 233 ? -14.594 -18.266 -16.297 1 73.56 233 ILE B N 1
ATOM 5671 C CA . ILE B 1 233 ? -13.742 -19.328 -15.773 1 73.56 233 ILE B CA 1
ATOM 5672 C C . ILE B 1 233 ? -12.281 -19.031 -16.109 1 73.56 233 ILE B C 1
ATOM 5674 O O . ILE B 1 233 ? -11.383 -19.297 -15.305 1 73.56 233 ILE B O 1
ATOM 5678 N N . LEU B 1 234 ? -12.031 -18.422 -17.266 1 81.75 234 LEU B N 1
ATOM 5679 C CA . LEU B 1 234 ? -10.664 -18.312 -17.75 1 81.75 234 LEU B CA 1
ATOM 5680 C C . LEU B 1 234 ? -10.344 -16.875 -18.172 1 81.75 234 LEU B C 1
ATOM 5682 O O . LEU B 1 234 ? -9.75 -16.656 -19.219 1 81.75 234 LEU B O 1
ATOM 5686 N N . PRO B 1 235 ? -10.719 -15.953 -17.359 1 87.31 235 PRO B N 1
ATOM 5687 C CA . PRO B 1 235 ? -10.508 -14.594 -17.859 1 87.31 235 PRO B CA 1
ATOM 5688 C C . PRO B 1 235 ? -9.023 -14.25 -18 1 87.31 235 PRO B C 1
ATOM 5690 O O . PRO B 1 235 ? -8.617 -13.641 -18.984 1 87.31 235 PRO B O 1
ATOM 5693 N N . VAL B 1 236 ? -8.234 -14.688 -17.062 1 88.94 236 VAL B N 1
ATOM 5694 C CA . VAL B 1 236 ? -6.816 -14.32 -17.047 1 88.94 236 VAL B CA 1
ATOM 5695 C C . VAL B 1 236 ? -6.086 -15.055 -18.172 1 88.94 236 VAL B C 1
ATOM 5697 O O . VAL B 1 236 ? -5.312 -14.445 -18.922 1 88.94 236 VAL B O 1
ATOM 5700 N N . LEU B 1 237 ? -6.34 -16.328 -18.359 1 88.56 237 LEU B N 1
ATOM 5701 C CA . LEU B 1 237 ? -5.691 -17.109 -19.406 1 88.56 237 LEU B CA 1
ATOM 5702 C C . LEU B 1 237 ? -6.066 -16.594 -20.781 1 88.56 237 LEU B C 1
ATOM 5704 O O . LEU B 1 237 ? -5.223 -16.547 -21.688 1 88.56 237 LEU B O 1
ATOM 5708 N N . LEU B 1 238 ? -7.332 -16.266 -20.938 1 91.62 238 LEU B N 1
ATOM 5709 C CA . LEU B 1 238 ? -7.777 -15.727 -22.219 1 91.62 238 LEU B CA 1
ATOM 5710 C C . LEU B 1 238 ? -7.09 -14.398 -22.516 1 91.62 238 LEU B C 1
ATOM 5712 O O . LEU B 1 238 ? -6.695 -14.133 -23.641 1 91.62 238 LEU B O 1
ATOM 5716 N N . GLY B 1 239 ? -6.973 -13.562 -21.469 1 94.5 239 GLY B N 1
ATOM 5717 C CA . GLY B 1 239 ? -6.277 -12.297 -21.625 1 94.5 239 GLY B CA 1
ATOM 5718 C C . GLY B 1 239 ? -4.82 -12.461 -22.016 1 94.5 239 GLY B C 1
ATOM 5719 O O . GLY B 1 239 ? -4.344 -11.789 -22.938 1 94.5 239 GLY B O 1
ATOM 5720 N N . ILE B 1 240 ? -4.141 -13.375 -21.422 1 93.94 240 ILE B N 1
ATOM 5721 C CA . ILE B 1 240 ? -2.729 -13.633 -21.688 1 93.94 240 ILE B CA 1
ATOM 5722 C C . ILE B 1 240 ? -2.566 -14.188 -23.109 1 93.94 240 ILE B C 1
ATOM 5724 O O . ILE B 1 240 ? -1.682 -13.766 -23.844 1 93.94 240 ILE B O 1
ATOM 5728 N N . THR B 1 241 ? -3.428 -15.086 -23.516 1 93.31 241 THR B N 1
ATOM 5729 C CA . THR B 1 241 ? -3.326 -15.742 -24.812 1 93.31 241 THR B CA 1
ATOM 5730 C C . THR B 1 241 ? -3.549 -14.742 -25.938 1 93.31 241 THR B C 1
ATOM 5732 O O . THR B 1 241 ? -2.789 -14.711 -26.906 1 93.31 241 THR B O 1
ATOM 5735 N N . LEU B 1 242 ? -4.57 -13.961 -25.766 1 97 242 LEU B N 1
ATOM 5736 C CA . LEU B 1 242 ? -4.859 -12.984 -26.797 1 97 242 LEU B CA 1
ATOM 5737 C C . LEU B 1 242 ? -3.76 -11.93 -26.875 1 97 242 LEU B C 1
ATOM 5739 O O . LEU B 1 242 ? -3.404 -11.469 -27.953 1 97 242 LEU B O 1
ATOM 5743 N N . SER B 1 243 ? -3.289 -11.523 -25.75 1 97.5 243 SER B N 1
ATOM 5744 C CA . SER B 1 243 ? -2.193 -10.562 -25.734 1 97.5 243 SER B CA 1
ATOM 5745 C C . SER B 1 243 ? -0.928 -11.156 -26.344 1 97.5 243 SER B C 1
ATOM 5747 O O . SER B 1 243 ? -0.19 -10.461 -27.047 1 97.5 243 SER B O 1
ATOM 5749 N N . TRP B 1 244 ? -0.618 -12.391 -26.047 1 95.31 244 TRP B N 1
ATOM 5750 C CA . TRP B 1 244 ? 0.513 -13.086 -26.641 1 95.31 244 TRP B CA 1
ATOM 5751 C C . TRP B 1 244 ? 0.378 -13.133 -28.156 1 95.31 244 TRP B C 1
ATOM 5753 O O . TRP B 1 244 ? 1.352 -12.906 -28.891 1 95.31 244 TRP B O 1
ATOM 5763 N N . LEU B 1 245 ? -0.827 -13.422 -28.609 1 96.62 245 LEU B N 1
ATOM 5764 C CA . LEU B 1 245 ? -1.087 -13.461 -30.047 1 96.62 245 LEU B CA 1
ATOM 5765 C C . LEU B 1 245 ? -0.839 -12.102 -30.688 1 96.62 245 LEU B C 1
ATOM 5767 O O . LEU B 1 245 ? -0.251 -12.016 -31.766 1 96.62 245 LEU B O 1
ATOM 5771 N N . MET B 1 246 ? -1.322 -11.094 -30.016 1 98 246 MET B N 1
ATOM 5772 C CA . MET B 1 246 ? -1.097 -9.75 -30.547 1 98 246 MET B CA 1
ATOM 5773 C C . MET B 1 246 ? 0.393 -9.43 -30.594 1 98 246 MET B C 1
ATOM 5775 O O . MET B 1 246 ? 0.871 -8.828 -31.562 1 98 246 MET B O 1
ATOM 5779 N N . CYS B 1 247 ? 1.118 -9.773 -29.562 1 97.12 247 CYS B N 1
ATOM 5780 C CA . CYS B 1 247 ? 2.564 -9.578 -29.547 1 97.12 247 CYS B CA 1
ATOM 5781 C C . CYS B 1 247 ? 3.227 -10.344 -30.688 1 97.12 247 CYS B C 1
ATOM 5783 O O . CYS B 1 247 ? 4.176 -9.852 -31.312 1 97.12 247 CYS B O 1
ATOM 5785 N N . TYR B 1 248 ? 2.754 -11.516 -31 1 95.06 248 TYR B N 1
ATOM 5786 C CA . TYR B 1 248 ? 3.262 -12.312 -32.094 1 95.06 248 TYR B CA 1
ATOM 5787 C C . TYR B 1 248 ? 3.059 -11.594 -33.438 1 95.06 248 TYR B C 1
ATOM 5789 O O . TYR B 1 248 ? 3.986 -11.492 -34.25 1 95.06 248 TYR B O 1
ATOM 5797 N N . ILE B 1 249 ? 1.862 -11.094 -33.594 1 97.5 249 ILE B N 1
ATOM 5798 C CA . ILE B 1 249 ? 1.525 -10.367 -34.812 1 97.5 249 ILE B CA 1
ATOM 5799 C C . ILE B 1 249 ? 2.41 -9.133 -34.938 1 97.5 249 ILE B C 1
ATOM 5801 O O . ILE B 1 249 ? 2.971 -8.867 -36 1 97.5 249 ILE B O 1
ATOM 5805 N N . PHE B 1 250 ? 2.547 -8.359 -33.844 1 97.62 250 PHE B N 1
ATOM 5806 C CA . PHE B 1 250 ? 3.379 -7.16 -33.844 1 97.62 250 PHE B CA 1
ATOM 5807 C C . PHE B 1 250 ? 4.832 -7.512 -34.156 1 97.62 250 PHE B C 1
ATOM 5809 O O . PHE B 1 250 ? 5.543 -6.734 -34.781 1 97.62 250 PHE B O 1
ATOM 5816 N N . THR B 1 251 ? 5.281 -8.641 -33.656 1 95.56 251 THR B N 1
ATOM 5817 C CA . THR B 1 251 ? 6.648 -9.094 -33.875 1 95.56 251 THR B CA 1
ATOM 5818 C C . THR B 1 251 ? 6.863 -9.453 -35.344 1 95.56 251 THR B C 1
ATOM 5820 O O . THR B 1 251 ? 7.852 -9.039 -35.969 1 95.56 251 THR B O 1
ATOM 5823 N N . VAL B 1 252 ? 5.934 -10.156 -35.969 1 95.56 252 VAL B N 1
ATOM 5824 C CA . VAL B 1 252 ? 6.031 -10.609 -37.344 1 95.56 252 VAL B CA 1
ATOM 5825 C C . VAL B 1 252 ? 6.008 -9.414 -38.312 1 95.56 252 VAL B C 1
ATOM 5827 O O . VAL B 1 252 ? 6.719 -9.398 -39.312 1 95.56 252 VAL B O 1
ATOM 5830 N N . PHE B 1 253 ? 5.258 -8.406 -37.938 1 97.31 253 PHE B N 1
ATOM 5831 C CA . PHE B 1 253 ? 5.121 -7.246 -38.812 1 97.31 253 PHE B CA 1
ATOM 5832 C C . PHE B 1 253 ? 6.145 -6.176 -38.469 1 97.31 253 PHE B C 1
ATOM 5834 O O . PHE B 1 253 ? 6.066 -5.047 -38.938 1 97.31 253 PHE B O 1
ATOM 5841 N N . ASN B 1 254 ? 7.008 -6.398 -37.531 1 95.5 254 ASN B N 1
ATOM 5842 C CA . ASN B 1 254 ? 8.125 -5.551 -37.156 1 95.5 254 ASN B CA 1
ATOM 5843 C C . ASN B 1 254 ? 7.648 -4.203 -36.625 1 95.5 254 ASN B C 1
ATOM 5845 O O . ASN B 1 254 ? 8.227 -3.164 -36.938 1 95.5 254 ASN B O 1
ATOM 5849 N N . VAL B 1 255 ? 6.555 -4.293 -35.938 1 96.25 255 VAL B N 1
ATOM 5850 C CA . VAL B 1 255 ? 6.059 -3.109 -35.25 1 96.25 255 VAL B CA 1
ATOM 5851 C C . VAL B 1 255 ? 6.895 -2.848 -34 1 96.25 255 VAL B C 1
ATOM 5853 O O . VAL B 1 255 ? 7.125 -1.693 -33.625 1 96.25 255 VAL B O 1
ATOM 5856 N N . LEU B 1 256 ? 7.469 -3.836 -33.312 1 96.69 256 LEU B N 1
ATOM 5857 C CA . LEU B 1 256 ? 8.258 -3.77 -32.094 1 96.69 256 LEU B CA 1
ATOM 5858 C C . LEU B 1 256 ? 9.742 -3.621 -32.406 1 96.69 256 LEU B C 1
ATOM 5860 O O . LEU B 1 256 ? 10.227 -4.145 -33.406 1 96.69 256 LEU B O 1
ATOM 5864 N N . PRO B 1 257 ? 10.375 -2.898 -31.531 1 95.31 257 PRO B N 1
ATOM 5865 C CA . PRO B 1 257 ? 11.789 -2.652 -31.797 1 95.31 257 PRO B CA 1
ATOM 5866 C C . PRO B 1 257 ? 12.633 -3.924 -31.734 1 95.31 257 PRO B C 1
ATOM 5868 O O . PRO B 1 257 ? 12.32 -4.84 -30.984 1 95.31 257 PRO B O 1
ATOM 5871 N N . THR B 1 258 ? 13.805 -3.914 -32.438 1 91.81 258 THR B N 1
ATOM 5872 C CA . THR B 1 258 ? 14.656 -5.094 -32.531 1 91.81 258 THR B CA 1
ATOM 5873 C C . THR B 1 258 ? 15.914 -4.926 -31.688 1 91.81 258 THR B C 1
ATOM 5875 O O . THR B 1 258 ? 16.625 -5.895 -31.438 1 91.81 258 THR B O 1
ATOM 5878 N N . GLN B 1 259 ? 16.078 -3.689 -31.188 1 90.56 259 GLN B N 1
ATOM 5879 C CA . GLN B 1 259 ? 17.234 -3.445 -30.328 1 90.56 259 GLN B CA 1
ATOM 5880 C C . GLN B 1 259 ? 16.891 -3.654 -28.859 1 90.56 259 GLN B C 1
ATOM 5882 O O . GLN B 1 259 ? 15.867 -3.166 -28.391 1 90.56 259 GLN B O 1
ATOM 5887 N N . PRO B 1 260 ? 17.672 -4.371 -28.094 1 86.56 260 PRO B N 1
ATOM 5888 C CA . PRO B 1 260 ? 17.391 -4.762 -26.703 1 86.56 260 PRO B CA 1
ATOM 5889 C C . PRO B 1 260 ? 17.25 -3.564 -25.766 1 86.56 260 PRO B C 1
ATOM 5891 O O . PRO B 1 260 ? 16.547 -3.648 -24.766 1 86.56 260 PRO B O 1
ATOM 5894 N N . ASP B 1 261 ? 17.812 -2.439 -26.094 1 86 261 ASP B N 1
ATOM 5895 C CA . ASP B 1 261 ? 17.797 -1.292 -25.188 1 86 261 ASP B CA 1
ATOM 5896 C C . ASP B 1 261 ? 16.594 -0.396 -25.453 1 86 261 ASP B C 1
ATOM 5898 O O . ASP B 1 261 ? 16.328 0.541 -24.703 1 86 261 ASP B O 1
ATOM 5902 N N . GLN B 1 262 ? 15.852 -0.817 -26.406 1 90.62 262 GLN B N 1
ATOM 5903 C CA . GLN B 1 262 ? 14.727 0.033 -26.781 1 90.62 262 GLN B CA 1
ATOM 5904 C C . GLN B 1 262 ? 13.453 -0.385 -26.047 1 90.62 262 GLN B C 1
ATOM 5906 O O . GLN B 1 262 ? 13.234 -1.573 -25.797 1 90.62 262 GLN B O 1
ATOM 5911 N N . TYR B 1 263 ? 12.641 0.611 -25.766 1 92.25 263 TYR B N 1
ATOM 5912 C CA . TYR B 1 263 ? 11.336 0.409 -25.141 1 92.25 263 TYR B CA 1
ATOM 5913 C C . TYR B 1 263 ? 10.445 -0.464 -26.016 1 92.25 263 TYR B C 1
ATOM 5915 O O . TYR B 1 263 ? 10.227 -0.157 -27.203 1 92.25 263 TYR B O 1
ATOM 5923 N N . GLY B 1 264 ? 10.023 -1.627 -25.531 1 93.75 264 GLY B N 1
ATOM 5924 C CA . GLY B 1 264 ? 9.117 -2.504 -26.25 1 93.75 264 GLY B CA 1
ATOM 5925 C C . GLY B 1 264 ? 9.789 -3.756 -26.781 1 93.75 264 GLY B C 1
ATOM 5926 O O . GLY B 1 264 ? 9.125 -4.676 -27.266 1 93.75 264 GLY B O 1
ATOM 5927 N N . TYR B 1 265 ? 11.125 -3.781 -26.641 1 93.25 265 TYR B N 1
ATOM 5928 C CA . TYR B 1 265 ? 11.875 -4.93 -27.125 1 93.25 265 TYR B CA 1
ATOM 5929 C C . TYR B 1 265 ? 11.406 -6.215 -26.469 1 93.25 265 TYR B C 1
ATOM 5931 O O . TYR B 1 265 ? 11.25 -7.242 -27.125 1 93.25 265 TYR B O 1
ATOM 5939 N N . LEU B 1 266 ? 11.094 -6.172 -25.203 1 92 266 LEU B N 1
ATOM 5940 C CA . LEU B 1 266 ? 10.773 -7.359 -24.422 1 92 266 LEU B CA 1
ATOM 5941 C C . LEU B 1 266 ? 9.344 -7.812 -24.688 1 92 266 LEU B C 1
ATOM 5943 O O . LEU B 1 266 ? 8.898 -8.82 -24.141 1 92 266 LEU B O 1
ATOM 5947 N N . ALA B 1 267 ? 8.656 -7.113 -25.547 1 95.94 267 ALA B N 1
ATOM 5948 C CA . ALA B 1 267 ? 7.316 -7.516 -25.969 1 95.94 267 ALA B CA 1
ATOM 5949 C C . ALA B 1 267 ? 7.379 -8.477 -27.156 1 95.94 267 ALA B C 1
ATOM 5951 O O . ALA B 1 267 ? 6.379 -9.109 -27.5 1 95.94 267 ALA B O 1
ATOM 5952 N N . ARG B 1 268 ? 8.555 -8.578 -27.703 1 93.81 268 ARG B N 1
ATOM 5953 C CA . ARG B 1 268 ? 8.703 -9.445 -28.875 1 93.81 268 ARG B CA 1
ATOM 5954 C C . ARG B 1 268 ? 8.578 -10.914 -28.484 1 93.81 268 ARG B C 1
ATOM 5956 O O . ARG B 1 268 ? 8.961 -11.305 -27.391 1 93.81 268 ARG B O 1
ATOM 5963 N N . THR B 1 269 ? 8.039 -11.766 -29.406 1 91.56 269 THR B N 1
ATOM 5964 C CA . THR B 1 269 ? 7.797 -13.172 -29.109 1 91.56 269 THR B CA 1
ATOM 5965 C C . THR B 1 269 ? 8.922 -14.039 -29.672 1 91.56 269 THR B C 1
ATOM 5967 O O . THR B 1 269 ? 8.984 -15.242 -29.406 1 91.56 269 THR B O 1
ATOM 5970 N N . ASP B 1 270 ? 9.797 -13.469 -30.422 1 88 270 ASP B N 1
ATOM 5971 C CA . ASP B 1 270 ? 10.852 -14.25 -31.062 1 88 270 ASP B CA 1
ATOM 5972 C C . ASP B 1 270 ? 12.141 -14.227 -30.234 1 88 270 ASP B C 1
ATOM 5974 O O . ASP B 1 270 ? 13.188 -14.672 -30.703 1 88 270 ASP B O 1
ATOM 5978 N N . LEU B 1 271 ? 12.117 -13.586 -29.125 1 83.38 271 LEU B N 1
ATOM 5979 C CA . LEU B 1 271 ? 13.305 -13.477 -28.297 1 83.38 271 LEU B CA 1
ATOM 5980 C C . LEU B 1 271 ? 13.688 -14.828 -27.703 1 83.38 271 LEU B C 1
ATOM 5982 O O . LEU B 1 271 ? 14.867 -15.078 -27.422 1 83.38 271 LEU B O 1
ATOM 5986 N N . LYS B 1 272 ? 12.641 -15.625 -27.5 1 77.62 272 LYS B N 1
ATOM 5987 C CA . LYS B 1 272 ? 12.867 -16.922 -26.859 1 77.62 272 LYS B CA 1
ATOM 5988 C C . LYS B 1 272 ? 12.43 -18.062 -27.766 1 77.62 272 LYS B C 1
ATOM 5990 O O . LYS B 1 272 ? 11.984 -19.109 -27.281 1 77.62 272 LYS B O 1
ATOM 5995 N N . GLY B 1 273 ? 12.391 -17.844 -28.953 1 69.44 273 GLY B N 1
ATOM 5996 C CA . GLY B 1 273 ? 11.859 -18.797 -29.906 1 69.44 273 GLY B CA 1
ATOM 5997 C C . GLY B 1 273 ? 12.578 -20.125 -29.875 1 69.44 273 GLY B C 1
ATOM 5998 O O . GLY B 1 273 ? 11.969 -21.172 -30.109 1 69.44 273 GLY B O 1
ATOM 5999 N N . ASP B 1 274 ? 13.773 -20.125 -29.469 1 84.88 274 ASP B N 1
ATOM 6000 C CA . ASP B 1 274 ? 14.5 -21.375 -29.547 1 84.88 274 ASP B CA 1
ATOM 6001 C C . ASP B 1 274 ? 14.273 -22.219 -28.281 1 84.88 274 ASP B C 1
ATOM 6003 O O . ASP B 1 274 ? 14.672 -23.391 -28.234 1 84.88 274 ASP B O 1
ATOM 6007 N N . VAL B 1 275 ? 13.586 -21.719 -27.359 1 89.56 275 VAL B N 1
ATOM 6008 C CA . VAL B 1 275 ? 13.398 -22.406 -26.078 1 89.56 275 VAL B CA 1
ATOM 6009 C C . VAL B 1 275 ? 12.469 -23.594 -26.281 1 89.56 275 VAL B C 1
ATOM 6011 O O . VAL B 1 275 ? 12.719 -24.688 -25.734 1 89.56 275 VAL B O 1
ATOM 6014 N N . ILE B 1 276 ? 11.477 -23.438 -27.078 1 90.94 276 ILE B N 1
ATOM 6015 C CA . ILE B 1 276 ? 10.508 -24.516 -27.297 1 90.94 276 ILE B CA 1
ATOM 6016 C C . ILE B 1 276 ? 11.18 -25.672 -28.031 1 90.94 276 ILE B C 1
ATOM 6018 O O . ILE B 1 276 ? 10.945 -26.844 -27.703 1 90.94 276 ILE B O 1
ATOM 6022 N N . ASP B 1 277 ? 12 -25.281 -28.969 1 91.38 277 ASP B N 1
ATOM 6023 C CA . ASP B 1 277 ? 12.688 -26.297 -29.75 1 91.38 277 ASP B CA 1
ATOM 6024 C C . ASP B 1 277 ? 13.695 -27.062 -28.891 1 91.38 277 ASP B C 1
ATOM 6026 O O . ASP B 1 277 ? 13.867 -28.266 -29.047 1 91.38 277 ASP B O 1
ATOM 6030 N N . ARG B 1 278 ? 14.289 -26.344 -28.016 1 92.94 278 ARG B N 1
ATOM 6031 C CA . ARG B 1 278 ? 15.328 -26.953 -27.188 1 92.94 278 ARG B CA 1
ATOM 6032 C C . ARG B 1 278 ? 14.727 -27.75 -26.047 1 92.94 278 ARG B C 1
ATOM 6034 O O . ARG B 1 278 ? 15.367 -28.656 -25.5 1 92.94 278 ARG B O 1
ATOM 6041 N N . ALA B 1 279 ? 13.523 -27.453 -25.672 1 95.25 279 ALA B N 1
ATOM 6042 C CA . ALA B 1 279 ? 12.875 -28.125 -24.547 1 95.25 279 ALA B CA 1
ATOM 6043 C C . ALA B 1 279 ? 12.523 -29.578 -24.891 1 95.25 279 ALA B C 1
ATOM 6045 O O . ALA B 1 279 ? 12.023 -29.844 -25.984 1 95.25 279 ALA B O 1
ATOM 6046 N N . PRO B 1 280 ? 12.859 -30.484 -24.016 1 95.12 280 PRO B N 1
ATOM 6047 C CA . PRO B 1 280 ? 12.469 -31.875 -24.266 1 95.12 280 PRO B CA 1
ATOM 6048 C C . PRO B 1 280 ? 10.953 -32.062 -24.234 1 95.12 280 PRO B C 1
ATOM 6050 O O . PRO B 1 280 ? 10.242 -31.328 -23.547 1 95.12 280 PRO B O 1
ATOM 6053 N N . TRP B 1 281 ? 10.508 -33.062 -24.984 1 95.38 281 TRP B N 1
ATOM 6054 C CA . TRP B 1 281 ? 9.086 -33.406 -24.953 1 95.38 281 TRP B CA 1
ATOM 6055 C C . TRP B 1 281 ? 8.695 -33.938 -23.578 1 95.38 281 TRP B C 1
ATOM 6057 O O . TRP B 1 281 ? 7.656 -33.562 -23.031 1 95.38 281 TRP B O 1
ATOM 6067 N N . PHE B 1 282 ? 9.539 -34.75 -23.078 1 96.44 282 PHE B N 1
ATOM 6068 C CA . PHE B 1 282 ? 9.234 -35.375 -21.797 1 96.44 282 PHE B CA 1
ATOM 6069 C C . PHE B 1 282 ? 10.406 -35.188 -20.828 1 96.44 282 PHE B C 1
ATOM 6071 O O . PHE B 1 282 ? 11.562 -35.375 -21.203 1 96.44 282 PHE B O 1
ATOM 6078 N N . ARG B 1 283 ? 10.078 -34.688 -19.734 1 95.56 283 ARG B N 1
ATOM 6079 C CA . ARG B 1 283 ? 11.023 -34.562 -18.625 1 95.56 283 ARG B CA 1
ATOM 6080 C C . ARG B 1 283 ? 10.359 -34.906 -17.297 1 95.56 283 ARG B C 1
ATOM 6082 O O . ARG B 1 283 ? 9.305 -34.375 -16.969 1 95.56 283 ARG B O 1
ATOM 6089 N N . PHE B 1 284 ? 10.969 -35.812 -16.594 1 96.94 284 PHE B N 1
ATOM 6090 C CA . PHE B 1 284 ? 10.43 -36.219 -15.297 1 96.94 284 PHE B CA 1
ATOM 6091 C C . PHE B 1 284 ? 11.141 -35.5 -14.164 1 96.94 284 PHE B C 1
ATOM 6093 O O . PHE B 1 284 ? 12.305 -35.781 -13.867 1 96.94 284 PHE B O 1
ATOM 6100 N N . PRO B 1 285 ? 10.422 -34.531 -13.516 1 97.31 285 PRO B N 1
ATOM 6101 C CA . PRO B 1 285 ? 11.039 -33.938 -12.344 1 97.31 285 PRO B CA 1
ATOM 6102 C C . PRO B 1 285 ? 11.242 -34.906 -11.195 1 97.31 285 PRO B C 1
ATOM 6104 O O . PRO B 1 285 ? 10.391 -35.781 -10.969 1 97.31 285 PRO B O 1
ATOM 6107 N N . TYR B 1 286 ? 12.344 -34.812 -10.492 1 97.25 286 TYR B N 1
ATOM 6108 C CA . TYR B 1 286 ? 12.641 -35.719 -9.391 1 97.25 286 TYR B CA 1
ATOM 6109 C C . TYR B 1 286 ? 13.266 -34.969 -8.219 1 97.25 286 TYR B C 1
ATOM 6111 O O . TYR B 1 286 ? 13.82 -33.875 -8.398 1 97.25 286 TYR B O 1
ATOM 6119 N N . PRO B 1 287 ? 13.102 -35.5 -6.996 1 97.44 287 PRO B N 1
ATOM 6120 C CA . PRO B 1 287 ? 13.68 -34.812 -5.828 1 97.44 287 PRO B CA 1
ATOM 6121 C C . PRO B 1 287 ? 15.195 -34.688 -5.926 1 97.44 287 PRO B C 1
ATOM 6123 O O . PRO B 1 287 ? 15.891 -35.625 -6.305 1 97.44 287 PRO B O 1
ATOM 6126 N N . GLY B 1 288 ? 15.734 -33.562 -5.688 1 96.38 288 GLY B N 1
ATOM 6127 C CA . GLY B 1 288 ? 17.172 -33.312 -5.691 1 96.38 288 GLY B CA 1
ATOM 6128 C C . GLY B 1 288 ? 17.719 -33.062 -7.078 1 96.38 288 GLY B C 1
ATOM 6129 O O . GLY B 1 288 ? 18.938 -33.125 -7.289 1 96.38 288 GLY B O 1
ATOM 6130 N N . GLN B 1 289 ? 16.875 -32.75 -7.984 1 97.19 289 GLN B N 1
ATOM 6131 C CA . GLN B 1 289 ? 17.297 -32.625 -9.375 1 97.19 289 GLN B CA 1
ATOM 6132 C C . GLN B 1 289 ? 18.266 -31.453 -9.539 1 97.19 289 GLN B C 1
ATOM 6134 O O . GLN B 1 289 ? 19.031 -31.422 -10.508 1 97.19 289 GLN B O 1
ATOM 6139 N N . TRP B 1 290 ? 18.344 -30.531 -8.594 1 97.94 290 TRP B N 1
ATOM 6140 C CA . TRP B 1 290 ? 19.25 -29.406 -8.711 1 97.94 290 TRP B CA 1
ATOM 6141 C C . TRP B 1 290 ? 20.438 -29.562 -7.77 1 97.94 290 TRP B C 1
ATOM 6143 O O . TRP B 1 290 ? 21.188 -28.609 -7.543 1 97.94 290 TRP B O 1
ATOM 6153 N N . GLY B 1 291 ? 20.594 -30.703 -7.109 1 97.12 291 GLY B N 1
ATOM 6154 C CA . GLY B 1 291 ? 21.641 -30.953 -6.137 1 97.12 291 GLY B CA 1
ATOM 6155 C C . GLY B 1 291 ? 21.125 -31.109 -4.723 1 97.12 291 GLY B C 1
ATOM 6156 O O . GLY B 1 291 ? 19.922 -30.984 -4.48 1 97.12 291 GLY B O 1
ATOM 6157 N N . LEU B 1 292 ? 22.031 -31.312 -3.834 1 97 292 LEU B N 1
ATOM 6158 C CA . LEU B 1 292 ? 21.688 -31.516 -2.434 1 97 292 LEU B CA 1
ATOM 6159 C C . LEU B 1 292 ? 21.25 -30.203 -1.784 1 97 292 LEU B C 1
ATOM 6161 O O . LEU B 1 292 ? 22.016 -29.234 -1.774 1 97 292 LEU B O 1
ATOM 6165 N N . PRO B 1 293 ? 20.062 -30.156 -1.256 1 97.56 293 PRO B N 1
ATOM 6166 C CA . PRO B 1 293 ? 19.594 -28.938 -0.609 1 97.56 293 PRO B CA 1
ATOM 6167 C C . PRO B 1 293 ? 20.516 -28.469 0.524 1 97.56 293 PRO B C 1
ATOM 6169 O O . PRO B 1 293 ? 21.062 -29.312 1.254 1 97.56 293 PRO B O 1
ATOM 6172 N N . THR B 1 294 ? 20.688 -27.188 0.62 1 97 294 THR B N 1
ATOM 6173 C CA . THR B 1 294 ? 21.391 -26.547 1.729 1 97 294 THR B CA 1
ATOM 6174 C C . THR B 1 294 ? 20.453 -25.656 2.531 1 97 294 THR B C 1
ATOM 6176 O O . THR B 1 294 ? 19.359 -25.312 2.059 1 97 294 THR B O 1
ATOM 6179 N N . VAL B 1 295 ? 20.875 -25.422 3.807 1 95 295 VAL B N 1
ATOM 6180 C CA . VAL B 1 295 ? 19.953 -24.719 4.684 1 95 295 VAL B CA 1
ATOM 6181 C C . VAL B 1 295 ? 20.578 -23.391 5.129 1 95 295 VAL B C 1
ATOM 6183 O O . VAL B 1 295 ? 21.766 -23.344 5.461 1 95 295 VAL B O 1
ATOM 6186 N N . SER B 1 296 ? 19.812 -22.375 4.973 1 91.06 296 SER B N 1
ATOM 6187 C CA . SER B 1 296 ? 20.156 -21.047 5.492 1 91.06 296 SER B CA 1
ATOM 6188 C C . SER B 1 296 ? 19.234 -20.656 6.652 1 91.06 296 SER B C 1
ATOM 6190 O O . SER B 1 296 ? 18.016 -20.734 6.535 1 91.06 296 SER B O 1
ATOM 6192 N N . LEU B 1 297 ? 19.859 -20.281 7.762 1 92 297 LEU B N 1
ATOM 6193 C CA . LEU B 1 297 ? 19.047 -19.906 8.914 1 92 297 LEU B CA 1
ATOM 6194 C C . LEU B 1 297 ? 18.109 -18.766 8.578 1 92 297 LEU B C 1
ATOM 6196 O O . LEU B 1 297 ? 16.922 -18.781 8.945 1 92 297 LEU B O 1
ATOM 6200 N N . ALA B 1 298 ? 18.656 -17.75 7.918 1 91.88 298 ALA B N 1
ATOM 6201 C CA . ALA B 1 298 ? 17.828 -16.609 7.508 1 91.88 298 ALA B CA 1
ATOM 6202 C C . ALA B 1 298 ? 16.688 -17.062 6.586 1 91.88 298 ALA B C 1
ATOM 6204 O O . ALA B 1 298 ? 15.57 -16.578 6.695 1 91.88 298 ALA B O 1
ATOM 6205 N N . GLY B 1 299 ? 17.031 -18 5.715 1 94.44 299 GLY B N 1
ATOM 6206 C CA . GLY B 1 299 ? 16.016 -18.547 4.824 1 94.44 299 GLY B CA 1
ATOM 6207 C C . GLY B 1 299 ? 14.914 -19.297 5.559 1 94.44 299 GLY B C 1
ATOM 6208 O O . GLY B 1 299 ? 13.727 -19.125 5.262 1 94.44 299 GLY B O 1
ATOM 6209 N N . VAL B 1 300 ? 15.289 -20 6.512 1 96.69 300 VAL B N 1
ATOM 6210 C CA . VAL B 1 300 ? 14.336 -20.812 7.266 1 96.69 300 VAL B CA 1
ATOM 6211 C C . VAL B 1 300 ? 13.367 -19.906 8.023 1 96.69 300 VAL B C 1
ATOM 6213 O O . VAL B 1 300 ? 12.156 -20.125 8 1 96.69 300 VAL B O 1
ATOM 6216 N N . VAL B 1 301 ? 13.852 -18.906 8.602 1 93.75 301 VAL B N 1
ATOM 6217 C CA . VAL B 1 301 ? 13.008 -18 9.383 1 93.75 301 VAL B CA 1
ATOM 6218 C C . VAL B 1 301 ? 12.07 -17.234 8.461 1 93.75 301 VAL B C 1
ATOM 6220 O O . VAL B 1 301 ? 10.906 -17 8.797 1 93.75 301 VAL B O 1
ATOM 6223 N N . GLY B 1 302 ? 12.68 -16.781 7.367 1 93.19 302 GLY B N 1
ATOM 6224 C CA . GLY B 1 302 ? 11.82 -16.172 6.375 1 93.19 302 GLY B CA 1
ATOM 6225 C C . GLY B 1 302 ? 10.711 -17.078 5.895 1 93.19 302 GLY B C 1
ATOM 6226 O O . GLY B 1 302 ? 9.547 -16.672 5.801 1 93.19 302 GLY B O 1
ATOM 6227 N N . ILE B 1 303 ? 11.023 -18.312 5.633 1 96.38 303 ILE B N 1
ATOM 6228 C CA . ILE B 1 303 ? 10.062 -19.297 5.137 1 96.38 303 ILE B CA 1
ATOM 6229 C C . ILE B 1 303 ? 9.031 -19.594 6.223 1 96.38 303 ILE B C 1
ATOM 6231 O O . ILE B 1 303 ? 7.855 -19.812 5.93 1 96.38 303 ILE B O 1
ATOM 6235 N N . LEU B 1 304 ? 9.445 -19.578 7.465 1 95.38 304 LEU B N 1
ATOM 6236 C CA . LEU B 1 304 ? 8.516 -19.781 8.578 1 95.38 304 LEU B CA 1
ATOM 6237 C C . LEU B 1 304 ? 7.426 -18.719 8.578 1 95.38 304 LEU B C 1
ATOM 6239 O O . LEU B 1 304 ? 6.246 -19.031 8.758 1 95.38 304 LEU B O 1
ATOM 6243 N N . ALA B 1 305 ? 7.816 -17.5 8.344 1 92.12 305 ALA B N 1
ATOM 6244 C CA . ALA B 1 305 ? 6.82 -16.438 8.242 1 92.12 305 ALA B CA 1
ATOM 6245 C C . ALA B 1 305 ? 5.867 -16.688 7.074 1 92.12 305 ALA B C 1
ATOM 6247 O O . ALA B 1 305 ? 4.66 -16.453 7.188 1 92.12 305 ALA B O 1
ATOM 6248 N N . GLY B 1 306 ? 6.422 -17.188 6.02 1 95 306 GLY B N 1
ATOM 6249 C CA . GLY B 1 306 ? 5.613 -17.484 4.852 1 95 306 GLY B CA 1
ATOM 6250 C C . GLY B 1 306 ? 4.637 -18.625 5.082 1 95 306 GLY B C 1
ATOM 6251 O O . GLY B 1 306 ? 3.48 -18.562 4.66 1 95 306 GLY B O 1
ATOM 6252 N N . VAL B 1 307 ? 5.07 -19.609 5.773 1 95.31 307 VAL B N 1
ATOM 6253 C CA . VAL B 1 307 ? 4.254 -20.781 6.016 1 95.31 307 VAL B CA 1
ATOM 6254 C C . VAL B 1 307 ? 3.104 -20.438 6.957 1 95.31 307 VAL B C 1
ATOM 6256 O O . VAL B 1 307 ? 1.99 -20.938 6.805 1 95.31 307 VAL B O 1
ATOM 6259 N N . ILE B 1 308 ? 3.348 -19.578 7.883 1 91.81 308 ILE B N 1
ATOM 6260 C CA . ILE B 1 308 ? 2.293 -19.141 8.789 1 91.81 308 ILE B CA 1
ATOM 6261 C C . ILE B 1 308 ? 1.22 -18.391 8 1 91.81 308 ILE B C 1
ATOM 6263 O O . ILE B 1 308 ? 0.025 -18.641 8.18 1 91.81 308 ILE B O 1
ATOM 6267 N N . SER B 1 309 ? 1.709 -17.531 7.18 1 91.12 309 SER B N 1
ATOM 6268 C CA . SER B 1 309 ? 0.774 -16.797 6.34 1 91.12 309 SER B CA 1
ATOM 6269 C C . SER B 1 309 ? -0.015 -17.734 5.43 1 91.12 309 SER B C 1
ATOM 6271 O O . SER B 1 309 ? -1.208 -17.516 5.199 1 91.12 309 SER B O 1
ATOM 6273 N N . SER B 1 310 ? 0.638 -18.703 4.926 1 94.5 310 SER B N 1
ATOM 6274 C CA . SER B 1 310 ? -0.027 -19.672 4.07 1 94.5 310 SER B CA 1
ATOM 6275 C C . SER B 1 310 ? -1.095 -20.453 4.84 1 94.5 310 SER B C 1
ATOM 6277 O O . SER B 1 310 ? -2.166 -20.734 4.301 1 94.5 310 SER B O 1
ATOM 6279 N N . MET B 1 311 ? -0.832 -20.797 6.07 1 94.38 311 MET B N 1
ATOM 6280 C CA . MET B 1 311 ? -1.795 -21.5 6.902 1 94.38 311 MET B CA 1
ATOM 6281 C C . MET B 1 311 ? -3.053 -20.672 7.121 1 94.38 311 MET B C 1
ATOM 6283 O O . MET B 1 311 ? -4.168 -21.188 7.02 1 94.38 311 MET B O 1
ATOM 6287 N N . ILE B 1 312 ? -2.812 -19.422 7.383 1 88.62 312 ILE B N 1
ATOM 6288 C CA . ILE B 1 312 ? -3.924 -18.5 7.586 1 88.62 312 ILE B CA 1
ATOM 6289 C C . ILE B 1 312 ? -4.781 -18.438 6.324 1 88.62 312 ILE B C 1
ATOM 6291 O O . ILE B 1 312 ? -6.008 -18.516 6.395 1 88.62 312 ILE B O 1
ATOM 6295 N N . GLU B 1 313 ? -4.164 -18.281 5.23 1 89.5 313 GLU B N 1
ATOM 6296 C CA . GLU B 1 313 ? -4.852 -18.234 3.945 1 89.5 313 GLU B CA 1
ATOM 6297 C C . GLU B 1 313 ? -5.609 -19.531 3.682 1 89.5 313 GLU B C 1
ATOM 6299 O O . GLU B 1 313 ? -6.77 -19.5 3.258 1 89.5 313 GLU B O 1
ATOM 6304 N N . SER B 1 314 ? -5.023 -20.672 3.992 1 94.88 314 SER B N 1
ATOM 6305 C CA . SER B 1 314 ? -5.605 -21.984 3.719 1 94.88 314 SER B CA 1
ATOM 6306 C C . SER B 1 314 ? -6.832 -22.234 4.594 1 94.88 314 SER B C 1
ATOM 6308 O O . SER B 1 314 ? -7.832 -22.781 4.125 1 94.88 314 SER B O 1
ATOM 6310 N N . VAL B 1 315 ? -6.797 -21.875 5.82 1 91.75 315 VAL B N 1
ATOM 6311 C CA . VAL B 1 315 ? -7.938 -22.078 6.715 1 91.75 315 VAL B CA 1
ATOM 6312 C C . VAL B 1 315 ? -9.148 -21.312 6.188 1 91.75 315 VAL B C 1
ATOM 6314 O O . VAL B 1 315 ? -10.266 -21.828 6.195 1 91.75 315 VAL B O 1
ATOM 6317 N N . GLY B 1 316 ? -8.875 -20.109 5.781 1 87.25 316 GLY B N 1
ATOM 6318 C CA . GLY B 1 316 ? -9.945 -19.359 5.152 1 87.25 316 GLY B CA 1
ATOM 6319 C C . GLY B 1 316 ? -10.523 -20.047 3.932 1 87.25 316 GLY B C 1
ATOM 6320 O O . GLY B 1 316 ? -11.742 -20.109 3.768 1 87.25 316 GLY B O 1
ATOM 6321 N N . ASP B 1 317 ? -9.695 -20.562 3.131 1 91.62 317 ASP B N 1
ATOM 6322 C CA . ASP B 1 317 ? -10.117 -21.25 1.918 1 91.62 317 ASP B CA 1
ATOM 6323 C C . ASP B 1 317 ? -10.93 -22.5 2.254 1 91.62 317 ASP B C 1
ATOM 6325 O O . ASP B 1 317 ? -11.875 -22.844 1.545 1 91.62 317 ASP B O 1
ATOM 6329 N N . TYR B 1 318 ? -10.516 -23.172 3.309 1 93.88 318 TYR B N 1
ATOM 6330 C CA . TYR B 1 318 ? -11.227 -24.375 3.719 1 93.88 318 TYR B CA 1
ATOM 6331 C C . TYR B 1 318 ? -12.672 -24.062 4.078 1 93.88 318 TYR B C 1
ATOM 6333 O O . TYR B 1 318 ? -13.594 -24.734 3.615 1 93.88 318 TYR B O 1
ATOM 6341 N N . HIS B 1 319 ? -12.891 -23.062 4.812 1 87.94 319 HIS B N 1
ATOM 6342 C CA . HIS B 1 319 ? -14.234 -22.672 5.219 1 87.94 319 HIS B CA 1
ATOM 6343 C C . HIS B 1 319 ? -15.055 -22.188 4.027 1 87.94 319 HIS B C 1
ATOM 6345 O O . HIS B 1 319 ? -16.234 -22.531 3.889 1 87.94 319 HIS B O 1
ATOM 6351 N N . ALA B 1 320 ? -14.422 -21.422 3.26 1 85.88 320 ALA B N 1
ATOM 6352 C CA . ALA B 1 320 ? -15.109 -20.906 2.082 1 85.88 320 ALA B CA 1
ATOM 6353 C C . ALA B 1 320 ? -15.5 -22.031 1.131 1 85.88 320 ALA B C 1
ATOM 6355 O O . ALA B 1 320 ? -16.609 -22.031 0.581 1 85.88 320 ALA B O 1
ATOM 6356 N N . CYS B 1 321 ? -14.602 -22.906 0.947 1 91.81 321 CYS B N 1
ATOM 6357 C CA . CYS B 1 321 ? -14.852 -24.047 0.07 1 91.81 321 CYS B CA 1
ATOM 6358 C C . CYS B 1 321 ? -16 -24.906 0.601 1 91.81 321 CYS B C 1
ATOM 6360 O O . CYS B 1 321 ? -16.859 -25.328 -0.163 1 91.81 321 CYS B O 1
ATOM 6362 N N . ALA B 1 322 ? -15.984 -25.094 1.886 1 91.5 322 ALA B N 1
ATOM 6363 C CA . ALA B 1 322 ? -17.062 -25.859 2.498 1 91.5 322 ALA B CA 1
ATOM 6364 C C . ALA B 1 322 ? -18.406 -25.156 2.318 1 91.5 322 ALA B 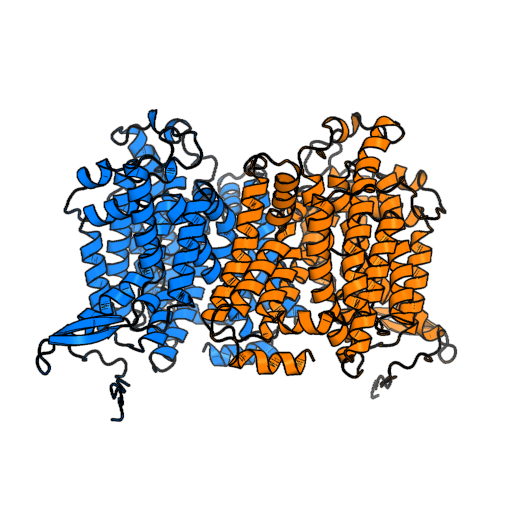C 1
ATOM 6366 O O . ALA B 1 322 ? -19.391 -25.781 1.931 1 91.5 322 ALA B O 1
ATOM 6367 N N . ARG B 1 323 ? -18.391 -23.984 2.568 1 85.5 323 ARG B N 1
ATOM 6368 C CA . ARG B 1 323 ? -19.609 -23.203 2.434 1 85.5 323 ARG B CA 1
ATOM 6369 C C . ARG B 1 323 ? -20.109 -23.219 0.995 1 85.5 323 ARG B C 1
ATOM 6371 O O . ARG B 1 323 ? -21.297 -23.438 0.75 1 85.5 323 ARG B O 1
ATOM 6378 N N . LEU B 1 324 ? -19.297 -23.047 0.087 1 82.69 324 LEU B N 1
ATOM 6379 C CA . LEU B 1 324 ? -19.672 -22.938 -1.321 1 82.69 324 LEU B CA 1
ATOM 6380 C C . LEU B 1 324 ? -20.047 -24.312 -1.891 1 82.69 324 LEU B C 1
ATOM 6382 O O . LEU B 1 324 ? -20.797 -24.391 -2.857 1 82.69 324 LEU B O 1
ATOM 6386 N N . SER B 1 325 ? -19.516 -25.312 -1.26 1 86.44 325 SER B N 1
ATOM 6387 C CA . SER B 1 325 ? -19.812 -26.672 -1.702 1 86.44 325 SER B CA 1
ATOM 6388 C C . SER B 1 325 ? -21.047 -27.234 -0.992 1 86.44 325 SER B C 1
ATOM 6390 O O . SER B 1 325 ? -21.453 -28.375 -1.24 1 86.44 325 SER B O 1
ATOM 6392 N N . GLY B 1 326 ? -21.578 -26.422 -0.063 1 83.69 326 GLY B N 1
ATOM 6393 C CA . GLY B 1 326 ? -22.719 -26.891 0.7 1 83.69 326 GLY B CA 1
ATOM 6394 C C . GLY B 1 326 ? -22.359 -27.922 1.75 1 83.69 326 GLY B C 1
ATOM 6395 O O . GLY B 1 326 ? -23.219 -28.703 2.168 1 83.69 326 GLY B O 1
ATOM 6396 N N . ALA B 1 327 ? -21.156 -27.938 2.033 1 86.94 327 ALA B N 1
ATOM 6397 C CA . ALA B 1 327 ? -20.703 -28.844 3.08 1 86.94 327 ALA B CA 1
ATOM 6398 C C . ALA B 1 327 ? -20.719 -28.156 4.445 1 86.94 327 ALA B C 1
ATOM 6400 O O . ALA B 1 327 ? -20.719 -26.938 4.531 1 86.94 327 ALA B O 1
ATOM 6401 N N . PRO B 1 328 ? -20.828 -28.953 5.469 1 90.12 328 PRO B N 1
ATOM 6402 C CA . PRO B 1 328 ? -20.688 -28.359 6.797 1 90.12 328 PRO B CA 1
ATOM 6403 C C . PRO B 1 328 ? -19.297 -27.766 7.027 1 90.12 328 PRO B C 1
ATOM 6405 O O . PRO B 1 328 ? -18.344 -28.141 6.355 1 90.12 328 PRO B O 1
ATOM 6408 N N . PRO B 1 329 ? -19.219 -26.844 7.934 1 89.44 329 PRO B N 1
ATOM 6409 C CA . PRO B 1 329 ? -17.906 -26.312 8.273 1 89.44 329 PRO B CA 1
ATOM 6410 C C . PRO B 1 329 ? -16.906 -27.406 8.688 1 89.44 329 PRO B C 1
ATOM 6412 O O . PRO B 1 329 ? -17.281 -28.328 9.406 1 89.44 329 PRO B O 1
ATOM 6415 N N . PRO B 1 330 ? -15.75 -27.297 8.133 1 92.44 330 PRO B N 1
ATOM 6416 C CA . PRO B 1 330 ? -14.781 -28.344 8.461 1 92.44 330 PRO B CA 1
ATOM 6417 C C . PRO B 1 330 ? -14.469 -28.406 9.953 1 92.44 330 PRO B C 1
ATOM 6419 O O . PRO B 1 330 ? -14.219 -27.391 10.586 1 92.44 330 PRO B O 1
ATOM 6422 N N . PRO B 1 331 ? -14.578 -29.562 10.461 1 90.62 331 PRO B N 1
ATOM 6423 C CA . PRO B 1 331 ? -14.203 -29.719 11.875 1 90.62 331 PRO B CA 1
ATOM 6424 C C . PRO B 1 331 ? -12.719 -29.484 12.117 1 90.62 331 PRO B C 1
ATOM 6426 O O . PRO B 1 331 ? -11.922 -29.469 11.172 1 90.62 331 PRO B O 1
ATOM 6429 N N . LYS B 1 332 ? -12.336 -29.406 13.344 1 89.56 332 LYS B N 1
ATOM 6430 C CA . LYS B 1 332 ? -10.969 -29.062 13.734 1 89.56 332 LYS B CA 1
ATOM 6431 C C . LYS B 1 332 ? -9.977 -30.125 13.25 1 89.56 332 LYS B C 1
ATOM 6433 O O . LYS B 1 332 ? -8.891 -29.781 12.781 1 89.56 332 LYS B O 1
ATOM 6438 N N . HIS B 1 333 ? -10.336 -31.297 13.398 1 92.44 333 HIS B N 1
ATOM 6439 C CA . HIS B 1 333 ? -9.406 -32.375 13.031 1 92.44 333 HIS B CA 1
ATOM 6440 C C . HIS B 1 333 ? -9.141 -32.344 11.531 1 92.44 333 HIS B C 1
ATOM 6442 O O . HIS B 1 333 ? -8.031 -32.688 11.086 1 92.44 333 HIS B O 1
ATOM 6448 N N . ALA B 1 334 ? -10.133 -32.062 10.75 1 94.88 334 ALA B N 1
ATOM 6449 C CA . ALA B 1 334 ? -9.953 -31.969 9.305 1 94.88 334 ALA B CA 1
ATOM 6450 C C . ALA B 1 334 ? -9.047 -30.797 8.93 1 94.88 334 ALA B C 1
ATOM 6452 O O . ALA B 1 334 ? -8.219 -30.922 8.023 1 94.88 334 ALA B O 1
ATOM 6453 N N . ILE B 1 335 ? -9.234 -29.703 9.602 1 95.12 335 ILE B N 1
ATOM 6454 C CA . ILE B 1 335 ? -8.391 -28.531 9.367 1 95.12 335 ILE B CA 1
ATOM 6455 C C . ILE B 1 335 ? -6.941 -28.875 9.711 1 95.12 335 ILE B C 1
ATOM 6457 O O . ILE B 1 335 ? -6.023 -28.547 8.953 1 95.12 335 ILE B O 1
ATOM 6461 N N . ASN B 1 336 ? -6.773 -29.547 10.82 1 95.62 336 ASN B N 1
ATOM 6462 C CA . ASN B 1 336 ? -5.438 -29.969 11.234 1 95.62 336 ASN B CA 1
ATOM 6463 C C . ASN B 1 336 ? -4.785 -30.875 10.195 1 95.62 336 ASN B C 1
ATOM 6465 O O . ASN B 1 336 ? -3.619 -30.688 9.852 1 95.62 336 ASN B O 1
ATOM 6469 N N . ARG B 1 337 ? -5.508 -31.797 9.75 1 96.69 337 ARG B N 1
ATOM 6470 C CA . ARG B 1 337 ? -5 -32.688 8.727 1 96.69 337 ARG B CA 1
ATOM 6471 C C . ARG B 1 337 ? -4.664 -31.953 7.441 1 96.69 337 ARG B C 1
ATOM 6473 O O . ARG B 1 337 ? -3.65 -32.25 6.801 1 96.69 337 ARG B O 1
ATOM 6480 N N . GLY B 1 338 ? -5.551 -31.047 7.062 1 97.81 338 GLY B N 1
ATOM 6481 C CA . GLY B 1 338 ? -5.293 -30.25 5.879 1 97.81 338 GLY B CA 1
ATOM 6482 C C . GLY B 1 338 ? -3.994 -29.469 5.957 1 97.81 338 GLY B C 1
ATOM 6483 O O . GLY B 1 338 ? -3.201 -29.469 5.016 1 97.81 338 GLY B O 1
ATOM 6484 N N . ILE B 1 339 ? -3.795 -28.828 7.086 1 97.75 339 ILE B N 1
ATOM 6485 C CA . ILE B 1 339 ? -2.592 -28.031 7.293 1 97.75 339 ILE B CA 1
ATOM 6486 C C . ILE B 1 339 ? -1.368 -28.938 7.328 1 97.75 339 ILE B C 1
ATOM 6488 O O . ILE B 1 339 ? -0.312 -28.594 6.793 1 97.75 339 ILE B O 1
ATOM 6492 N N . GLY B 1 340 ? -1.486 -30.062 7.965 1 98.12 340 GLY B N 1
ATOM 6493 C CA . GLY B 1 340 ? -0.398 -31.031 7.988 1 98.12 340 GLY B CA 1
ATOM 6494 C C . GLY B 1 340 ? 0.006 -31.5 6.605 1 98.12 340 GLY B C 1
ATOM 6495 O O . GLY B 1 340 ? 1.193 -31.531 6.277 1 98.12 340 GLY B O 1
ATOM 6496 N N . ILE B 1 341 ? -0.976 -31.859 5.812 1 98.38 341 ILE B N 1
ATOM 6497 C CA . ILE B 1 341 ? -0.712 -32.344 4.461 1 98.38 341 ILE B CA 1
ATOM 6498 C C . ILE B 1 341 ? -0.147 -31.219 3.605 1 98.38 341 ILE B C 1
ATOM 6500 O O . ILE B 1 341 ? 0.708 -31.438 2.748 1 98.38 341 ILE B O 1
ATOM 6504 N N . GLU B 1 342 ? -0.653 -29.969 3.814 1 98.19 342 GLU B N 1
ATOM 6505 C CA . GLU B 1 342 ? -0.062 -28.828 3.125 1 98.19 342 GLU B CA 1
ATOM 6506 C C . GLU B 1 342 ? 1.413 -28.672 3.482 1 98.19 342 GLU B C 1
ATOM 6508 O O . GLU B 1 342 ? 2.238 -28.375 2.617 1 98.19 342 GLU B O 1
ATOM 6513 N N . GLY B 1 343 ? 1.694 -28.859 4.766 1 98.38 343 GLY B N 1
ATOM 6514 C CA . GLY B 1 343 ? 3.09 -28.859 5.176 1 98.38 343 GLY B CA 1
ATOM 6515 C C . GLY B 1 343 ? 3.916 -29.922 4.484 1 98.38 343 GLY B C 1
ATOM 6516 O O . GLY B 1 343 ? 5.039 -29.656 4.051 1 98.38 343 GLY B O 1
ATOM 6517 N N . LEU B 1 344 ? 3.389 -31.125 4.387 1 98.44 344 LEU B N 1
ATOM 6518 C CA . LEU B 1 344 ? 4.051 -32.188 3.646 1 98.44 344 LEU B CA 1
ATOM 6519 C C . LEU B 1 344 ? 4.227 -31.812 2.18 1 98.44 344 LEU B C 1
ATOM 6521 O O . LEU B 1 344 ? 5.242 -32.156 1.565 1 98.44 344 LEU B O 1
ATOM 6525 N N . GLY B 1 345 ? 3.188 -31.234 1.661 1 98.38 345 GLY B N 1
ATOM 6526 C CA . GLY B 1 345 ? 3.293 -30.719 0.302 1 98.38 345 GLY B CA 1
ATOM 6527 C C . GLY B 1 345 ? 4.438 -29.75 0.116 1 98.38 345 GLY B C 1
ATOM 6528 O O . GLY B 1 345 ? 5.164 -29.812 -0.877 1 98.38 345 GLY B O 1
ATOM 6529 N N . CYS B 1 346 ? 4.582 -28.797 1.04 1 98.5 346 CYS B N 1
ATOM 6530 C CA . CYS B 1 346 ? 5.688 -27.844 0.984 1 98.5 346 CYS B CA 1
ATOM 6531 C C . CYS B 1 346 ? 7.031 -28.562 1.077 1 98.5 346 CYS B C 1
ATOM 6533 O O . CYS B 1 346 ? 7.996 -28.172 0.424 1 98.5 346 CYS B O 1
ATOM 6535 N N . LEU B 1 347 ? 7.074 -29.562 1.914 1 98.31 347 LEU B N 1
ATOM 6536 C CA . LEU B 1 347 ? 8.281 -30.375 2.023 1 98.31 347 LEU B CA 1
ATOM 6537 C C . LEU B 1 347 ? 8.625 -31.016 0.688 1 98.31 347 LEU B C 1
ATOM 6539 O O . LEU B 1 347 ? 9.781 -31 0.262 1 98.31 347 LEU B O 1
ATOM 6543 N N . LEU B 1 348 ? 7.637 -31.578 0.038 1 98.44 348 LEU B N 1
ATOM 6544 C CA . LEU B 1 348 ? 7.828 -32.188 -1.271 1 98.44 348 LEU B CA 1
ATOM 6545 C C . LEU B 1 348 ? 8.25 -31.156 -2.305 1 98.44 348 LEU B C 1
ATOM 6547 O O . LEU B 1 348 ? 9.133 -31.406 -3.121 1 98.44 348 LEU B O 1
ATOM 6551 N N . ALA B 1 349 ? 7.57 -30 -2.266 1 98.44 349 ALA B N 1
ATOM 6552 C CA . ALA B 1 349 ? 7.914 -28.922 -3.195 1 98.44 349 ALA B CA 1
ATOM 6553 C C . ALA B 1 349 ? 9.375 -28.516 -3.047 1 98.44 349 ALA B C 1
ATOM 6555 O O . ALA B 1 349 ? 10.07 -28.297 -4.043 1 98.44 349 ALA B O 1
ATOM 6556 N N . GLY B 1 350 ? 9.805 -28.406 -1.788 1 98.19 350 GLY B N 1
ATOM 6557 C CA . GLY B 1 350 ? 11.219 -28.125 -1.55 1 98.19 350 GLY B CA 1
ATOM 6558 C C . GLY B 1 350 ? 12.133 -29.234 -2.051 1 98.19 350 GLY B C 1
ATOM 6559 O O . GLY B 1 350 ? 13.148 -28.953 -2.688 1 98.19 350 GLY B O 1
ATOM 6560 N N . ALA B 1 351 ? 11.797 -30.438 -1.839 1 98.31 351 ALA B N 1
ATOM 6561 C CA . ALA B 1 351 ? 12.617 -31.578 -2.225 1 98.31 351 ALA B CA 1
ATOM 6562 C C . ALA B 1 351 ? 12.719 -31.688 -3.742 1 98.31 351 ALA B C 1
ATOM 6564 O O . ALA B 1 351 ? 13.781 -32 -4.277 1 98.31 351 ALA B O 1
ATOM 6565 N N . TRP B 1 352 ? 11.609 -31.469 -4.43 1 98.5 352 TRP B N 1
ATOM 6566 C CA . TRP B 1 352 ? 11.578 -31.609 -5.883 1 98.5 352 TRP B CA 1
ATOM 6567 C C . TRP B 1 352 ? 12.258 -30.406 -6.551 1 98.5 352 TRP B C 1
ATOM 6569 O O . TRP B 1 352 ? 12.602 -30.469 -7.738 1 98.5 352 TRP B O 1
ATOM 6579 N N . GLY B 1 353 ? 12.398 -29.312 -5.805 1 98.06 353 GLY B N 1
ATOM 6580 C CA . GLY B 1 353 ? 13.117 -28.172 -6.344 1 98.06 353 GLY B CA 1
ATOM 6581 C C . GLY B 1 353 ? 12.227 -27.203 -7.102 1 98.06 353 GLY B C 1
ATOM 6582 O O . GLY B 1 353 ? 12.594 -26.719 -8.18 1 98.06 353 GLY B O 1
ATOM 6583 N N . THR B 1 354 ? 11.031 -26.906 -6.594 1 97.5 354 THR B N 1
ATOM 6584 C CA . THR B 1 354 ? 10.172 -25.891 -7.199 1 97.5 354 THR B CA 1
ATOM 6585 C C . THR B 1 354 ? 10.672 -24.484 -6.859 1 97.5 354 THR B C 1
ATOM 6587 O O . THR B 1 354 ? 10.297 -23.516 -7.516 1 97.5 354 THR B O 1
ATOM 6590 N N . GLY B 1 355 ? 11.484 -24.375 -5.801 1 96.81 355 GLY B N 1
ATOM 6591 C CA . GLY B 1 355 ? 11.898 -23.078 -5.277 1 96.81 355 GLY B CA 1
ATOM 6592 C C . GLY B 1 355 ? 10.781 -22.344 -4.547 1 96.81 355 GLY B C 1
ATOM 6593 O O . GLY B 1 355 ? 10.906 -21.156 -4.262 1 96.81 355 GLY B O 1
ATOM 6594 N N . ASN B 1 356 ? 9.781 -22.984 -4.289 1 97.69 356 ASN B N 1
ATOM 6595 C CA . ASN B 1 356 ? 8.594 -22.422 -3.652 1 97.69 356 ASN B CA 1
ATOM 6596 C C . ASN B 1 356 ? 7.84 -23.484 -2.848 1 97.69 356 ASN B C 1
ATOM 6598 O O . ASN B 1 356 ? 8.352 -24.578 -2.633 1 97.69 356 ASN B O 1
ATOM 6602 N N . GLY B 1 357 ? 6.797 -23.172 -2.223 1 96.94 357 GLY B N 1
ATOM 6603 C CA . GLY B 1 357 ? 5.93 -24.078 -1.489 1 96.94 357 GLY B CA 1
ATOM 6604 C C . GLY B 1 357 ? 4.57 -24.25 -2.137 1 96.94 357 GLY B C 1
ATOM 6605 O O . GLY B 1 357 ? 4.41 -24 -3.334 1 96.94 357 GLY B O 1
ATOM 6606 N N . THR B 1 358 ? 3.629 -24.766 -1.351 1 96.12 358 THR B N 1
ATOM 6607 C CA . THR B 1 358 ? 2.275 -25 -1.847 1 96.12 358 THR B CA 1
ATOM 6608 C C . THR B 1 358 ? 1.243 -24.453 -0.86 1 96.12 358 THR B C 1
ATOM 6610 O O . THR B 1 358 ? 1.514 -24.359 0.338 1 96.12 358 THR B O 1
ATOM 6613 N N . THR B 1 359 ? 0.215 -23.969 -1.361 1 96 359 THR B N 1
ATOM 6614 C CA . THR B 1 359 ? -0.921 -23.531 -0.56 1 96 359 THR B CA 1
ATOM 6615 C C . THR B 1 359 ? -2.232 -23.75 -1.307 1 96 359 THR B C 1
ATOM 6617 O O . THR B 1 359 ? -2.23 -24.25 -2.436 1 96 359 THR B O 1
ATOM 6620 N N . SER B 1 360 ? -3.357 -23.594 -0.579 1 95.12 360 SER B N 1
ATOM 6621 C CA . SER B 1 360 ? -4.676 -23.672 -1.2 1 95.12 360 SER B CA 1
ATOM 6622 C C . SER B 1 360 ? -4.926 -22.484 -2.123 1 95.12 360 SER B C 1
ATOM 6624 O O . SER B 1 360 ? -4.547 -21.359 -1.807 1 95.12 360 SER B O 1
ATOM 6626 N N . TYR B 1 361 ? -5.57 -22.719 -3.246 1 91.88 361 TYR B N 1
ATOM 6627 C CA . TYR B 1 361 ? -5.82 -21.656 -4.219 1 91.88 361 TYR B CA 1
ATOM 6628 C C . TYR B 1 361 ? -7.219 -21.078 -4.039 1 91.88 361 TYR B C 1
ATOM 6630 O O . TYR B 1 361 ? -8.219 -21.75 -4.305 1 91.88 361 TYR B O 1
ATOM 6638 N N . SER B 1 362 ? -7.254 -19.875 -3.664 1 85.94 362 SER B N 1
ATOM 6639 C CA . SER B 1 362 ? -8.508 -19.156 -3.459 1 85.94 362 SER B CA 1
ATOM 6640 C C . SER B 1 362 ? -9.266 -18.984 -4.77 1 85.94 362 SER B C 1
ATOM 6642 O O . SER B 1 362 ? -10.492 -18.922 -4.777 1 85.94 362 SER B O 1
ATOM 6644 N N . GLU B 1 363 ? -8.516 -18.906 -5.867 1 80.5 363 GLU B N 1
ATOM 6645 C CA . GLU B 1 363 ? -9.156 -18.734 -7.164 1 80.5 363 GLU B CA 1
ATOM 6646 C C . GLU B 1 363 ? -10.008 -19.938 -7.535 1 80.5 363 GLU B C 1
ATOM 6648 O O . GLU B 1 363 ? -11.078 -19.797 -8.125 1 80.5 363 GLU B O 1
ATOM 6653 N N . ASN B 1 364 ? -9.469 -21.078 -7.219 1 87.44 364 ASN B N 1
ATOM 6654 C CA . ASN B 1 364 ? -10.242 -22.297 -7.453 1 87.44 364 ASN B CA 1
ATOM 6655 C C . ASN B 1 364 ? -11.5 -22.328 -6.586 1 87.44 364 ASN B C 1
ATOM 6657 O O . ASN B 1 364 ? -12.555 -22.781 -7.031 1 87.44 364 ASN B O 1
ATOM 6661 N N . VAL B 1 365 ? -11.414 -21.875 -5.352 1 86.12 365 VAL B N 1
ATOM 6662 C CA . VAL B 1 365 ? -12.547 -21.797 -4.438 1 86.12 365 VAL B CA 1
ATOM 6663 C C . VAL B 1 365 ? -13.594 -20.828 -4.977 1 86.12 365 VAL B C 1
ATOM 6665 O O . VAL B 1 365 ? -14.797 -21.094 -4.906 1 86.12 365 VAL B O 1
ATOM 6668 N N . GLY B 1 366 ? -13.141 -19.797 -5.508 1 78.06 366 GLY B N 1
ATOM 6669 C CA . GLY B 1 366 ? -14.047 -18.859 -6.148 1 78.06 366 GLY B CA 1
ATOM 6670 C C . GLY B 1 366 ? -14.781 -19.453 -7.336 1 78.06 366 GLY B C 1
ATOM 6671 O O . GLY B 1 366 ? -15.969 -19.203 -7.527 1 78.06 366 GLY B O 1
ATOM 6672 N N . ALA B 1 367 ? -14.07 -20.203 -8.102 1 78 367 ALA B N 1
ATOM 6673 C CA . ALA B 1 367 ? -14.672 -20.875 -9.258 1 78 367 ALA B CA 1
ATOM 6674 C C . ALA B 1 367 ? -15.75 -21.859 -8.828 1 78 367 ALA B C 1
ATOM 6676 O O . ALA B 1 367 ? -16.75 -22.047 -9.523 1 78 367 ALA B O 1
ATOM 6677 N N . LEU B 1 368 ? -15.508 -22.422 -7.672 1 81.94 368 LEU B N 1
ATOM 6678 C CA . LEU B 1 368 ? -16.5 -23.344 -7.105 1 81.94 368 LEU B CA 1
ATOM 6679 C C . LEU B 1 368 ? -17.812 -22.625 -6.82 1 81.94 368 LEU B C 1
ATOM 6681 O O . LEU B 1 368 ? -18.891 -23.203 -6.973 1 81.94 368 LEU B O 1
ATOM 6685 N N . GLY B 1 369 ? -17.688 -21.422 -6.434 1 75.38 369 GLY B N 1
ATOM 6686 C CA . GLY B 1 369 ? -18.891 -20.641 -6.176 1 75.38 369 GLY B CA 1
ATOM 6687 C C . GLY B 1 369 ? -19.688 -20.344 -7.43 1 75.38 369 GLY B C 1
ATOM 6688 O O . GLY B 1 369 ? -20.906 -20.172 -7.367 1 75.38 369 GLY B O 1
ATOM 6689 N N . ILE B 1 370 ? -19.031 -20.406 -8.484 1 69.44 370 ILE B N 1
ATOM 6690 C CA . ILE B 1 370 ? -19.672 -20.109 -9.758 1 69.44 370 ILE B CA 1
ATOM 6691 C C . ILE B 1 370 ? -20.219 -21.391 -10.391 1 69.44 370 ILE B C 1
ATOM 6693 O O . ILE B 1 370 ? -21.359 -21.438 -10.82 1 69.44 370 ILE B O 1
ATOM 6697 N N . THR B 1 371 ? -19.344 -22.359 -10.484 1 71.12 371 THR B N 1
ATOM 6698 C CA . THR B 1 371 ? -19.703 -23.609 -11.156 1 71.12 371 THR B CA 1
ATOM 6699 C C . THR B 1 371 ? -20.609 -24.453 -10.281 1 71.12 371 THR B C 1
ATOM 6701 O O . THR B 1 371 ? -21.344 -25.312 -10.781 1 71.12 371 THR B O 1
ATOM 6704 N N . LYS B 1 372 ? -20.5 -24.25 -8.969 1 74.5 372 LYS B N 1
ATOM 6705 C CA . LYS B 1 372 ? -21.266 -24.969 -7.961 1 74.5 372 LYS B CA 1
ATOM 6706 C C . LYS B 1 372 ? -20.969 -26.469 -8.023 1 74.5 372 LYS B C 1
ATOM 6708 O O . LYS B 1 372 ? -21.812 -27.297 -7.68 1 74.5 372 LYS B O 1
ATOM 6713 N N . VAL B 1 373 ? -19.828 -26.781 -8.602 1 76.62 373 VAL B N 1
ATOM 6714 C CA . VAL B 1 373 ? -19.406 -28.172 -8.664 1 76.62 373 VAL B CA 1
ATOM 6715 C C . VAL B 1 373 ? -18.438 -28.469 -7.523 1 76.62 373 VAL B C 1
ATOM 6717 O O . VAL B 1 373 ? -17.234 -28.203 -7.637 1 76.62 373 VAL B O 1
ATOM 6720 N N . GLY B 1 374 ? -18.984 -29.047 -6.516 1 81.56 374 GLY B N 1
ATOM 6721 C CA . GLY B 1 374 ? -18.188 -29.297 -5.32 1 81.56 374 GLY B CA 1
ATOM 6722 C C . GLY B 1 374 ? -17.719 -30.734 -5.203 1 81.56 374 GLY B C 1
ATOM 6723 O O . GLY B 1 374 ? -17.625 -31.266 -4.098 1 81.56 374 GLY B O 1
ATOM 6724 N N . SER B 1 375 ? -17.469 -31.312 -6.371 1 87.06 375 SER B N 1
ATOM 6725 C CA . SER B 1 375 ? -17.062 -32.719 -6.344 1 87.06 375 SER B CA 1
ATOM 6726 C C . SER B 1 375 ? -15.539 -32.844 -6.215 1 87.06 375 SER B C 1
ATOM 6728 O O . SER B 1 375 ? -14.797 -32.156 -6.918 1 87.06 375 SER B O 1
ATOM 6730 N N . ARG B 1 376 ? -15.086 -33.75 -5.414 1 92.12 376 ARG B N 1
ATOM 6731 C CA . ARG B 1 376 ? -13.664 -34 -5.234 1 92.12 376 ARG B CA 1
ATOM 6732 C C . ARG B 1 376 ? -13.062 -34.656 -6.484 1 92.12 376 ARG B C 1
ATOM 6734 O O . ARG B 1 376 ? -11.875 -34.469 -6.77 1 92.12 376 ARG B O 1
ATOM 6741 N N . MET B 1 377 ? -13.875 -35.406 -7.195 1 91.44 377 MET B N 1
ATOM 6742 C CA . MET B 1 377 ? -13.398 -36.094 -8.391 1 91.44 377 MET B CA 1
ATOM 6743 C C . MET B 1 377 ? -12.93 -35.094 -9.445 1 91.44 377 MET B C 1
ATOM 6745 O O . MET B 1 377 ? -11.984 -35.375 -10.188 1 91.44 377 MET B O 1
ATOM 6749 N N . VAL B 1 378 ? -13.586 -34.031 -9.516 1 89.94 378 VAL B N 1
ATOM 6750 C CA . VAL B 1 378 ? -13.203 -32.969 -10.469 1 89.94 378 VAL B CA 1
ATOM 6751 C C . VAL B 1 378 ? -11.789 -32.5 -10.148 1 89.94 378 VAL B C 1
ATOM 6753 O O . VAL B 1 378 ? -10.984 -32.281 -11.055 1 89.94 378 VAL B O 1
ATOM 6756 N N . ILE B 1 379 ? -11.477 -32.375 -8.883 1 93.69 379 ILE B N 1
ATOM 6757 C CA . ILE B 1 379 ? -10.172 -31.906 -8.445 1 93.69 379 ILE B CA 1
ATOM 6758 C C . ILE B 1 379 ? -9.133 -33 -8.602 1 93.69 379 ILE B C 1
ATOM 6760 O O . ILE B 1 379 ? -7.973 -32.75 -8.922 1 93.69 379 ILE B O 1
ATOM 6764 N N . ILE B 1 380 ? -9.508 -34.25 -8.406 1 95.19 380 ILE B N 1
ATOM 6765 C CA . ILE B 1 380 ? -8.602 -35.375 -8.609 1 95.19 380 ILE B CA 1
ATOM 6766 C C . ILE B 1 380 ? -8.172 -35.406 -10.07 1 95.19 380 ILE B C 1
ATOM 6768 O O . ILE B 1 380 ? -6.977 -35.5 -10.367 1 95.19 380 ILE B O 1
ATOM 6772 N N . VAL B 1 381 ? -9.109 -35.281 -10.938 1 93.88 381 VAL B N 1
ATOM 6773 C CA . VAL B 1 381 ? -8.789 -35.25 -12.359 1 93.88 381 VAL B CA 1
ATOM 6774 C C . VAL B 1 381 ? -7.914 -34.062 -12.672 1 93.88 381 VAL B C 1
ATOM 6776 O O . VAL B 1 381 ? -6.98 -34.156 -13.477 1 93.88 381 VAL B O 1
ATOM 6779 N N . GLY B 1 382 ? -8.242 -32.969 -12.023 1 93.44 382 GLY B N 1
ATOM 6780 C CA . GLY B 1 382 ? -7.418 -31.781 -12.195 1 93.44 382 GLY B CA 1
ATOM 6781 C C . GLY B 1 382 ? -5.98 -31.984 -11.758 1 93.44 382 GLY B C 1
ATOM 6782 O O . GLY B 1 382 ? -5.051 -31.562 -12.445 1 93.44 382 GLY B O 1
ATOM 6783 N N . GLY B 1 383 ? -5.805 -32.625 -10.602 1 95.94 383 GLY B N 1
ATOM 6784 C CA . GLY B 1 383 ? -4.465 -32.938 -10.125 1 95.94 383 GLY B CA 1
ATOM 6785 C C . GLY B 1 383 ? -3.686 -33.812 -11.086 1 95.94 383 GLY B C 1
ATOM 6786 O O . GLY B 1 383 ? -2.504 -33.594 -11.344 1 95.94 383 GLY B O 1
ATOM 6787 N N . VAL B 1 384 ? -4.316 -34.781 -11.672 1 96.62 384 VAL B N 1
ATOM 6788 C CA . VAL B 1 384 ? -3.68 -35.688 -12.633 1 96.62 384 VAL B CA 1
ATOM 6789 C C . VAL B 1 384 ? -3.291 -34.906 -13.891 1 96.62 384 VAL B C 1
ATOM 6791 O O . VAL B 1 384 ? -2.207 -35.094 -14.438 1 96.62 384 VAL B O 1
ATOM 6794 N N . LEU B 1 385 ? -4.184 -34.062 -14.266 1 94.88 385 LEU B N 1
ATOM 6795 C CA . LEU B 1 385 ? -3.9 -33.219 -15.438 1 94.88 385 LEU B CA 1
ATOM 6796 C C . LEU B 1 385 ? -2.676 -32.344 -15.203 1 94.88 385 LEU B C 1
ATOM 6798 O O . LEU B 1 385 ? -1.849 -32.188 -16.094 1 94.88 385 LEU B O 1
ATOM 6802 N N . MET B 1 386 ? -2.574 -31.781 -14.047 1 96.38 386 MET B N 1
ATOM 6803 C CA . MET B 1 386 ? -1.428 -30.938 -13.711 1 96.38 386 MET B CA 1
ATOM 6804 C C . MET B 1 386 ? -0.136 -31.75 -13.727 1 96.38 386 MET B C 1
ATOM 6806 O O . MET B 1 386 ? 0.898 -31.266 -14.195 1 96.38 386 MET B O 1
ATOM 6810 N N . ILE B 1 387 ? -0.197 -32.969 -13.266 1 97.5 387 ILE B N 1
ATOM 6811 C CA . ILE B 1 387 ? 0.967 -33.875 -13.281 1 97.5 387 ILE B CA 1
ATOM 6812 C C . ILE B 1 387 ? 1.383 -34.125 -14.727 1 97.5 387 ILE B C 1
ATOM 6814 O O . ILE B 1 387 ? 2.564 -34.031 -15.07 1 97.5 387 ILE B O 1
ATOM 6818 N N . ILE B 1 388 ? 0.449 -34.375 -15.562 1 96.62 388 ILE B N 1
ATOM 6819 C CA . ILE B 1 388 ? 0.721 -34.656 -16.969 1 96.62 388 ILE B CA 1
ATOM 6820 C C . ILE B 1 388 ? 1.333 -33.406 -17.625 1 96.62 388 ILE B C 1
ATOM 6822 O O . ILE B 1 388 ? 2.311 -33.531 -18.375 1 96.62 388 ILE B O 1
ATOM 6826 N N . MET B 1 389 ? 0.789 -32.312 -17.328 1 95 389 MET B N 1
ATOM 6827 C CA . MET B 1 389 ? 1.321 -31.062 -17.891 1 95 389 MET B CA 1
ATOM 6828 C C . MET B 1 389 ? 2.752 -30.828 -17.406 1 95 389 MET B C 1
ATOM 6830 O O . MET B 1 389 ? 3.588 -30.344 -18.172 1 95 389 MET B O 1
ATOM 6834 N N . GLY B 1 390 ? 3.051 -31.203 -16.172 1 96.69 390 GLY B N 1
ATOM 6835 C CA . GLY B 1 390 ? 4.387 -31.031 -15.633 1 96.69 390 GLY B CA 1
ATOM 6836 C C . GLY B 1 390 ? 5.402 -31.969 -16.25 1 96.69 390 GLY B C 1
ATOM 6837 O O . GLY B 1 390 ? 6.602 -31.688 -16.25 1 96.69 390 GLY B O 1
ATOM 6838 N N . LEU B 1 391 ? 4.953 -33 -16.828 1 97.5 391 LEU B N 1
ATOM 6839 C CA . LEU B 1 391 ? 5.828 -34 -17.453 1 97.5 391 LEU B CA 1
ATOM 6840 C C . LEU B 1 391 ? 6.16 -33.625 -18.891 1 97.5 391 LEU B C 1
ATOM 6842 O O . LEU B 1 391 ? 7.148 -34.094 -19.453 1 97.5 391 LEU B O 1
ATOM 6846 N N . PHE B 1 392 ? 5.344 -32.781 -19.438 1 95.88 392 PHE B N 1
ATOM 6847 C CA . PHE B 1 392 ? 5.598 -32.312 -20.781 1 95.88 392 PHE B CA 1
ATOM 6848 C C . PHE B 1 392 ? 6.43 -31.031 -20.781 1 95.88 392 PHE B C 1
ATOM 6850 O O . PHE B 1 392 ? 5.887 -29.938 -20.641 1 95.88 392 PHE B O 1
ATOM 6857 N N . GLY B 1 393 ? 7.68 -31.234 -21.047 1 92.69 393 GLY B N 1
ATOM 6858 C CA . GLY B 1 393 ? 8.625 -30.125 -20.969 1 92.69 393 GLY B CA 1
ATOM 6859 C C . GLY B 1 393 ? 8.289 -28.984 -21.906 1 92.69 393 GLY B C 1
ATOM 6860 O O . GLY B 1 393 ? 8.586 -27.828 -21.609 1 92.69 393 GLY B O 1
ATOM 6861 N N . LYS B 1 394 ? 7.633 -29.234 -23.047 1 94.06 394 LYS B N 1
ATOM 6862 C CA . LYS B 1 394 ? 7.289 -28.219 -24.031 1 94.06 394 LYS B CA 1
ATOM 6863 C C . LYS B 1 394 ? 6.227 -27.266 -23.484 1 94.06 394 LYS B C 1
ATOM 6865 O O . LYS B 1 394 ? 6.199 -26.078 -23.828 1 94.06 394 LYS B O 1
ATOM 6870 N N . ILE B 1 395 ? 5.43 -27.766 -22.578 1 91.19 395 ILE B N 1
ATOM 6871 C CA . ILE B 1 395 ? 4.398 -26.922 -21.984 1 91.19 395 ILE B CA 1
ATOM 6872 C C . ILE B 1 395 ? 5.043 -25.828 -21.125 1 91.19 395 ILE B C 1
ATOM 6874 O O . ILE B 1 395 ? 4.703 -24.656 -21.25 1 91.19 395 ILE B O 1
ATOM 6878 N N . GLY B 1 396 ? 5.984 -26.234 -20.281 1 91 396 GLY B N 1
ATOM 6879 C CA . GLY B 1 396 ? 6.715 -25.234 -19.516 1 91 396 GLY B CA 1
ATOM 6880 C C . GLY B 1 396 ? 7.434 -24.219 -20.375 1 91 396 GLY B C 1
ATOM 6881 O O . GLY B 1 396 ? 7.441 -23.031 -20.062 1 91 396 GLY B O 1
ATOM 6882 N N . ALA B 1 397 ? 8.008 -24.703 -21.438 1 92.94 397 ALA B N 1
ATOM 6883 C CA . ALA B 1 397 ? 8.742 -23.844 -22.359 1 92.94 397 ALA B CA 1
ATOM 6884 C C . ALA B 1 397 ? 7.812 -22.812 -23.016 1 92.94 397 ALA B C 1
ATOM 6886 O O . ALA B 1 397 ? 8.195 -21.656 -23.219 1 92.94 397 ALA B O 1
ATOM 6887 N N . ILE B 1 398 ? 6.633 -23.203 -23.359 1 89.75 398 ILE B N 1
ATOM 6888 C CA . ILE B 1 398 ? 5.668 -22.312 -23.984 1 89.75 398 ILE B CA 1
ATOM 6889 C C . ILE B 1 398 ? 5.363 -21.141 -23.062 1 89.75 398 ILE B C 1
ATOM 6891 O O . ILE B 1 398 ? 5.285 -20 -23.516 1 89.75 398 ILE B O 1
ATOM 6895 N N . PHE B 1 399 ? 5.246 -21.359 -21.797 1 89.25 399 PHE B N 1
ATOM 6896 C CA . PHE B 1 399 ? 4.867 -20.328 -20.859 1 89.25 399 PHE B CA 1
ATOM 6897 C C . PHE B 1 399 ? 6.008 -19.344 -20.641 1 89.25 399 PHE B C 1
ATOM 6899 O O . PHE B 1 399 ? 5.777 -18.172 -20.297 1 89.25 399 PHE B O 1
ATOM 6906 N N . THR B 1 400 ? 7.242 -19.734 -20.891 1 89.69 400 THR B N 1
ATOM 6907 C CA . THR B 1 400 ? 8.375 -18.812 -20.766 1 89.69 400 THR B CA 1
ATOM 6908 C C . THR B 1 400 ? 8.414 -17.828 -21.922 1 89.69 400 THR B C 1
ATOM 6910 O O . THR B 1 400 ? 9.102 -16.797 -21.844 1 89.69 400 THR B O 1
ATOM 6913 N N . THR B 1 401 ? 7.66 -18.156 -22.953 1 88.94 401 THR B N 1
ATOM 6914 C CA . THR B 1 401 ? 7.691 -17.297 -24.141 1 88.94 401 THR B CA 1
ATOM 6915 C C . THR B 1 401 ? 6.719 -16.141 -23.984 1 88.94 401 THR B C 1
ATOM 6917 O O . THR B 1 401 ? 6.668 -15.25 -24.844 1 88.94 401 THR B O 1
ATOM 6920 N N . ILE B 1 402 ? 5.914 -16.156 -22.906 1 91.69 402 ILE B N 1
ATOM 6921 C CA . ILE B 1 402 ? 5.023 -15.023 -22.656 1 91.69 402 ILE B CA 1
ATOM 6922 C C . ILE B 1 402 ? 5.844 -13.75 -22.453 1 91.69 402 ILE B C 1
ATOM 6924 O O . ILE B 1 402 ? 6.699 -13.703 -21.562 1 91.69 402 ILE B O 1
ATOM 6928 N N . PRO B 1 403 ? 5.566 -12.758 -23.266 1 94.69 403 PRO B N 1
ATOM 6929 C CA . PRO B 1 403 ? 6.34 -11.523 -23.141 1 94.69 403 PRO B CA 1
ATOM 6930 C C . PRO B 1 403 ? 6.184 -10.875 -21.766 1 94.69 403 PRO B C 1
ATOM 6932 O O . PRO B 1 403 ? 5.098 -10.922 -21.172 1 94.69 403 PRO B O 1
ATOM 6935 N N . THR B 1 404 ? 7.262 -10.227 -21.359 1 93.62 404 THR B N 1
ATOM 6936 C CA . THR B 1 404 ? 7.336 -9.664 -20.016 1 93.62 404 THR B CA 1
ATOM 6937 C C . THR B 1 404 ? 6.223 -8.641 -19.797 1 93.62 404 THR B C 1
ATOM 6939 O O . THR B 1 404 ? 5.621 -8.586 -18.719 1 93.62 404 THR B O 1
ATOM 6942 N N . PRO B 1 405 ? 5.902 -7.742 -20.75 1 97.31 405 PRO B N 1
ATOM 6943 C CA . PRO B 1 405 ? 4.824 -6.785 -20.5 1 97.31 405 PRO B CA 1
ATOM 6944 C C . PRO B 1 405 ? 3.457 -7.453 -20.359 1 97.31 405 PRO B C 1
ATOM 6946 O O . PRO B 1 405 ? 2.57 -6.926 -19.688 1 97.31 405 PRO B O 1
ATOM 6949 N N . VAL B 1 406 ? 3.242 -8.602 -21.047 1 97.12 406 VAL B N 1
ATOM 6950 C CA . VAL B 1 406 ? 2.006 -9.359 -20.891 1 97.12 406 VAL B CA 1
ATOM 6951 C C . VAL B 1 406 ? 1.894 -9.859 -19.453 1 97.12 406 VAL B C 1
ATOM 6953 O O . VAL B 1 406 ? 0.834 -9.758 -18.828 1 97.12 406 VAL B O 1
ATOM 6956 N N . VAL B 1 407 ? 2.99 -10.352 -18.938 1 94.69 407 VAL B N 1
ATOM 6957 C CA . VAL B 1 407 ? 3.051 -10.805 -17.562 1 94.69 407 VAL B CA 1
ATOM 6958 C C . VAL B 1 407 ? 2.775 -9.625 -16.625 1 94.69 407 VAL B C 1
ATOM 6960 O O . VAL B 1 407 ? 2.068 -9.773 -15.617 1 94.69 407 VAL B O 1
ATOM 6963 N N . GLY B 1 408 ? 3.336 -8.516 -16.969 1 96.69 408 GLY B N 1
ATOM 6964 C CA . GLY B 1 408 ? 3.092 -7.312 -16.172 1 96.69 408 GLY B CA 1
ATOM 6965 C C . GLY B 1 408 ? 1.621 -6.953 -16.078 1 96.69 408 GLY B C 1
ATOM 6966 O O . GLY B 1 408 ? 1.136 -6.59 -15.008 1 96.69 408 GLY B O 1
ATOM 6967 N N . GLY B 1 409 ? 0.934 -7.016 -17.234 1 97.75 409 GLY B N 1
ATOM 6968 C CA . GLY B 1 409 ? -0.499 -6.766 -17.219 1 97.75 409 GLY B CA 1
ATOM 6969 C C . GLY B 1 409 ? -1.268 -7.73 -16.344 1 97.75 409 GLY B C 1
ATOM 6970 O O . GLY B 1 409 ? -2.195 -7.332 -15.633 1 97.75 409 GLY B O 1
ATOM 6971 N N . MET B 1 410 ? -0.892 -8.945 -16.375 1 95.38 410 MET B N 1
ATOM 6972 C CA . MET B 1 410 ? -1.505 -9.969 -15.523 1 95.38 410 MET B CA 1
ATOM 6973 C C . MET B 1 410 ? -1.259 -9.664 -14.047 1 95.38 410 MET B C 1
ATOM 6975 O O . MET B 1 410 ? -2.162 -9.805 -13.219 1 95.38 410 MET B O 1
ATOM 6979 N N . PHE B 1 411 ? -0.049 -9.203 -13.672 1 96 411 PHE B N 1
ATOM 6980 C CA . PHE B 1 411 ? 0.313 -8.898 -12.289 1 96 411 PHE B CA 1
ATOM 6981 C C . PHE B 1 411 ? -0.559 -7.781 -11.742 1 96 411 PHE B C 1
ATOM 6983 O O . PHE B 1 411 ? -0.966 -7.82 -10.578 1 96 411 PHE B O 1
ATOM 6990 N N . LEU B 1 412 ? -0.891 -6.797 -12.578 1 97.75 412 LEU B N 1
ATOM 6991 C CA . LEU B 1 412 ? -1.699 -5.668 -12.133 1 97.75 412 LEU B CA 1
ATOM 6992 C C . LEU B 1 412 ? -3.053 -6.141 -11.609 1 97.75 412 LEU B C 1
ATOM 6994 O O . LEU B 1 412 ? -3.561 -5.613 -10.617 1 97.75 412 LEU B O 1
ATOM 6998 N N . VAL B 1 413 ? -3.578 -7.141 -12.258 1 95.81 413 VAL B N 1
ATOM 6999 C CA . VAL B 1 413 ? -4.906 -7.629 -11.906 1 95.81 413 VAL B CA 1
ATOM 7000 C C . VAL B 1 413 ? -4.797 -8.633 -10.758 1 95.81 413 VAL B C 1
ATOM 7002 O O . VAL B 1 413 ? -5.48 -8.492 -9.734 1 95.81 413 VAL B O 1
ATOM 7005 N N . MET B 1 414 ? -3.916 -9.531 -10.859 1 92.62 414 MET B N 1
ATOM 7006 C CA . MET B 1 414 ? -3.844 -10.648 -9.922 1 92.62 414 MET B CA 1
ATOM 7007 C C . MET B 1 414 ? -3.42 -10.164 -8.539 1 92.62 414 MET B C 1
ATOM 7009 O O . MET B 1 414 ? -4.027 -10.539 -7.531 1 92.62 414 MET B O 1
ATOM 7013 N N . PHE B 1 415 ? -2.418 -9.359 -8.43 1 95.25 415 PHE B N 1
ATOM 7014 C CA . PHE B 1 415 ? -1.929 -8.914 -7.133 1 95.25 415 PHE B CA 1
ATOM 7015 C C . PHE B 1 415 ? -2.9 -7.926 -6.496 1 95.25 415 PHE B C 1
ATOM 7017 O O . PHE B 1 415 ? -3.039 -7.883 -5.273 1 95.25 415 PHE B O 1
ATOM 7024 N N . GLY B 1 416 ? -3.602 -7.195 -7.355 1 96.69 416 GLY B N 1
ATOM 7025 C CA . GLY B 1 416 ? -4.68 -6.375 -6.828 1 96.69 416 GLY B CA 1
ATOM 7026 C C . GLY B 1 416 ? -5.766 -7.188 -6.145 1 96.69 416 GLY B C 1
ATOM 7027 O O . GLY B 1 416 ? -6.168 -6.871 -5.02 1 96.69 416 GLY B O 1
ATOM 7028 N N . VAL B 1 417 ? -6.176 -8.227 -6.762 1 93.19 417 VAL B N 1
ATOM 7029 C CA . VAL B 1 417 ? -7.25 -9.055 -6.23 1 93.19 417 VAL B CA 1
ATOM 7030 C C . VAL B 1 417 ? -6.789 -9.742 -4.949 1 93.19 417 VAL B C 1
ATOM 7032 O O . VAL B 1 417 ? -7.551 -9.852 -3.986 1 93.19 417 VAL B O 1
ATOM 7035 N N . ILE B 1 418 ? -5.582 -10.195 -4.91 1 90.94 418 ILE B N 1
ATOM 7036 C CA . ILE B 1 418 ? -5.043 -10.836 -3.713 1 90.94 418 ILE B CA 1
ATOM 7037 C C . ILE B 1 418 ? -5.062 -9.852 -2.549 1 90.94 418 ILE B C 1
ATOM 7039 O O . ILE B 1 418 ? -5.477 -10.195 -1.439 1 90.94 418 ILE B O 1
ATOM 7043 N N . SER B 1 419 ? -4.617 -8.633 -2.775 1 96.62 419 SER B N 1
ATOM 7044 C CA . SER B 1 419 ? -4.605 -7.605 -1.742 1 96.62 419 SER B CA 1
ATOM 7045 C C . SER B 1 419 ? -6.012 -7.332 -1.214 1 96.62 419 SER B C 1
ATOM 7047 O O . SER B 1 419 ? -6.211 -7.215 -0.003 1 96.62 419 SER B O 1
ATOM 7049 N N . ALA B 1 420 ? -6.941 -7.238 -2.184 1 96.88 420 ALA B N 1
ATOM 7050 C CA . ALA B 1 420 ? -8.32 -6.945 -1.798 1 96.88 420 ALA B CA 1
ATOM 7051 C C . ALA B 1 420 ? -8.938 -8.109 -1.031 1 96.88 420 ALA B C 1
ATOM 7053 O O . ALA B 1 420 ? -9.766 -7.906 -0.139 1 96.88 420 ALA B O 1
ATOM 7054 N N . ALA B 1 421 ? -8.586 -9.328 -1.377 1 90.94 421 ALA B N 1
ATOM 7055 C CA . ALA B 1 421 ? -9.078 -10.492 -0.647 1 90.94 421 ALA B CA 1
ATOM 7056 C C . ALA B 1 421 ? -8.672 -10.43 0.822 1 90.94 421 ALA B C 1
ATOM 7058 O O . ALA B 1 421 ? -9.422 -10.867 1.698 1 90.94 421 ALA B O 1
ATOM 7059 N N . GLY B 1 422 ? -7.469 -9.953 1.059 1 93.81 422 GLY B N 1
ATOM 7060 C CA . GLY B 1 422 ? -7.062 -9.727 2.436 1 93.81 422 GLY B CA 1
ATOM 7061 C C . GLY B 1 422 ? -7.93 -8.711 3.158 1 93.81 422 GLY B C 1
ATOM 7062 O O . GLY B 1 422 ? -8.43 -8.984 4.25 1 93.81 422 GLY B O 1
ATOM 7063 N N . VAL B 1 423 ? -8.18 -7.605 2.518 1 96.88 423 VAL B N 1
ATOM 7064 C CA . VAL B 1 423 ? -8.953 -6.516 3.109 1 96.88 423 VAL B CA 1
ATOM 7065 C C . VAL B 1 423 ? -10.391 -6.969 3.352 1 96.88 423 VAL B C 1
ATOM 7067 O O . VAL B 1 423 ? -11.031 -6.543 4.316 1 96.88 423 VAL B O 1
ATOM 7070 N N . ALA B 1 424 ? -10.867 -7.848 2.498 1 93 424 ALA B N 1
ATOM 7071 C CA . ALA B 1 424 ? -12.25 -8.328 2.604 1 93 424 ALA B CA 1
ATOM 7072 C C . ALA B 1 424 ? -12.492 -9 3.949 1 93 424 ALA B C 1
ATOM 7074 O O . ALA B 1 424 ? -13.625 -9.055 4.426 1 93 424 ALA B O 1
ATOM 7075 N N . ASN B 1 425 ? -11.461 -9.438 4.613 1 90.5 425 ASN B N 1
ATOM 7076 C CA . ASN B 1 425 ? -11.609 -10.086 5.91 1 90.5 425 ASN B CA 1
ATOM 7077 C C . ASN B 1 425 ? -12 -9.094 6.996 1 90.5 425 ASN B C 1
ATOM 7079 O O . ASN B 1 425 ? -12.453 -9.484 8.07 1 90.5 425 ASN B O 1
ATOM 7083 N N . LEU B 1 426 ? -11.898 -7.824 6.727 1 94.56 426 LEU B N 1
ATOM 7084 C CA . LEU B 1 426 ? -12.273 -6.805 7.699 1 94.56 426 LEU B CA 1
ATOM 7085 C C . LEU B 1 426 ? -13.781 -6.75 7.883 1 94.56 426 LEU B C 1
ATOM 7087 O O . LEU B 1 426 ? -14.281 -6.133 8.828 1 94.56 426 LEU B O 1
ATOM 7091 N N . GLN B 1 427 ? -14.508 -7.383 6.984 1 89.56 427 GLN B N 1
ATOM 7092 C CA . GLN B 1 427 ? -15.961 -7.441 7.137 1 89.56 427 GLN B CA 1
ATOM 7093 C C . GLN B 1 427 ? -16.344 -8.102 8.453 1 89.56 427 GLN B C 1
ATOM 7095 O O . GLN B 1 427 ? -17.453 -7.898 8.961 1 89.56 427 GLN B O 1
ATOM 7100 N N . TYR B 1 428 ? -15.406 -8.781 9 1 87.81 428 TYR B N 1
ATOM 7101 C CA . TYR B 1 428 ? -15.656 -9.477 10.258 1 87.81 428 TYR B CA 1
ATOM 7102 C C . TYR B 1 428 ? -15.148 -8.664 11.438 1 87.81 428 TYR B C 1
ATOM 7104 O O . TYR B 1 428 ? -15.094 -9.164 12.57 1 87.81 428 TYR B O 1
ATOM 7112 N N . ALA B 1 429 ? -14.703 -7.527 11.219 1 90.69 429 ALA B N 1
ATOM 7113 C CA . ALA B 1 429 ? -14.266 -6.59 12.25 1 90.69 429 ALA B CA 1
ATOM 7114 C C . ALA B 1 429 ? -15.086 -5.305 12.203 1 90.69 429 ALA B C 1
ATOM 7116 O O . ALA B 1 429 ? -15.594 -4.918 11.148 1 90.69 429 ALA B O 1
ATOM 7117 N N . ASP B 1 430 ? -15.289 -4.652 13.359 1 92.56 430 ASP B N 1
ATOM 7118 C CA . ASP B 1 430 ? -15.961 -3.355 13.414 1 92.56 430 ASP B CA 1
ATOM 7119 C C . ASP B 1 430 ? -15.008 -2.23 13.016 1 92.56 430 ASP B C 1
ATOM 7121 O O . ASP B 1 430 ? -14.211 -1.759 13.836 1 92.56 430 ASP B O 1
ATOM 7125 N N . MET B 1 431 ? -15.148 -1.757 11.875 1 91.38 431 MET B N 1
ATOM 7126 C CA . MET B 1 431 ? -14.219 -0.748 11.375 1 91.38 431 MET B CA 1
ATOM 7127 C C . MET B 1 431 ? -14.727 0.658 11.688 1 91.38 431 MET B C 1
ATOM 7129 O O . MET B 1 431 ? -14.219 1.639 11.141 1 91.38 431 MET B O 1
ATOM 7133 N N . ASN B 1 432 ? -15.695 0.75 12.523 1 83.62 432 ASN B N 1
ATOM 7134 C CA . ASN B 1 432 ? -16.062 2.027 13.125 1 83.62 432 ASN B CA 1
ATOM 7135 C C . ASN B 1 432 ? -15.266 2.289 14.406 1 83.62 432 ASN B C 1
ATOM 7137 O O . ASN B 1 432 ? -15.242 3.414 14.906 1 83.62 432 ASN B O 1
ATOM 7141 N N . SER B 1 433 ? -14.67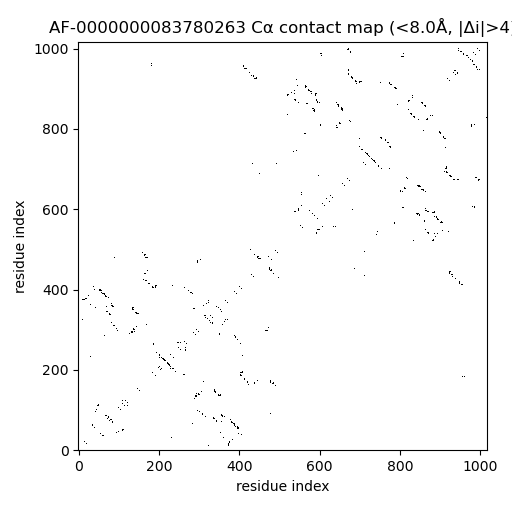2 1.247 14.836 1 87.94 433 SER B N 1
ATOM 7142 C CA . SER B 1 433 ? -13.867 1.337 16.047 1 87.94 433 SER B CA 1
ATOM 7143 C C . SER B 1 433 ? -12.516 1.983 15.766 1 87.94 433 SER B C 1
ATOM 7145 O O . SER B 1 433 ? -11.781 1.539 14.883 1 87.94 433 SER B O 1
ATOM 7147 N N . SER B 1 434 ? -12.18 3 16.547 1 86.94 434 SER B N 1
ATOM 7148 C CA . SER B 1 434 ? -10.891 3.668 16.406 1 86.94 434 SER B CA 1
ATOM 7149 C C . SER B 1 434 ? -9.734 2.711 16.688 1 86.94 434 SER B C 1
ATOM 7151 O O . SER B 1 434 ? -8.664 2.822 16.078 1 86.94 434 SER B O 1
ATOM 7153 N N . ARG B 1 435 ? -9.953 1.819 17.609 1 92.56 435 ARG B N 1
ATOM 7154 C CA . ARG B 1 435 ? -8.953 0.806 17.922 1 92.56 435 ARG B CA 1
ATOM 7155 C C . ARG B 1 435 ? -8.617 -0.032 16.688 1 92.56 435 ARG B C 1
ATOM 7157 O O . ARG B 1 435 ? -7.445 -0.239 16.375 1 92.56 435 ARG B O 1
ATOM 7164 N N . ASN B 1 436 ? -9.695 -0.519 16.016 1 95.38 436 ASN B N 1
ATOM 7165 C CA . ASN B 1 436 ? -9.516 -1.396 14.875 1 95.38 436 ASN B CA 1
ATOM 7166 C C . ASN B 1 436 ? -8.906 -0.646 13.688 1 95.38 436 ASN B C 1
ATOM 7168 O O . ASN B 1 436 ? -8.055 -1.184 12.977 1 95.38 436 ASN B O 1
ATOM 7172 N N . ILE B 1 437 ? -9.273 0.55 13.562 1 94.5 437 ILE B N 1
ATOM 7173 C CA . ILE B 1 437 ? -8.711 1.397 12.516 1 94.5 437 ILE B CA 1
ATOM 7174 C C . ILE B 1 437 ? -7.219 1.596 12.758 1 94.5 437 ILE B C 1
ATOM 7176 O O . ILE B 1 437 ? -6.41 1.471 11.828 1 94.5 437 ILE B O 1
ATOM 7180 N N . PHE B 1 438 ? -6.891 1.839 13.977 1 95.31 438 PHE B N 1
ATOM 7181 C CA . PHE B 1 438 ? -5.492 2.051 14.336 1 95.31 438 PHE B CA 1
ATOM 7182 C C . PHE B 1 438 ? -4.668 0.797 14.07 1 95.31 438 PHE B C 1
ATOM 7184 O O . PHE B 1 438 ? -3.607 0.865 13.445 1 95.31 438 PHE B O 1
ATOM 7191 N N . ILE B 1 439 ? -5.121 -0.311 14.531 1 97.81 439 ILE B N 1
ATOM 7192 C CA . ILE B 1 439 ? -4.367 -1.558 14.438 1 97.81 439 ILE B CA 1
ATOM 7193 C C . ILE B 1 439 ? -4.141 -1.912 12.969 1 97.81 439 ILE B C 1
ATOM 7195 O O . ILE B 1 439 ? -3.01 -2.17 12.555 1 97.81 439 ILE B O 1
ATOM 7199 N N . PHE B 1 440 ? -5.246 -1.918 12.227 1 98.12 440 PHE B N 1
ATOM 7200 C CA . PHE B 1 440 ? -5.137 -2.258 10.812 1 98.12 440 PHE B CA 1
ATOM 7201 C C . PHE B 1 440 ? -4.238 -1.263 10.086 1 98.12 440 PHE B C 1
ATOM 7203 O O . PHE B 1 440 ? -3.34 -1.658 9.344 1 98.12 440 PHE B O 1
ATOM 7210 N N . GLY B 1 441 ? -4.5 0.007 10.32 1 98.31 441 GLY B N 1
ATOM 7211 C CA . GLY B 1 441 ? -3.762 1.054 9.633 1 98.31 441 GLY B CA 1
ATOM 7212 C C . GLY B 1 441 ? -2.271 1.022 9.914 1 98.31 441 GLY B C 1
ATOM 7213 O O . GLY B 1 441 ? -1.456 1.032 8.992 1 98.31 441 GLY B O 1
ATOM 7214 N N . PHE B 1 442 ? -1.921 0.948 11.188 1 98.44 442 PHE B N 1
ATOM 7215 C CA . PHE B 1 442 ? -0.517 0.929 11.578 1 98.44 442 PHE B CA 1
ATOM 7216 C C . PHE B 1 442 ? 0.188 -0.295 11.008 1 98.44 442 PHE B C 1
ATOM 7218 O O . PHE B 1 442 ? 1.326 -0.201 10.547 1 98.44 442 PHE B O 1
ATOM 7225 N N . SER B 1 443 ? -0.487 -1.431 11.016 1 98.69 443 SER B N 1
ATOM 7226 C CA . SER B 1 443 ? 0.078 -2.682 10.516 1 98.69 443 SER B CA 1
ATOM 7227 C C . SER B 1 443 ? 0.338 -2.609 9.016 1 98.69 443 SER B C 1
ATOM 7229 O O . SER B 1 443 ? 1.427 -2.955 8.547 1 98.69 443 SER B O 1
ATOM 7231 N N . MET B 1 444 ? -0.639 -2.125 8.289 1 98.69 444 MET B N 1
ATOM 7232 C CA . MET B 1 444 ? -0.543 -2.025 6.836 1 98.69 444 MET B CA 1
ATOM 7233 C C . MET B 1 444 ? 0.563 -1.059 6.426 1 98.69 444 MET B C 1
ATOM 7235 O O . MET B 1 444 ? 1.391 -1.379 5.57 1 98.69 444 MET B O 1
ATOM 7239 N N . PHE B 1 445 ? 0.513 0.086 7.035 1 98.62 445 PHE B N 1
ATOM 7240 C CA . PHE B 1 445 ? 1.429 1.149 6.637 1 98.62 445 PHE B CA 1
ATOM 7241 C C . PHE B 1 445 ? 2.865 0.786 6.992 1 98.62 445 PHE B C 1
ATOM 7243 O O . PHE B 1 445 ? 3.777 0.976 6.18 1 98.62 445 PHE B O 1
ATOM 7250 N N . SER B 1 446 ? 3.145 0.249 8.219 1 98.81 446 SER B N 1
ATOM 7251 C CA . SER B 1 446 ? 4.48 -0.165 8.641 1 98.81 446 SER B CA 1
ATOM 7252 C C . SER B 1 446 ? 5.012 -1.29 7.754 1 98.81 446 SER B C 1
ATOM 7254 O O . SER B 1 446 ? 6.219 -1.385 7.523 1 98.81 446 SER B O 1
ATOM 7256 N N . GLY B 1 447 ? 4.059 -2.104 7.273 1 98.25 447 GLY B N 1
ATOM 7257 C CA . GLY B 1 447 ? 4.426 -3.197 6.387 1 98.25 447 GLY B CA 1
ATOM 7258 C C . GLY B 1 447 ? 4.957 -2.725 5.047 1 98.25 447 GLY B C 1
ATOM 7259 O O . GLY B 1 447 ? 5.57 -3.496 4.309 1 98.25 447 GLY B O 1
ATOM 7260 N N . LEU B 1 448 ? 4.742 -1.503 4.66 1 98.25 448 LEU B N 1
ATOM 7261 C CA . LEU B 1 448 ? 5.293 -0.938 3.434 1 98.25 448 LEU B CA 1
ATOM 7262 C C . LEU B 1 448 ? 6.527 -0.095 3.729 1 98.25 448 LEU B C 1
ATOM 7264 O O . LEU B 1 448 ? 7.508 -0.143 2.984 1 98.25 448 LEU B O 1
ATOM 7268 N N . VAL B 1 449 ? 6.531 0.617 4.859 1 98.56 449 VAL B N 1
ATOM 7269 C CA . VAL B 1 449 ? 7.57 1.591 5.18 1 98.56 449 VAL B CA 1
ATOM 7270 C C . VAL B 1 449 ? 8.875 0.868 5.492 1 98.56 449 VAL B C 1
ATOM 7272 O O . VAL B 1 449 ? 9.914 1.169 4.902 1 98.56 449 VAL B O 1
ATOM 7275 N N . ILE B 1 450 ? 8.82 -0.113 6.402 1 98.12 450 ILE B N 1
ATOM 7276 C CA . ILE B 1 450 ? 10.023 -0.713 6.965 1 98.12 450 ILE B CA 1
ATOM 7277 C C . ILE B 1 450 ? 10.75 -1.523 5.895 1 98.12 450 ILE B C 1
ATOM 7279 O O . ILE B 1 450 ? 11.938 -1.312 5.645 1 98.12 450 ILE B O 1
ATOM 7283 N N . PRO B 1 451 ? 10.016 -2.379 5.152 1 96.31 451 PRO B N 1
ATOM 7284 C CA . PRO B 1 451 ? 10.719 -3.133 4.113 1 96.31 451 PRO B CA 1
ATOM 7285 C C . PRO B 1 451 ? 11.289 -2.234 3.018 1 96.31 451 PRO B C 1
ATOM 7287 O O . PRO B 1 451 ? 12.422 -2.43 2.58 1 96.31 451 PRO B O 1
ATOM 7290 N N . ASN B 1 452 ? 10.5 -1.271 2.611 1 96.25 452 ASN B N 1
ATOM 7291 C CA . ASN B 1 452 ? 10.969 -0.36 1.573 1 96.25 452 ASN B CA 1
ATOM 7292 C C . ASN B 1 452 ? 12.242 0.365 1.994 1 96.25 452 ASN B C 1
ATOM 7294 O O . ASN B 1 452 ? 13.188 0.484 1.206 1 96.25 452 ASN B O 1
ATOM 7298 N N . TRP B 1 453 ? 12.312 0.848 3.217 1 96.88 453 TRP B N 1
ATOM 7299 C CA . TRP B 1 453 ? 13.484 1.574 3.701 1 96.88 453 TRP B CA 1
ATOM 7300 C C . TRP B 1 453 ? 14.695 0.655 3.795 1 96.88 453 TRP B C 1
ATOM 7302 O O . TRP B 1 453 ? 15.805 1.034 3.404 1 96.88 453 TRP B O 1
ATOM 7312 N N . LEU B 1 454 ? 14.516 -0.531 4.289 1 95.12 454 LEU B N 1
ATOM 7313 C CA . LEU B 1 454 ? 15.625 -1.459 4.477 1 95.12 454 LEU B CA 1
ATOM 7314 C C . LEU B 1 454 ? 16.172 -1.924 3.133 1 95.12 454 LEU B C 1
ATOM 7316 O O . LEU B 1 454 ? 17.375 -2.148 2.996 1 95.12 454 LEU B O 1
ATOM 7320 N N . LEU B 1 455 ? 15.289 -2.129 2.143 1 91.31 455 LEU B N 1
ATOM 7321 C CA . LEU B 1 455 ? 15.742 -2.506 0.807 1 91.31 455 LEU B CA 1
ATOM 7322 C C . LEU B 1 455 ? 16.609 -1.41 0.193 1 91.31 455 LEU B C 1
ATOM 7324 O O . LEU B 1 455 ? 17.531 -1.697 -0.565 1 91.31 455 LEU B O 1
ATOM 7328 N N . LYS B 1 456 ? 16.344 -0.172 0.564 1 92 456 LYS B N 1
ATOM 7329 C CA . LYS B 1 456 ? 17.109 0.966 0.062 1 92 456 LYS B CA 1
ATOM 7330 C C . LYS B 1 456 ? 18.391 1.172 0.873 1 92 456 LYS B C 1
ATOM 7332 O O . LYS B 1 456 ? 19.281 1.895 0.447 1 92 456 LYS B O 1
ATOM 7337 N N . ASN B 1 457 ? 18.391 0.542 2.084 1 92.81 457 ASN B N 1
ATOM 7338 C CA . ASN B 1 457 ? 19.547 0.63 2.979 1 92.81 457 ASN B CA 1
ATOM 7339 C C . ASN B 1 457 ? 19.984 -0.75 3.447 1 92.81 457 ASN B C 1
ATOM 7341 O O . ASN B 1 457 ? 19.938 -1.053 4.641 1 92.81 457 ASN B O 1
ATOM 7345 N N . PRO B 1 458 ? 20.578 -1.577 2.582 1 87.44 458 PRO B N 1
ATOM 7346 C CA . PRO B 1 458 ? 20.859 -2.98 2.877 1 87.44 458 PRO B CA 1
ATOM 7347 C C . PRO B 1 458 ? 21.922 -3.145 3.969 1 87.44 458 PRO B C 1
ATOM 7349 O O . PRO B 1 458 ? 21.984 -4.191 4.617 1 87.44 458 PRO B O 1
ATOM 7352 N N . ASP B 1 459 ? 22.75 -2.092 4.273 1 88.19 459 ASP B N 1
ATOM 7353 C CA . ASP B 1 459 ? 23.828 -2.189 5.262 1 88.19 459 ASP B CA 1
ATOM 7354 C C . ASP B 1 459 ? 23.391 -1.619 6.605 1 88.19 459 ASP B C 1
ATOM 7356 O O . ASP B 1 459 ? 24.188 -1.496 7.527 1 88.19 459 ASP B O 1
ATOM 7360 N N . ALA B 1 460 ? 22.125 -1.314 6.664 1 91 460 ALA B N 1
ATOM 7361 C CA . ALA B 1 460 ? 21.625 -0.634 7.859 1 91 460 ALA B CA 1
ATOM 7362 C C . ALA B 1 460 ? 21.688 -1.549 9.078 1 91 460 ALA B C 1
ATOM 7364 O O . ALA B 1 460 ? 21.922 -1.085 10.203 1 91 460 ALA B O 1
ATOM 7365 N N . ILE B 1 461 ? 21.5 -2.836 8.914 1 92 461 ILE B N 1
ATOM 7366 C CA . ILE B 1 461 ? 21.547 -3.783 10.023 1 92 461 ILE B CA 1
ATOM 7367 C C . ILE B 1 461 ? 22.969 -4.324 10.188 1 92 461 ILE B C 1
ATOM 7369 O O . ILE B 1 461 ? 23.484 -5.016 9.305 1 92 461 ILE B O 1
ATOM 7373 N N . SER B 1 462 ? 23.656 -3.965 11.289 1 91.62 462 SER B N 1
ATOM 7374 C CA . SER B 1 462 ? 25.031 -4.395 11.594 1 91.62 462 SER B CA 1
ATOM 7375 C C . SER B 1 462 ? 25.219 -4.609 13.086 1 91.62 462 SER B C 1
ATOM 7377 O O . SER B 1 462 ? 25.766 -3.742 13.781 1 91.62 462 SER B O 1
ATOM 7379 N N . THR B 1 463 ? 24.797 -5.727 13.602 1 92.5 463 THR B N 1
ATOM 7380 C CA . THR B 1 463 ? 24.891 -6.047 15.023 1 92.5 463 THR B CA 1
ATOM 7381 C C . THR B 1 463 ? 26.25 -6.637 15.359 1 92.5 463 THR B C 1
ATOM 7383 O O . THR B 1 463 ? 26.625 -6.723 16.531 1 92.5 463 THR B O 1
ATOM 7386 N N . GLY B 1 464 ? 26.953 -7.086 14.375 1 92.56 464 GLY B N 1
ATOM 7387 C CA . GLY B 1 464 ? 28.219 -7.758 14.594 1 92.56 464 GLY B CA 1
ATOM 7388 C C . GLY B 1 464 ? 28.125 -9.266 14.484 1 92.56 464 GLY B C 1
ATOM 7389 O O . GLY B 1 464 ? 29.141 -9.953 14.375 1 92.56 464 GLY B O 1
ATOM 7390 N N . VAL B 1 465 ? 26.891 -9.789 14.5 1 94.12 465 VAL B N 1
ATOM 7391 C CA . VAL B 1 465 ? 26.641 -11.211 14.305 1 94.12 465 VAL B CA 1
ATOM 7392 C C . VAL B 1 465 ? 25.984 -11.445 12.945 1 94.12 465 VAL B C 1
ATOM 7394 O O . VAL B 1 465 ? 24.797 -11.133 12.766 1 94.12 465 VAL B O 1
ATOM 7397 N N . VAL B 1 466 ? 26.688 -12.031 12.023 1 88.69 466 VAL B N 1
ATOM 7398 C CA . VAL B 1 466 ? 26.281 -12.164 10.625 1 88.69 466 VAL B CA 1
ATOM 7399 C C . VAL B 1 466 ? 24.938 -12.891 10.539 1 88.69 466 VAL B C 1
ATOM 7401 O O . VAL B 1 466 ? 24.062 -12.484 9.797 1 88.69 466 VAL B O 1
ATOM 7404 N N . GLU B 1 467 ? 24.75 -14.008 11.258 1 88.25 467 GLU B N 1
ATOM 7405 C CA . GLU B 1 467 ? 23.516 -14.797 11.219 1 88.25 467 GLU B CA 1
ATOM 7406 C C . GLU B 1 467 ? 22.328 -13.969 11.695 1 88.25 467 GLU B C 1
ATOM 7408 O O . GLU B 1 467 ? 21.234 -14.078 11.141 1 88.25 467 GLU B O 1
ATOM 7413 N N . LEU B 1 468 ? 22.578 -13.219 12.688 1 92.81 468 LEU B N 1
ATOM 7414 C CA . LEU B 1 468 ? 21.516 -12.367 13.219 1 92.81 468 LEU B CA 1
ATOM 7415 C C . LEU B 1 468 ? 21.156 -11.273 12.219 1 92.81 468 LEU B C 1
ATOM 7417 O O . LEU B 1 468 ? 19.984 -10.945 12.047 1 92.81 468 LEU B O 1
ATOM 7421 N N . ASP B 1 469 ? 22.188 -10.695 11.617 1 92.94 469 ASP B N 1
ATOM 7422 C CA . ASP B 1 469 ? 21.953 -9.656 10.617 1 92.94 469 ASP B CA 1
ATOM 7423 C C . ASP B 1 469 ? 21.141 -10.195 9.453 1 92.94 469 ASP B C 1
ATOM 7425 O O . ASP B 1 469 ? 20.203 -9.539 8.992 1 92.94 469 ASP B O 1
ATOM 7429 N N . GLN B 1 470 ? 21.469 -11.398 9.016 1 90.25 470 GLN B N 1
ATOM 7430 C CA . GLN B 1 470 ? 20.75 -12.016 7.906 1 90.25 470 GLN B CA 1
ATOM 7431 C C . GLN B 1 470 ? 19.297 -12.32 8.289 1 90.25 470 GLN B C 1
ATOM 7433 O O . GLN B 1 470 ? 18.391 -12.109 7.488 1 90.25 470 GLN B O 1
ATOM 7438 N N . LEU B 1 471 ? 19.156 -12.844 9.461 1 93.06 471 LEU B N 1
ATOM 7439 C CA . LEU B 1 471 ? 17.828 -13.156 9.977 1 93.06 471 LEU B CA 1
ATOM 7440 C C . LEU B 1 471 ? 16.953 -11.906 10.031 1 93.06 471 LEU B C 1
ATOM 7442 O O . LEU B 1 471 ? 15.828 -11.906 9.531 1 93.06 471 LEU B O 1
ATOM 7446 N N . LEU B 1 472 ? 17.484 -10.867 10.539 1 94.19 472 LEU B N 1
ATOM 7447 C CA . LEU B 1 472 ? 16.75 -9.617 10.68 1 94.19 472 LEU B CA 1
ATOM 7448 C C . LEU B 1 472 ? 16.453 -9 9.32 1 94.19 472 LEU B C 1
ATOM 7450 O O . LEU B 1 472 ? 15.375 -8.453 9.102 1 94.19 472 LEU B O 1
ATOM 7454 N N . GLN B 1 473 ? 17.406 -9.094 8.477 1 93.12 473 GLN B N 1
ATOM 7455 C CA . GLN B 1 473 ? 17.219 -8.547 7.137 1 93.12 473 GLN B CA 1
ATOM 7456 C C . GLN B 1 473 ? 16.047 -9.227 6.418 1 93.12 473 GLN B C 1
ATOM 7458 O O . GLN B 1 473 ? 15.211 -8.547 5.82 1 93.12 473 GLN B O 1
ATOM 7463 N N . VAL B 1 474 ? 15.977 -10.516 6.48 1 93.12 474 VAL B N 1
ATOM 7464 C CA . VAL B 1 474 ? 14.938 -11.258 5.781 1 93.12 474 VAL B CA 1
ATOM 7465 C C . VAL B 1 474 ? 13.578 -10.969 6.422 1 93.12 474 VAL B C 1
ATOM 7467 O O . VAL B 1 474 ? 12.609 -10.688 5.719 1 93.12 474 VAL B O 1
ATOM 7470 N N . LEU B 1 475 ? 13.508 -10.984 7.688 1 94.56 475 LEU B N 1
ATOM 7471 C CA . LEU B 1 475 ? 12.242 -10.773 8.391 1 94.56 475 LEU B CA 1
ATOM 7472 C C . LEU B 1 475 ? 11.734 -9.352 8.172 1 94.56 475 LEU B C 1
ATOM 7474 O O . LEU B 1 475 ? 10.562 -9.148 7.859 1 94.56 475 LEU B O 1
ATOM 7478 N N . LEU B 1 476 ? 12.641 -8.383 8.25 1 95.56 476 LEU B N 1
ATOM 7479 C CA . LEU B 1 476 ? 12.219 -6.988 8.242 1 95.56 476 LEU B CA 1
ATOM 7480 C C . LEU B 1 476 ? 12.008 -6.492 6.816 1 95.56 476 LEU B C 1
ATOM 7482 O O . LEU B 1 476 ? 11.422 -5.426 6.605 1 95.56 476 LEU B O 1
ATOM 7486 N N . THR B 1 477 ? 12.438 -7.25 5.809 1 94.19 477 THR B N 1
ATOM 7487 C CA . THR B 1 477 ? 12.164 -6.883 4.426 1 94.19 477 THR B CA 1
ATOM 7488 C C . THR B 1 477 ? 10.961 -7.66 3.891 1 94.19 477 THR B C 1
ATOM 7490 O O . THR B 1 477 ? 10.648 -7.586 2.701 1 94.19 477 THR B O 1
ATOM 7493 N N . THR B 1 478 ? 10.336 -8.453 4.719 1 94.38 478 THR B N 1
ATOM 7494 C CA . THR B 1 478 ? 9.125 -9.188 4.355 1 94.38 478 THR B CA 1
ATOM 7495 C C . THR B 1 478 ? 7.879 -8.461 4.859 1 94.38 478 THR B C 1
ATOM 7497 O O . THR B 1 478 ? 7.539 -8.547 6.039 1 94.38 478 THR B O 1
ATOM 7500 N N . SER B 1 479 ? 7.168 -7.863 3.934 1 96.44 479 SER B N 1
ATOM 7501 C CA . SER B 1 479 ? 6.051 -6.977 4.246 1 96.44 479 SER B CA 1
ATOM 7502 C C . SER B 1 479 ? 4.957 -7.715 5.016 1 96.44 479 SER B C 1
ATOM 7504 O O . SER B 1 479 ? 4.441 -7.207 6.012 1 96.44 479 SER B O 1
ATOM 7506 N N . MET B 1 480 ? 4.559 -8.867 4.504 1 95.81 480 MET B N 1
ATOM 7507 C CA . MET B 1 480 ? 3.469 -9.609 5.137 1 95.81 480 MET B CA 1
ATOM 7508 C C . MET B 1 480 ? 3.824 -9.977 6.574 1 95.81 480 MET B C 1
ATOM 7510 O O . MET B 1 480 ? 2.949 -10.031 7.441 1 95.81 480 MET B O 1
ATOM 7514 N N . PHE B 1 481 ? 5.102 -10.266 6.836 1 95.19 481 PHE B N 1
ATOM 7515 C CA . PHE B 1 481 ? 5.527 -10.57 8.195 1 95.19 481 PHE B CA 1
ATOM 7516 C C . PHE B 1 481 ? 5.355 -9.352 9.094 1 95.19 481 PHE B C 1
ATOM 7518 O O . PHE B 1 481 ? 4.812 -9.461 10.195 1 95.19 481 PHE B O 1
ATOM 7525 N N . ILE B 1 482 ? 5.848 -8.172 8.688 1 97.25 482 ILE B N 1
ATOM 7526 C CA . ILE B 1 482 ? 5.77 -6.953 9.484 1 97.25 482 ILE B CA 1
ATOM 7527 C C . ILE B 1 482 ? 4.309 -6.609 9.766 1 97.25 482 ILE B C 1
ATOM 7529 O O . ILE B 1 482 ? 3.928 -6.383 10.914 1 97.25 482 ILE B O 1
ATOM 7533 N N . GLY B 1 483 ? 3.506 -6.582 8.719 1 97.5 483 GLY B N 1
ATOM 7534 C CA . GLY B 1 483 ? 2.09 -6.293 8.883 1 97.5 483 GLY B CA 1
ATOM 7535 C C . GLY B 1 483 ? 1.382 -7.285 9.789 1 97.5 483 GLY B C 1
ATOM 7536 O O . GLY B 1 483 ? 0.61 -6.891 10.664 1 97.5 483 GLY B O 1
ATOM 7537 N N . GLY B 1 484 ? 1.647 -8.586 9.523 1 95.5 484 GLY B N 1
ATOM 7538 C CA . GLY B 1 484 ? 1.039 -9.617 10.352 1 95.5 484 GLY B CA 1
ATOM 7539 C C . GLY B 1 484 ? 1.479 -9.562 11.797 1 95.5 484 GLY B C 1
ATOM 7540 O O . GLY B 1 484 ? 0.668 -9.766 12.703 1 95.5 484 GLY B O 1
ATOM 7541 N N . PHE B 1 485 ? 2.732 -9.289 12.039 1 96.44 485 PHE B N 1
ATOM 7542 C CA . PHE B 1 485 ? 3.268 -9.227 13.398 1 96.44 485 PHE B CA 1
ATOM 7543 C C . PHE B 1 485 ? 2.6 -8.109 14.188 1 96.44 485 PHE B C 1
ATOM 7545 O O . PHE B 1 485 ? 2.121 -8.336 15.305 1 96.44 485 PHE B O 1
ATOM 7552 N N . PHE B 1 486 ? 2.576 -6.91 13.664 1 98.31 486 PHE B N 1
ATOM 7553 C CA . PHE B 1 486 ? 1.975 -5.789 14.383 1 98.31 486 PHE B CA 1
ATOM 7554 C C . PHE B 1 486 ? 0.474 -5.996 14.547 1 98.31 486 PHE B C 1
ATOM 7556 O O . PHE B 1 486 ? -0.097 -5.645 15.578 1 98.31 486 PHE B O 1
ATOM 7563 N N . GLY B 1 487 ? -0.204 -6.512 13.445 1 97.06 487 GLY B N 1
ATOM 7564 C CA . GLY B 1 487 ? -1.612 -6.844 13.586 1 97.06 487 GLY B CA 1
ATOM 7565 C C . GLY B 1 487 ? -1.886 -7.82 14.711 1 97.06 487 GLY B C 1
ATOM 7566 O O . GLY B 1 487 ? -2.793 -7.609 15.516 1 97.06 487 GLY B O 1
ATOM 7567 N N . PHE B 1 488 ? -1.064 -8.828 14.773 1 95.06 488 PHE B N 1
ATOM 7568 C CA . PHE B 1 488 ? -1.202 -9.859 15.797 1 95.06 488 PHE B CA 1
ATOM 7569 C C . PHE B 1 488 ? -0.907 -9.297 17.188 1 95.06 488 PHE B C 1
ATOM 7571 O O . PHE B 1 488 ? -1.703 -9.461 18.109 1 95.06 488 PHE B O 1
ATOM 7578 N N . PHE B 1 489 ? 0.179 -8.641 17.359 1 97.31 489 PHE B N 1
ATOM 7579 C CA . PHE B 1 489 ? 0.638 -8.141 18.656 1 97.31 489 PHE B CA 1
ATOM 7580 C C . PHE B 1 489 ? -0.338 -7.113 19.219 1 97.31 489 PHE B C 1
ATOM 7582 O O . PHE B 1 489 ? -0.741 -7.199 20.375 1 97.31 489 PHE B O 1
ATOM 7589 N N . LEU B 1 490 ? -0.717 -6.148 18.453 1 97.81 490 LEU B N 1
ATOM 7590 C CA . LEU B 1 490 ? -1.57 -5.062 18.922 1 97.81 490 LEU B CA 1
ATOM 7591 C C . LEU B 1 490 ? -2.994 -5.555 19.156 1 97.81 490 LEU B C 1
ATOM 7593 O O . LEU B 1 490 ? -3.652 -5.125 20.109 1 97.81 490 LEU B O 1
ATOM 7597 N N . ASP B 1 491 ? -3.467 -6.438 18.234 1 95.94 491 ASP B N 1
ATOM 7598 C CA . ASP B 1 491 ? -4.816 -6.973 18.406 1 95.94 491 ASP B CA 1
ATOM 7599 C C . ASP B 1 491 ? -4.945 -7.719 19.734 1 95.94 491 ASP B C 1
ATOM 7601 O O . ASP B 1 491 ? -6.008 -7.703 20.359 1 95.94 491 ASP B O 1
ATOM 7605 N N . ASN B 1 492 ? -3.869 -8.344 20.188 1 95.31 492 ASN B N 1
ATOM 7606 C CA . ASN B 1 492 ? -3.943 -9.18 21.375 1 95.31 492 ASN B CA 1
ATOM 7607 C C . ASN B 1 492 ? -3.518 -8.414 22.625 1 95.31 492 ASN B C 1
ATOM 7609 O O . ASN B 1 492 ? -3.715 -8.891 23.75 1 95.31 492 ASN B O 1
ATOM 7613 N N . THR B 1 493 ? -2.963 -7.258 22.516 1 96.12 493 THR B N 1
ATOM 7614 C CA . THR B 1 493 ? -2.441 -6.574 23.688 1 96.12 493 THR B CA 1
ATOM 7615 C C . THR B 1 493 ? -3.24 -5.309 23.984 1 96.12 493 THR B C 1
ATOM 7617 O O . THR B 1 493 ? -3.32 -4.867 25.141 1 96.12 493 THR B O 1
ATOM 7620 N N . ILE B 1 494 ? -3.756 -4.656 22.953 1 94.94 494 ILE B N 1
ATOM 7621 C CA . ILE B 1 494 ? -4.551 -3.453 23.172 1 94.94 494 ILE B CA 1
ATOM 7622 C C . ILE B 1 494 ? -5.91 -3.832 23.75 1 94.94 494 ILE B C 1
ATOM 7624 O O . ILE B 1 494 ? -6.578 -4.738 23.234 1 94.94 494 ILE B O 1
ATOM 7628 N N . PRO B 1 495 ? -6.375 -3.285 24.797 1 87.94 495 PRO B N 1
ATOM 7629 C CA . PRO B 1 495 ? -7.668 -3.604 25.422 1 87.94 495 PRO B CA 1
ATOM 7630 C C . PRO B 1 495 ? -8.844 -3.348 24.484 1 87.94 495 PRO B C 1
ATOM 7632 O O . PRO B 1 495 ? -8.758 -2.496 23.594 1 87.94 495 PRO B O 1
ATOM 7635 N N . GLY B 1 496 ? -9.992 -4.012 24.641 1 75.62 496 GLY B N 1
ATOM 7636 C CA . GLY B 1 496 ? -11.211 -3.783 23.891 1 75.62 496 GLY B CA 1
ATOM 7637 C C . GLY B 1 496 ? -11.539 -4.906 22.922 1 75.62 496 GLY B C 1
ATOM 7638 O O . GLY B 1 496 ? -12.5 -4.816 22.156 1 75.62 496 GLY B O 1
ATOM 7639 N N . LYS B 1 497 ? -10.633 -5.977 22.922 1 62.59 497 LYS B N 1
ATOM 7640 C CA . LYS B 1 497 ? -10.797 -7.109 22.016 1 62.59 497 LYS B CA 1
ATOM 7641 C C . LYS B 1 497 ? -12.117 -7.828 22.266 1 62.59 497 LYS B C 1
ATOM 7643 O O . LYS B 1 497 ? -12.75 -8.312 21.328 1 62.59 497 LYS B O 1
ATOM 7648 N N . LEU B 1 498 ? -12.617 -8.047 23.453 1 56.16 498 LEU B N 1
ATOM 7649 C CA . LEU B 1 498 ? -13.602 -9.039 23.859 1 56.16 498 LEU B CA 1
ATOM 7650 C C . LEU B 1 498 ? -14.875 -8.914 23.047 1 56.16 498 LEU B C 1
ATOM 7652 O O . LEU B 1 498 ? -15.492 -9.922 22.688 1 56.16 498 LEU B O 1
ATOM 7656 N N . ASN B 1 499 ? -15.461 -7.703 22.922 1 47.19 499 ASN B N 1
ATOM 7657 C CA . ASN B 1 499 ? -16.812 -7.699 22.375 1 47.19 499 ASN B CA 1
ATOM 7658 C C . ASN B 1 499 ? -16.828 -8.156 20.922 1 47.19 499 ASN B C 1
ATOM 7660 O O . ASN B 1 499 ? -17.844 -8.641 20.422 1 47.19 499 ASN B O 1
ATOM 7664 N N . MET B 1 500 ? -15.789 -7.98 20.25 1 42.19 500 MET B N 1
ATOM 7665 C CA . MET B 1 500 ? -15.891 -8.164 18.797 1 42.19 500 MET B CA 1
ATOM 7666 C C . MET B 1 500 ? -15.414 -9.555 18.406 1 42.19 500 MET B C 1
ATOM 7668 O O . MET B 1 500 ? -15.727 -10.031 17.312 1 42.19 500 MET B O 1
ATOM 7672 N N . LEU B 1 501 ? -14.594 -10.148 19.125 1 43.91 501 LEU B N 1
ATOM 7673 C CA . LEU B 1 501 ? -14.07 -11.477 18.859 1 43.91 501 LEU B CA 1
ATOM 7674 C C . LEU B 1 501 ? -15.156 -12.539 19 1 43.91 501 LEU B C 1
ATOM 7676 O O . LEU B 1 501 ? -15.023 -13.648 18.5 1 43.91 501 LEU B O 1
ATOM 7680 N N . GLY B 1 502 ? -16.062 -12.305 19.906 1 38.72 502 GLY B N 1
ATOM 7681 C CA . GLY B 1 502 ? -17.109 -13.289 20.047 1 38.72 502 GLY B CA 1
ATOM 7682 C C . GLY B 1 502 ? -17.734 -13.695 18.719 1 38.72 502 GLY B C 1
ATOM 7683 O O . GLY B 1 502 ? -18.062 -14.867 18.516 1 38.72 502 GLY B O 1
ATOM 7684 N N . GLN B 1 503 ? -17.938 -12.742 17.906 1 38.25 503 GLN B N 1
ATOM 7685 C CA . GLN B 1 503 ? -18.703 -13.117 16.703 1 38.25 503 GLN B CA 1
ATOM 7686 C C . GLN B 1 503 ? -17.828 -13.891 15.719 1 38.25 503 GLN B C 1
ATOM 7688 O O . GLN B 1 503 ? -18.312 -14.812 15.055 1 38.25 503 GLN B O 1
ATOM 7693 N N . MET B 1 504 ? -16.609 -13.578 15.57 1 39.47 504 MET B N 1
ATOM 7694 C CA . MET B 1 504 ? -15.844 -14.305 14.562 1 39.47 504 MET B CA 1
ATOM 7695 C C . MET B 1 504 ? -15.492 -15.703 15.055 1 39.47 504 MET B C 1
ATOM 7697 O O . MET B 1 504 ? -15.359 -16.641 14.258 1 39.47 504 MET B O 1
ATOM 7701 N N . HIS B 1 505 ? -15.102 -15.859 16.297 1 41.66 505 HIS B N 1
ATOM 7702 C CA . HIS B 1 505 ? -14.898 -17.219 16.75 1 41.66 505 HIS B CA 1
ATOM 7703 C C . HIS B 1 505 ? -16.094 -18.109 16.422 1 41.66 505 HIS B C 1
ATOM 7705 O O . HIS B 1 505 ? -15.945 -19.297 16.141 1 41.66 505 HIS B O 1
ATOM 7711 N N . SER B 1 506 ? -17.219 -17.516 16.547 1 39.28 506 SER B N 1
ATOM 7712 C CA . SER B 1 506 ? -18.344 -18.375 16.172 1 39.28 506 SER B CA 1
ATOM 7713 C C . SER B 1 506 ? -18.344 -18.656 14.68 1 39.28 506 SER B C 1
ATOM 7715 O O . SER B 1 506 ? -18.938 -19.641 14.227 1 39.28 506 SER B O 1
ATOM 7717 N N . LEU B 1 507 ? -17.875 -17.781 13.828 1 37.75 507 LEU B N 1
ATOM 7718 C CA . LEU B 1 507 ? -17.984 -17.969 12.391 1 37.75 507 LEU B CA 1
ATOM 7719 C C . LEU B 1 507 ? -16.797 -18.766 11.852 1 37.75 507 LEU B C 1
ATOM 7721 O O . LEU B 1 507 ? -16.922 -19.438 10.82 1 37.75 507 LEU B O 1
ATOM 7725 N N . LEU B 1 508 ? -15.633 -18.531 12.359 1 40.88 508 LEU B N 1
ATOM 7726 C CA . LEU B 1 508 ? -14.492 -19.297 11.859 1 40.88 508 LEU B CA 1
ATOM 7727 C C . LEU B 1 508 ? -14.43 -20.672 12.516 1 40.88 508 LEU B C 1
ATOM 7729 O O . LEU B 1 508 ? -13.711 -21.562 12.039 1 40.88 508 LEU B O 1
ATOM 7733 N N . CYS B 1 509 ? -14.867 -20.844 13.719 1 35.78 509 CYS B N 1
ATOM 7734 C CA . CYS B 1 509 ? -15.047 -22.172 14.32 1 35.78 509 CYS B CA 1
ATOM 7735 C C . CYS B 1 509 ? -16.469 -22.672 14.094 1 35.78 509 CYS B C 1
ATOM 7737 O O . CYS B 1 509 ? -17.422 -21.922 14.188 1 35.78 509 CYS B O 1
#